Protein AF-A0A364MVE5-F1 (afdb_monomer)

Radius of gyration: 33.02 Å; Cα contacts (8 Å, |Δi|>4): 1910; chains: 1; bounding box: 97×104×80 Å

InterPro domains:
  IPR005103 Auxiliary Activity family 9, catalytic domain [PF03443] (790-973)
  IPR005103 Auxiliary Activity family 9, catalytic domain [cd21175] (771-983)
  IPR010730 Heterokaryon incompatibility [PF06985] (164-312)
  IPR052895 Heterokaryon Regulation/Transcriptional Modulator [PTHR24148] (88-726)

Nearest PDB structures (foldseek):
  4eir-assembly1_A  TM=9.750E-01  e=5.613E-27  Neurospora crassa OR74A
  5foh-assembly1_A  TM=9.647E-01  e=6.856E-26  Neurospora crassa OR74A
  4d7v-assembly1_A  TM=9.235E-01  e=8.952E-19  Neurospora crassa OR74A
  4d7v-assembly2_B  TM=9.166E-01  e=3.869E-18  Neurospora crassa OR74A
  9fdl-assembly3_C  TM=9.055E-01  e=3.239E-17  Thermothelomyces thermophilus ATCC 42464

Foldseek 3Di:
DDDDDDDPPDDDDPVPPPCVPDPDDDDPPVQVVVDPFDDDAFAAPQGDPDPLSDDDPLNLVLLVVVLVVVVVVVVVPDDPWDPQALDTDADQQKWKKWFWFAADLPDATETEIAIWGLPDWDAWDWDWDDDDDPDPPDRPIDTDTDIDRGLFTARSVPSDTHAGEEEQEDQPPVDQPGWYHYPNGIDRGGPQVSLVSSVNHHNPGTGIYDDCRNTFPVVDPVSVLSCLVCLLSCQLNHNFYEYELEACPPADLQLLVVLLSLLCSQCPPHLAADDLVCCVVSVHDHPQDSSLLSVLQSLLRLSLQALLSLSSLQNHPWYKYDYHHDIGTLVSVLSSLVSCVSNVVVVVSQPPPSNCVVVPPDPDDDGGRSCNSVSSPLSVVLNVVVVPDPAAAAQLVSLQSSLSHADQAQLCSRSSCPSRHDDPDRDDPDLPCDSQNSQLVSCVVCCVPCVQLQQQLQADLDQDFLNSGHRSNDRHQAFTCFNDPLNLLQFFLLHADDPPDDDWDWDADPVRRKIKTWWDFDWFFADKAAQDAQDDQDLPQLQVPVVSLLVLLVRLVVLVQCVVCVVVVHWSLNLSLCQLLLQDLLPSNHGDDPLLLALVQQSSCSRNVDVRSGGPRDHDPCVVVVNDHSVCCVDDPNVVSNVSNSNSSRNNRRQWMWTAINNGWIKTAHNNDDGGWIWIDTNRRQFIWTWDDDPDDPDPAETRTNHTMRTRPSRYHNQPPDPDRDIDIHMRHGDDPPPPPPPPDDDDDDDDDDDDDRDDDDGDDPDDLAFKAQQDKPPDQGPAQWQTWPARFFDLDQQDLCLFAHDPVTHRDLPHPHAAEDEAFDKMKTAMASHSPGFLQRGHDPQQFFKKWKKKFDDPFLSPDSRAWKRIATADIFGQPLPGGNVVVCNVVSNIDMTHHHQAADFAKMKMKIKDWGCSQLLDQSRIGIHIHIGIYGYPNRNNNDDDDMDGGSPQDDSPDCQRNDDPPPPDSDHDHTGDDHDHD

Mean predicted aligned error: 16.93 Å

Organism: Stemphylium lycopersici (NCBI:txid183478)

Sequence (985 aa):
MAYPQKSYKHIEHASTCPCATNAQADCNCFFSALSKTSVFEAATSEGPTDANGHLDDLSLDHIREFVVEKRCRRVAQDVTASSSQLYQCLGEGEIRVLELHAGDPGSPLQGSLHTVSIDFSHPAREERYTQPFDDPDNTSRRTLTYTRHTNHAVSIATGKPVWYTALSYVWGAPVFDQIIHLEHGDINILKSLAGALRQLRSTEKSVFVWTDQICINQPDLAEKVQQIPLMGMIYTHATNTLIWLGDDDNEEPIRALDLMETVFARLQGTDAKVTPADFGRLDFPSVLDQAWWAVRQLFRRPWFTRLWTIQEAVLSRNLFIRCGQAEVCWDDFAAWCYCLEESGLLHWIVSNADLDRDHEKSEQMALLPPQGAAIVESIQADRLHGLTLAQKEYLLNILVSTRYARATQPKDKIYGVLGISESTIIPDYSPDRSVRDVYREACLTQLPTYQYELLSCVDHEQPLQPSWVPDWSAARVTEALAYSTKAWALYCAGGRPVTGKEPPKMAFSEDKTTVTLTGKIFDTITSLSSVSQDPVLDILDPKRTNLDLASYVELALKSKHWHKYLISGIPVYEAFFHTLLAGSDGSDISAPSADHSEVFGLILDSTTGQTPSLPGQTMSIRRQKGYFTLDNLKTRKPARTLEELQAALRAALKMRRFAVTKEGYFALVPRGAQVGDEIAVFDRACVPFVLRRKNDVATEHRFELLGEAYVHGVMKGEVMDGEEVELQEITLESKCDIIRLLLSDQENPTSKMKFSTPLVLAAAATSASAHTIFVSVNGGAVGDGVRVPSYDGPVSDVSTNSIVCNGPPNDTPAKTNTVITVQAGSQATLTWRHTLTSGPNDVIDSSHKGPVMAYLKKVSDAKTDSGVGGGWFKISEDAFDGSKWGVDRLIANQGVQTITIPKCIAPGQYLLRGELIALHAASSSMGAQFYMECAQLNIVGGSADKTPATVSFPGAYKQNDAGILYNLYSGSKTYTSPGPSVFKC

Secondary structure (DSSP, 8-state):
-PPP---------TTT-TTSS-S------TTTTS---PPP----TT--SSTTT---HHHHHHHHHHHHHHHHHHHTS-----TT-SSPPP-TTEEEEEEEPP--TTSPEEEEEEEEE---BPPPEEEEE----S-TT---PEEEEE--B-SSEE-TTT--EE--EEEEE---S----EEEEETTEEEEE-HHHHHHHHHH--SSS-EEEE-HHHHS-TT-HHHHHHHGGGHHHHHHHSSEEEEE----TTS-HHHHHHHHHHHHHHHTT------GGGTTTTTPPPTT-HHHHHHHHHTT-GGGGBSHHHHHHHH-SSEEEEETTEEEEHHHHHHHHHHHHHTTHHHHHHH-THHHHTTTTSTT--PPP--HHHHHHHHHHHHHHHHH-SSPEEHHHHHHHTTTSB-SSTTHHHHTTGGGEE--PPP---TTS-HHHHHHHHHHHHTTT-HHHHHTT---SS--SSTTS--SSSPP-S--SSSSTTHHHH--TT----TTSPPPPEEE-TTS--EEEEEEEEEEEEEE----SS----SSSHHHH-HHHHHHHHHHHHT--THHHHHTT--HHHHHHHHHTTT--SSSSSPPPHHHHHHHHHHHHHHHS-SSSSTT----HHHHTT---GGGGGSHHHHHHHHHHHHHHHHHHTTEEEEEETT--EEEEETT--TT-EEEEETT-SS-EEEEE---TT-TTEEEEEEE-EETTTTTSTTT-STT---EEEEE-----STTSS-----------------PPPPP-SSS--S-EEEEETTPPTTSSEE--SS-PPB--TTSTHHHH--TTS---------EEEETTSEEEEEEESSTT--TT-SS-TT--S-EEEEEEE-S-TTT----EEEEEEEEEE---SS--HHHHHHHTTTEEEEE--TTSPPEEEEEEEEEEE-TTTTSTT--EEEEEEEEEEEES---------EEETTS--TT-TTTS--TTS-------SSSPPP--

Structure (mmCIF, N/CA/C/O backbone):
data_AF-A0A364MVE5-F1
#
_entry.id   AF-A0A364MVE5-F1
#
loop_
_atom_site.group_PDB
_atom_site.id
_atom_site.type_symbol
_atom_site.label_atom_id
_atom_site.label_alt_id
_atom_site.label_comp_id
_atom_site.label_asym_id
_atom_site.label_entity_id
_atom_site.label_seq_id
_atom_site.pdbx_PDB_ins_code
_atom_site.Cartn_x
_atom_site.Cartn_y
_atom_site.Cartn_z
_atom_site.occupancy
_atom_site.B_iso_or_equiv
_atom_site.auth_seq_id
_atom_site.auth_comp_id
_atom_site.auth_asym_id
_atom_site.auth_atom_id
_atom_site.pdbx_PDB_model_num
ATOM 1 N N . MET A 1 1 ? 18.958 53.612 12.473 1.00 28.88 1 MET A N 1
ATOM 2 C CA . MET A 1 1 ? 19.568 53.900 11.159 1.00 28.88 1 MET A CA 1
ATOM 3 C C . MET A 1 1 ? 18.877 53.016 10.141 1.00 28.88 1 MET A C 1
ATOM 5 O O . MET A 1 1 ? 18.888 51.806 10.310 1.00 28.88 1 MET A O 1
ATOM 9 N N . ALA A 1 2 ? 18.174 53.629 9.192 1.00 26.50 2 ALA A N 1
ATOM 10 C CA . ALA A 1 2 ? 17.413 52.937 8.161 1.00 26.50 2 ALA A CA 1
ATOM 11 C C . ALA A 1 2 ? 18.372 52.360 7.111 1.00 26.50 2 ALA A C 1
ATOM 13 O O . ALA A 1 2 ? 19.116 53.116 6.490 1.00 26.50 2 ALA A O 1
ATOM 14 N N . TYR A 1 3 ? 18.360 51.040 6.928 1.00 22.67 3 TYR A N 1
ATOM 15 C CA . TYR A 1 3 ? 18.939 50.402 5.747 1.00 22.67 3 TYR A CA 1
ATOM 16 C C . TYR A 1 3 ? 17.872 50.362 4.642 1.00 22.67 3 TYR A C 1
ATOM 18 O O . TYR A 1 3 ? 16.703 50.111 4.944 1.00 22.67 3 TYR A O 1
ATOM 26 N N . PRO A 1 4 ? 18.226 50.656 3.381 1.00 26.39 4 PRO A N 1
ATOM 27 C CA . PRO A 1 4 ? 17.250 50.789 2.311 1.00 26.39 4 PRO A CA 1
ATOM 28 C C . PRO A 1 4 ? 16.685 49.419 1.921 1.00 26.39 4 PRO A C 1
ATOM 30 O O . PRO A 1 4 ? 17.439 48.475 1.686 1.00 26.39 4 PRO A O 1
ATOM 33 N N . GLN A 1 5 ? 15.356 49.336 1.807 1.00 26.92 5 GLN A N 1
ATOM 34 C CA . GLN A 1 5 ? 14.663 48.260 1.099 1.00 26.92 5 GLN A CA 1
ATOM 35 C C . GLN A 1 5 ? 15.201 48.194 -0.337 1.00 26.92 5 GLN A C 1
ATOM 37 O O . GLN A 1 5 ? 14.967 49.104 -1.134 1.00 26.92 5 GLN A O 1
ATOM 42 N N . LYS A 1 6 ? 15.939 47.134 -0.674 1.00 23.89 6 LYS A N 1
ATOM 43 C CA . LYS A 1 6 ? 16.257 46.805 -2.066 1.00 23.89 6 LYS A CA 1
ATOM 44 C C . LYS A 1 6 ? 15.159 45.890 -2.600 1.00 23.89 6 LYS A C 1
ATOM 46 O O . LYS A 1 6 ? 14.845 44.877 -1.991 1.00 23.89 6 LYS A O 1
ATOM 51 N N . SER A 1 7 ? 14.560 46.286 -3.719 1.00 25.30 7 SER A N 1
ATOM 52 C CA . SER A 1 7 ? 13.557 45.506 -4.447 1.00 25.30 7 SER A CA 1
ATOM 53 C C . SER A 1 7 ? 14.245 44.318 -5.132 1.00 25.30 7 SER A C 1
ATOM 55 O O . SER A 1 7 ? 15.071 44.533 -6.021 1.00 25.30 7 SER A O 1
ATOM 57 N N . TYR A 1 8 ? 13.901 43.090 -4.746 1.00 37.53 8 TYR A N 1
ATOM 58 C CA . TYR A 1 8 ? 14.408 41.846 -5.337 1.00 37.53 8 TYR A CA 1
ATOM 59 C C . TYR A 1 8 ? 13.484 41.379 -6.466 1.00 37.53 8 TYR A C 1
ATOM 61 O O . TYR A 1 8 ? 12.685 40.467 -6.298 1.00 37.53 8 TYR A O 1
ATOM 69 N N . LYS A 1 9 ? 13.540 42.063 -7.615 1.00 25.84 9 LYS A N 1
ATOM 70 C CA . LYS A 1 9 ? 12.665 41.778 -8.766 1.00 25.84 9 LYS A CA 1
ATOM 71 C C . LYS A 1 9 ? 13.196 40.738 -9.761 1.00 25.84 9 LYS A C 1
ATOM 73 O O . LYS A 1 9 ? 12.479 40.438 -10.705 1.00 25.84 9 LYS A O 1
ATOM 78 N N . HIS A 1 10 ? 14.386 40.175 -9.562 1.00 29.84 10 HIS A N 1
ATOM 79 C CA . HIS A 1 10 ? 14.931 39.135 -10.439 1.00 29.84 10 HIS A CA 1
ATOM 80 C C . HIS A 1 10 ? 15.751 38.128 -9.628 1.00 29.84 10 HIS A C 1
ATOM 82 O O . HIS A 1 10 ? 16.782 38.488 -9.064 1.00 29.84 10 HIS A O 1
ATOM 88 N N . ILE A 1 11 ? 15.262 36.889 -9.554 1.00 32.06 11 ILE A N 1
ATOM 89 C CA . ILE A 1 11 ? 16.033 35.705 -9.170 1.00 32.06 11 ILE A CA 1
ATOM 90 C C . ILE A 1 11 ? 16.303 34.984 -10.495 1.00 32.06 11 ILE A C 1
ATOM 92 O O . ILE A 1 11 ? 15.363 34.513 -11.128 1.00 32.06 11 ILE A O 1
ATOM 96 N N . GLU A 1 12 ? 17.551 35.002 -10.963 1.00 30.55 12 GLU A N 1
ATOM 97 C CA . GLU A 1 12 ? 18.011 34.155 -12.070 1.00 30.55 12 GLU A CA 1
ATOM 98 C C . GLU A 1 12 ? 18.694 32.919 -11.473 1.00 30.55 12 GLU A C 1
ATOM 100 O O . GLU A 1 12 ? 19.462 33.028 -10.515 1.00 30.55 12 GLU A O 1
ATOM 105 N N . HIS A 1 13 ? 18.384 31.751 -12.036 1.00 36.03 13 HIS A N 1
ATOM 106 C CA . HIS A 1 13 ? 18.897 30.434 -11.655 1.00 36.03 13 HIS A CA 1
ATOM 107 C C . HIS A 1 13 ? 20.437 30.417 -11.673 1.00 36.03 13 HIS A C 1
ATOM 109 O O . HIS A 1 13 ? 21.056 31.056 -12.534 1.00 36.03 13 HIS A O 1
ATOM 115 N N . ALA A 1 14 ? 21.077 29.626 -10.803 1.00 38.00 14 ALA A N 1
ATOM 116 C CA . ALA A 1 14 ? 22.534 29.427 -10.823 1.00 38.00 14 ALA A CA 1
ATOM 117 C C . ALA A 1 14 ? 23.059 28.917 -12.187 1.00 38.00 14 ALA A C 1
ATOM 119 O O . ALA A 1 14 ? 24.166 29.267 -12.591 1.00 38.00 14 ALA A O 1
ATOM 120 N N . SER A 1 15 ? 22.237 28.168 -12.934 1.00 36.25 15 SER A N 1
ATOM 121 C CA . SER A 1 15 ? 22.525 27.667 -14.287 1.00 36.25 15 SER A CA 1
ATOM 122 C C . SER A 1 15 ? 22.395 28.734 -15.383 1.00 36.25 15 SER A C 1
ATOM 124 O O . SER A 1 15 ? 22.925 28.559 -16.477 1.00 36.25 15 SER A O 1
ATOM 126 N N . THR A 1 16 ? 21.722 29.853 -15.094 1.00 35.09 16 THR A N 1
ATOM 127 C CA . THR A 1 16 ? 21.540 30.988 -16.016 1.00 35.09 16 THR A CA 1
ATOM 128 C C . THR A 1 16 ? 22.401 32.200 -15.666 1.00 35.09 16 THR A C 1
ATOM 130 O O . THR A 1 16 ? 22.447 33.149 -16.447 1.00 35.09 16 THR A O 1
ATOM 133 N N . CYS A 1 17 ? 23.125 32.180 -14.536 1.00 36.88 17 CYS A N 1
ATOM 134 C CA . CYS A 1 17 ? 24.040 33.267 -14.204 1.00 36.88 17 CYS A CA 1
ATOM 135 C C . CYS A 1 17 ? 25.202 33.308 -15.211 1.00 36.88 17 CYS A C 1
ATOM 137 O O . CYS A 1 17 ? 25.959 32.337 -15.302 1.00 36.88 17 CYS A O 1
ATOM 139 N N . PRO A 1 18 ? 25.469 34.452 -15.871 1.00 37.19 18 PRO A N 1
ATOM 140 C CA . PRO A 1 18 ? 26.640 34.624 -16.742 1.00 37.19 18 PRO A CA 1
ATOM 141 C C . PRO A 1 18 ? 27.985 34.390 -16.025 1.00 37.19 18 PRO A C 1
ATOM 143 O O . PRO A 1 18 ? 29.030 34.266 -16.662 1.00 37.19 18 PRO A O 1
ATOM 146 N N . CYS A 1 19 ? 27.961 34.356 -14.689 1.00 41.94 19 CYS A N 1
ATOM 147 C CA . CYS A 1 19 ? 29.096 34.103 -13.817 1.00 41.94 19 CYS A CA 1
ATOM 148 C C . CYS A 1 19 ? 29.501 32.620 -13.718 1.00 41.94 19 CYS A C 1
ATOM 150 O O . CYS A 1 19 ? 30.641 32.341 -13.360 1.00 41.94 19 CYS A O 1
ATOM 152 N N . ALA A 1 20 ? 28.623 31.674 -14.076 1.00 37.84 20 ALA A N 1
ATOM 153 C CA . ALA A 1 20 ? 28.932 30.242 -14.032 1.00 37.84 20 ALA A CA 1
ATOM 154 C C . ALA A 1 20 ? 29.940 29.806 -15.118 1.00 37.84 20 ALA A C 1
ATOM 156 O O . ALA A 1 20 ? 30.595 28.778 -14.976 1.00 37.84 20 ALA A O 1
ATOM 157 N N . THR A 1 21 ? 30.109 30.599 -16.186 1.00 38.28 21 THR A N 1
ATOM 158 C CA . THR A 1 21 ? 30.955 30.247 -17.343 1.00 38.28 21 THR A CA 1
ATOM 159 C C . THR A 1 21 ? 32.227 31.085 -17.493 1.00 38.28 21 THR A C 1
ATOM 161 O O . THR A 1 21 ? 33.052 30.770 -18.345 1.00 38.28 21 THR A O 1
ATOM 164 N N . ASN A 1 22 ? 32.416 32.155 -16.712 1.00 34.38 22 ASN A N 1
ATOM 165 C CA . ASN A 1 22 ? 33.558 33.063 -16.865 1.00 34.38 22 ASN A CA 1
ATOM 166 C C . ASN A 1 22 ? 34.263 33.314 -15.529 1.00 34.38 22 ASN A C 1
ATOM 168 O O . ASN A 1 22 ? 33.703 33.919 -14.620 1.00 34.38 22 ASN A O 1
ATOM 172 N N . ALA A 1 23 ? 35.537 32.925 -15.445 1.00 37.19 23 ALA A N 1
ATOM 173 C CA . ALA A 1 23 ? 36.371 33.006 -14.243 1.00 37.19 23 ALA A CA 1
ATOM 174 C C . ALA A 1 23 ? 36.758 34.437 -13.793 1.00 37.19 23 ALA A C 1
ATOM 176 O O . ALA A 1 23 ? 37.663 34.591 -12.978 1.00 37.19 23 ALA A O 1
ATOM 177 N N . GLN A 1 24 ? 36.113 35.491 -14.302 1.00 40.69 24 GLN A N 1
ATOM 178 C CA . GLN A 1 24 ? 36.410 36.886 -13.956 1.00 40.69 24 GLN A CA 1
ATOM 179 C C . GLN A 1 24 ? 35.165 37.781 -14.096 1.00 40.69 24 GLN A C 1
ATOM 181 O O . GLN A 1 24 ? 34.947 38.372 -15.150 1.00 40.69 24 GLN A O 1
ATOM 186 N N . ALA A 1 25 ? 34.369 37.902 -13.028 1.00 32.75 25 ALA A N 1
ATOM 187 C CA . ALA A 1 25 ? 33.595 39.105 -12.680 1.00 32.75 25 ALA A CA 1
ATOM 188 C C . ALA A 1 25 ? 32.916 38.940 -11.306 1.00 32.75 25 ALA A C 1
ATOM 190 O O . ALA A 1 25 ? 32.293 37.915 -11.036 1.00 32.75 25 ALA A O 1
ATOM 191 N N . ASP A 1 26 ? 32.997 39.974 -10.466 1.00 34.56 26 ASP A N 1
ATOM 192 C CA . ASP A 1 26 ? 32.329 40.077 -9.163 1.00 34.56 26 ASP A CA 1
ATOM 193 C C . ASP A 1 26 ? 30.783 40.057 -9.303 1.00 34.56 26 ASP A C 1
ATOM 195 O O . ASP A 1 26 ? 30.149 41.112 -9.387 1.00 34.56 26 ASP A O 1
ATOM 199 N N . CYS A 1 27 ? 30.146 38.873 -9.314 1.00 34.28 27 CYS A N 1
ATOM 200 C CA . CYS A 1 27 ? 28.713 38.742 -8.992 1.00 34.28 27 CYS A CA 1
ATOM 201 C C . CYS A 1 27 ? 28.530 38.522 -7.484 1.00 34.28 27 CYS A C 1
ATOM 203 O O . CYS A 1 27 ? 29.072 37.575 -6.922 1.00 34.28 27 CYS A O 1
ATOM 205 N N . ASN A 1 28 ? 27.667 39.315 -6.840 1.00 33.53 28 ASN A N 1
ATOM 206 C CA . ASN A 1 28 ? 27.165 39.071 -5.476 1.00 33.53 28 ASN A CA 1
ATOM 207 C C . ASN A 1 28 ? 26.094 37.955 -5.434 1.00 33.53 28 ASN A C 1
ATOM 209 O O . ASN A 1 28 ? 25.024 38.106 -4.846 1.00 33.53 28 ASN A O 1
ATOM 213 N N . CYS A 1 29 ? 26.380 36.824 -6.069 1.00 40.47 29 CYS A N 1
ATOM 214 C CA . CYS A 1 29 ? 25.532 35.642 -6.119 1.00 40.47 29 CYS A CA 1
ATOM 215 C C . CYS A 1 29 ? 25.817 34.752 -4.881 1.00 40.47 29 CYS A C 1
ATOM 217 O O . CYS A 1 29 ? 26.347 33.654 -4.997 1.00 40.47 29 CYS A O 1
ATOM 219 N N . PHE A 1 30 ? 25.540 35.250 -3.667 1.00 32.56 30 PHE A N 1
ATOM 220 C CA . PHE A 1 30 ? 25.978 34.631 -2.396 1.00 32.56 30 PHE A CA 1
ATOM 221 C C . PHE A 1 30 ? 25.327 33.263 -2.087 1.00 32.56 30 PHE A C 1
ATOM 223 O O . PHE A 1 30 ? 25.839 32.519 -1.258 1.00 32.56 30 PHE A O 1
ATOM 230 N N . PHE A 1 31 ? 24.217 32.909 -2.747 1.00 36.12 31 PHE A N 1
ATOM 231 C CA . PHE A 1 31 ? 23.430 31.714 -2.410 1.00 36.12 31 PHE A CA 1
ATOM 232 C C . PHE A 1 31 ? 23.793 30.446 -3.201 1.00 36.12 31 PHE A C 1
ATOM 234 O O . PHE A 1 31 ? 23.536 29.355 -2.704 1.00 36.12 31 PHE A O 1
ATOM 241 N N . SER A 1 32 ? 24.486 30.544 -4.345 1.00 37.03 32 SER A N 1
ATOM 242 C CA . SER A 1 32 ? 24.907 29.350 -5.109 1.00 37.03 32 SER A CA 1
ATOM 243 C C . SER A 1 32 ? 26.076 28.590 -4.457 1.00 37.03 32 SER A C 1
ATOM 245 O O . SER A 1 32 ? 26.398 27.484 -4.872 1.00 37.03 32 SER A O 1
ATOM 247 N N . ALA A 1 33 ? 26.730 29.167 -3.442 1.00 32.19 33 ALA A N 1
ATOM 248 C CA . ALA A 1 33 ? 27.872 28.556 -2.760 1.00 32.19 33 ALA A CA 1
ATOM 249 C C . ALA A 1 33 ? 27.477 27.529 -1.677 1.00 32.19 33 ALA A C 1
ATOM 251 O O . ALA A 1 33 ? 28.358 26.876 -1.115 1.00 32.19 33 ALA A O 1
ATOM 252 N N . LEU A 1 34 ? 26.180 27.404 -1.356 1.00 39.22 34 LEU A N 1
ATOM 253 C CA . LEU A 1 34 ? 25.675 26.494 -0.318 1.00 39.22 34 LEU A CA 1
ATOM 254 C C . LEU A 1 34 ? 25.207 25.135 -0.869 1.00 39.22 34 LEU A C 1
ATOM 256 O O . LEU A 1 34 ? 25.254 24.158 -0.126 1.00 39.22 34 LEU A O 1
ATOM 260 N N . SER A 1 35 ? 24.832 25.049 -2.152 1.00 43.16 35 SER A N 1
ATOM 261 C CA . SER A 1 35 ? 24.594 23.781 -2.860 1.00 43.16 35 SER A CA 1
ATOM 262 C C . SER A 1 35 ? 25.903 23.337 -3.511 1.00 43.16 35 SER A C 1
ATOM 264 O O . SER A 1 35 ? 26.445 24.007 -4.389 1.00 43.16 35 SER A O 1
ATOM 266 N N . LYS A 1 36 ? 26.448 22.198 -3.079 1.00 45.81 36 LYS A N 1
ATOM 267 C CA . LYS A 1 36 ? 27.457 21.485 -3.871 1.00 45.81 36 LYS A CA 1
ATOM 268 C C . LYS A 1 36 ? 26.705 20.644 -4.898 1.00 45.81 36 LYS A C 1
ATOM 270 O O . LYS A 1 36 ? 26.646 19.426 -4.754 1.00 45.81 36 LYS A O 1
ATOM 275 N N . THR A 1 37 ? 26.105 21.269 -5.906 1.00 52.66 37 THR A N 1
ATOM 276 C CA . THR A 1 37 ? 25.368 20.518 -6.926 1.00 52.66 37 THR A CA 1
ATOM 277 C C . THR A 1 37 ? 26.371 19.719 -7.753 1.00 52.66 37 THR A C 1
ATOM 279 O O . THR A 1 37 ? 27.100 20.255 -8.588 1.00 52.66 37 THR A O 1
ATOM 282 N N . SER A 1 38 ? 26.455 18.417 -7.484 1.00 63.97 38 SER A N 1
ATOM 283 C CA . SER A 1 38 ? 27.039 17.489 -8.445 1.00 63.97 38 SER A CA 1
ATOM 284 C C . SER A 1 38 ? 26.182 17.544 -9.710 1.00 63.97 38 SER A C 1
ATOM 286 O O . SER A 1 38 ? 24.954 17.520 -9.633 1.00 63.97 38 SER A O 1
ATOM 288 N N . VAL A 1 39 ? 26.821 17.696 -10.868 1.00 78.81 39 VAL A N 1
ATOM 289 C CA . VAL A 1 39 ? 26.122 17.704 -12.158 1.00 78.81 39 VAL A CA 1
ATOM 290 C C . VAL A 1 39 ? 25.905 16.256 -12.572 1.00 78.81 39 VAL A C 1
ATOM 292 O O . VAL A 1 39 ? 26.832 15.446 -12.492 1.00 78.81 39 VAL A O 1
ATOM 295 N N . PHE A 1 40 ? 24.686 15.911 -12.984 1.00 88.06 40 PHE A N 1
ATOM 296 C CA . PHE A 1 40 ? 24.414 14.570 -13.476 1.00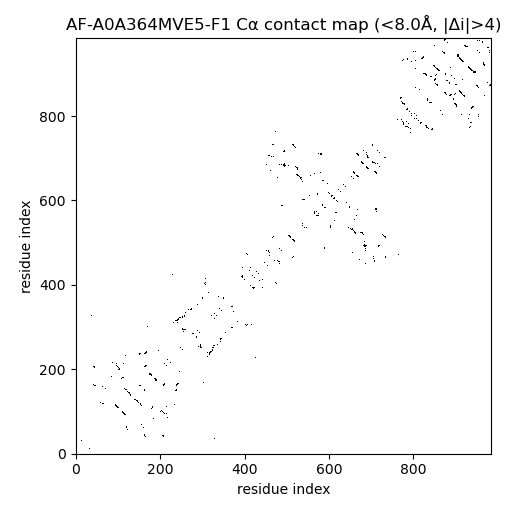 88.06 40 PHE A CA 1
ATOM 297 C C . PHE A 1 40 ? 25.099 14.349 -14.828 1.00 88.06 40 PHE A C 1
ATOM 299 O O . PHE A 1 40 ? 24.897 15.100 -15.782 1.00 88.06 40 PHE A O 1
ATOM 306 N N . GLU A 1 41 ? 25.843 13.251 -14.933 1.00 88.75 41 GLU A N 1
ATOM 307 C CA . GLU A 1 41 ? 26.402 12.764 -16.190 1.00 88.75 41 GLU A CA 1
ATOM 308 C C . GLU A 1 41 ? 25.984 11.306 -16.397 1.00 88.75 41 GLU A C 1
ATOM 310 O O . GLU A 1 41 ? 26.222 10.443 -15.545 1.00 88.75 41 GLU A O 1
ATOM 315 N N . ALA A 1 42 ? 25.356 11.015 -17.537 1.00 92.06 42 ALA A N 1
ATOM 316 C CA . ALA A 1 42 ? 25.045 9.642 -17.914 1.00 92.06 42 ALA A CA 1
ATOM 317 C C . ALA A 1 42 ? 26.343 8.854 -18.158 1.00 92.06 42 ALA A C 1
ATOM 319 O O . ALA A 1 42 ? 27.304 9.375 -18.726 1.00 92.06 42 ALA A O 1
ATOM 320 N N . ALA A 1 43 ? 26.373 7.586 -17.747 1.00 93.50 43 ALA A N 1
ATOM 321 C CA . ALA A 1 43 ? 27.561 6.757 -17.894 1.00 93.50 43 ALA A CA 1
ATOM 322 C C . ALA A 1 43 ? 27.921 6.536 -19.372 1.00 93.50 43 ALA A C 1
ATOM 324 O O . ALA A 1 43 ? 27.060 6.259 -20.208 1.00 93.50 43 ALA A O 1
ATOM 325 N N . THR A 1 44 ? 29.214 6.605 -19.683 1.00 92.75 44 THR A N 1
ATOM 326 C CA . THR A 1 44 ? 29.759 6.359 -21.025 1.00 92.75 44 THR A CA 1
ATOM 327 C C . THR A 1 44 ? 30.814 5.253 -20.981 1.00 92.75 44 THR A C 1
ATOM 329 O O . THR A 1 44 ? 31.233 4.807 -19.910 1.00 92.75 44 THR A O 1
ATOM 332 N N . SER A 1 45 ? 31.299 4.832 -22.150 1.00 85.75 45 SER A N 1
ATOM 333 C CA . SER A 1 45 ? 32.379 3.843 -22.264 1.00 85.75 45 SER A CA 1
ATOM 334 C C . SER A 1 45 ? 33.710 4.287 -21.642 1.00 85.75 45 SER A C 1
ATOM 336 O O . SER A 1 45 ? 34.572 3.446 -21.403 1.00 85.75 45 SER A O 1
ATOM 338 N N . GLU A 1 46 ? 33.908 5.592 -21.431 1.00 82.50 46 GLU A N 1
ATOM 339 C CA . GLU A 1 46 ? 35.148 6.164 -20.882 1.00 82.50 46 GLU A CA 1
ATOM 340 C C . GLU A 1 46 ? 35.178 6.139 -19.342 1.00 82.50 46 GLU A C 1
ATOM 342 O O . GLU A 1 46 ? 36.237 6.347 -18.753 1.00 82.50 46 GLU A O 1
ATOM 347 N N . GLY A 1 47 ? 34.046 5.823 -18.698 1.00 81.50 47 GLY A N 1
ATOM 348 C CA . GLY A 1 47 ? 33.887 5.882 -17.246 1.00 81.50 47 GLY A CA 1
ATOM 349 C C . GLY A 1 47 ? 33.750 7.311 -16.706 1.00 81.50 47 GLY A C 1
ATOM 350 O O . GLY A 1 47 ? 33.756 8.270 -17.481 1.00 81.50 47 GLY A O 1
ATOM 351 N N . PRO A 1 48 ? 33.563 7.479 -15.384 1.00 79.19 48 PRO A N 1
ATOM 352 C CA . PRO A 1 48 ? 33.478 8.799 -14.774 1.00 79.19 48 PRO A CA 1
ATOM 353 C C . PRO A 1 48 ? 34.834 9.518 -14.836 1.00 79.19 48 PRO A C 1
ATOM 355 O O . PRO A 1 48 ? 35.892 8.898 -14.742 1.00 79.19 48 PRO A O 1
ATOM 358 N N . THR A 1 49 ? 34.803 10.839 -15.000 1.00 68.00 49 THR A N 1
ATOM 359 C CA . THR A 1 49 ? 36.001 11.684 -15.176 1.00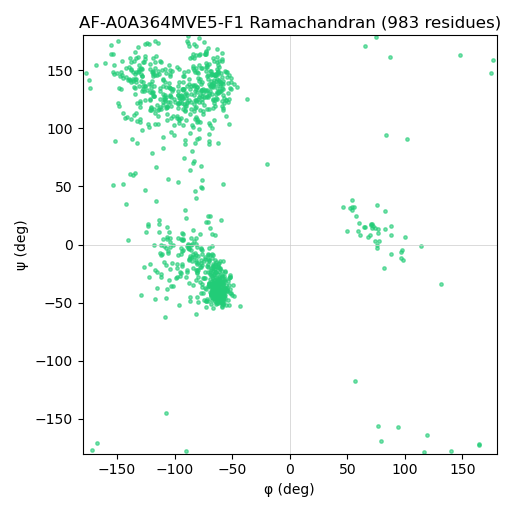 68.00 49 THR A CA 1
ATOM 360 C C . THR A 1 49 ? 36.771 11.945 -13.873 1.00 68.00 49 THR A C 1
ATOM 362 O O . THR A 1 49 ? 37.873 12.497 -13.900 1.00 68.00 49 THR A O 1
ATOM 365 N N . ASP A 1 50 ? 36.208 11.548 -12.731 1.00 66.50 50 ASP A N 1
ATOM 366 C CA . ASP A 1 50 ? 36.765 11.734 -11.396 1.00 66.50 50 ASP A CA 1
ATOM 367 C C . ASP A 1 50 ? 37.671 10.561 -10.954 1.00 66.50 50 ASP A C 1
ATOM 369 O O . ASP A 1 50 ? 37.904 9.584 -11.670 1.00 66.50 50 ASP A O 1
ATOM 373 N N . ALA A 1 51 ? 38.189 10.632 -9.722 1.00 59.38 51 ALA A N 1
ATOM 374 C CA . ALA A 1 51 ? 39.014 9.566 -9.146 1.00 59.38 51 ALA A CA 1
ATOM 375 C C . ALA A 1 51 ? 38.287 8.207 -9.040 1.00 59.38 51 ALA A C 1
ATOM 377 O O . ALA A 1 51 ? 38.944 7.189 -8.827 1.00 59.38 51 ALA A O 1
ATOM 378 N N . ASN A 1 52 ? 36.958 8.165 -9.192 1.00 61.88 52 ASN A N 1
ATOM 379 C CA . ASN A 1 52 ? 36.184 6.928 -9.157 1.00 61.88 52 ASN A CA 1
ATOM 380 C C . ASN A 1 52 ? 36.208 6.175 -10.499 1.00 61.88 52 ASN A C 1
ATOM 382 O O . ASN A 1 52 ? 35.815 5.006 -10.531 1.00 61.88 52 ASN A O 1
ATOM 386 N N . GLY A 1 53 ? 36.653 6.805 -11.592 1.00 61.47 53 GLY A N 1
ATOM 387 C CA . GLY A 1 53 ? 36.824 6.161 -12.902 1.00 61.47 53 GLY A CA 1
ATOM 388 C C . GLY A 1 53 ? 38.234 5.632 -13.158 1.00 61.47 53 GLY A C 1
ATOM 389 O O . GLY A 1 53 ? 38.431 4.786 -14.031 1.00 61.47 53 GLY A O 1
ATOM 390 N N . HIS A 1 54 ? 39.221 6.081 -12.377 1.00 69.62 54 HIS A N 1
ATOM 391 C CA . HIS A 1 54 ? 40.607 5.647 -12.520 1.00 69.62 54 HIS A CA 1
ATOM 392 C C . HIS A 1 54 ? 40.846 4.300 -11.818 1.00 69.62 54 HIS A C 1
ATOM 394 O O . HIS A 1 54 ? 40.851 4.215 -10.589 1.00 69.62 54 HIS A O 1
ATOM 400 N N . LEU A 1 55 ? 41.062 3.241 -12.604 1.00 77.50 55 LEU A N 1
ATOM 401 C CA . LEU A 1 55 ? 41.463 1.924 -12.105 1.00 77.50 55 LEU A CA 1
ATOM 402 C C . LEU A 1 55 ? 42.989 1.802 -12.119 1.00 77.50 55 LEU A C 1
ATOM 404 O O . LEU A 1 55 ? 43.612 2.006 -13.160 1.00 77.50 55 LEU A O 1
ATOM 408 N N . ASP A 1 56 ? 43.577 1.448 -10.975 1.00 79.94 56 ASP A N 1
ATOM 409 C CA . ASP A 1 56 ? 45.004 1.133 -10.882 1.00 79.94 56 ASP A CA 1
ATOM 410 C C . ASP A 1 56 ? 45.328 -0.240 -11.508 1.00 79.94 56 ASP A C 1
ATOM 412 O O . ASP A 1 56 ? 44.442 -1.071 -11.737 1.00 79.94 56 ASP A O 1
ATOM 416 N N . ASP A 1 57 ? 46.613 -0.489 -11.789 1.00 81.50 57 ASP A N 1
ATOM 417 C CA . ASP A 1 57 ? 47.069 -1.739 -12.419 1.00 81.50 57 ASP A CA 1
ATOM 418 C C . ASP A 1 57 ? 46.638 -2.981 -11.621 1.00 81.50 57 ASP A C 1
ATOM 420 O O . ASP A 1 57 ? 46.220 -3.982 -12.200 1.00 81.50 57 ASP A O 1
ATOM 424 N N . LEU A 1 58 ? 46.650 -2.886 -10.288 1.00 82.31 58 LEU A N 1
ATOM 425 C CA . LEU A 1 58 ? 46.213 -3.959 -9.396 1.00 82.31 58 LEU A CA 1
ATOM 426 C C . LEU A 1 58 ? 44.718 -4.274 -9.566 1.00 82.31 58 LEU A C 1
ATOM 428 O O . LEU A 1 58 ? 44.317 -5.437 -9.594 1.00 82.31 58 LEU A O 1
ATOM 432 N N . SER A 1 59 ? 43.875 -3.248 -9.687 1.00 81.56 59 SER A N 1
ATOM 433 C CA . SER A 1 59 ? 42.442 -3.409 -9.941 1.00 81.56 59 SER A CA 1
ATOM 434 C C . SER A 1 59 ? 42.188 -4.065 -11.295 1.00 81.56 59 SER A C 1
ATOM 436 O O . SER A 1 59 ? 41.329 -4.942 -11.391 1.00 81.56 59 SER A O 1
ATOM 438 N N . LEU A 1 60 ? 42.955 -3.685 -12.322 1.00 85.31 60 LEU A N 1
ATOM 439 C CA . LEU A 1 60 ? 42.883 -4.300 -13.649 1.00 85.31 60 LEU A CA 1
ATOM 440 C C . LEU A 1 60 ? 43.333 -5.767 -13.631 1.00 85.31 60 LEU A C 1
ATOM 442 O O . LEU A 1 60 ? 42.718 -6.590 -14.310 1.00 85.31 60 LEU A O 1
ATOM 446 N N . ASP A 1 61 ? 44.352 -6.116 -12.847 1.00 85.69 61 ASP A N 1
ATOM 447 C CA . ASP A 1 61 ? 44.802 -7.502 -12.691 1.00 85.69 61 ASP A CA 1
ATOM 448 C C . ASP A 1 61 ? 43.749 -8.377 -12.001 1.00 85.69 61 ASP A C 1
ATOM 450 O O . ASP A 1 61 ? 43.416 -9.443 -12.521 1.00 85.69 61 ASP A O 1
ATOM 454 N N . HIS A 1 62 ? 43.114 -7.894 -10.927 1.00 88.56 62 HIS A N 1
ATOM 455 C CA . HIS A 1 62 ? 41.993 -8.607 -10.298 1.00 88.56 62 HIS A CA 1
ATOM 456 C C . HIS A 1 62 ? 40.823 -8.843 -11.270 1.00 88.56 62 HIS A C 1
ATOM 458 O O . HIS A 1 62 ? 40.218 -9.916 -11.266 1.00 88.56 62 HIS A O 1
ATOM 464 N N . ILE A 1 63 ? 40.507 -7.864 -12.130 1.00 88.81 63 ILE A N 1
ATOM 465 C CA . ILE A 1 63 ? 39.476 -8.022 -13.171 1.00 88.81 63 ILE A CA 1
ATOM 466 C C . ILE A 1 63 ? 39.884 -9.116 -14.166 1.00 88.81 63 ILE A C 1
ATOM 468 O O . ILE A 1 63 ? 39.059 -9.955 -14.532 1.00 88.81 63 ILE A O 1
ATOM 472 N N . ARG A 1 64 ? 41.151 -9.139 -14.603 1.00 89.19 64 ARG A N 1
ATOM 473 C CA . ARG A 1 64 ? 41.661 -10.167 -15.528 1.00 89.19 64 ARG A CA 1
ATOM 474 C C . ARG A 1 64 ? 41.553 -11.565 -14.922 1.00 89.19 64 ARG A C 1
ATOM 476 O O . ARG A 1 64 ? 41.078 -12.470 -15.605 1.00 89.19 64 ARG A O 1
ATOM 483 N N . GLU A 1 65 ? 41.949 -11.732 -13.662 1.00 89.00 65 GLU A N 1
ATOM 484 C CA . GLU A 1 65 ? 41.845 -13.004 -12.934 1.00 89.00 65 GLU A CA 1
ATOM 485 C C . GLU A 1 65 ? 40.391 -13.482 -12.838 1.00 89.00 65 GLU A C 1
ATOM 487 O O . GLU A 1 65 ? 40.082 -14.614 -13.219 1.00 89.00 65 GLU A O 1
ATOM 492 N N . PHE A 1 66 ? 39.482 -12.590 -12.437 1.00 90.75 66 PHE A N 1
ATOM 493 C CA . PHE A 1 66 ? 38.049 -12.871 -12.373 1.00 90.75 66 PHE A CA 1
ATOM 494 C C . PHE A 1 66 ? 37.474 -13.314 -13.730 1.00 90.75 66 PHE A C 1
ATOM 496 O O . PHE A 1 66 ? 36.748 -14.307 -13.815 1.00 90.75 66 PHE A O 1
ATOM 503 N N . VAL A 1 67 ? 37.824 -12.619 -14.819 1.00 90.56 67 VAL A N 1
ATOM 504 C CA . VAL A 1 67 ? 37.350 -12.951 -16.174 1.00 90.56 67 VAL A CA 1
ATOM 505 C C . VAL A 1 67 ? 37.846 -14.330 -16.615 1.00 90.56 67 VAL A C 1
ATOM 507 O O . VAL A 1 67 ? 37.089 -15.080 -17.239 1.00 90.56 67 VAL A O 1
ATOM 510 N N . VAL A 1 68 ? 39.093 -14.688 -16.291 1.00 88.62 68 VAL A N 1
ATOM 511 C CA . VAL A 1 68 ? 39.645 -16.023 -16.573 1.00 88.62 68 VAL A CA 1
ATOM 512 C C . VAL A 1 68 ? 38.852 -17.097 -15.827 1.00 88.62 68 VAL A C 1
ATOM 514 O O . VAL A 1 68 ? 38.424 -18.073 -16.446 1.00 88.62 68 VAL A O 1
ATOM 517 N N . GLU A 1 69 ? 38.587 -16.900 -14.535 1.00 87.31 69 GLU A N 1
ATOM 518 C CA . GLU A 1 69 ? 37.815 -17.843 -13.722 1.00 87.31 69 GLU A CA 1
ATOM 519 C C . GLU A 1 69 ? 36.384 -18.038 -14.257 1.00 87.31 69 GLU A C 1
ATOM 521 O O . GLU A 1 69 ? 35.939 -19.172 -14.469 1.00 87.31 69 GLU A O 1
ATOM 526 N N . LYS A 1 70 ? 35.681 -16.939 -14.557 1.00 87.75 70 LYS A N 1
ATOM 527 C CA . LYS A 1 70 ? 34.329 -16.953 -15.142 1.00 87.75 70 LYS A CA 1
ATOM 528 C C . LYS A 1 70 ? 34.270 -17.707 -16.466 1.00 87.75 70 LYS A C 1
ATOM 530 O O . LYS A 1 70 ? 33.365 -18.518 -16.670 1.00 87.75 70 LYS A O 1
ATOM 535 N N . ARG A 1 71 ? 35.232 -17.472 -17.368 1.00 85.06 71 ARG A N 1
ATOM 536 C CA . ARG A 1 71 ? 35.303 -18.172 -18.664 1.00 85.06 71 ARG A CA 1
ATOM 537 C C . ARG A 1 71 ? 35.491 -19.675 -18.478 1.00 85.06 71 ARG A C 1
ATOM 539 O O . ARG A 1 71 ? 34.795 -20.443 -19.137 1.00 85.06 71 ARG A O 1
ATOM 546 N N . CYS A 1 72 ? 36.361 -20.097 -17.560 1.00 80.69 72 CYS A N 1
ATOM 547 C CA . CYS A 1 72 ? 36.558 -21.515 -17.247 1.00 80.69 72 CYS A CA 1
ATOM 548 C C . CYS A 1 72 ? 35.265 -22.185 -16.753 1.00 80.69 72 CYS A C 1
ATOM 550 O O . CYS A 1 72 ? 34.934 -23.277 -17.213 1.00 80.69 72 CYS A O 1
ATOM 552 N N . ARG A 1 73 ? 34.497 -21.521 -15.876 1.00 78.12 73 ARG A N 1
ATOM 553 C CA . ARG A 1 73 ? 33.199 -22.036 -15.400 1.00 78.12 73 ARG A CA 1
ATOM 554 C C . ARG A 1 73 ? 32.158 -22.132 -16.524 1.00 78.12 73 ARG A C 1
ATOM 556 O O . ARG A 1 73 ? 31.430 -23.117 -16.585 1.00 78.12 73 ARG A O 1
ATOM 563 N N . ARG A 1 74 ? 32.127 -21.156 -17.442 1.00 71.00 74 ARG A N 1
ATOM 564 C CA . ARG A 1 74 ? 31.188 -21.122 -18.579 1.00 71.00 74 ARG A CA 1
ATOM 565 C C . ARG A 1 74 ? 31.458 -22.228 -19.604 1.00 71.00 74 ARG A C 1
ATOM 567 O O . ARG A 1 74 ? 30.516 -22.797 -20.128 1.00 71.00 74 ARG A O 1
ATOM 574 N N . VAL A 1 75 ? 32.724 -22.572 -19.858 1.00 62.00 75 VAL A N 1
ATOM 575 C CA . VAL A 1 75 ? 33.102 -23.669 -20.778 1.00 62.00 75 VAL A CA 1
ATOM 576 C C . VAL A 1 75 ? 32.712 -25.051 -20.229 1.00 62.00 75 VAL A C 1
ATOM 578 O O . VAL A 1 75 ? 32.470 -25.968 -21.006 1.00 62.00 75 VAL A O 1
ATOM 581 N N . ALA A 1 76 ? 32.603 -25.211 -18.906 1.00 55.22 76 ALA A N 1
ATOM 582 C CA . ALA A 1 76 ? 32.136 -26.454 -18.284 1.00 55.22 76 ALA A CA 1
ATOM 583 C C . ALA A 1 76 ? 30.604 -26.649 -18.360 1.00 55.22 76 ALA A C 1
ATOM 585 O O . ALA A 1 76 ? 30.113 -27.747 -18.099 1.00 55.22 76 ALA A O 1
ATOM 586 N N . GLN A 1 77 ? 29.852 -25.601 -18.712 1.00 52.09 77 GLN A N 1
ATOM 587 C CA . GLN A 1 77 ? 28.402 -25.611 -18.899 1.00 52.09 77 GLN A CA 1
ATOM 588 C C . GLN A 1 77 ? 28.113 -25.456 -20.400 1.00 52.09 77 GLN A C 1
ATOM 590 O O . GLN A 1 77 ? 28.067 -24.345 -20.917 1.00 52.09 77 GLN A O 1
ATOM 595 N N . ASP A 1 78 ? 27.975 -26.572 -21.117 1.00 40.41 78 ASP A N 1
ATOM 596 C CA . ASP A 1 78 ? 27.729 -26.609 -22.567 1.00 40.41 78 ASP A CA 1
ATOM 597 C C . ASP A 1 78 ? 26.509 -25.743 -22.958 1.00 40.41 78 ASP A C 1
ATOM 599 O O . ASP A 1 78 ? 25.357 -26.132 -22.759 1.00 40.41 78 ASP A O 1
ATOM 603 N N . VAL A 1 79 ? 26.750 -24.554 -23.523 1.00 45.34 79 VAL A N 1
ATOM 604 C CA . VAL A 1 79 ? 25.716 -23.702 -24.130 1.00 45.34 79 VAL A CA 1
ATOM 605 C C . VAL A 1 79 ? 26.170 -23.312 -25.531 1.00 45.34 79 VAL A C 1
ATOM 607 O O . VAL A 1 79 ? 26.939 -22.372 -25.735 1.00 45.34 79 VAL A O 1
ATOM 610 N N . THR A 1 80 ? 25.658 -24.025 -26.530 1.00 39.06 80 THR A N 1
ATOM 611 C CA . THR A 1 80 ? 25.682 -23.584 -27.927 1.00 39.06 80 THR A CA 1
ATOM 612 C C . THR A 1 80 ? 24.725 -22.398 -28.088 1.00 39.06 80 THR A C 1
ATOM 614 O O . THR A 1 80 ? 23.523 -22.596 -28.260 1.00 39.06 80 THR A O 1
ATOM 617 N N . ALA A 1 81 ? 25.231 -21.165 -28.013 1.00 43.94 81 ALA A N 1
ATOM 618 C CA . ALA A 1 81 ? 24.449 -19.959 -28.288 1.00 43.94 81 ALA A CA 1
ATOM 619 C C . ALA A 1 81 ? 24.606 -19.531 -29.759 1.00 43.94 81 ALA A C 1
ATOM 621 O O . ALA A 1 81 ? 25.719 -19.336 -30.247 1.00 43.94 81 ALA A O 1
ATOM 622 N N . SER A 1 82 ? 23.484 -19.375 -30.469 1.00 43.22 82 SER A N 1
ATOM 623 C CA . SER A 1 82 ? 23.437 -18.756 -31.800 1.00 43.22 82 SER A CA 1
ATOM 624 C C . SER A 1 82 ? 23.605 -17.241 -31.663 1.00 43.22 82 SER A C 1
ATOM 626 O O . SER A 1 82 ? 22.844 -16.605 -30.940 1.00 43.22 82 SER A O 1
ATOM 628 N N . SER A 1 83 ? 24.553 -16.640 -32.385 1.00 52.31 83 SER A N 1
ATOM 629 C CA . SER A 1 83 ? 24.902 -15.209 -32.317 1.00 52.31 83 SER A CA 1
ATOM 630 C C . SER A 1 83 ? 23.868 -14.253 -32.947 1.00 52.31 83 SER A C 1
ATOM 632 O O . SER A 1 83 ? 24.221 -13.143 -33.324 1.00 52.31 83 SER A O 1
ATOM 634 N N . SER A 1 84 ? 22.621 -14.691 -33.137 1.00 57.22 84 SER A N 1
ATOM 635 C CA . SER A 1 84 ? 21.583 -13.991 -33.915 1.00 57.22 84 SER A CA 1
ATOM 636 C C . SER A 1 84 ? 20.280 -13.735 -33.147 1.00 57.22 84 SER A C 1
ATOM 638 O O . SER A 1 84 ? 19.276 -13.367 -33.752 1.00 57.22 84 SER A O 1
ATOM 640 N N . GLN A 1 85 ? 20.263 -13.957 -31.831 1.00 74.38 85 GLN A N 1
ATOM 641 C CA . GLN A 1 85 ? 19.095 -13.705 -30.984 1.00 74.38 85 GLN A CA 1
ATOM 642 C C . GLN A 1 85 ? 19.188 -12.334 -30.304 1.00 74.38 85 GLN A C 1
ATOM 644 O O . GLN A 1 85 ? 20.248 -11.961 -29.807 1.00 74.38 85 GLN A O 1
ATOM 649 N N . LEU A 1 86 ? 18.053 -11.626 -30.238 1.00 84.88 86 LEU A N 1
ATOM 650 C CA . LEU A 1 86 ? 17.884 -10.349 -29.529 1.00 84.88 86 LEU A CA 1
ATOM 651 C C . LEU A 1 86 ? 18.391 -10.407 -28.077 1.00 84.88 86 LEU A C 1
ATOM 653 O O . LEU A 1 86 ? 19.060 -9.490 -27.610 1.00 84.88 86 LEU A O 1
ATOM 657 N N . TYR A 1 87 ? 18.102 -11.512 -27.385 1.00 89.69 87 TYR A N 1
ATOM 658 C CA . TYR A 1 87 ? 18.512 -11.768 -26.008 1.00 89.69 87 TYR A CA 1
ATOM 659 C C . TYR A 1 87 ? 19.497 -12.939 -25.942 1.00 89.69 87 TYR A C 1
ATOM 661 O O . TYR A 1 87 ? 19.123 -14.091 -26.149 1.00 89.69 87 TYR A O 1
ATOM 669 N N . GLN A 1 88 ? 20.764 -12.651 -25.630 1.00 85.38 88 GLN A N 1
ATOM 670 C CA . GLN A 1 88 ? 21.790 -13.674 -25.380 1.00 85.38 88 GLN A CA 1
ATOM 671 C C . GLN A 1 88 ? 21.611 -14.315 -23.999 1.00 85.38 88 GLN A C 1
ATOM 673 O O . GLN A 1 88 ? 21.352 -13.592 -23.041 1.00 85.38 88 GLN A O 1
ATOM 678 N N . CYS A 1 89 ? 21.800 -15.631 -23.859 1.00 84.19 89 CYS A N 1
ATOM 679 C CA . CYS A 1 89 ? 21.694 -16.314 -22.561 1.00 84.19 89 CYS A CA 1
ATOM 680 C C . CYS A 1 89 ? 22.664 -15.745 -21.509 1.00 84.19 89 CYS A C 1
ATOM 682 O O . CYS A 1 89 ? 23.859 -15.588 -21.777 1.00 84.19 89 CYS A O 1
ATOM 684 N N . LEU A 1 90 ? 22.152 -15.508 -20.298 1.00 89.88 90 LEU A N 1
ATOM 685 C CA . LEU A 1 90 ? 22.904 -14.955 -19.170 1.00 89.88 90 LEU A CA 1
ATOM 686 C C . LEU A 1 90 ? 23.407 -16.060 -18.238 1.00 89.88 90 LEU A C 1
ATOM 688 O O . LEU A 1 90 ? 22.647 -16.939 -17.833 1.00 89.88 90 LEU A O 1
ATOM 692 N N . GLY A 1 91 ? 24.686 -15.997 -17.870 1.00 87.00 91 GLY A N 1
ATOM 693 C CA . GLY A 1 91 ? 25.245 -16.806 -16.790 1.00 87.00 91 GLY A CA 1
ATOM 694 C C . GLY A 1 91 ? 24.837 -16.306 -15.398 1.00 87.00 91 GLY A C 1
ATOM 695 O O . GLY A 1 91 ? 24.220 -15.252 -15.238 1.00 87.00 91 GLY A O 1
ATOM 696 N N . GLU A 1 92 ? 25.217 -17.056 -14.365 1.00 87.56 92 GLU A N 1
ATOM 697 C CA . GLU A 1 92 ? 25.071 -16.632 -12.965 1.00 87.56 92 GLU A CA 1
ATOM 698 C C . GLU A 1 92 ? 25.726 -15.258 -12.754 1.00 87.56 92 GLU A C 1
ATOM 700 O O . GLU A 1 92 ? 26.849 -15.063 -13.203 1.00 87.56 92 GLU A O 1
ATOM 705 N N . GLY A 1 93 ? 25.036 -14.293 -12.137 1.00 89.88 93 GLY A N 1
ATOM 706 C CA . GLY A 1 93 ? 25.570 -12.942 -11.895 1.00 89.88 93 GLY A CA 1
ATOM 707 C C . GLY A 1 93 ? 25.790 -12.067 -13.143 1.00 89.88 93 GLY A C 1
ATOM 708 O O . GLY A 1 93 ? 26.352 -10.977 -13.020 1.00 89.88 93 GLY A O 1
ATOM 709 N N . GLU A 1 94 ? 25.373 -12.516 -14.335 1.00 94.25 94 GLU A N 1
ATOM 710 C CA . GLU A 1 94 ? 25.394 -11.706 -15.559 1.00 94.25 94 GLU A CA 1
ATOM 711 C C . GLU A 1 94 ? 24.068 -10.953 -15.768 1.00 94.25 94 GLU A C 1
ATOM 713 O O . GLU A 1 94 ? 22.986 -11.469 -15.484 1.00 94.25 94 GLU A O 1
ATOM 718 N N . ILE A 1 95 ? 24.165 -9.741 -16.314 1.00 96.31 95 ILE A N 1
ATOM 719 C CA . ILE A 1 95 ? 23.058 -8.865 -16.716 1.00 96.31 95 ILE A CA 1
ATOM 720 C C . ILE A 1 95 ? 23.309 -8.333 -18.133 1.00 96.31 95 ILE A C 1
ATOM 722 O O . ILE A 1 95 ? 24.416 -8.455 -18.668 1.00 96.31 95 ILE A O 1
ATOM 726 N N . ARG A 1 96 ? 22.307 -7.681 -18.733 1.00 95.94 96 ARG A N 1
ATOM 727 C CA . ARG A 1 96 ? 22.495 -6.882 -19.957 1.00 95.94 96 ARG A CA 1
ATOM 728 C C . ARG A 1 96 ? 22.496 -5.395 -19.634 1.00 95.94 96 ARG A C 1
ATOM 730 O O . ARG A 1 96 ? 21.734 -4.958 -18.783 1.00 95.94 96 ARG A O 1
ATOM 737 N N . VAL A 1 97 ? 23.300 -4.619 -20.346 1.00 97.12 97 VAL A N 1
ATOM 738 C CA . VAL A 1 97 ? 23.299 -3.150 -20.313 1.00 97.12 97 VAL A CA 1
ATOM 739 C C . VAL A 1 97 ? 23.007 -2.644 -21.721 1.00 97.12 97 VAL A C 1
ATOM 741 O O . VAL A 1 97 ? 23.559 -3.163 -22.691 1.00 97.12 97 VAL A O 1
ATOM 744 N N . LEU A 1 98 ? 22.121 -1.656 -21.834 1.00 97.81 98 LEU A N 1
ATOM 745 C CA . LEU A 1 98 ? 21.799 -0.985 -23.087 1.00 97.81 98 LEU A CA 1
ATOM 746 C C . LEU A 1 98 ? 22.846 0.092 -23.371 1.00 97.81 98 LEU A C 1
ATOM 748 O O . LEU A 1 98 ? 22.944 1.064 -22.630 1.00 97.81 98 LEU A O 1
ATOM 752 N N . GLU A 1 99 ? 23.582 -0.044 -24.465 1.00 97.31 99 GLU A N 1
ATOM 753 C CA . GLU A 1 99 ? 24.243 1.090 -25.101 1.00 97.31 99 GLU A CA 1
ATOM 754 C C . GLU A 1 99 ? 23.198 1.839 -25.928 1.00 97.31 99 GLU A C 1
ATOM 756 O O . GLU A 1 99 ? 22.752 1.365 -26.969 1.00 97.31 99 GLU A O 1
ATOM 761 N N . LEU A 1 100 ? 22.773 2.999 -25.444 1.00 97.50 100 LEU A N 1
ATOM 762 C CA . LEU A 1 100 ? 21.882 3.901 -26.153 1.00 97.50 100 LEU A CA 1
ATOM 763 C C . LEU A 1 100 ? 22.719 4.798 -27.065 1.00 97.50 100 LEU A C 1
ATOM 765 O O . LEU A 1 100 ? 23.537 5.585 -26.583 1.00 97.50 100 LEU A O 1
ATOM 769 N N . HIS A 1 101 ? 22.511 4.685 -28.374 1.00 97.19 101 HIS A N 1
ATOM 770 C CA . HIS A 1 101 ? 23.287 5.428 -29.362 1.00 97.19 101 HIS A CA 1
ATOM 771 C C . HIS A 1 101 ? 22.991 6.927 -29.310 1.00 97.19 101 HIS A C 1
ATOM 773 O O . HIS A 1 101 ? 21.868 7.357 -29.021 1.00 97.19 101 HIS A O 1
ATOM 779 N N . ALA A 1 102 ? 24.009 7.718 -29.651 1.00 96.12 102 ALA A N 1
ATOM 780 C CA . ALA A 1 102 ? 23.868 9.157 -29.798 1.00 96.12 102 ALA A CA 1
ATOM 781 C C . ALA A 1 102 ? 22.820 9.512 -30.866 1.00 96.12 102 ALA A C 1
ATOM 783 O O . ALA A 1 102 ? 22.707 8.839 -31.893 1.00 96.12 102 ALA A O 1
ATOM 784 N N . GLY A 1 103 ? 22.066 10.588 -30.646 1.00 94.25 103 GLY A N 1
ATOM 785 C CA . GLY A 1 103 ? 21.116 11.077 -31.643 1.00 94.25 103 GLY A CA 1
ATOM 786 C C . GLY A 1 103 ? 20.283 12.268 -31.185 1.00 94.25 103 GLY A C 1
ATOM 787 O O . GLY A 1 103 ? 20.096 12.502 -29.992 1.00 94.25 103 GLY A O 1
ATOM 788 N N . ASP A 1 104 ? 19.740 13.006 -32.155 1.00 91.56 104 ASP A N 1
ATOM 789 C CA . ASP A 1 104 ? 18.920 14.196 -31.904 1.00 91.56 104 ASP A CA 1
ATOM 790 C C . ASP A 1 104 ? 17.616 13.846 -31.170 1.00 91.56 104 ASP A C 1
ATOM 792 O O . ASP A 1 104 ? 17.024 12.816 -31.502 1.00 91.56 104 ASP A O 1
ATOM 796 N N . PRO A 1 105 ? 17.076 14.700 -30.274 1.00 82.44 105 PRO A N 1
ATOM 797 C CA . PRO A 1 105 ? 15.902 14.407 -29.43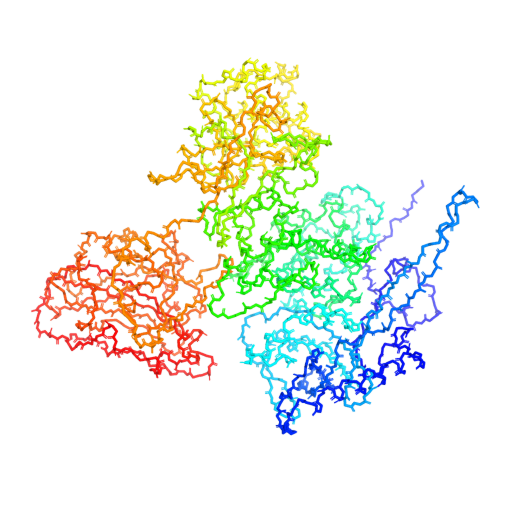7 1.00 82.44 105 PRO A CA 1
ATOM 798 C C . PRO A 1 105 ? 14.672 13.843 -30.171 1.00 82.44 105 PRO A C 1
ATOM 800 O O . PRO A 1 105 ? 13.984 12.977 -29.630 1.00 82.44 105 PRO A O 1
ATOM 803 N N . GLY A 1 106 ? 14.416 14.281 -31.408 1.00 84.69 106 GLY A N 1
ATOM 804 C CA . GLY A 1 106 ? 13.285 13.825 -32.229 1.00 84.69 106 GLY A CA 1
ATOM 805 C C . GLY A 1 106 ? 13.538 12.561 -33.062 1.00 84.69 106 GLY A C 1
ATOM 806 O O . GLY A 1 106 ? 12.598 12.021 -33.641 1.00 84.69 106 GLY A O 1
ATOM 807 N N . SER A 1 107 ? 14.783 12.082 -33.145 1.00 93.38 107 SER A N 1
ATOM 808 C CA . SER A 1 107 ? 15.130 10.880 -33.914 1.00 93.38 107 SER A CA 1
ATOM 809 C C . SER A 1 107 ? 14.712 9.590 -33.182 1.00 93.38 107 SER A C 1
ATOM 811 O O . SER A 1 107 ? 14.671 9.591 -31.941 1.00 93.38 107 SER A O 1
ATOM 813 N N . PRO A 1 108 ? 14.418 8.486 -33.905 1.00 95.44 108 PRO A N 1
ATOM 814 C CA . PRO A 1 108 ? 14.107 7.189 -33.299 1.00 95.44 108 PRO A CA 1
ATOM 815 C C . PRO A 1 108 ? 15.178 6.737 -32.300 1.00 95.44 108 PRO A C 1
ATOM 817 O O . PRO A 1 108 ? 16.363 7.011 -32.488 1.00 95.44 108 PRO A O 1
ATOM 820 N N . LEU A 1 109 ? 14.766 6.049 -31.234 1.00 97.50 109 LEU A N 1
ATOM 821 C CA . LEU A 1 109 ? 15.701 5.478 -30.263 1.00 97.50 109 LEU A CA 1
ATOM 822 C C . LEU A 1 109 ? 16.401 4.266 -30.890 1.00 97.50 109 LEU A C 1
ATOM 824 O O . LEU A 1 109 ? 15.741 3.404 -31.473 1.00 97.50 109 LEU A O 1
ATOM 828 N N . GLN A 1 110 ? 17.725 4.207 -30.762 1.00 97.06 110 GLN A N 1
ATOM 829 C CA . GLN A 1 110 ? 18.563 3.125 -31.279 1.00 97.06 110 GLN A CA 1
ATOM 830 C C . GLN A 1 110 ? 19.568 2.686 -30.217 1.00 97.06 110 GLN A C 1
ATOM 832 O O . GLN A 1 110 ? 20.041 3.524 -29.448 1.00 97.06 110 GLN A O 1
ATOM 837 N N . GLY A 1 111 ? 19.919 1.405 -30.185 1.00 96.56 111 GLY A N 1
ATOM 838 C CA . GLY A 1 111 ? 20.948 0.927 -29.269 1.00 96.56 111 GLY A CA 1
ATOM 839 C C . GLY A 1 111 ? 21.383 -0.516 -29.480 1.00 96.56 111 GLY A C 1
ATOM 840 O O . GLY A 1 111 ? 20.898 -1.209 -30.374 1.00 96.56 111 GLY A O 1
ATOM 841 N N . SER A 1 112 ? 22.269 -0.970 -28.599 1.00 95.56 112 SER A N 1
ATOM 842 C CA . SER A 1 112 ? 22.843 -2.319 -28.604 1.00 95.56 112 SER A CA 1
ATOM 843 C C . SER A 1 112 ? 22.877 -2.892 -27.186 1.00 95.56 112 SER A C 1
ATOM 845 O O . SER A 1 112 ? 22.995 -2.152 -26.210 1.00 95.56 112 SER A O 1
ATOM 847 N N . LEU A 1 113 ? 22.740 -4.214 -27.041 1.00 95.06 113 LEU A N 1
ATOM 848 C CA . LEU A 1 113 ? 22.748 -4.883 -25.733 1.00 95.06 113 LEU A CA 1
ATOM 849 C C . LEU A 1 113 ? 24.085 -5.567 -25.465 1.00 95.06 113 LEU A C 1
ATOM 851 O O . LEU A 1 113 ? 24.525 -6.420 -26.234 1.00 95.06 113 LEU A O 1
ATOM 855 N N . HIS A 1 114 ? 24.677 -5.252 -24.316 1.00 93.31 114 HIS A N 1
ATOM 856 C CA . HIS A 1 114 ? 25.957 -5.798 -23.872 1.00 93.31 114 HIS A CA 1
ATOM 857 C C . HIS A 1 114 ? 25.779 -6.688 -22.648 1.00 93.31 114 HIS A C 1
ATOM 859 O O . HIS A 1 114 ? 25.253 -6.244 -21.629 1.00 93.31 114 HIS A O 1
ATOM 865 N N . THR A 1 115 ? 26.260 -7.928 -22.719 1.00 93.94 115 THR A N 1
ATOM 866 C CA . THR A 1 115 ? 26.281 -8.848 -21.571 1.00 93.94 115 THR A CA 1
ATOM 867 C C . THR A 1 115 ? 27.480 -8.548 -20.669 1.00 93.94 115 THR A C 1
ATOM 869 O O . THR A 1 115 ? 28.632 -8.561 -21.120 1.00 93.94 115 THR A O 1
ATOM 872 N N . VAL A 1 116 ? 27.219 -8.298 -19.387 1.00 94.62 116 VAL A N 1
ATOM 873 C CA . VAL A 1 116 ? 28.222 -7.931 -18.376 1.00 94.62 116 VAL A CA 1
ATOM 874 C C . VAL A 1 116 ? 27.969 -8.660 -17.057 1.00 94.62 116 VAL A C 1
ATOM 876 O O . VAL A 1 116 ? 26.853 -9.080 -16.779 1.00 94.62 116 VAL A O 1
ATOM 879 N N . SER A 1 117 ? 29.003 -8.804 -16.235 1.00 94.12 117 SER A N 1
ATOM 880 C CA . SER A 1 117 ? 28.956 -9.443 -14.916 1.00 94.12 117 SER A CA 1
ATOM 881 C C . SER A 1 117 ? 28.979 -8.390 -13.812 1.00 94.12 117 SER A C 1
ATOM 883 O O . SER A 1 117 ? 29.802 -7.474 -13.862 1.00 94.12 117 SER A O 1
ATOM 885 N N . ILE A 1 118 ? 28.113 -8.529 -12.810 1.00 92.25 118 ILE A N 1
ATOM 886 C CA . ILE A 1 118 ? 28.020 -7.620 -11.646 1.00 92.25 118 ILE A CA 1
ATOM 887 C C . ILE A 1 118 ? 28.457 -8.269 -10.328 1.00 92.25 118 ILE A C 1
ATOM 889 O O . ILE A 1 118 ? 28.469 -7.625 -9.289 1.00 92.25 118 ILE A O 1
ATOM 893 N N . ASP A 1 119 ? 28.842 -9.538 -10.372 1.00 89.25 119 ASP A N 1
ATOM 894 C CA . ASP A 1 119 ? 29.352 -10.343 -9.257 1.00 89.25 119 ASP A CA 1
ATOM 895 C C . ASP A 1 119 ? 30.851 -10.152 -8.981 1.00 89.25 119 ASP A C 1
ATOM 897 O O . ASP A 1 119 ? 31.404 -10.790 -8.085 1.00 89.25 119 ASP A O 1
ATOM 901 N N . PHE A 1 120 ? 31.517 -9.251 -9.706 1.00 87.94 120 PHE A N 1
ATOM 902 C CA . PHE A 1 120 ? 32.892 -8.876 -9.406 1.00 87.94 120 PHE A CA 1
ATOM 903 C C . PHE A 1 120 ? 32.964 -7.934 -8.196 1.00 87.94 120 PHE A C 1
ATOM 905 O O . PHE A 1 120 ? 32.349 -6.866 -8.163 1.00 87.94 120 PHE A O 1
ATOM 912 N N . SER A 1 121 ? 33.802 -8.293 -7.228 1.00 81.25 121 SER A N 1
ATOM 913 C CA . SER A 1 121 ? 34.200 -7.434 -6.114 1.00 81.25 121 SER A CA 1
ATOM 914 C C . SER A 1 121 ? 35.706 -7.515 -5.919 1.00 81.25 121 SER A C 1
ATOM 916 O O . SER A 1 121 ? 36.283 -8.598 -6.034 1.00 81.25 121 SER A O 1
ATOM 918 N N . HIS A 1 122 ? 36.346 -6.399 -5.573 1.00 78.81 122 HIS A N 1
ATOM 919 C CA . HIS A 1 122 ? 37.767 -6.433 -5.241 1.00 78.81 122 HIS A CA 1
ATOM 920 C C . HIS A 1 122 ? 38.015 -7.260 -3.969 1.00 78.81 122 HIS A C 1
ATOM 922 O O . HIS A 1 122 ? 37.188 -7.209 -3.051 1.00 78.81 122 HIS A O 1
ATOM 928 N N . PRO A 1 123 ? 39.158 -7.971 -3.873 1.00 73.56 123 PRO A N 1
ATOM 929 C CA . PRO A 1 123 ? 39.558 -8.653 -2.648 1.00 73.56 123 PRO A CA 1
ATOM 930 C C . PRO A 1 123 ? 39.513 -7.705 -1.449 1.00 73.56 123 PRO A C 1
ATOM 932 O O . PRO A 1 123 ? 39.891 -6.532 -1.558 1.00 73.56 123 PRO A O 1
ATOM 935 N N . ALA A 1 124 ? 39.043 -8.208 -0.308 1.00 65.06 124 ALA A N 1
ATOM 936 C CA . ALA A 1 124 ? 38.908 -7.393 0.887 1.00 65.06 124 ALA A CA 1
ATOM 937 C C . ALA A 1 124 ? 40.273 -6.841 1.328 1.00 65.06 124 ALA A C 1
ATOM 939 O O . ALA A 1 124 ? 41.256 -7.582 1.410 1.00 65.06 124 ALA A O 1
ATOM 940 N N . ARG A 1 125 ? 40.338 -5.536 1.617 1.00 60.88 125 ARG A N 1
ATOM 941 C CA . ARG A 1 125 ? 41.538 -4.917 2.196 1.00 60.88 125 ARG A CA 1
ATOM 942 C C . ARG A 1 125 ? 41.422 -4.954 3.719 1.00 60.88 125 ARG A C 1
ATOM 944 O O . ARG A 1 125 ? 40.404 -4.549 4.278 1.00 60.88 125 ARG A O 1
ATOM 951 N N . GLU A 1 126 ? 42.465 -5.446 4.384 1.00 57.44 126 GLU A N 1
ATOM 952 C CA . GLU A 1 126 ? 42.626 -5.299 5.832 1.00 57.44 126 GLU A CA 1
ATOM 953 C C . GLU A 1 126 ? 43.218 -3.919 6.125 1.00 57.44 126 GLU A C 1
ATOM 955 O O . GLU A 1 126 ? 44.404 -3.680 5.886 1.00 57.44 126 GLU A O 1
ATOM 960 N N . GLU A 1 127 ? 42.414 -3.012 6.672 1.00 52.31 127 GLU A N 1
ATOM 961 C CA . GLU A 1 127 ? 42.926 -1.756 7.211 1.00 52.31 127 GLU A CA 1
ATOM 962 C C . GLU A 1 127 ? 43.137 -1.899 8.721 1.00 52.31 127 GLU A C 1
ATOM 964 O O . GLU A 1 127 ? 42.239 -2.245 9.496 1.00 52.31 127 GLU A O 1
ATOM 969 N N . ARG A 1 128 ? 44.381 -1.669 9.152 1.00 49.38 128 ARG A N 1
ATOM 970 C CA . ARG A 1 128 ? 44.760 -1.659 10.567 1.00 49.38 128 ARG A CA 1
ATOM 971 C C . ARG A 1 128 ? 44.699 -0.224 11.060 1.00 49.38 128 ARG A C 1
ATOM 973 O O . ARG A 1 128 ? 45.567 0.572 10.710 1.00 49.38 128 ARG A O 1
ATOM 980 N N . TYR A 1 129 ? 43.707 0.089 11.886 1.00 47.38 129 TYR A N 1
ATOM 981 C CA . TYR A 1 129 ? 43.592 1.409 12.497 1.00 47.38 129 TYR A CA 1
ATOM 982 C C . TYR A 1 129 ? 43.992 1.360 13.975 1.00 47.38 129 TYR A C 1
ATOM 984 O O . TYR A 1 129 ? 43.639 0.432 14.707 1.00 47.38 129 TYR A O 1
ATOM 992 N N . THR A 1 130 ? 44.721 2.382 14.420 1.00 48.34 130 THR A N 1
ATOM 993 C CA . THR A 1 130 ? 45.000 2.632 15.841 1.00 48.34 130 THR A CA 1
ATOM 994 C C . THR A 1 130 ? 44.152 3.836 16.226 1.00 48.34 130 THR A C 1
ATOM 996 O O . THR A 1 130 ? 44.428 4.938 15.756 1.00 48.34 130 THR A O 1
ATOM 999 N N . GLN A 1 131 ? 43.076 3.645 16.994 1.00 47.12 131 GLN A N 1
ATOM 1000 C CA . GLN A 1 131 ? 42.303 4.791 17.477 1.00 47.12 131 GLN A CA 1
ATOM 1001 C C . GLN A 1 131 ? 43.089 5.506 18.586 1.00 47.12 131 GLN A C 1
ATOM 1003 O O . GLN A 1 131 ? 43.575 4.831 19.493 1.00 47.12 131 GLN A O 1
ATOM 1008 N N . PRO A 1 132 ? 43.212 6.843 18.548 1.00 44.03 132 PRO A N 1
ATOM 1009 C CA . PRO A 1 132 ? 43.722 7.607 19.671 1.00 44.03 132 PRO A CA 1
ATOM 1010 C C . PRO A 1 132 ? 42.571 7.791 20.665 1.00 44.03 132 PRO A C 1
ATOM 1012 O O . PRO A 1 132 ? 41.787 8.725 20.537 1.00 44.03 132 PRO A O 1
ATOM 1015 N N . PHE A 1 133 ? 42.418 6.871 21.613 1.00 46.25 133 PHE A N 1
ATOM 1016 C CA . PHE A 1 133 ? 41.668 7.162 22.837 1.00 46.25 133 PHE A CA 1
ATOM 1017 C C . PHE A 1 133 ? 42.656 7.527 23.947 1.00 46.25 133 PHE A C 1
ATOM 1019 O O . PHE A 1 133 ? 43.807 7.100 23.904 1.00 46.25 133 PHE A O 1
ATOM 1026 N N . ASP A 1 134 ? 42.188 8.326 24.907 1.00 42.81 134 ASP A N 1
ATOM 1027 C CA . ASP A 1 134 ? 42.915 9.029 25.981 1.00 42.81 134 ASP A CA 1
ATOM 1028 C C . ASP A 1 134 ? 43.715 8.155 26.982 1.00 42.81 134 ASP A C 1
ATOM 1030 O O . ASP A 1 134 ? 44.031 8.600 28.085 1.00 42.81 134 ASP A O 1
ATOM 1034 N N . ASP A 1 135 ? 44.071 6.922 26.619 1.00 50.44 135 ASP A N 1
ATOM 1035 C CA . ASP A 1 135 ? 44.864 5.996 27.425 1.00 50.44 135 ASP A CA 1
ATOM 1036 C C . ASP A 1 135 ? 46.125 5.543 26.652 1.00 50.44 135 ASP A C 1
ATOM 1038 O O . ASP A 1 135 ? 46.027 4.707 25.746 1.00 50.44 135 ASP A O 1
ATOM 1042 N N . PRO A 1 136 ? 47.320 6.071 26.988 1.00 53.97 136 PRO A N 1
ATOM 1043 C CA . PRO A 1 136 ? 48.581 5.695 26.348 1.00 53.97 136 PRO A CA 1
ATOM 1044 C C . PRO A 1 136 ? 48.953 4.211 26.508 1.00 53.97 136 PRO A C 1
ATOM 1046 O O . PRO A 1 136 ? 49.813 3.732 25.766 1.00 53.97 136 PRO A O 1
ATOM 1049 N N . ASP A 1 137 ? 48.322 3.483 27.438 1.00 56.97 137 ASP A N 1
ATOM 1050 C CA . ASP A 1 137 ? 48.635 2.081 27.732 1.00 56.97 137 ASP A CA 1
ATOM 1051 C C . ASP A 1 137 ? 47.702 1.083 27.009 1.00 56.97 137 ASP A C 1
ATOM 1053 O O . ASP A 1 137 ? 47.984 -0.121 26.963 1.00 56.97 137 ASP A O 1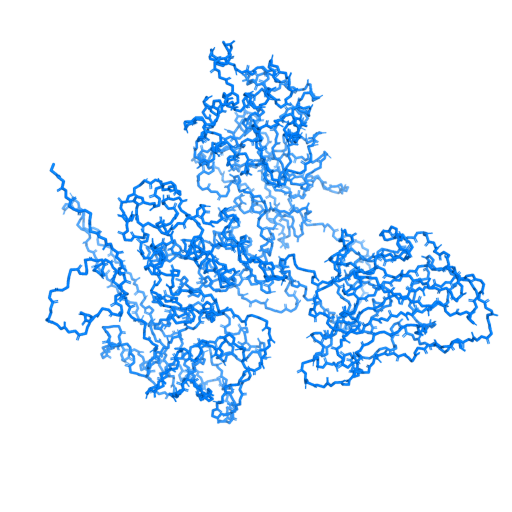
ATOM 1057 N N . ASN A 1 138 ? 46.624 1.546 26.357 1.00 52.69 138 ASN A N 1
ATOM 1058 C CA . ASN A 1 138 ? 45.689 0.677 25.634 1.00 52.69 138 ASN A CA 1
ATOM 1059 C C . ASN A 1 138 ? 46.074 0.502 24.150 1.00 52.69 138 ASN A C 1
ATOM 1061 O O . ASN A 1 138 ? 45.629 1.222 23.260 1.00 52.69 138 ASN A O 1
ATOM 1065 N N . THR A 1 139 ? 46.884 -0.520 23.862 1.00 50.12 139 THR A N 1
ATOM 1066 C CA . THR A 1 139 ? 47.364 -0.864 22.505 1.00 50.12 139 THR A CA 1
ATOM 1067 C C . THR A 1 139 ? 46.469 -1.862 21.751 1.00 50.12 139 THR A C 1
ATOM 1069 O O . THR A 1 139 ? 46.954 -2.631 20.912 1.00 50.12 139 THR A O 1
ATOM 1072 N N . SER A 1 140 ? 45.156 -1.884 22.010 1.00 49.00 140 SER A N 1
ATOM 1073 C CA . SER A 1 140 ? 44.235 -2.791 21.308 1.00 49.00 140 SER A CA 1
ATOM 1074 C C . SER A 1 140 ? 44.037 -2.382 19.837 1.00 49.00 140 SER A C 1
ATOM 1076 O O . SER A 1 140 ? 43.149 -1.622 19.462 1.00 49.00 140 SER A O 1
ATOM 1078 N N . ARG A 1 141 ? 44.906 -2.909 18.965 1.00 49.97 141 ARG A N 1
ATOM 1079 C CA . ARG A 1 141 ? 44.806 -2.776 17.504 1.00 49.97 141 ARG A CA 1
ATOM 1080 C C . ARG A 1 141 ? 43.551 -3.501 17.016 1.00 49.97 141 ARG A C 1
ATOM 1082 O O . ARG A 1 141 ? 43.451 -4.715 17.180 1.00 49.97 141 ARG A O 1
ATOM 1089 N N . ARG A 1 142 ? 42.618 -2.780 16.389 1.00 51.16 142 ARG A N 1
ATOM 1090 C CA . ARG A 1 142 ? 41.494 -3.388 15.662 1.00 51.16 142 ARG A CA 1
ATOM 1091 C C . ARG A 1 142 ? 41.857 -3.505 14.183 1.00 51.16 142 ARG A C 1
ATOM 1093 O O . ARG A 1 142 ? 42.278 -2.534 13.558 1.00 51.16 142 ARG A O 1
ATOM 1100 N N . THR A 1 143 ? 41.705 -4.705 13.636 1.00 47.25 143 THR A N 1
ATOM 1101 C CA . THR A 1 143 ? 41.773 -4.955 12.194 1.00 47.25 143 THR A CA 1
ATOM 1102 C C . THR A 1 143 ? 40.348 -4.970 11.670 1.00 47.25 143 THR A C 1
ATOM 1104 O O . THR A 1 143 ? 39.527 -5.735 12.170 1.00 47.25 143 THR A O 1
ATOM 1107 N N . LEU A 1 144 ? 40.050 -4.096 10.711 1.00 49.94 144 LEU A N 1
ATOM 1108 C CA . LEU A 1 144 ? 38.773 -4.084 10.009 1.00 49.94 144 LEU A CA 1
ATOM 1109 C C . LEU A 1 144 ? 39.019 -4.551 8.574 1.00 49.94 144 LEU A C 1
ATOM 1111 O O . LEU A 1 144 ? 39.925 -4.061 7.897 1.00 49.94 144 LEU A O 1
ATOM 1115 N N . THR A 1 145 ? 38.230 -5.523 8.135 1.00 49.38 145 THR A N 1
ATOM 1116 C CA . THR A 1 145 ? 38.297 -6.094 6.789 1.00 49.38 145 THR A CA 1
ATOM 1117 C C . THR A 1 145 ? 37.084 -5.594 6.014 1.00 49.38 145 THR A C 1
ATOM 1119 O O . THR A 1 145 ? 35.957 -5.878 6.415 1.00 49.38 145 THR A O 1
ATOM 1122 N N . TYR A 1 146 ? 37.297 -4.851 4.925 1.00 53.31 146 TYR A N 1
ATOM 1123 C CA . TYR A 1 146 ? 36.211 -4.314 4.096 1.00 53.31 146 TYR A CA 1
ATOM 1124 C C . TYR A 1 146 ? 36.328 -4.798 2.649 1.00 53.31 146 TYR A C 1
ATOM 1126 O O . TYR A 1 146 ? 37.387 -4.683 2.026 1.00 53.31 146 TYR A O 1
ATOM 1134 N N . THR A 1 147 ? 35.223 -5.301 2.097 1.00 55.72 147 THR A N 1
ATOM 1135 C CA . THR A 1 147 ? 35.084 -5.603 0.666 1.00 55.72 147 THR A CA 1
ATOM 1136 C C . THR A 1 147 ? 34.564 -4.359 -0.049 1.00 55.72 147 THR A C 1
ATOM 1138 O O . THR A 1 147 ? 33.509 -3.833 0.299 1.00 55.72 147 THR A O 1
ATOM 1141 N N . ARG A 1 148 ? 35.292 -3.859 -1.053 1.00 62.84 148 ARG A N 1
ATOM 1142 C CA . ARG A 1 148 ? 34.886 -2.667 -1.813 1.00 62.84 148 ARG A CA 1
ATOM 1143 C C . ARG A 1 148 ? 34.037 -3.093 -3.014 1.00 62.84 148 ARG A C 1
ATOM 1145 O O . ARG A 1 148 ? 34.581 -3.623 -3.982 1.00 62.84 148 ARG A O 1
ATOM 1152 N N . HIS A 1 149 ? 32.724 -2.847 -2.972 1.00 68.19 149 HIS A N 1
ATOM 1153 C CA . HIS A 1 149 ? 31.875 -3.013 -4.163 1.00 68.19 149 HIS A CA 1
ATOM 1154 C C . HIS A 1 149 ? 32.332 -2.048 -5.273 1.00 68.19 149 HIS A C 1
ATOM 1156 O O . HIS A 1 149 ? 32.804 -0.937 -4.985 1.00 68.19 149 HIS A O 1
ATOM 1162 N N . THR A 1 150 ? 32.215 -2.452 -6.535 1.00 83.12 150 THR A N 1
ATOM 1163 C CA . THR A 1 150 ? 32.599 -1.616 -7.684 1.00 83.12 150 THR A CA 1
ATOM 1164 C C . THR A 1 150 ? 31.502 -0.603 -8.032 1.00 83.12 150 THR A C 1
ATOM 1166 O O . THR A 1 150 ? 30.426 -0.615 -7.448 1.00 83.12 150 THR A O 1
ATOM 1169 N N . ASN A 1 151 ? 31.797 0.331 -8.934 1.00 86.94 151 ASN A N 1
ATOM 1170 C CA . ASN A 1 151 ? 30.854 1.286 -9.544 1.00 86.94 151 ASN A CA 1
ATOM 1171 C C . ASN A 1 151 ? 30.673 1.017 -11.055 1.00 86.94 151 ASN A C 1
ATOM 1173 O O . ASN A 1 151 ? 30.351 1.923 -11.827 1.00 86.94 151 ASN A O 1
ATOM 1177 N N . HIS A 1 152 ? 30.996 -0.209 -11.469 1.00 90.56 152 HIS A N 1
ATOM 1178 C CA . HIS A 1 152 ? 30.989 -0.692 -12.842 1.00 90.56 152 HIS A CA 1
ATOM 1179 C C . HIS A 1 152 ? 30.737 -2.203 -12.859 1.00 90.56 152 HIS A C 1
ATOM 1181 O O . HIS A 1 152 ? 31.091 -2.913 -11.915 1.00 90.56 152 HIS A O 1
ATOM 1187 N N . ALA A 1 153 ? 30.185 -2.700 -13.961 1.00 93.38 153 ALA A N 1
ATOM 1188 C CA . ALA A 1 153 ? 30.156 -4.122 -14.287 1.00 93.38 153 ALA A CA 1
ATOM 1189 C C . ALA A 1 153 ? 31.426 -4.531 -15.056 1.00 93.38 153 ALA A C 1
ATOM 1191 O O . ALA A 1 153 ? 32.223 -3.683 -15.454 1.00 93.38 153 ALA A O 1
ATOM 1192 N N . VAL A 1 154 ? 31.620 -5.826 -15.304 1.00 93.06 154 VAL A N 1
ATOM 1193 C CA . VAL A 1 154 ? 32.763 -6.355 -16.068 1.00 93.06 154 VAL A CA 1
ATOM 1194 C C . VAL A 1 154 ? 32.275 -7.128 -17.288 1.00 93.06 154 VAL A C 1
ATOM 1196 O O . VAL A 1 154 ? 31.531 -8.099 -17.170 1.00 93.06 154 VAL A O 1
ATOM 1199 N N . SER A 1 155 ? 32.726 -6.748 -18.482 1.00 92.12 155 SER A N 1
ATOM 1200 C CA . SER A 1 155 ? 32.456 -7.522 -19.694 1.00 92.12 155 SER A CA 1
ATOM 1201 C C . SER A 1 155 ? 33.337 -8.769 -19.732 1.00 92.12 155 SER A C 1
ATOM 1203 O O . SER A 1 155 ? 34.555 -8.680 -19.891 1.00 92.12 155 SER A O 1
ATOM 1205 N N . ILE A 1 156 ? 32.728 -9.954 -19.665 1.00 88.88 156 ILE A N 1
ATOM 1206 C CA . ILE A 1 156 ? 33.460 -11.227 -19.779 1.00 88.88 156 ILE A CA 1
ATOM 1207 C C . ILE A 1 156 ? 34.036 -11.416 -21.191 1.00 88.88 156 ILE A C 1
ATOM 1209 O O . ILE A 1 156 ? 35.069 -12.068 -21.359 1.00 88.88 156 ILE A O 1
ATOM 1213 N N . ALA A 1 157 ? 33.411 -10.824 -22.213 1.00 85.56 157 ALA A N 1
ATOM 1214 C CA . ALA A 1 157 ? 33.866 -10.900 -23.600 1.00 85.56 157 ALA A CA 1
ATOM 1215 C C . ALA A 1 157 ? 35.134 -10.065 -23.842 1.00 85.56 157 ALA A C 1
ATOM 1217 O O . ALA A 1 157 ? 36.096 -10.567 -24.424 1.00 85.56 157 ALA A O 1
ATOM 1218 N N . THR A 1 158 ? 35.172 -8.821 -23.358 1.00 87.94 158 THR A N 1
ATOM 1219 C CA . THR A 1 158 ? 36.299 -7.904 -23.611 1.00 87.94 158 THR A CA 1
ATOM 1220 C C . THR A 1 158 ? 37.317 -7.844 -22.472 1.00 87.94 158 THR A C 1
ATOM 1222 O O . THR A 1 158 ? 38.438 -7.390 -22.688 1.00 87.94 158 THR A O 1
ATOM 1225 N N . GLY A 1 159 ? 36.952 -8.304 -21.273 1.00 86.31 159 GLY A N 1
ATOM 1226 C CA . GLY A 1 159 ? 37.762 -8.182 -20.061 1.00 86.31 159 GLY A CA 1
ATOM 1227 C C . GLY A 1 159 ? 37.863 -6.751 -19.525 1.00 86.31 159 GLY A C 1
ATOM 1228 O O . GLY A 1 159 ? 38.787 -6.453 -18.773 1.00 86.31 159 GLY A O 1
ATOM 1229 N N . LYS A 1 160 ? 36.961 -5.856 -19.949 1.00 89.12 160 LYS A N 1
ATOM 1230 C CA . LYS A 1 160 ? 36.966 -4.434 -19.586 1.00 89.12 160 LYS A CA 1
ATOM 1231 C C . LYS A 1 160 ? 35.826 -4.084 -18.621 1.00 89.12 160 LYS A C 1
ATOM 1233 O O . LYS A 1 160 ? 34.771 -4.726 -18.689 1.00 89.12 160 LYS A O 1
ATOM 1238 N N . PRO A 1 161 ? 36.010 -3.064 -17.763 1.00 91.25 161 PRO A N 1
ATOM 1239 C CA . PRO A 1 161 ? 34.913 -2.474 -17.004 1.00 91.25 161 PRO A CA 1
ATOM 1240 C C . PRO A 1 161 ? 33.869 -1.854 -17.945 1.00 91.25 161 PRO A C 1
ATOM 1242 O O . PRO A 1 161 ? 34.200 -1.366 -19.025 1.00 91.25 161 PRO A O 1
ATOM 1245 N N . VAL A 1 162 ? 32.609 -1.881 -17.520 1.00 93.81 162 VAL A N 1
ATOM 1246 C CA . VAL A 1 162 ? 31.465 -1.253 -18.185 1.00 93.81 162 VAL A CA 1
ATOM 1247 C C . VAL A 1 162 ? 30.710 -0.440 -17.142 1.00 93.81 162 VAL A C 1
ATOM 1249 O O . VAL A 1 162 ? 30.070 -0.993 -16.245 1.00 93.81 162 VAL A O 1
ATOM 1252 N N . TRP A 1 163 ? 30.814 0.879 -17.246 1.00 94.81 163 TRP A N 1
ATOM 1253 C CA . TRP A 1 163 ? 30.048 1.821 -16.434 1.00 94.81 163 TRP A CA 1
ATOM 1254 C C . TRP A 1 163 ? 28.643 1.960 -16.999 1.00 94.81 163 TRP A C 1
ATOM 1256 O O . TRP A 1 163 ? 28.456 1.923 -18.213 1.00 94.81 163 TRP A O 1
ATOM 1266 N N . TYR A 1 164 ? 27.655 2.100 -16.123 1.00 96.62 164 TYR A N 1
ATOM 1267 C CA . TYR A 1 164 ? 26.264 2.245 -16.530 1.00 96.62 164 TYR A CA 1
ATOM 1268 C C . TYR A 1 164 ? 25.480 3.088 -15.527 1.00 96.62 164 TYR A C 1
ATOM 1270 O O . TYR A 1 164 ? 25.741 3.060 -14.320 1.00 96.62 164 TYR A O 1
ATOM 1278 N N . THR A 1 165 ? 24.503 3.820 -16.050 1.00 97.19 165 THR A N 1
ATOM 1279 C CA . THR A 1 165 ? 23.478 4.515 -15.276 1.00 97.19 165 THR A CA 1
ATOM 1280 C C . THR A 1 165 ? 22.301 3.569 -15.076 1.00 97.19 165 THR A C 1
ATOM 1282 O O . THR A 1 165 ? 21.716 3.093 -16.050 1.00 97.19 165 THR A O 1
ATOM 1285 N N . ALA A 1 166 ? 21.929 3.289 -13.831 1.00 97.69 166 ALA A N 1
ATOM 1286 C CA . ALA A 1 166 ? 20.693 2.568 -13.549 1.00 97.69 166 ALA A CA 1
ATOM 1287 C C . ALA A 1 166 ? 19.506 3.538 -13.596 1.00 97.69 166 ALA A C 1
ATOM 1289 O O . ALA A 1 166 ? 19.556 4.633 -13.035 1.00 97.69 166 ALA A O 1
ATOM 1290 N N . LEU A 1 167 ? 18.428 3.155 -14.275 1.00 97.88 167 LEU A N 1
ATOM 1291 C CA . LEU A 1 167 ? 17.214 3.961 -14.336 1.00 97.88 167 LEU A CA 1
ATOM 1292 C C . LEU A 1 167 ? 16.203 3.476 -13.290 1.00 97.88 167 LEU A C 1
ATOM 1294 O O . LEU A 1 167 ? 15.860 2.295 -13.253 1.00 97.88 167 LEU A O 1
ATOM 1298 N N . SER A 1 168 ? 15.689 4.396 -12.475 1.00 97.00 168 SER A N 1
ATOM 1299 C CA . SER A 1 168 ? 14.577 4.163 -11.549 1.00 97.00 168 SER A CA 1
ATOM 1300 C C . SER A 1 168 ? 13.360 4.953 -12.018 1.00 97.00 168 SER A C 1
ATOM 1302 O O . SER A 1 168 ? 13.401 6.177 -12.105 1.00 97.00 168 SER A O 1
ATOM 1304 N N . TYR A 1 169 ? 12.272 4.272 -12.375 1.00 94.75 169 TYR A N 1
ATOM 1305 C CA . TYR A 1 169 ? 11.110 4.917 -12.992 1.00 94.75 169 TYR A CA 1
ATOM 1306 C C . TYR A 1 169 ? 9.819 4.129 -12.757 1.00 94.75 169 TYR A C 1
ATOM 1308 O O . TYR A 1 169 ? 9.813 2.945 -12.404 1.00 94.75 169 TYR A O 1
ATOM 1316 N N . VAL A 1 170 ? 8.679 4.784 -12.975 1.00 90.56 170 VAL A N 1
ATOM 1317 C CA . VAL A 1 170 ? 7.366 4.130 -12.939 1.00 90.56 170 VAL A CA 1
ATOM 1318 C C . VAL A 1 170 ? 6.954 3.733 -14.347 1.00 90.56 170 VAL A C 1
ATOM 1320 O O . VAL A 1 170 ? 6.910 4.570 -15.245 1.00 90.56 170 VAL A O 1
ATOM 1323 N N . TRP A 1 171 ? 6.626 2.453 -14.532 1.00 82.62 171 TRP A N 1
ATOM 1324 C CA . TRP A 1 171 ? 6.170 1.920 -15.819 1.00 82.62 171 TRP A CA 1
ATOM 1325 C C . TRP A 1 171 ? 4.879 2.610 -16.289 1.00 82.62 171 TRP A C 1
ATOM 1327 O O . TRP A 1 171 ? 4.747 2.952 -17.461 1.00 82.62 171 TRP A O 1
ATOM 1337 N N . GLY A 1 172 ? 3.962 2.888 -15.358 1.00 71.88 172 GLY A N 1
ATOM 1338 C CA . GLY A 1 172 ? 2.641 3.434 -15.660 1.00 71.88 172 GLY A CA 1
ATOM 1339 C C . GLY A 1 172 ? 1.704 2.355 -16.205 1.00 71.88 172 GLY A C 1
ATOM 1340 O O . GLY A 1 172 ? 1.893 1.167 -15.937 1.00 71.88 172 GLY A O 1
ATOM 1341 N N . ALA A 1 173 ? 0.683 2.765 -16.958 1.00 71.88 173 ALA A N 1
ATOM 1342 C CA . ALA A 1 173 ? -0.180 1.821 -17.664 1.00 71.88 173 ALA A CA 1
ATOM 1343 C C . ALA A 1 173 ? 0.656 0.998 -18.669 1.00 71.88 173 ALA A C 1
ATOM 1345 O O . ALA A 1 173 ? 1.502 1.584 -19.347 1.00 71.88 173 ALA A O 1
ATOM 1346 N N . PRO A 1 174 ? 0.437 -0.327 -18.800 1.00 77.19 174 PRO A N 1
ATOM 1347 C CA . PRO A 1 174 ? 1.245 -1.214 -19.642 1.00 77.19 174 PRO A CA 1
ATOM 1348 C C . PRO A 1 174 ? 0.926 -1.057 -21.144 1.00 77.19 174 PRO A C 1
ATOM 1350 O O . PRO A 1 174 ? 0.567 -2.012 -21.830 1.00 77.19 174 PRO A O 1
ATOM 1353 N N . VAL A 1 175 ? 1.031 0.168 -21.657 1.00 84.00 175 VAL A N 1
ATOM 1354 C CA . VAL A 1 175 ? 0.805 0.541 -23.056 1.00 84.00 175 VAL A CA 1
ATOM 1355 C C . VAL A 1 175 ? 2.162 0.672 -23.751 1.00 84.00 175 VAL A C 1
ATOM 1357 O O . VAL A 1 175 ? 2.823 1.706 -23.674 1.00 84.00 175 VAL A O 1
ATOM 1360 N N . PHE A 1 176 ? 2.602 -0.414 -24.388 1.00 87.50 176 PHE A N 1
ATOM 1361 C CA . PHE A 1 176 ? 3.890 -0.510 -25.086 1.00 87.50 176 PHE A CA 1
ATOM 1362 C C . PHE A 1 176 ? 3.781 0.050 -26.513 1.00 87.50 176 PHE A C 1
ATOM 1364 O O . PHE A 1 176 ? 3.761 -0.704 -27.485 1.00 87.50 176 PHE A O 1
ATOM 1371 N N . ASP A 1 177 ? 3.629 1.371 -26.626 1.00 89.44 177 ASP A N 1
ATOM 1372 C CA . ASP A 1 177 ? 3.375 2.086 -27.886 1.00 89.44 177 ASP A CA 1
ATOM 1373 C C . ASP A 1 177 ? 4.597 2.828 -28.457 1.00 89.44 177 ASP A C 1
ATOM 1375 O O . ASP A 1 177 ? 4.514 3.425 -29.532 1.00 89.44 177 ASP A O 1
ATOM 1379 N N . GLN A 1 178 ? 5.733 2.788 -27.760 1.00 94.38 178 GLN A N 1
ATOM 1380 C CA . GLN A 1 178 ? 7.004 3.336 -28.225 1.00 94.38 178 GLN A CA 1
ATOM 1381 C C . GLN A 1 178 ? 7.931 2.205 -28.667 1.00 94.38 178 GLN A C 1
ATOM 1383 O O . GLN A 1 178 ? 7.817 1.084 -28.185 1.00 94.38 178 GLN A O 1
ATOM 1388 N N . ILE A 1 179 ? 8.874 2.497 -29.563 1.00 96.56 179 ILE A N 1
ATOM 1389 C CA . ILE A 1 179 ? 9.801 1.500 -30.114 1.00 96.56 179 ILE A CA 1
ATOM 1390 C C . ILE A 1 179 ? 11.239 1.977 -29.917 1.00 96.56 179 ILE A C 1
ATOM 1392 O O . ILE A 1 179 ? 11.549 3.147 -30.163 1.00 96.56 179 ILE A O 1
ATOM 1396 N N . ILE A 1 180 ? 12.108 1.060 -29.495 1.00 97.19 180 ILE A N 1
ATOM 1397 C CA . ILE A 1 180 ? 13.562 1.188 -29.612 1.00 97.19 180 ILE A CA 1
ATOM 1398 C C . ILE A 1 180 ? 14.078 0.141 -30.602 1.00 97.19 180 ILE A C 1
ATOM 1400 O O . ILE A 1 180 ? 13.711 -1.034 -30.523 1.00 97.19 180 ILE A O 1
ATOM 1404 N N . HIS A 1 181 ? 14.921 0.580 -31.532 1.00 97.12 181 HIS A N 1
ATOM 1405 C CA . HIS A 1 181 ? 15.529 -0.280 -32.542 1.00 97.12 181 HIS A CA 1
ATOM 1406 C C . HIS A 1 181 ? 16.869 -0.813 -32.041 1.00 97.12 181 HIS A C 1
ATOM 1408 O O . HIS A 1 181 ? 17.769 -0.021 -31.748 1.00 97.12 181 HIS A O 1
ATOM 1414 N N . LEU A 1 182 ? 17.016 -2.137 -31.952 1.00 94.81 182 LEU A N 1
ATOM 1415 C CA . LEU A 1 182 ? 18.279 -2.778 -31.582 1.00 94.81 182 LEU A CA 1
ATOM 1416 C C . LEU A 1 182 ? 18.870 -3.560 -32.759 1.00 94.81 182 LEU A C 1
ATOM 1418 O O . LEU A 1 182 ? 18.155 -3.973 -33.671 1.00 94.81 182 LEU A O 1
ATOM 1422 N N . GLU A 1 183 ? 20.182 -3.812 -32.724 1.00 86.94 183 GLU A N 1
ATOM 1423 C CA . GLU A 1 183 ? 20.917 -4.516 -33.795 1.00 86.94 183 GLU A CA 1
ATOM 1424 C C . GLU A 1 183 ? 20.305 -5.867 -34.214 1.00 86.94 183 GLU A C 1
ATOM 1426 O O . GLU A 1 183 ? 20.480 -6.312 -35.351 1.00 86.94 183 GLU A O 1
ATOM 1431 N N . HIS A 1 184 ? 19.602 -6.544 -33.302 1.00 86.06 184 HIS A N 1
ATOM 1432 C CA . HIS A 1 184 ? 19.059 -7.892 -33.502 1.00 86.06 184 HIS A CA 1
ATOM 1433 C C . HIS A 1 184 ? 17.537 -7.978 -33.306 1.00 86.06 184 HIS A C 1
ATOM 1435 O O . HIS A 1 184 ? 16.999 -9.074 -33.133 1.00 86.06 184 HIS A O 1
ATOM 1441 N N . GLY A 1 185 ? 16.834 -6.842 -33.338 1.00 89.38 185 GLY A N 1
ATOM 1442 C CA . GLY A 1 185 ? 15.374 -6.781 -33.249 1.00 89.38 185 GLY A CA 1
ATOM 1443 C C . GLY A 1 185 ? 14.859 -5.522 -32.558 1.00 89.38 185 GLY A C 1
ATOM 1444 O O . GLY A 1 185 ? 15.590 -4.840 -31.848 1.00 89.38 185 GLY A O 1
ATOM 1445 N N . ASP A 1 186 ? 13.577 -5.233 -32.746 1.00 93.75 186 ASP A N 1
ATOM 1446 C CA . ASP A 1 186 ? 12.914 -4.092 -32.116 1.00 93.75 186 ASP A CA 1
ATOM 1447 C C . ASP A 1 186 ? 12.254 -4.507 -30.795 1.00 93.75 186 ASP A C 1
ATOM 1449 O O . ASP A 1 186 ? 11.717 -5.613 -30.675 1.00 93.75 186 ASP A O 1
ATOM 1453 N N . ILE A 1 187 ? 12.251 -3.601 -29.813 1.00 94.50 187 ILE A N 1
ATOM 1454 C CA . ILE A 1 187 ? 11.537 -3.780 -28.543 1.00 94.50 187 ILE A CA 1
ATOM 1455 C C . ILE A 1 187 ? 10.492 -2.677 -28.401 1.00 94.50 187 ILE A C 1
ATOM 1457 O O . ILE A 1 187 ? 10.807 -1.487 -28.487 1.00 94.50 187 ILE A O 1
ATOM 1461 N N . ASN A 1 188 ? 9.247 -3.080 -28.137 1.00 94.94 188 ASN A N 1
ATOM 1462 C CA . ASN A 1 188 ? 8.199 -2.147 -27.741 1.00 94.94 188 ASN A CA 1
ATOM 1463 C C . ASN A 1 188 ? 8.384 -1.781 -26.265 1.00 94.94 188 ASN A C 1
ATOM 1465 O O . ASN A 1 188 ? 8.480 -2.664 -25.411 1.00 94.94 188 ASN A O 1
ATOM 1469 N N . ILE A 1 189 ? 8.406 -0.487 -25.970 1.00 94.62 189 ILE A N 1
ATOM 1470 C CA . ILE A 1 189 ? 8.622 0.087 -24.643 1.00 94.62 189 ILE A CA 1
ATOM 1471 C C . ILE A 1 189 ? 7.485 1.044 -24.273 1.00 94.62 189 ILE A C 1
ATOM 1473 O O . ILE A 1 189 ? 6.716 1.499 -25.120 1.00 94.62 189 ILE A O 1
ATOM 1477 N N . LEU A 1 190 ? 7.363 1.341 -22.983 1.00 92.25 190 LEU A N 1
ATOM 1478 C CA . LEU A 1 190 ? 6.356 2.259 -22.453 1.00 92.25 190 LEU A CA 1
ATOM 1479 C C . LEU A 1 190 ? 6.751 3.715 -22.715 1.00 92.25 190 LEU A C 1
ATOM 1481 O O . LEU A 1 190 ? 7.936 4.059 -22.701 1.00 92.25 190 LEU A O 1
ATOM 1485 N N . LYS A 1 191 ? 5.751 4.599 -22.841 1.00 91.69 191 LYS A N 1
ATOM 1486 C CA . LYS A 1 191 ? 5.956 6.054 -22.968 1.00 91.69 191 LYS A CA 1
ATOM 1487 C C . LYS A 1 191 ? 6.894 6.613 -21.891 1.00 91.69 191 LYS A C 1
ATOM 1489 O O . LYS A 1 191 ? 7.794 7.378 -22.220 1.00 91.69 191 LYS A O 1
ATOM 1494 N N . SER A 1 192 ? 6.718 6.187 -20.637 1.00 91.81 192 SER A N 1
ATOM 1495 C CA . SER A 1 192 ? 7.551 6.617 -19.503 1.00 91.81 192 SER A CA 1
ATOM 1496 C C . SER A 1 192 ? 9.037 6.306 -19.723 1.00 91.81 192 SER A C 1
ATOM 1498 O O . SER A 1 192 ? 9.882 7.189 -19.573 1.00 91.81 192 SER A O 1
ATOM 1500 N N . LEU A 1 193 ? 9.357 5.082 -20.171 1.00 95.50 193 LEU A N 1
ATOM 1501 C CA . LEU A 1 193 ? 10.735 4.691 -20.465 1.00 95.50 193 LEU A CA 1
ATOM 1502 C C . LEU A 1 193 ? 11.288 5.449 -21.672 1.00 95.50 193 LEU A C 1
ATOM 1504 O O . LEU A 1 193 ? 12.418 5.923 -21.635 1.00 95.50 193 LEU A O 1
ATOM 1508 N N . ALA A 1 194 ? 10.502 5.596 -22.737 1.00 94.75 194 ALA A N 1
ATOM 1509 C CA . ALA A 1 194 ? 10.946 6.339 -23.911 1.00 94.75 194 ALA A CA 1
ATOM 1510 C C . ALA A 1 194 ? 11.231 7.816 -23.588 1.00 94.75 194 ALA A C 1
ATOM 1512 O O . ALA A 1 194 ? 12.183 8.376 -24.128 1.00 94.75 194 ALA A O 1
ATOM 1513 N N . GLY A 1 195 ? 10.435 8.440 -22.711 1.00 92.81 195 GLY A N 1
ATOM 1514 C CA . GLY A 1 195 ? 10.698 9.780 -22.178 1.00 92.81 195 GLY A CA 1
ATOM 1515 C C . GLY A 1 195 ? 12.044 9.838 -21.456 1.00 92.81 195 GLY A C 1
ATOM 1516 O O . GLY A 1 195 ? 12.914 10.617 -21.843 1.00 92.81 195 GLY A O 1
ATOM 1517 N N . ALA A 1 196 ? 12.270 8.927 -20.506 1.00 94.88 196 ALA A N 1
ATOM 1518 C CA . ALA A 1 196 ? 13.530 8.835 -19.769 1.00 94.88 196 ALA A CA 1
ATOM 1519 C C . ALA A 1 196 ? 14.750 8.605 -20.680 1.00 94.88 196 ALA A C 1
ATOM 1521 O O . ALA A 1 196 ? 15.753 9.307 -20.562 1.00 94.88 196 ALA A O 1
ATOM 1522 N N . LEU A 1 197 ? 14.669 7.661 -21.627 1.00 96.44 197 LEU A N 1
ATOM 1523 C CA . LEU A 1 197 ? 15.760 7.369 -22.563 1.00 96.44 197 LEU A CA 1
ATOM 1524 C C . LEU A 1 197 ? 16.073 8.568 -23.461 1.00 96.44 197 LEU A C 1
ATOM 1526 O O . LEU A 1 197 ? 17.242 8.849 -23.702 1.00 96.44 197 LEU A O 1
ATOM 1530 N N . ARG A 1 198 ? 15.064 9.317 -23.925 1.00 94.12 198 ARG A N 1
ATOM 1531 C CA . ARG A 1 198 ? 15.299 10.542 -24.708 1.00 94.12 198 ARG A CA 1
ATOM 1532 C C . ARG A 1 198 ? 16.011 11.624 -23.898 1.00 94.12 198 ARG A C 1
ATOM 1534 O O . ARG A 1 198 ? 16.826 12.330 -24.475 1.00 94.12 198 ARG A O 1
ATOM 1541 N N . GLN A 1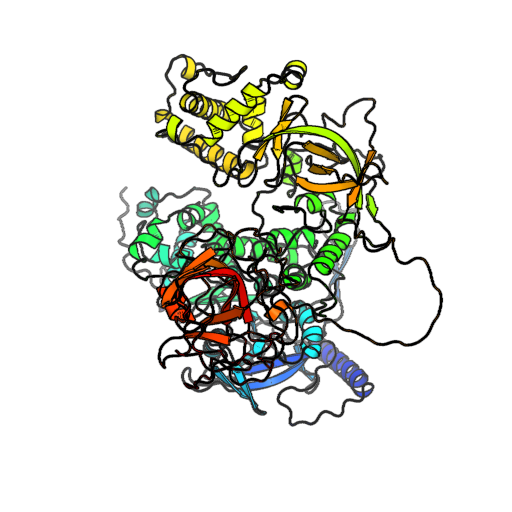 199 ? 15.735 11.730 -22.597 1.00 91.06 199 GLN A N 1
ATOM 1542 C CA . GLN A 1 199 ? 16.423 12.669 -21.701 1.00 91.06 199 GLN A CA 1
ATOM 1543 C C . GLN A 1 199 ? 17.844 12.222 -21.333 1.00 91.06 199 GLN A C 1
ATOM 1545 O O . GLN A 1 199 ? 18.700 13.055 -21.045 1.00 91.06 199 GLN A O 1
ATOM 1550 N N . LEU A 1 200 ? 18.099 10.912 -21.312 1.00 93.00 200 LEU A N 1
ATOM 1551 C CA . LEU A 1 200 ? 19.432 10.345 -21.093 1.00 93.00 200 LEU A CA 1
ATOM 1552 C C . LEU A 1 200 ? 20.305 10.378 -22.353 1.00 93.00 200 LEU A C 1
ATOM 1554 O O . LEU A 1 200 ? 21.529 10.415 -22.245 1.00 93.00 200 LEU A O 1
ATOM 1558 N N . ARG A 1 201 ? 19.694 10.336 -23.542 1.00 94.50 201 ARG A N 1
ATOM 1559 C CA . ARG A 1 201 ? 20.407 10.290 -24.821 1.00 94.50 201 ARG A CA 1
ATOM 1560 C C . ARG A 1 201 ? 21.242 11.553 -25.029 1.00 94.50 201 ARG A C 1
ATOM 1562 O O . ARG A 1 201 ? 20.716 12.660 -25.046 1.00 94.50 201 ARG A O 1
ATOM 1569 N N . SER A 1 202 ? 22.534 11.363 -25.277 1.00 92.75 202 SER A N 1
ATOM 1570 C CA . SER A 1 202 ? 23.432 12.427 -25.727 1.00 92.75 202 SER A CA 1
ATOM 1571 C C . SER A 1 202 ? 23.355 12.607 -27.247 1.00 92.75 202 SER A C 1
ATOM 1573 O O . SER A 1 202 ? 23.065 11.671 -27.993 1.00 92.75 202 SER A O 1
ATOM 1575 N N . THR A 1 203 ? 23.628 13.819 -27.725 1.00 93.56 203 THR A N 1
ATOM 1576 C CA . THR A 1 203 ? 23.758 14.118 -29.159 1.00 93.56 203 THR A CA 1
ATOM 1577 C C . THR A 1 203 ? 25.120 13.714 -29.726 1.00 93.56 203 THR A C 1
ATOM 1579 O O . THR A 1 203 ? 25.264 13.625 -30.940 1.00 93.56 203 THR A O 1
ATOM 1582 N N . GLU A 1 204 ? 26.121 13.468 -28.873 1.00 92.88 204 GLU A N 1
ATOM 1583 C CA . GLU A 1 204 ? 27.519 13.292 -29.295 1.00 92.88 204 GLU A CA 1
ATOM 1584 C C . GLU A 1 204 ? 28.080 11.892 -29.035 1.00 92.88 204 GLU A C 1
ATOM 1586 O O . GLU A 1 204 ? 28.859 11.383 -29.840 1.00 92.88 204 GLU A O 1
ATOM 1591 N N . LYS A 1 205 ? 27.715 11.267 -27.909 1.00 94.19 205 LYS A N 1
ATOM 1592 C CA . LYS A 1 205 ? 28.288 9.989 -27.458 1.00 94.19 205 LYS A CA 1
ATOM 1593 C C . LYS A 1 205 ? 27.192 8.995 -27.076 1.00 94.19 205 LYS A C 1
ATOM 1595 O O . LYS A 1 205 ? 26.136 9.397 -26.596 1.00 94.19 205 LYS A O 1
ATOM 1600 N N . SER A 1 206 ? 27.451 7.700 -27.257 1.00 96.19 206 SER A N 1
ATOM 1601 C CA . SER A 1 206 ? 26.587 6.658 -26.691 1.00 96.19 206 SER A CA 1
ATOM 1602 C C . SER A 1 206 ? 26.639 6.691 -25.162 1.00 96.19 206 SER A C 1
ATOM 1604 O O . SER A 1 206 ? 27.695 6.944 -24.573 1.00 96.19 206 SER A O 1
ATOM 1606 N N . VAL A 1 207 ? 25.513 6.383 -24.523 1.00 96.81 207 VAL A N 1
ATOM 1607 C CA . VAL A 1 207 ? 25.405 6.257 -23.062 1.00 96.81 207 VAL A CA 1
ATOM 1608 C C . VAL A 1 207 ? 24.982 4.845 -22.683 1.00 96.81 207 VAL A C 1
ATOM 1610 O O . VAL A 1 207 ? 24.272 4.180 -23.430 1.00 96.81 207 VAL A O 1
ATOM 1613 N N . PHE A 1 208 ? 25.418 4.374 -21.522 1.00 97.75 208 PHE A N 1
ATOM 1614 C CA . PHE A 1 208 ? 25.178 3.014 -21.051 1.00 97.75 208 PHE A CA 1
ATOM 1615 C C . PHE A 1 208 ? 24.144 3.037 -19.933 1.00 97.75 208 PHE A C 1
ATOM 1617 O O . PHE A 1 208 ? 24.356 3.646 -18.885 1.00 97.75 208 PHE A O 1
ATOM 1624 N N . VAL A 1 209 ? 23.012 2.378 -20.160 1.00 98.06 209 VAL A N 1
ATOM 1625 C CA . VAL A 1 209 ? 21.840 2.429 -19.288 1.00 98.06 209 VAL A CA 1
ATOM 1626 C C . VAL A 1 209 ? 21.406 1.019 -18.920 1.00 98.06 209 VAL A C 1
ATOM 1628 O O . VAL A 1 209 ? 21.322 0.134 -19.772 1.00 98.06 209 VAL A O 1
ATOM 1631 N N . TRP A 1 210 ? 21.086 0.806 -17.649 1.00 98.12 210 TRP A N 1
ATOM 1632 C CA . TRP A 1 210 ? 20.358 -0.376 -17.215 1.00 98.12 210 TRP A CA 1
ATOM 1633 C C . TRP A 1 210 ? 18.901 -0.016 -16.922 1.00 98.12 210 TRP A C 1
ATOM 1635 O O . TRP A 1 210 ? 18.618 0.922 -16.176 1.00 98.12 210 TRP A O 1
ATOM 1645 N N . THR A 1 211 ? 17.973 -0.763 -17.514 1.00 97.12 211 THR A N 1
ATOM 1646 C CA . THR A 1 211 ? 16.535 -0.648 -17.255 1.00 97.12 211 THR A CA 1
ATOM 1647 C C . THR A 1 211 ? 15.880 -2.018 -17.364 1.00 97.12 211 THR A C 1
ATOM 1649 O O . THR A 1 211 ? 16.114 -2.764 -18.317 1.00 97.12 211 THR A O 1
ATOM 1652 N N . ASP A 1 212 ? 15.036 -2.348 -16.394 1.00 93.88 212 ASP A N 1
ATOM 1653 C CA . ASP A 1 212 ? 14.359 -3.636 -16.282 1.00 93.88 212 ASP A CA 1
ATOM 1654 C C . ASP A 1 212 ? 13.575 -4.033 -17.546 1.00 93.88 212 ASP A C 1
ATOM 1656 O O . ASP A 1 212 ? 13.606 -5.189 -17.957 1.00 93.88 212 ASP A O 1
ATOM 1660 N N . GLN A 1 213 ? 12.899 -3.095 -18.206 1.00 93.88 213 GLN A N 1
ATOM 1661 C CA . GLN A 1 213 ? 12.031 -3.370 -19.356 1.00 93.88 213 GLN A CA 1
ATOM 1662 C C . GLN A 1 213 ? 12.781 -3.797 -20.626 1.00 93.88 213 GLN A C 1
ATOM 1664 O O . GLN A 1 213 ? 12.196 -4.484 -21.460 1.00 93.88 213 GLN A O 1
ATOM 1669 N N . ILE A 1 214 ? 14.050 -3.403 -20.772 1.00 96.06 214 ILE A N 1
ATOM 1670 C CA . ILE A 1 214 ? 14.878 -3.751 -21.936 1.00 96.06 214 ILE A CA 1
ATOM 1671 C C . ILE A 1 214 ? 15.930 -4.793 -21.557 1.00 96.06 214 ILE A C 1
ATOM 1673 O O . ILE A 1 214 ? 16.109 -5.764 -22.285 1.00 96.06 214 ILE A O 1
ATOM 1677 N N . CYS A 1 215 ? 16.632 -4.605 -20.437 1.00 96.88 215 CYS A N 1
ATOM 1678 C CA . CYS A 1 215 ? 17.784 -5.422 -20.052 1.00 96.88 215 CYS A CA 1
ATOM 1679 C C . CYS A 1 215 ? 17.397 -6.831 -19.574 1.00 96.88 215 CYS A C 1
ATOM 1681 O O . CYS A 1 215 ? 18.211 -7.753 -19.684 1.00 96.88 215 CYS A O 1
ATOM 1683 N N . ILE A 1 216 ? 16.160 -7.003 -19.097 1.00 93.62 216 ILE A N 1
ATOM 1684 C CA . ILE A 1 216 ? 15.576 -8.298 -18.734 1.00 93.62 216 ILE A CA 1
ATOM 1685 C C . ILE A 1 216 ? 14.624 -8.735 -19.848 1.00 93.62 216 ILE A C 1
ATOM 1687 O O . ILE A 1 216 ? 13.773 -7.965 -20.293 1.00 93.62 216 ILE A O 1
ATOM 1691 N N . ASN A 1 217 ? 14.720 -9.995 -20.259 1.00 92.38 217 ASN A N 1
ATOM 1692 C CA . ASN A 1 217 ? 13.782 -10.622 -21.179 1.00 92.38 217 ASN A CA 1
ATOM 1693 C C . ASN A 1 217 ? 12.420 -10.826 -20.487 1.00 92.38 217 ASN A C 1
ATOM 1695 O O . ASN A 1 217 ? 12.149 -11.864 -19.887 1.00 92.38 217 ASN A O 1
ATOM 1699 N N . GLN A 1 218 ? 11.560 -9.806 -20.534 1.00 85.62 218 GLN A N 1
ATOM 1700 C CA . GLN A 1 218 ? 10.302 -9.758 -19.774 1.00 85.62 218 GLN A CA 1
ATOM 1701 C C . GLN A 1 218 ? 9.337 -10.945 -20.002 1.00 85.62 218 GLN A C 1
ATOM 1703 O O . GLN A 1 218 ? 8.660 -11.335 -19.044 1.00 85.62 218 GLN A O 1
ATOM 1708 N N . PRO A 1 219 ? 9.241 -11.535 -21.210 1.00 85.56 219 PRO A N 1
ATOM 1709 C CA . PRO A 1 219 ? 8.451 -12.747 -21.443 1.00 85.56 219 PRO A CA 1
ATOM 1710 C C . PRO A 1 219 ? 9.034 -14.043 -20.852 1.00 85.56 219 PRO A C 1
ATOM 1712 O O . PRO A 1 219 ? 8.292 -15.016 -20.716 1.00 85.56 219 PRO A O 1
ATOM 1715 N N . ASP A 1 220 ? 10.328 -14.092 -20.518 1.00 84.75 220 ASP A N 1
ATOM 1716 C CA . ASP A 1 220 ? 10.995 -15.293 -20.004 1.00 84.75 220 ASP A CA 1
ATOM 1717 C C . ASP A 1 220 ? 10.975 -15.327 -18.469 1.00 84.75 220 ASP A C 1
ATOM 1719 O O . ASP A 1 220 ? 11.740 -14.645 -17.784 1.00 84.75 220 ASP A O 1
ATOM 1723 N N . LEU A 1 221 ? 10.085 -16.151 -17.909 1.00 80.75 221 LEU A N 1
ATOM 1724 C CA . LEU A 1 221 ? 9.949 -16.292 -16.460 1.00 80.75 221 LEU A CA 1
ATOM 1725 C C . LEU A 1 221 ? 11.206 -16.888 -15.805 1.00 80.75 221 LEU A C 1
ATOM 1727 O O . LEU A 1 221 ? 11.516 -16.516 -14.675 1.00 80.75 221 LEU A O 1
ATOM 1731 N N . ALA A 1 222 ? 11.927 -17.781 -16.491 1.00 83.94 222 ALA A N 1
ATOM 1732 C CA . ALA A 1 222 ? 13.141 -18.382 -15.946 1.00 83.94 222 ALA A CA 1
ATOM 1733 C C . ALA A 1 222 ? 14.246 -17.327 -15.820 1.00 83.94 222 ALA A C 1
ATOM 1735 O O . ALA A 1 222 ? 14.871 -17.218 -14.763 1.00 83.94 222 ALA A O 1
ATOM 1736 N N . GLU A 1 223 ? 14.412 -16.485 -16.845 1.00 87.25 223 GLU A N 1
ATOM 1737 C CA . GLU A 1 223 ? 15.340 -15.354 -16.777 1.00 87.25 223 GLU A CA 1
ATOM 1738 C C . GLU A 1 223 ? 14.920 -14.357 -15.686 1.00 87.25 223 GLU A C 1
ATOM 1740 O O . GLU A 1 223 ? 15.752 -13.930 -14.889 1.00 87.25 223 GLU A O 1
ATOM 1745 N N . LYS A 1 224 ? 13.628 -14.021 -15.572 1.00 83.81 224 LYS A N 1
ATOM 1746 C CA . LYS A 1 224 ? 13.146 -13.104 -14.523 1.00 83.81 224 LYS A CA 1
ATOM 1747 C C . LYS A 1 224 ? 13.457 -13.602 -13.115 1.00 83.81 224 LYS A C 1
ATOM 1749 O O . LYS A 1 224 ? 13.917 -12.816 -12.289 1.00 83.81 224 LYS A O 1
ATOM 1754 N N . VAL A 1 225 ? 13.240 -14.889 -12.843 1.00 82.69 225 VAL A N 1
ATOM 1755 C CA . VAL A 1 225 ? 13.563 -15.500 -11.542 1.00 82.69 225 VAL A CA 1
ATOM 1756 C C . VAL A 1 225 ? 15.069 -15.439 -11.257 1.00 82.69 225 VAL A C 1
ATOM 1758 O O . VAL A 1 225 ? 15.453 -15.236 -10.109 1.00 82.69 225 VAL A O 1
ATOM 1761 N N . GLN A 1 226 ? 15.920 -15.531 -12.283 1.00 87.00 226 GLN A N 1
ATOM 1762 C CA . GLN A 1 226 ? 17.372 -15.361 -12.151 1.00 87.00 226 GLN A CA 1
ATOM 1763 C C . GLN A 1 226 ? 17.790 -13.893 -11.942 1.00 87.00 226 GLN A C 1
ATOM 1765 O O . GLN A 1 226 ? 18.726 -13.632 -11.189 1.00 87.00 226 GLN A O 1
ATOM 1770 N N . GLN A 1 227 ? 17.129 -12.933 -12.597 1.00 89.69 227 GLN A N 1
ATOM 1771 C CA . GLN A 1 227 ? 17.525 -11.517 -12.586 1.00 89.69 227 GLN A CA 1
ATOM 1772 C C . GLN A 1 227 ? 17.001 -10.740 -11.368 1.00 89.69 227 GLN A C 1
ATOM 1774 O O . GLN A 1 227 ? 17.701 -9.872 -10.855 1.00 89.69 227 GLN A O 1
ATOM 1779 N N . ILE A 1 228 ? 15.798 -11.041 -10.865 1.00 86.75 228 ILE A N 1
ATOM 1780 C CA . ILE A 1 228 ? 15.193 -10.308 -9.734 1.00 86.75 228 ILE A CA 1
ATOM 1781 C C . ILE A 1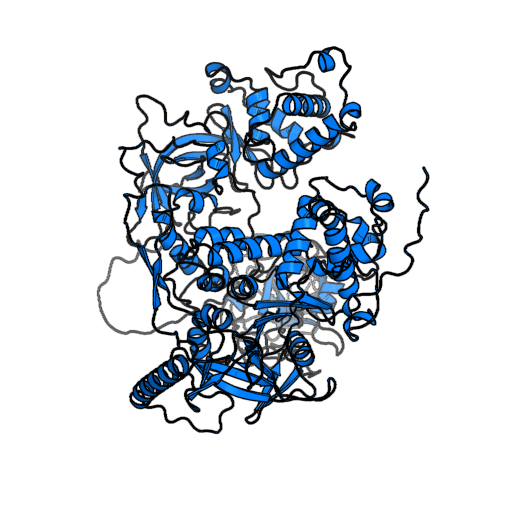 228 ? 16.073 -10.322 -8.465 1.00 86.75 228 ILE A C 1
ATOM 1783 O O . ILE A 1 228 ? 16.244 -9.259 -7.864 1.00 86.75 228 ILE A O 1
ATOM 1787 N N . PRO A 1 229 ? 16.688 -11.450 -8.053 1.00 87.81 229 PRO A N 1
ATOM 1788 C CA . PRO A 1 229 ? 17.607 -11.465 -6.913 1.00 87.81 229 PRO A CA 1
ATOM 1789 C C . PRO A 1 229 ? 18.841 -10.567 -7.093 1.00 87.81 229 PRO A C 1
ATOM 1791 O O . PRO A 1 229 ? 19.455 -10.166 -6.108 1.00 87.81 229 PRO A O 1
ATOM 1794 N N . LEU A 1 230 ? 19.198 -10.225 -8.337 1.00 90.94 230 LEU A N 1
ATOM 1795 C CA . LEU A 1 230 ? 20.344 -9.375 -8.649 1.00 90.94 230 LEU A CA 1
ATOM 1796 C C . LEU A 1 230 ? 20.039 -7.876 -8.537 1.00 90.94 230 LEU A C 1
ATOM 1798 O O . LEU A 1 230 ? 20.980 -7.086 -8.541 1.00 90.94 230 LEU A O 1
ATOM 1802 N N . MET A 1 231 ? 18.770 -7.468 -8.390 1.00 89.75 231 MET A N 1
ATOM 1803 C CA . MET A 1 231 ? 18.364 -6.054 -8.323 1.00 89.75 231 MET A CA 1
ATOM 1804 C C . MET A 1 231 ? 19.211 -5.249 -7.333 1.00 89.75 231 MET A C 1
ATOM 1806 O O . MET A 1 231 ? 19.699 -4.176 -7.672 1.00 89.75 231 MET A O 1
ATOM 1810 N N . GLY A 1 232 ? 19.475 -5.790 -6.140 1.00 88.00 232 GLY A N 1
ATOM 1811 C CA . GLY A 1 232 ? 20.286 -5.078 -5.154 1.00 88.00 232 GLY A CA 1
ATOM 1812 C C . GLY A 1 232 ? 21.715 -4.792 -5.633 1.00 88.00 232 GLY A C 1
ATOM 1813 O O . GLY A 1 232 ? 22.235 -3.688 -5.461 1.00 88.00 232 GLY A O 1
ATOM 1814 N N . MET A 1 233 ? 22.335 -5.765 -6.303 1.00 89.38 233 MET A N 1
ATOM 1815 C CA . MET A 1 233 ? 23.678 -5.626 -6.868 1.00 89.38 233 MET A CA 1
ATOM 1816 C C . MET A 1 233 ? 23.698 -4.690 -8.078 1.00 89.38 233 MET A C 1
ATOM 1818 O O . MET A 1 233 ? 24.645 -3.925 -8.227 1.00 89.38 233 MET A O 1
ATOM 1822 N N . ILE A 1 234 ? 22.648 -4.686 -8.900 1.00 94.25 234 ILE A N 1
ATOM 1823 C CA . ILE A 1 234 ? 22.529 -3.787 -10.055 1.00 94.25 234 ILE A CA 1
ATOM 1824 C C . ILE A 1 234 ? 22.607 -2.321 -9.604 1.00 94.25 234 ILE A C 1
ATOM 1826 O O . ILE A 1 234 ? 23.449 -1.570 -10.083 1.00 94.25 234 ILE A O 1
ATOM 1830 N N . TYR A 1 235 ? 21.808 -1.908 -8.619 1.00 92.75 235 TYR A N 1
ATOM 1831 C CA . TYR A 1 235 ? 21.835 -0.511 -8.160 1.00 92.75 235 TYR A CA 1
ATOM 1832 C C . TYR A 1 235 ? 23.075 -0.181 -7.312 1.00 92.75 235 TYR A C 1
ATOM 1834 O O . TYR A 1 235 ? 23.574 0.940 -7.371 1.00 92.75 235 TYR A O 1
ATOM 1842 N N . THR A 1 236 ? 23.634 -1.163 -6.593 1.00 88.31 236 THR A N 1
ATOM 1843 C CA . THR A 1 236 ? 24.880 -0.990 -5.818 1.00 88.31 236 THR A CA 1
ATOM 1844 C C . THR A 1 236 ? 26.102 -0.773 -6.718 1.00 88.31 236 THR A C 1
ATOM 1846 O O . THR A 1 236 ? 26.986 0.017 -6.381 1.00 88.31 236 THR A O 1
ATOM 1849 N N . HIS A 1 237 ? 26.169 -1.490 -7.845 1.00 90.06 237 HIS A N 1
ATOM 1850 C CA . HIS A 1 237 ? 27.297 -1.456 -8.780 1.00 90.06 237 HIS A CA 1
ATOM 1851 C C . HIS A 1 237 ? 27.107 -0.459 -9.934 1.00 90.06 237 HIS A C 1
ATOM 1853 O O . HIS A 1 237 ? 28.024 -0.288 -10.739 1.00 90.06 237 HIS A O 1
ATOM 1859 N N . ALA A 1 238 ? 25.956 0.212 -10.021 1.00 92.31 238 ALA A N 1
ATOM 1860 C CA . ALA A 1 238 ? 25.739 1.296 -10.968 1.00 92.31 238 ALA A CA 1
ATOM 1861 C C . ALA A 1 238 ? 26.683 2.476 -10.685 1.00 92.31 238 ALA A C 1
ATOM 1863 O O . ALA A 1 238 ? 27.036 2.773 -9.540 1.00 92.31 238 ALA A O 1
ATOM 1864 N N . THR A 1 239 ? 27.090 3.181 -11.739 1.00 92.00 239 THR A N 1
ATOM 1865 C CA . THR A 1 239 ? 27.930 4.383 -11.615 1.00 92.00 239 THR A CA 1
ATOM 1866 C C . THR A 1 239 ? 27.149 5.528 -10.973 1.00 92.00 239 THR A C 1
ATOM 1868 O O . THR A 1 239 ? 27.655 6.243 -10.103 1.00 92.00 239 THR A O 1
ATOM 1871 N N . ASN A 1 240 ? 25.893 5.667 -11.385 1.00 92.38 240 ASN A N 1
ATOM 1872 C CA . ASN A 1 240 ? 24.880 6.517 -10.784 1.00 92.38 240 ASN A CA 1
ATOM 1873 C C . ASN A 1 240 ? 23.489 5.945 -11.091 1.00 92.38 240 ASN A C 1
ATOM 1875 O O . ASN A 1 240 ? 23.332 5.095 -11.972 1.00 92.38 240 ASN A O 1
ATOM 1879 N N . THR A 1 241 ? 22.490 6.412 -10.351 1.00 95.75 241 THR A N 1
ATOM 1880 C CA . THR A 1 241 ? 21.082 6.096 -10.585 1.00 95.75 241 THR A CA 1
ATOM 1881 C C . THR A 1 241 ? 20.318 7.380 -10.864 1.00 95.75 241 THR A C 1
ATOM 1883 O O . THR A 1 241 ? 20.430 8.344 -10.103 1.00 95.75 241 THR A O 1
ATOM 1886 N N . LEU A 1 242 ? 19.528 7.381 -11.937 1.00 97.25 242 LEU A N 1
ATOM 1887 C CA . LEU A 1 242 ? 18.612 8.469 -12.264 1.00 97.25 242 LEU A CA 1
ATOM 1888 C C . LEU A 1 242 ? 17.182 8.063 -11.898 1.00 97.25 242 LEU A C 1
ATOM 1890 O O . LEU A 1 242 ? 16.640 7.109 -12.459 1.00 97.25 242 LEU A O 1
ATOM 1894 N N . ILE A 1 243 ? 16.563 8.807 -10.987 1.00 97.75 243 ILE A N 1
ATOM 1895 C CA . ILE A 1 243 ? 15.133 8.740 -10.695 1.00 97.75 243 ILE A CA 1
ATOM 1896 C C . ILE A 1 243 ? 14.395 9.600 -11.714 1.00 97.75 243 ILE A C 1
ATOM 1898 O O . ILE A 1 243 ? 14.535 10.822 -11.730 1.00 97.75 243 ILE A O 1
ATOM 1902 N N . TRP A 1 244 ? 13.580 8.964 -12.546 1.00 96.94 244 TRP A N 1
ATOM 1903 C CA . TRP A 1 244 ? 12.709 9.633 -13.501 1.00 96.94 244 TRP A CA 1
ATOM 1904 C C . TRP A 1 244 ? 11.287 9.744 -12.943 1.00 96.94 244 TRP A C 1
ATOM 1906 O O . TRP A 1 244 ? 10.570 8.745 -12.820 1.00 96.94 244 TRP A O 1
ATOM 1916 N N . LEU A 1 245 ? 10.872 10.972 -12.617 1.00 95.00 245 LEU A N 1
ATOM 1917 C CA . LEU A 1 245 ? 9.541 11.276 -12.075 1.00 95.00 245 LEU A CA 1
ATOM 1918 C C . LEU A 1 245 ? 8.459 11.448 -13.156 1.00 95.00 245 LEU A C 1
ATOM 1920 O O . LEU A 1 245 ? 7.272 11.516 -12.822 1.00 95.00 245 LEU A O 1
ATOM 1924 N N . GLY A 1 246 ? 8.850 11.477 -14.431 1.00 92.06 246 GLY A N 1
ATOM 1925 C CA . GLY A 1 246 ? 7.962 11.687 -15.575 1.00 92.06 246 GLY A CA 1
ATOM 1926 C C . GLY A 1 246 ? 8.279 12.966 -16.346 1.00 92.06 246 GLY A C 1
ATOM 1927 O O . GLY A 1 246 ? 9.217 13.691 -16.014 1.00 92.06 246 GLY A O 1
ATOM 1928 N N . ASP A 1 247 ? 7.485 13.219 -17.386 1.00 89.31 247 ASP A N 1
ATOM 1929 C CA . ASP A 1 247 ? 7.524 14.466 -18.151 1.00 89.31 247 ASP A CA 1
ATOM 1930 C C . ASP A 1 247 ? 6.958 15.636 -17.312 1.00 89.31 247 ASP A C 1
ATOM 1932 O O . ASP A 1 247 ? 6.365 15.439 -16.242 1.00 89.31 247 ASP A O 1
ATOM 1936 N N . ASP A 1 248 ? 7.140 16.870 -17.789 1.00 81.75 248 ASP A N 1
ATOM 1937 C CA . ASP A 1 248 ? 6.593 18.059 -17.125 1.00 81.75 248 ASP A CA 1
ATOM 1938 C C . ASP A 1 248 ? 5.053 18.088 -17.143 1.00 81.75 248 ASP A C 1
ATOM 1940 O O . ASP A 1 248 ? 4.469 18.608 -16.204 1.00 81.75 248 ASP A O 1
ATOM 1944 N N . ASP A 1 249 ? 4.387 17.454 -18.118 1.00 78.31 249 ASP A N 1
ATOM 1945 C CA . ASP A 1 249 ? 2.926 17.246 -18.200 1.00 78.31 249 ASP A CA 1
ATOM 1946 C C . ASP A 1 249 ? 2.085 18.540 -18.036 1.00 78.31 249 ASP A C 1
ATOM 1948 O O . ASP A 1 249 ? 0.940 18.511 -17.585 1.00 78.31 249 ASP A O 1
ATOM 1952 N N . ASN A 1 250 ? 2.623 19.689 -18.470 1.00 74.50 250 ASN A N 1
ATOM 1953 C CA . ASN A 1 250 ? 2.088 21.047 -18.229 1.00 74.50 250 ASN A CA 1
ATOM 1954 C C . ASN A 1 250 ? 2.085 21.492 -16.753 1.00 74.50 250 ASN A C 1
ATOM 1956 O O . ASN A 1 250 ? 1.431 22.474 -16.394 1.00 74.50 250 ASN A O 1
ATOM 1960 N N . GLU A 1 251 ? 2.815 20.789 -15.898 1.00 82.56 251 GLU A N 1
ATOM 1961 C CA . GLU A 1 251 ? 3.214 21.245 -14.573 1.00 82.56 251 GLU A CA 1
ATOM 1962 C C . GLU A 1 251 ? 4.533 22.040 -14.662 1.00 82.56 251 GLU A C 1
ATOM 1964 O O . GLU A 1 251 ? 5.189 22.091 -15.702 1.00 82.56 251 GLU A O 1
ATOM 1969 N N . GLU A 1 252 ? 4.939 22.685 -13.563 1.00 89.25 252 GLU A N 1
ATOM 1970 C CA . GLU A 1 252 ? 6.147 23.526 -13.511 1.00 89.25 252 GLU A CA 1
ATOM 1971 C C . GLU A 1 252 ? 7.198 22.943 -12.537 1.00 89.25 252 GLU A C 1
ATOM 1973 O O . GLU A 1 252 ? 7.474 23.548 -11.497 1.00 89.25 252 GLU A O 1
ATOM 1978 N N . PRO A 1 253 ? 7.806 21.769 -12.820 1.00 92.56 253 PRO A N 1
ATOM 1979 C CA . PRO A 1 253 ? 8.731 21.117 -11.888 1.00 92.56 253 PRO A CA 1
ATOM 1980 C C . PRO A 1 253 ? 9.999 21.940 -11.613 1.00 92.56 253 PRO A C 1
ATOM 1982 O O . PRO A 1 253 ? 10.511 21.894 -10.500 1.00 92.56 253 PRO A O 1
ATOM 1985 N N . ILE A 1 254 ? 10.470 22.746 -12.574 1.00 92.38 254 ILE A N 1
ATOM 1986 C CA . ILE A 1 254 ? 11.592 23.682 -12.357 1.00 92.38 254 ILE A CA 1
ATOM 1987 C C . ILE A 1 254 ? 11.221 24.696 -11.269 1.00 92.38 254 ILE A C 1
ATOM 1989 O O . ILE A 1 254 ? 11.943 24.848 -10.292 1.00 92.38 254 ILE A O 1
ATOM 1993 N N . ARG A 1 255 ? 10.034 25.306 -11.375 1.00 93.12 255 ARG A N 1
ATOM 1994 C CA . ARG A 1 255 ? 9.532 26.275 -10.391 1.00 93.12 255 ARG A CA 1
ATOM 1995 C C . ARG A 1 255 ? 9.350 25.651 -9.006 1.00 93.12 255 ARG A C 1
ATOM 1997 O O . ARG A 1 255 ? 9.530 26.338 -8.002 1.00 93.12 255 ARG A O 1
ATOM 2004 N N . ALA A 1 256 ? 8.986 24.369 -8.946 1.00 94.81 256 ALA A N 1
ATOM 2005 C CA . ALA A 1 256 ? 8.917 23.628 -7.692 1.00 94.81 256 ALA A CA 1
ATOM 2006 C C . ALA A 1 256 ? 10.299 23.515 -7.030 1.00 94.81 256 ALA A C 1
ATOM 2008 O O . ALA A 1 256 ? 10.434 23.862 -5.857 1.00 94.81 256 ALA A O 1
ATOM 2009 N N . LEU A 1 257 ? 11.319 23.080 -7.779 1.00 94.19 257 LEU A N 1
ATOM 2010 C CA . LEU A 1 257 ? 12.687 22.966 -7.266 1.00 94.19 257 LEU A CA 1
ATOM 2011 C C . LEU A 1 257 ? 13.270 24.336 -6.880 1.00 94.19 257 LEU A C 1
ATOM 2013 O O . LEU A 1 257 ? 13.800 24.460 -5.780 1.00 94.19 257 LEU A O 1
ATOM 2017 N N . ASP A 1 258 ? 13.068 25.373 -7.701 1.00 91.56 258 ASP A N 1
ATOM 2018 C CA . ASP A 1 258 ? 13.505 26.749 -7.410 1.00 91.56 258 ASP A CA 1
ATOM 2019 C C . ASP A 1 258 ? 12.917 27.273 -6.090 1.00 91.56 258 ASP A C 1
ATOM 2021 O O . ASP A 1 258 ? 13.594 27.929 -5.288 1.00 91.56 258 ASP A O 1
ATOM 2025 N N . LEU A 1 259 ? 11.631 26.992 -5.841 1.00 94.81 259 LEU A N 1
ATOM 2026 C CA . LEU A 1 259 ? 10.985 27.380 -4.593 1.00 94.81 259 LEU A CA 1
ATOM 2027 C C . LEU A 1 259 ? 11.544 26.587 -3.407 1.00 94.81 259 LEU A C 1
ATOM 2029 O O . LEU A 1 259 ? 11.802 27.180 -2.361 1.00 94.81 259 LEU A O 1
ATOM 2033 N N . MET A 1 260 ? 11.743 25.277 -3.551 1.00 94.94 260 MET A N 1
ATOM 2034 C CA . MET A 1 260 ? 12.321 24.442 -2.493 1.00 94.94 260 MET A CA 1
ATOM 2035 C C . MET A 1 260 ? 13.737 24.900 -2.120 1.00 94.94 260 MET A C 1
ATOM 2037 O O . MET A 1 260 ? 14.025 25.065 -0.933 1.00 94.94 260 MET A O 1
ATOM 2041 N N . GLU A 1 261 ? 14.579 25.203 -3.111 1.00 92.31 261 GLU A N 1
ATOM 2042 C CA . GLU A 1 261 ? 15.907 25.785 -2.901 1.00 92.31 261 GLU A CA 1
ATOM 2043 C C . GLU A 1 261 ? 15.809 27.145 -2.197 1.00 92.31 261 GLU A C 1
ATOM 2045 O O . GLU A 1 261 ? 16.514 27.395 -1.218 1.00 92.31 261 GLU A O 1
ATOM 2050 N N . THR A 1 262 ? 14.893 28.015 -2.637 1.00 90.56 262 THR A N 1
ATOM 2051 C CA . THR A 1 262 ? 14.675 29.330 -2.016 1.00 90.56 262 THR A CA 1
ATOM 2052 C C . THR A 1 262 ? 14.270 29.195 -0.548 1.00 90.56 262 THR A C 1
ATOM 2054 O O . THR A 1 262 ? 14.790 29.918 0.303 1.00 90.56 262 THR A O 1
ATOM 2057 N N . VAL A 1 263 ? 13.358 28.274 -0.225 1.00 91.88 263 VAL A N 1
ATOM 2058 C CA . VAL A 1 263 ? 12.938 28.008 1.157 1.00 91.88 263 VAL A CA 1
ATOM 2059 C C . VAL A 1 263 ? 14.123 27.521 1.985 1.00 91.88 263 VAL A C 1
ATOM 2061 O O . VAL A 1 263 ? 14.387 28.084 3.049 1.00 91.88 263 VAL A O 1
ATOM 2064 N N . PHE A 1 264 ? 14.880 26.547 1.474 1.00 91.06 264 PHE A N 1
ATOM 2065 C CA . PHE A 1 264 ? 16.074 26.036 2.138 1.00 91.06 264 PHE A CA 1
ATOM 2066 C C . PHE A 1 264 ? 17.096 27.147 2.398 1.00 91.06 264 PHE A C 1
ATOM 2068 O O . PHE A 1 264 ? 17.488 27.369 3.539 1.00 91.06 264 PHE A O 1
ATOM 2075 N N . ALA A 1 265 ? 17.452 27.935 1.384 1.00 87.19 265 ALA A N 1
ATOM 2076 C CA . ALA A 1 265 ? 18.414 29.030 1.496 1.00 87.19 265 ALA A CA 1
ATOM 2077 C C . ALA A 1 265 ? 18.012 30.105 2.527 1.00 87.19 265 ALA A C 1
ATOM 2079 O O . ALA A 1 265 ? 18.872 30.789 3.086 1.00 87.19 265 ALA A O 1
ATOM 2080 N N . ARG A 1 266 ? 16.708 30.282 2.779 1.00 87.25 266 ARG A N 1
ATOM 2081 C CA . ARG A 1 266 ? 16.180 31.268 3.737 1.00 87.25 266 ARG A CA 1
ATOM 2082 C C . ARG A 1 266 ? 16.022 30.725 5.153 1.00 87.25 266 ARG A C 1
ATOM 2084 O O . ARG A 1 266 ? 16.071 31.520 6.091 1.00 87.25 266 ARG A O 1
ATOM 2091 N N . LEU A 1 267 ? 15.799 29.420 5.305 1.00 88.31 267 LEU A N 1
ATOM 2092 C CA . LEU A 1 267 ? 15.485 28.788 6.589 1.00 88.31 267 LEU A CA 1
ATOM 2093 C C . LEU A 1 267 ? 16.587 27.862 7.109 1.00 88.31 267 LEU A C 1
ATOM 2095 O O . LEU A 1 267 ? 16.513 27.435 8.257 1.00 88.31 267 LEU A O 1
ATOM 2099 N N . GLN A 1 268 ? 17.618 27.550 6.325 1.00 78.19 268 GLN A N 1
ATOM 2100 C CA . GLN A 1 268 ? 18.698 26.676 6.774 1.00 78.19 268 GLN A CA 1
ATOM 2101 C C . GLN A 1 268 ? 19.299 27.187 8.097 1.00 78.19 268 GLN A C 1
ATOM 2103 O O . GLN A 1 268 ? 19.768 28.322 8.194 1.00 78.19 268 GLN A O 1
ATOM 2108 N N . GLY A 1 269 ? 19.276 26.334 9.127 1.00 67.88 269 GLY A N 1
ATOM 2109 C CA . GLY A 1 269 ? 19.783 26.656 10.465 1.00 67.88 269 GLY A CA 1
ATOM 2110 C C . GLY A 1 269 ? 18.817 27.435 11.367 1.00 67.88 269 GLY A C 1
ATOM 2111 O O . GLY A 1 269 ? 19.254 27.960 12.391 1.00 67.88 269 GLY A O 1
ATOM 2112 N N . THR A 1 270 ? 17.529 27.538 11.013 1.00 74.12 270 THR A N 1
ATOM 2113 C CA . THR A 1 270 ? 16.483 28.055 11.907 1.00 74.12 270 THR A CA 1
ATOM 2114 C C . THR A 1 270 ? 15.611 26.937 12.474 1.00 74.12 270 THR A C 1
ATOM 2116 O O . THR A 1 270 ? 15.111 26.104 11.729 1.00 74.12 270 THR A O 1
ATOM 2119 N N . ASP A 1 271 ? 15.348 26.985 13.782 1.00 68.12 271 ASP A N 1
ATOM 2120 C CA . ASP A 1 271 ? 14.381 26.095 14.450 1.00 68.12 271 ASP A CA 1
ATOM 2121 C C . ASP A 1 271 ? 12.975 26.732 14.529 1.00 68.12 271 ASP A C 1
ATOM 2123 O O . ASP A 1 271 ? 12.084 26.276 15.253 1.00 68.12 271 ASP A O 1
ATOM 2127 N N . ALA A 1 272 ? 12.771 27.869 13.855 1.00 74.06 272 ALA A N 1
ATOM 2128 C CA . ALA A 1 272 ? 11.520 28.608 13.918 1.00 74.06 272 ALA A CA 1
ATOM 2129 C C . ALA A 1 272 ? 10.455 27.968 13.017 1.00 74.06 272 ALA A C 1
ATOM 2131 O O . ALA A 1 272 ? 10.621 27.894 11.801 1.00 74.06 272 ALA A O 1
ATOM 2132 N N . LYS A 1 273 ? 9.309 27.600 13.604 1.00 82.19 273 LYS A N 1
ATOM 2133 C CA . LYS A 1 273 ? 8.113 27.240 12.830 1.00 82.19 273 LYS A CA 1
ATOM 2134 C C . LYS A 1 273 ? 7.621 28.448 12.027 1.00 82.19 273 LYS A C 1
ATOM 2136 O O . LYS A 1 273 ? 7.464 29.540 12.581 1.00 82.19 273 LYS A O 1
ATOM 2141 N N . VAL A 1 274 ? 7.370 28.235 10.739 1.00 87.00 274 VAL A N 1
ATOM 2142 C CA . VAL A 1 274 ? 6.938 29.253 9.776 1.00 87.00 274 VAL A CA 1
ATOM 2143 C C . VAL A 1 274 ? 5.454 29.083 9.487 1.00 87.00 274 VAL A C 1
ATOM 2145 O O . VAL A 1 274 ? 4.974 27.976 9.259 1.00 87.00 274 VAL A O 1
ATOM 2148 N N . THR A 1 275 ? 4.716 30.192 9.470 1.00 86.00 275 THR A N 1
ATOM 2149 C CA . THR A 1 275 ? 3.294 30.195 9.103 1.00 86.00 275 THR A CA 1
ATOM 2150 C C . THR A 1 275 ? 3.054 31.016 7.836 1.00 86.00 275 THR A C 1
ATOM 2152 O O . THR A 1 275 ? 3.872 31.875 7.502 1.00 86.00 275 THR A O 1
ATOM 2155 N N . PRO A 1 276 ? 1.905 30.853 7.153 1.00 86.44 276 PRO A N 1
ATOM 2156 C CA . PRO A 1 276 ? 1.527 31.707 6.024 1.00 86.44 276 PRO A CA 1
ATOM 2157 C C . PRO A 1 276 ? 1.576 33.219 6.311 1.00 86.44 276 PRO A C 1
ATOM 2159 O O . PRO A 1 276 ? 1.804 34.018 5.405 1.00 86.44 276 PRO A O 1
ATOM 2162 N N . ALA A 1 277 ? 1.411 33.632 7.574 1.00 85.50 277 ALA A N 1
ATOM 2163 C CA . ALA A 1 277 ? 1.526 35.033 7.983 1.00 85.50 277 ALA A CA 1
ATOM 2164 C C . ALA A 1 277 ? 2.962 35.583 7.877 1.00 85.50 277 ALA A C 1
ATOM 2166 O O . ALA A 1 277 ? 3.153 36.794 7.765 1.00 85.50 277 ALA A O 1
ATOM 2167 N N . ASP A 1 278 ? 3.971 34.710 7.889 1.00 87.06 278 ASP A N 1
ATOM 2168 C CA . ASP A 1 278 ? 5.380 35.076 7.767 1.00 87.06 278 ASP A CA 1
ATOM 2169 C C . ASP A 1 278 ? 5.839 35.234 6.312 1.00 87.06 278 ASP A C 1
ATOM 2171 O O . ASP A 1 278 ? 6.899 35.817 6.085 1.00 87.06 278 ASP A O 1
ATOM 2175 N N . PHE A 1 279 ? 5.065 34.764 5.323 1.00 91.50 279 PHE A N 1
ATOM 2176 C CA . PHE A 1 279 ? 5.519 34.659 3.927 1.00 91.50 279 PHE A CA 1
ATOM 2177 C C . PHE A 1 279 ? 5.996 36.000 3.368 1.00 91.50 279 PHE A C 1
ATOM 2179 O O . PHE A 1 279 ? 7.098 36.088 2.837 1.00 91.50 279 PHE A O 1
ATOM 2186 N N . GLY A 1 280 ? 5.231 37.075 3.586 1.00 86.94 280 GLY A N 1
ATOM 2187 C CA . GLY A 1 280 ? 5.616 38.413 3.131 1.00 86.94 280 GLY A CA 1
ATOM 2188 C C . GLY A 1 280 ? 6.862 38.982 3.824 1.00 86.94 280 GLY A C 1
ATOM 2189 O O . GLY A 1 280 ? 7.542 39.820 3.247 1.00 86.94 280 GLY A O 1
ATOM 2190 N N . ARG A 1 281 ? 7.181 38.541 5.050 1.00 87.50 281 ARG A N 1
ATOM 2191 C CA . ARG A 1 281 ? 8.405 38.942 5.772 1.00 87.50 281 ARG A CA 1
ATOM 2192 C C . ARG A 1 281 ? 9.622 38.132 5.322 1.00 87.50 281 ARG A C 1
ATOM 2194 O O . ARG A 1 281 ? 10.741 38.628 5.416 1.00 87.50 281 ARG A O 1
ATOM 2201 N N . LEU A 1 282 ? 9.402 36.887 4.908 1.00 87.06 282 LEU A N 1
ATOM 2202 C CA . LEU A 1 282 ? 10.434 35.947 4.466 1.00 87.06 282 LEU A CA 1
ATOM 2203 C C . LEU A 1 282 ? 10.664 35.983 2.946 1.00 87.06 282 LEU A C 1
ATOM 2205 O O . LEU A 1 282 ? 11.463 35.200 2.442 1.00 87.06 282 LEU A O 1
ATOM 2209 N N . ASP A 1 283 ? 9.993 36.897 2.236 1.00 86.81 283 ASP A N 1
ATOM 2210 C CA . ASP A 1 283 ? 9.995 37.011 0.773 1.00 86.81 283 ASP A CA 1
ATOM 2211 C C . ASP A 1 283 ? 9.565 35.710 0.062 1.00 86.81 283 ASP A C 1
ATOM 2213 O O . ASP A 1 283 ? 10.030 35.400 -1.034 1.00 86.81 283 ASP A O 1
ATOM 2217 N N . PHE A 1 284 ? 8.667 34.937 0.678 1.00 91.94 284 PHE A N 1
ATOM 2218 C CA . PHE A 1 284 ? 8.073 33.751 0.062 1.00 91.94 284 PHE A CA 1
ATOM 2219 C C . PHE A 1 284 ? 6.872 34.107 -0.823 1.00 91.94 284 PHE A C 1
ATOM 2221 O O . PHE A 1 284 ? 6.194 35.112 -0.567 1.00 91.94 284 PHE A O 1
ATOM 2228 N N . PRO A 1 285 ? 6.560 33.279 -1.843 1.00 92.94 285 PRO A N 1
ATOM 2229 C CA . PRO A 1 285 ? 5.357 33.454 -2.645 1.00 92.94 285 PRO A CA 1
ATOM 2230 C C . PRO A 1 285 ? 4.100 33.449 -1.776 1.00 92.94 285 PRO A C 1
ATOM 2232 O O . PRO A 1 285 ? 4.042 32.786 -0.738 1.00 92.94 285 PRO A O 1
ATOM 2235 N N . SER A 1 286 ? 3.072 34.179 -2.213 1.00 90.94 286 SER A N 1
ATOM 2236 C CA . SER A 1 286 ? 1.795 34.233 -1.497 1.00 90.94 286 SER A CA 1
ATOM 2237 C C . SER A 1 286 ? 1.155 32.843 -1.355 1.00 90.94 286 SER A C 1
ATOM 2239 O O . SER A 1 286 ? 1.459 31.928 -2.110 1.00 90.94 286 SER A O 1
ATOM 2241 N N . VAL A 1 287 ? 0.236 32.690 -0.400 1.00 88.62 287 VAL A N 1
ATOM 2242 C CA . VAL A 1 287 ? -0.380 31.401 -0.011 1.00 88.62 287 VAL A CA 1
ATOM 2243 C C . VAL A 1 287 ? -1.003 30.627 -1.183 1.00 88.62 287 VAL A C 1
ATOM 2245 O O . VAL A 1 287 ? -1.013 29.404 -1.150 1.00 88.62 287 VAL A O 1
ATOM 2248 N N . LEU A 1 288 ? -1.510 31.326 -2.204 1.00 84.19 288 LEU A N 1
ATOM 2249 C CA . LEU A 1 288 ? -2.156 30.739 -3.389 1.00 84.19 288 LEU A CA 1
ATOM 2250 C C . LEU A 1 288 ? -1.277 30.824 -4.649 1.00 84.19 288 LEU A C 1
ATOM 2252 O O . LEU A 1 288 ? -1.773 30.707 -5.764 1.00 84.19 288 LEU A O 1
ATOM 2256 N N . ASP A 1 289 ? 0.019 31.097 -4.496 1.00 90.12 289 ASP A N 1
ATOM 2257 C CA . ASP A 1 289 ? 0.933 31.136 -5.632 1.00 90.12 289 ASP A CA 1
ATOM 2258 C C . ASP A 1 289 ? 1.125 29.736 -6.233 1.00 90.12 289 ASP A C 1
ATOM 2260 O O . ASP A 1 289 ? 1.322 28.752 -5.514 1.00 90.12 289 ASP A O 1
ATOM 2264 N N . GLN A 1 290 ? 1.129 29.664 -7.565 1.00 88.69 290 GLN A N 1
ATOM 2265 C CA . GLN A 1 290 ? 1.307 28.433 -8.337 1.00 88.69 290 GLN A CA 1
ATOM 2266 C C . GLN A 1 290 ? 2.605 27.681 -7.992 1.00 88.69 290 GLN A C 1
ATOM 2268 O O . GLN A 1 290 ? 2.665 26.466 -8.160 1.00 88.69 290 GLN A O 1
ATOM 2273 N N . ALA A 1 291 ? 3.628 28.358 -7.461 1.00 91.69 291 ALA A N 1
ATOM 2274 C CA . ALA A 1 291 ? 4.857 27.704 -7.021 1.00 91.69 291 ALA A CA 1
ATOM 2275 C C . ALA A 1 291 ? 4.613 26.676 -5.893 1.00 91.69 291 ALA A C 1
ATOM 2277 O O . ALA A 1 291 ? 5.173 25.581 -5.926 1.00 91.69 291 ALA A O 1
ATOM 2278 N N . TRP A 1 292 ? 3.723 26.974 -4.935 1.00 93.00 292 TRP A N 1
ATOM 2279 C CA . TRP A 1 292 ? 3.357 26.030 -3.868 1.00 93.00 292 TRP A CA 1
ATOM 2280 C C . TRP A 1 292 ? 2.552 24.845 -4.400 1.00 93.00 292 TRP A C 1
ATOM 2282 O O . TRP A 1 292 ? 2.742 23.712 -3.955 1.00 93.00 292 TRP A O 1
ATOM 2292 N N . TRP A 1 293 ? 1.688 25.096 -5.387 1.00 91.06 293 TRP A N 1
ATOM 2293 C CA . TRP A 1 293 ? 0.982 24.035 -6.098 1.00 91.06 293 TRP A CA 1
ATOM 2294 C C . TRP A 1 293 ? 1.964 23.124 -6.846 1.00 91.06 293 TRP A C 1
ATOM 2296 O O . TRP A 1 293 ? 1.874 21.909 -6.717 1.00 91.06 293 TRP A O 1
ATOM 2306 N N . ALA A 1 294 ? 2.969 23.679 -7.531 1.00 92.31 294 ALA A N 1
ATOM 2307 C CA . ALA A 1 294 ? 3.985 22.895 -8.234 1.00 92.31 294 ALA A CA 1
ATOM 2308 C C . ALA A 1 294 ? 4.794 21.980 -7.289 1.00 92.31 294 ALA A C 1
ATOM 2310 O O . ALA A 1 294 ? 5.006 20.811 -7.609 1.00 92.31 294 ALA A O 1
ATOM 2311 N N . VAL A 1 295 ? 5.177 22.460 -6.095 1.00 94.94 295 VAL A N 1
ATOM 2312 C CA . VAL A 1 295 ? 5.813 21.620 -5.055 1.00 94.94 295 VAL A CA 1
ATOM 2313 C C . VAL A 1 295 ? 4.881 20.485 -4.622 1.00 94.94 295 VAL A C 1
ATOM 2315 O O . VAL A 1 295 ? 5.289 19.325 -4.548 1.00 94.94 295 VAL A O 1
ATOM 2318 N N . ARG A 1 296 ? 3.599 20.795 -4.396 1.00 92.19 296 ARG A N 1
ATOM 2319 C CA . ARG A 1 296 ? 2.578 19.803 -4.036 1.00 92.19 296 ARG A CA 1
ATOM 2320 C C . ARG A 1 296 ? 2.409 18.746 -5.134 1.00 92.19 296 ARG A C 1
ATOM 2322 O O . ARG A 1 296 ? 2.339 17.566 -4.807 1.00 92.19 296 ARG A O 1
ATOM 2329 N N . GLN A 1 297 ? 2.408 19.129 -6.412 1.00 91.56 297 GLN A N 1
ATOM 2330 C CA . GLN A 1 297 ? 2.345 18.200 -7.549 1.00 91.56 297 GLN A CA 1
ATOM 2331 C C . GLN A 1 297 ? 3.592 17.320 -7.667 1.00 91.56 297 GLN A C 1
ATOM 2333 O O . GLN A 1 297 ? 3.474 16.112 -7.879 1.00 91.56 297 GLN A O 1
ATOM 2338 N N . LEU A 1 298 ? 4.782 17.887 -7.446 1.00 94.25 298 LEU A N 1
ATOM 2339 C CA . LEU A 1 298 ? 6.026 17.123 -7.425 1.00 94.25 298 LEU A CA 1
ATOM 2340 C C . LEU A 1 298 ? 5.959 16.001 -6.375 1.00 94.25 298 LEU A C 1
ATOM 2342 O O . LEU A 1 298 ? 6.250 14.850 -6.688 1.00 94.25 298 LEU A O 1
ATOM 2346 N N . PHE A 1 299 ? 5.457 16.286 -5.169 1.00 94.88 299 PHE A N 1
ATOM 2347 C CA . PHE A 1 299 ? 5.278 15.279 -4.112 1.00 94.88 299 PHE A CA 1
ATOM 2348 C C . PHE A 1 299 ? 4.155 14.264 -4.362 1.00 94.88 299 PHE A C 1
ATOM 2350 O O . PHE A 1 299 ? 4.042 13.291 -3.614 1.00 94.88 299 PHE A O 1
ATOM 2357 N N . ARG A 1 300 ? 3.335 14.451 -5.402 1.00 92.00 300 ARG A N 1
ATOM 2358 C CA . ARG A 1 300 ? 2.299 13.497 -5.833 1.00 92.00 300 ARG A CA 1
ATOM 2359 C C . ARG A 1 300 ? 2.788 12.524 -6.895 1.00 92.00 300 ARG A C 1
ATOM 2361 O O . ARG A 1 300 ? 2.027 11.641 -7.295 1.00 92.00 300 ARG A O 1
ATOM 2368 N N . ARG A 1 301 ? 4.023 12.674 -7.386 1.00 92.00 301 ARG A N 1
ATOM 2369 C CA . ARG A 1 301 ? 4.519 11.853 -8.491 1.00 92.00 301 ARG A CA 1
ATOM 2370 C C . ARG A 1 301 ? 4.483 10.360 -8.112 1.00 92.00 301 ARG A C 1
ATOM 2372 O O . ARG A 1 301 ? 4.955 9.996 -7.033 1.00 92.00 301 ARG A O 1
ATOM 2379 N N . PRO A 1 302 ? 3.953 9.471 -8.983 1.00 91.81 302 PRO A N 1
ATOM 2380 C CA . PRO A 1 302 ? 3.712 8.063 -8.645 1.00 91.81 302 PRO A CA 1
ATOM 2381 C C . PRO A 1 302 ? 4.942 7.292 -8.155 1.00 91.81 302 PRO A C 1
ATOM 2383 O O . PRO A 1 302 ? 4.790 6.289 -7.456 1.00 91.81 302 PRO A O 1
ATOM 2386 N N . TRP A 1 303 ? 6.147 7.752 -8.508 1.00 94.69 303 TRP A N 1
ATOM 2387 C CA . TRP A 1 303 ? 7.417 7.155 -8.092 1.00 94.69 303 TRP A CA 1
ATOM 2388 C C . TRP A 1 303 ? 7.529 7.018 -6.570 1.00 94.69 303 TRP A C 1
ATOM 2390 O O . TRP A 1 303 ? 7.912 5.952 -6.095 1.00 94.69 303 TRP A O 1
ATOM 2400 N N . PHE A 1 304 ? 7.070 8.022 -5.812 1.00 94.12 304 PHE A N 1
ATOM 2401 C CA . PHE A 1 304 ? 7.084 8.007 -4.342 1.00 94.12 304 PHE A CA 1
ATOM 2402 C C . PHE A 1 304 ? 6.151 6.959 -3.727 1.00 94.12 304 PHE A C 1
ATOM 2404 O O . PHE A 1 304 ? 6.181 6.733 -2.526 1.00 94.12 304 PHE A O 1
ATOM 2411 N N . THR A 1 305 ? 5.302 6.315 -4.529 1.00 90.25 305 THR A N 1
ATOM 2412 C CA . THR A 1 305 ? 4.364 5.298 -4.045 1.00 90.25 305 THR A CA 1
ATOM 2413 C C . THR A 1 305 ? 4.746 3.885 -4.457 1.00 90.25 305 THR A C 1
ATOM 2415 O O . THR A 1 305 ? 4.033 2.966 -4.081 1.00 90.25 305 THR A O 1
ATOM 2418 N N . ARG A 1 306 ? 5.810 3.667 -5.239 1.00 90.56 306 ARG A N 1
ATOM 2419 C CA . ARG A 1 306 ? 6.168 2.337 -5.759 1.00 90.56 306 ARG A CA 1
ATOM 2420 C C . ARG A 1 306 ? 7.161 1.654 -4.816 1.00 90.56 306 ARG A C 1
ATOM 2422 O O . ARG A 1 306 ? 8.139 2.251 -4.415 1.00 90.56 306 ARG A O 1
ATOM 2429 N N . LEU A 1 307 ? 6.939 0.386 -4.480 1.00 92.38 307 LEU A N 1
ATOM 2430 C CA . LEU A 1 307 ? 7.813 -0.331 -3.542 1.00 92.38 307 LEU A CA 1
ATOM 2431 C C . LEU A 1 307 ? 9.223 -0.564 -4.100 1.00 92.38 307 LEU A C 1
ATOM 2433 O O . LEU A 1 307 ? 10.209 -0.326 -3.413 1.00 92.38 307 LEU A O 1
ATOM 2437 N N . TRP A 1 308 ? 9.316 -1.021 -5.352 1.00 91.44 308 TRP A N 1
ATOM 2438 C CA . TRP A 1 308 ? 10.598 -1.364 -5.973 1.00 91.44 308 TRP A CA 1
ATOM 2439 C C . TRP A 1 308 ? 11.569 -0.180 -6.016 1.00 91.44 308 TRP A C 1
ATOM 2441 O O . TRP A 1 308 ? 12.761 -0.385 -5.825 1.00 91.44 308 TRP A O 1
ATOM 2451 N N . THR A 1 309 ? 11.070 1.054 -6.141 1.00 92.56 309 THR A N 1
ATOM 2452 C CA . THR A 1 309 ? 11.914 2.255 -6.228 1.00 92.56 309 THR A CA 1
ATOM 2453 C C . THR A 1 309 ? 12.678 2.553 -4.938 1.00 92.56 309 THR A C 1
ATOM 2455 O O . THR A 1 309 ? 13.693 3.244 -4.977 1.00 92.56 309 THR A O 1
ATOM 2458 N N . ILE A 1 310 ? 12.248 1.993 -3.802 1.00 91.81 310 ILE A N 1
ATOM 2459 C CA . ILE A 1 310 ? 12.893 2.196 -2.502 1.00 91.81 310 ILE A CA 1
ATOM 2460 C C . ILE A 1 310 ? 14.287 1.574 -2.501 1.00 91.81 310 ILE A C 1
ATOM 2462 O O . ILE A 1 310 ? 15.259 2.280 -2.259 1.00 91.81 310 ILE A O 1
ATOM 2466 N N . GLN A 1 311 ? 14.424 0.284 -2.830 1.00 89.31 311 GLN A N 1
ATOM 2467 C CA . GLN A 1 311 ? 15.751 -0.345 -2.865 1.00 89.31 311 GLN A CA 1
ATOM 2468 C C . GLN A 1 311 ? 16.646 0.241 -3.969 1.00 89.31 311 GLN A C 1
ATOM 2470 O O . GLN A 1 311 ? 17.859 0.318 -3.794 1.00 89.31 311 GLN A O 1
ATOM 2475 N N . GLU A 1 312 ? 16.050 0.689 -5.079 1.00 93.00 312 GLU A N 1
ATOM 2476 C CA . GLU A 1 312 ? 16.753 1.340 -6.191 1.00 93.00 312 GLU A CA 1
ATOM 2477 C C . GLU A 1 312 ? 17.401 2.651 -5.730 1.00 93.00 312 GLU A C 1
ATOM 2479 O O . GLU A 1 312 ? 18.563 2.927 -6.032 1.00 93.00 312 GLU A O 1
ATOM 2484 N N . ALA A 1 313 ? 16.658 3.436 -4.945 1.00 93.19 313 ALA A N 1
ATOM 2485 C CA . ALA A 1 313 ? 17.149 4.661 -4.344 1.00 93.19 313 ALA A CA 1
ATOM 2486 C C . ALA A 1 313 ? 18.121 4.377 -3.195 1.00 93.19 313 ALA A C 1
ATOM 2488 O O . ALA A 1 313 ? 19.203 4.943 -3.187 1.00 93.19 313 ALA A O 1
ATOM 2489 N N . VAL A 1 314 ? 17.799 3.494 -2.247 1.00 90.00 314 VAL A N 1
ATOM 2490 C CA . VAL A 1 314 ? 18.626 3.248 -1.050 1.00 90.00 314 VAL A CA 1
ATOM 2491 C C . VAL A 1 314 ? 20.012 2.697 -1.400 1.00 90.00 314 VAL A C 1
ATOM 2493 O O . VAL A 1 314 ? 21.006 3.155 -0.843 1.00 90.00 314 VAL A O 1
ATOM 2496 N N . LEU A 1 315 ? 20.107 1.762 -2.350 1.00 87.56 315 LEU A N 1
ATOM 2497 C CA . LEU A 1 315 ? 21.371 1.087 -2.685 1.00 87.56 315 LEU A CA 1
ATOM 2498 C C . LEU A 1 315 ? 22.278 1.891 -3.622 1.00 87.56 315 LEU A C 1
ATOM 2500 O O . LEU A 1 315 ? 23.461 1.573 -3.757 1.00 87.56 315 LEU A O 1
ATOM 2504 N N . SER A 1 316 ? 21.750 2.927 -4.276 1.00 88.94 316 SER A N 1
ATOM 2505 C CA . SER A 1 316 ? 22.533 3.729 -5.215 1.00 88.94 316 SER A CA 1
ATOM 2506 C C . SER A 1 316 ? 23.615 4.541 -4.504 1.00 88.94 316 SER A C 1
ATOM 2508 O O . SER A 1 316 ? 23.356 5.236 -3.524 1.00 88.94 316 SER A O 1
ATOM 2510 N N . ARG A 1 317 ? 24.833 4.558 -5.041 1.00 79.69 317 ARG A N 1
ATOM 2511 C CA . ARG A 1 317 ? 25.915 5.403 -4.505 1.00 79.69 317 ARG A CA 1
ATOM 2512 C C . ARG A 1 317 ? 25.706 6.879 -4.820 1.00 79.69 317 ARG A C 1
ATOM 2514 O O . ARG A 1 317 ? 25.773 7.710 -3.925 1.00 79.69 317 ARG A O 1
ATOM 2521 N N . ASN A 1 318 ? 25.404 7.168 -6.083 1.00 86.75 318 ASN A N 1
ATOM 2522 C CA . ASN A 1 318 ? 25.188 8.512 -6.607 1.00 86.75 318 ASN A CA 1
ATOM 2523 C C . ASN A 1 318 ? 23.768 8.577 -7.170 1.00 86.75 318 ASN A C 1
ATOM 2525 O O . ASN A 1 318 ? 23.447 7.840 -8.103 1.00 86.75 318 ASN A O 1
ATOM 2529 N N . LEU A 1 319 ? 22.906 9.406 -6.587 1.00 92.50 319 LEU A N 1
ATOM 2530 C CA . LEU A 1 319 ? 21.474 9.413 -6.880 1.00 92.50 319 LEU A CA 1
ATOM 2531 C C . LEU A 1 319 ? 21.022 10.807 -7.316 1.00 92.50 319 LEU A C 1
ATOM 2533 O O . LEU A 1 319 ? 21.350 11.804 -6.675 1.00 92.50 319 LEU A O 1
ATOM 2537 N N . PHE A 1 320 ? 20.258 10.855 -8.402 1.00 95.06 320 PHE A N 1
ATOM 2538 C CA . PHE A 1 320 ? 19.755 12.088 -9.001 1.00 95.06 320 PHE A CA 1
ATOM 2539 C C . PHE A 1 320 ? 18.267 11.962 -9.279 1.00 95.06 320 PHE A C 1
ATOM 2541 O O . PHE A 1 320 ? 17.784 10.873 -9.585 1.00 95.06 320 PHE A O 1
ATOM 2548 N N . ILE A 1 321 ? 17.550 13.075 -9.195 1.00 95.62 321 ILE A N 1
ATOM 2549 C CA . ILE A 1 321 ? 16.129 13.160 -9.519 1.00 95.62 321 ILE A CA 1
ATOM 2550 C C . ILE A 1 321 ? 15.973 14.029 -10.754 1.00 95.62 321 ILE A C 1
ATOM 2552 O O . ILE A 1 321 ? 16.552 15.112 -10.830 1.00 95.62 321 ILE A O 1
ATOM 2556 N N . ARG A 1 322 ? 15.146 13.574 -11.696 1.00 95.31 322 ARG A N 1
ATOM 2557 C CA . ARG A 1 322 ? 14.766 14.345 -12.874 1.00 95.31 322 ARG A CA 1
ATOM 2558 C C . ARG A 1 322 ? 13.265 14.255 -13.146 1.00 95.31 322 ARG A C 1
ATOM 2560 O O . ARG A 1 322 ? 12.669 13.178 -13.081 1.00 95.31 322 ARG A O 1
ATOM 2567 N N . CYS A 1 323 ? 12.660 15.399 -13.453 1.00 94.38 323 CYS A N 1
ATOM 2568 C CA . CYS A 1 323 ? 11.248 15.552 -13.806 1.00 94.38 323 CYS A CA 1
ATOM 2569 C C . CYS A 1 323 ? 11.138 16.528 -14.982 1.00 94.38 323 CYS A C 1
ATOM 2571 O O . CYS A 1 323 ? 11.399 17.723 -14.829 1.00 94.38 323 CYS A O 1
ATOM 2573 N N . GLY A 1 324 ? 10.817 16.029 -16.176 1.00 89.94 324 GLY A N 1
ATOM 2574 C CA . GLY A 1 324 ? 10.954 16.806 -17.406 1.00 89.94 324 GLY A CA 1
ATOM 2575 C C . GLY A 1 324 ? 12.394 17.306 -17.578 1.00 89.94 324 GLY A C 1
ATOM 2576 O O . GLY A 1 324 ? 13.320 16.507 -17.704 1.00 89.94 324 GLY A O 1
ATOM 2577 N N . GLN A 1 325 ? 12.574 18.630 -17.582 1.00 86.94 325 GLN A N 1
ATOM 2578 C CA . GLN A 1 325 ? 13.886 19.296 -17.637 1.00 86.94 325 GLN A CA 1
ATOM 2579 C C . GLN A 1 325 ? 14.453 19.670 -16.257 1.00 86.94 325 GLN A C 1
ATOM 2581 O O . GLN A 1 325 ? 15.593 20.113 -16.167 1.00 86.94 325 GLN A O 1
ATOM 2586 N N . ALA A 1 326 ? 13.664 19.529 -15.190 1.00 91.38 326 ALA A N 1
ATOM 2587 C CA . ALA A 1 326 ? 14.101 19.841 -13.836 1.00 91.38 326 ALA A CA 1
ATOM 2588 C C . ALA A 1 326 ? 14.998 18.717 -13.309 1.00 91.38 326 ALA A C 1
ATOM 2590 O O . ALA A 1 326 ? 14.628 17.545 -13.412 1.00 91.38 326 ALA A O 1
ATOM 2591 N N . GLU A 1 327 ? 16.142 19.067 -12.728 1.00 92.25 327 GLU A N 1
ATOM 2592 C CA . GLU A 1 327 ? 17.124 18.119 -12.204 1.00 92.25 327 GLU A CA 1
ATOM 2593 C C . GLU A 1 327 ? 17.715 18.605 -10.882 1.00 92.25 327 GLU A C 1
ATOM 2595 O O . GLU A 1 327 ? 17.972 19.794 -10.708 1.00 92.25 327 GLU A O 1
ATOM 2600 N N . VAL A 1 328 ? 17.961 17.667 -9.966 1.00 93.19 328 VAL A N 1
ATOM 2601 C CA . VAL A 1 328 ? 18.632 17.929 -8.691 1.00 93.19 328 VAL A CA 1
ATOM 2602 C C . VAL A 1 328 ? 19.332 16.666 -8.179 1.00 93.19 328 VAL A C 1
ATOM 2604 O O . VAL A 1 328 ? 18.875 15.541 -8.418 1.00 93.19 328 VAL A O 1
ATOM 2607 N N . CYS A 1 329 ? 20.450 16.830 -7.468 1.00 94.00 329 CYS A N 1
ATOM 2608 C CA . CYS A 1 329 ? 21.081 15.718 -6.760 1.00 94.00 329 CYS A CA 1
ATOM 2609 C C . CYS A 1 329 ? 20.257 15.326 -5.520 1.00 94.00 329 CYS A C 1
ATOM 2611 O O . CYS A 1 329 ? 19.587 16.158 -4.908 1.00 94.00 329 CYS A O 1
ATOM 2613 N N . TRP A 1 330 ? 20.283 14.047 -5.147 1.00 93.75 330 TRP A N 1
ATOM 2614 C CA . TRP A 1 330 ? 19.439 13.543 -4.062 1.00 93.75 330 TRP A CA 1
ATOM 2615 C C . TRP A 1 330 ? 19.700 14.233 -2.718 1.00 93.75 330 TRP A C 1
ATOM 2617 O O . TRP A 1 330 ? 18.745 14.556 -2.018 1.00 93.75 330 TRP A O 1
ATOM 2627 N N . ASP A 1 331 ? 20.965 14.485 -2.368 1.00 89.06 331 ASP A N 1
ATOM 2628 C CA . ASP A 1 331 ? 21.326 15.066 -1.068 1.00 89.06 331 ASP A CA 1
ATOM 2629 C C . ASP A 1 331 ? 20.758 16.482 -0.890 1.00 89.06 331 ASP A C 1
ATOM 2631 O O . ASP A 1 331 ? 20.221 16.797 0.174 1.00 89.06 331 ASP A O 1
ATOM 2635 N N . ASP A 1 332 ? 20.801 17.307 -1.942 1.00 90.75 332 ASP A N 1
ATOM 2636 C CA . ASP A 1 332 ? 20.183 18.636 -1.929 1.00 90.75 332 ASP A CA 1
ATOM 2637 C C . ASP A 1 332 ? 18.656 18.515 -1.809 1.00 90.75 332 ASP A C 1
ATOM 2639 O O . ASP A 1 332 ? 18.052 19.124 -0.926 1.00 90.75 332 ASP A O 1
ATOM 2643 N N . PHE A 1 333 ? 18.020 17.663 -2.623 1.00 94.94 333 PHE A N 1
ATOM 2644 C CA . PHE A 1 333 ? 16.567 17.472 -2.573 1.00 94.94 333 PHE A CA 1
ATOM 2645 C C . PHE A 1 333 ? 16.078 16.962 -1.208 1.00 94.94 333 PHE A C 1
ATOM 2647 O O . PHE A 1 333 ? 15.057 17.429 -0.696 1.00 94.94 333 PHE A O 1
ATOM 2654 N N . ALA A 1 334 ? 16.818 16.036 -0.594 1.00 93.44 334 ALA A N 1
ATOM 2655 C CA . ALA A 1 334 ? 16.523 15.506 0.730 1.00 93.44 334 ALA A CA 1
ATOM 2656 C C . ALA A 1 334 ? 16.688 16.571 1.821 1.00 93.44 334 ALA A C 1
ATOM 2658 O O . ALA A 1 334 ? 15.824 16.692 2.690 1.00 93.44 334 ALA A O 1
ATOM 2659 N N . ALA A 1 335 ? 17.738 17.395 1.747 1.00 91.00 335 ALA A N 1
ATOM 2660 C CA . ALA A 1 335 ? 17.930 18.519 2.660 1.00 91.00 335 ALA A CA 1
ATOM 2661 C C . ALA A 1 335 ? 16.800 19.558 2.546 1.00 91.00 335 ALA A C 1
ATOM 2663 O O . ALA A 1 335 ? 16.358 20.112 3.557 1.00 91.00 335 ALA A O 1
ATOM 2664 N N . TRP A 1 336 ? 16.296 19.803 1.333 1.00 94.19 336 TRP A N 1
ATOM 2665 C CA . TRP A 1 336 ? 15.162 20.700 1.112 1.00 94.19 336 TRP A CA 1
ATOM 2666 C C . TRP A 1 336 ? 13.860 20.128 1.684 1.00 94.19 336 TRP A C 1
ATOM 2668 O O . TRP A 1 336 ? 13.124 20.862 2.342 1.00 94.19 336 TRP A O 1
ATOM 2678 N N . CYS A 1 337 ? 13.594 18.830 1.491 1.00 95.06 337 CYS A N 1
ATOM 2679 C CA . CYS A 1 337 ? 12.439 18.149 2.091 1.00 95.06 337 CYS A CA 1
ATOM 2680 C C . CYS A 1 337 ? 12.473 18.238 3.623 1.00 95.06 337 CYS A C 1
ATOM 2682 O O . CYS A 1 337 ? 11.517 18.731 4.219 1.00 95.06 337 CYS A O 1
ATOM 2684 N N . TYR A 1 338 ? 13.616 17.905 4.231 1.00 91.12 338 TYR A N 1
ATOM 2685 C CA . TYR A 1 338 ? 13.821 18.005 5.677 1.00 91.12 338 TYR A CA 1
ATOM 2686 C C . TYR A 1 338 ? 13.591 19.431 6.204 1.00 91.12 338 TYR A C 1
ATOM 2688 O O . TYR A 1 338 ? 12.962 19.641 7.238 1.00 91.12 338 TYR A O 1
ATOM 2696 N N . CYS A 1 339 ? 14.049 20.452 5.472 1.00 91.56 339 CYS A N 1
ATOM 2697 C CA . CYS A 1 339 ? 13.815 21.847 5.843 1.00 91.56 339 CYS A CA 1
ATOM 2698 C C . CYS A 1 339 ? 12.325 22.235 5.803 1.00 91.56 339 CYS A C 1
ATOM 2700 O O . CYS A 1 339 ? 11.859 22.997 6.660 1.00 91.56 339 CYS A O 1
ATOM 2702 N N . LEU A 1 340 ? 11.554 21.711 4.844 1.00 92.31 340 LEU A N 1
ATOM 2703 C CA . LEU A 1 340 ? 10.104 21.921 4.798 1.00 92.31 340 LEU A CA 1
ATOM 2704 C C . LEU A 1 340 ? 9.404 21.299 6.014 1.00 92.31 340 LEU A C 1
ATOM 2706 O O . LEU A 1 340 ? 8.503 21.931 6.570 1.00 92.31 340 LEU A O 1
ATOM 2710 N N . GLU A 1 341 ? 9.819 20.109 6.446 1.00 89.44 341 GLU A N 1
ATOM 2711 C CA . GLU A 1 341 ? 9.259 19.440 7.626 1.00 89.44 341 GLU A CA 1
ATOM 2712 C C . GLU A 1 341 ? 9.621 20.178 8.926 1.00 89.44 341 GLU A C 1
ATOM 2714 O O . GLU A 1 341 ? 8.738 20.601 9.687 1.00 89.44 341 GLU A O 1
ATOM 2719 N N . GLU A 1 342 ? 10.907 20.470 9.139 1.00 86.25 342 GLU A N 1
ATOM 2720 C CA . GLU A 1 342 ? 11.384 21.154 10.346 1.00 86.25 342 GLU A CA 1
ATOM 2721 C C . GLU A 1 342 ? 10.766 22.549 10.509 1.00 86.25 342 GLU A C 1
ATOM 2723 O O . GLU A 1 342 ? 10.349 22.932 11.608 1.00 86.25 342 GLU A O 1
ATOM 2728 N N . SER A 1 343 ? 10.585 23.287 9.410 1.00 88.25 343 SER A N 1
ATOM 2729 C CA . SER A 1 343 ? 9.915 24.594 9.427 1.00 88.25 343 SER A CA 1
ATOM 2730 C C . SER A 1 343 ? 8.394 24.513 9.623 1.00 88.25 343 SER A C 1
ATOM 2732 O O . SER A 1 343 ? 7.763 25.527 9.926 1.00 88.25 343 SER A O 1
ATOM 2734 N N . GLY A 1 344 ? 7.784 23.328 9.498 1.00 86.56 344 GLY A N 1
ATOM 2735 C CA . GLY A 1 344 ? 6.330 23.124 9.534 1.00 86.56 344 GLY A CA 1
ATOM 2736 C C . GLY A 1 344 ? 5.606 23.500 8.235 1.00 86.56 344 GLY A C 1
ATOM 2737 O O . GLY A 1 344 ? 4.377 23.403 8.168 1.00 86.56 344 GLY A O 1
ATOM 2738 N N . LEU A 1 345 ? 6.344 23.908 7.197 1.00 90.75 345 LEU A N 1
ATOM 2739 C CA . LEU A 1 345 ? 5.783 24.220 5.885 1.00 90.75 345 LEU A CA 1
ATOM 2740 C C . LEU A 1 345 ? 5.252 22.973 5.184 1.00 90.75 345 LEU A C 1
ATOM 2742 O O . LEU A 1 345 ? 4.224 23.075 4.522 1.00 90.75 345 LEU A O 1
ATOM 2746 N N . LEU A 1 346 ? 5.886 21.806 5.352 1.00 91.06 346 LEU A N 1
ATOM 2747 C CA . LEU A 1 346 ? 5.426 20.566 4.726 1.00 91.06 346 LEU A CA 1
ATOM 2748 C C . LEU A 1 346 ? 4.003 20.215 5.174 1.00 91.06 346 LEU A C 1
ATOM 2750 O O . LEU A 1 346 ? 3.127 20.014 4.333 1.00 91.06 346 LEU A O 1
ATOM 2754 N N . HIS A 1 347 ? 3.734 20.244 6.483 1.00 86.75 347 HIS A N 1
ATOM 2755 C CA . HIS A 1 347 ? 2.390 20.023 7.016 1.00 86.75 347 HIS A CA 1
ATOM 2756 C C . HIS A 1 347 ? 1.367 20.999 6.415 1.00 86.75 347 HIS A C 1
ATOM 2758 O O . HIS A 1 347 ? 0.275 20.584 6.021 1.00 86.75 347 HIS A O 1
ATOM 2764 N N . TRP A 1 348 ? 1.708 22.288 6.296 1.00 88.69 348 TRP A N 1
ATOM 2765 C CA . TRP A 1 348 ? 0.840 23.269 5.636 1.00 88.69 348 TRP A CA 1
ATOM 2766 C C . TRP A 1 348 ? 0.632 22.942 4.146 1.00 88.69 348 TRP A C 1
ATOM 2768 O O . TRP A 1 348 ? -0.514 22.887 3.705 1.00 88.69 348 TRP A O 1
ATOM 2778 N N . ILE A 1 349 ? 1.692 22.644 3.385 1.00 90.75 349 ILE A N 1
ATOM 2779 C CA . ILE A 1 349 ? 1.617 22.284 1.957 1.00 90.75 349 ILE A CA 1
ATOM 2780 C C . ILE A 1 349 ? 0.740 21.053 1.749 1.00 90.75 349 ILE A C 1
ATOM 2782 O O . ILE A 1 349 ? -0.022 21.029 0.790 1.00 90.75 349 ILE A O 1
ATOM 2786 N N . VAL A 1 350 ? 0.825 20.043 2.619 1.00 86.81 350 VAL A N 1
ATOM 2787 C CA . VAL A 1 350 ? 0.086 18.774 2.507 1.00 86.81 350 VAL A CA 1
ATOM 2788 C C . VAL A 1 350 ? -1.377 18.927 2.931 1.00 86.81 350 VAL A C 1
ATOM 2790 O O . VAL A 1 350 ? -2.271 18.423 2.247 1.00 86.81 350 VAL A O 1
ATOM 2793 N N . SER A 1 351 ? -1.652 19.655 4.014 1.00 82.06 351 SER A N 1
ATOM 2794 C CA . SER A 1 351 ? -3.009 19.804 4.566 1.00 82.06 351 SER A CA 1
ATOM 2795 C C . SER A 1 351 ? -3.848 20.899 3.896 1.00 82.06 351 SER A C 1
ATOM 2797 O O . SER A 1 351 ? -5.076 20.859 3.978 1.00 82.06 351 SER A O 1
ATOM 2799 N N . ASN A 1 352 ? -3.225 21.858 3.205 1.00 83.38 352 ASN A N 1
ATOM 2800 C CA . ASN A 1 352 ? -3.930 22.986 2.604 1.00 83.38 352 ASN A CA 1
ATOM 2801 C C . ASN A 1 352 ? -4.620 22.617 1.277 1.00 83.38 352 ASN A C 1
ATOM 2803 O O . ASN A 1 352 ? -4.039 22.737 0.198 1.00 83.38 352 ASN A O 1
ATOM 2807 N N . ALA A 1 353 ? -5.886 22.203 1.363 1.00 79.44 353 ALA A N 1
ATOM 2808 C CA . ALA A 1 353 ? -6.714 21.872 0.202 1.00 79.44 353 ALA A CA 1
ATOM 2809 C C . ALA A 1 353 ? -6.947 23.060 -0.754 1.00 79.44 353 ALA A C 1
ATOM 2811 O O . ALA A 1 353 ? -7.175 22.843 -1.941 1.00 79.44 353 ALA A O 1
ATOM 2812 N N . ASP A 1 354 ? -6.832 24.310 -0.284 1.00 81.75 354 ASP A N 1
ATOM 2813 C CA . ASP A 1 354 ? -7.044 25.490 -1.133 1.00 81.75 354 ASP A CA 1
ATOM 2814 C C . ASP A 1 354 ? -6.004 25.620 -2.253 1.00 81.75 354 ASP A C 1
ATOM 2816 O O . ASP A 1 354 ? -6.286 26.271 -3.257 1.00 81.75 354 ASP A O 1
ATOM 2820 N N . LEU A 1 355 ? -4.835 24.978 -2.118 1.00 82.94 355 LEU A N 1
ATOM 2821 C CA . LEU A 1 355 ? -3.832 24.922 -3.185 1.00 82.94 355 LEU A CA 1
ATOM 2822 C C . LEU A 1 355 ? -4.367 24.225 -4.446 1.00 82.94 355 LEU A C 1
ATOM 2824 O O . LEU A 1 355 ? -3.927 24.550 -5.543 1.00 82.94 355 LEU A O 1
ATOM 2828 N N . ASP A 1 356 ? -5.326 23.305 -4.309 1.00 82.25 356 ASP A N 1
ATOM 2829 C CA . ASP A 1 356 ? -5.914 22.576 -5.440 1.00 82.25 356 ASP A CA 1
ATOM 2830 C C . ASP A 1 356 ? -7.138 23.307 -6.039 1.00 82.25 356 ASP A C 1
ATOM 2832 O O . ASP A 1 356 ? -7.461 23.134 -7.216 1.00 82.25 356 ASP A O 1
ATOM 2836 N N . ARG A 1 357 ? -7.786 24.187 -5.262 1.00 71.81 357 ARG A N 1
ATOM 2837 C CA . ARG A 1 357 ? -9.108 24.778 -5.549 1.00 71.81 357 ARG A CA 1
ATOM 2838 C C . ARG A 1 357 ? -9.186 25.568 -6.861 1.00 71.81 357 ARG A C 1
ATOM 2840 O O . ARG A 1 357 ? -10.207 25.523 -7.544 1.00 71.81 357 ARG A O 1
ATOM 2847 N N . ASP A 1 358 ? -8.126 26.284 -7.230 1.00 62.75 358 ASP A N 1
ATOM 2848 C CA . ASP A 1 358 ? -8.103 27.099 -8.457 1.00 62.75 358 ASP A CA 1
ATOM 2849 C C . ASP A 1 358 ? -7.675 26.293 -9.706 1.00 62.75 358 ASP A C 1
ATOM 2851 O O . ASP A 1 358 ? -7.871 26.746 -10.839 1.00 62.75 358 ASP A O 1
ATOM 2855 N N . HIS A 1 359 ? -7.162 25.072 -9.507 1.00 64.50 359 HIS A N 1
ATOM 2856 C CA . HIS A 1 359 ? -6.669 24.163 -10.549 1.00 64.50 359 HIS A CA 1
ATOM 2857 C C . HIS A 1 359 ? -7.618 22.974 -10.826 1.00 64.50 359 HIS A C 1
ATOM 2859 O O . HIS A 1 359 ? -7.459 22.281 -11.829 1.00 64.50 359 HIS A O 1
ATOM 2865 N N . GLU A 1 360 ? -8.675 22.798 -10.023 1.00 52.97 360 GLU A N 1
ATOM 2866 C CA . GLU A 1 360 ? -9.728 21.768 -10.149 1.00 52.97 360 GLU A CA 1
ATOM 2867 C C . GLU A 1 360 ? -10.655 21.905 -11.381 1.00 52.97 360 GLU A C 1
ATOM 2869 O O . GLU A 1 360 ? -11.633 21.172 -11.519 1.00 52.97 360 GLU A O 1
ATOM 2874 N N . LYS A 1 361 ? -10.364 22.799 -12.338 1.00 45.56 361 LYS A N 1
ATOM 2875 C CA . LYS A 1 361 ? -11.171 22.947 -13.570 1.00 45.56 361 LYS A CA 1
ATOM 2876 C C . LYS A 1 361 ? -11.052 21.775 -14.557 1.00 45.56 361 LYS A C 1
ATOM 2878 O O . LYS A 1 361 ? -11.736 21.796 -15.579 1.00 45.56 361 LYS A O 1
ATOM 2883 N N . SER A 1 362 ? -10.221 20.769 -14.278 1.00 42.59 362 SER A N 1
ATOM 2884 C CA . SER A 1 362 ? -10.161 19.534 -15.066 1.00 42.59 362 SER A CA 1
ATOM 2885 C C . SER A 1 362 ? -10.977 18.438 -14.384 1.00 42.59 362 SER A C 1
ATOM 2887 O O . SER A 1 362 ? -10.589 17.909 -13.346 1.00 42.59 362 SER A O 1
ATOM 2889 N N . GLU A 1 363 ? -12.114 18.091 -14.980 1.00 39.25 363 GLU A N 1
ATOM 2890 C CA . GLU A 1 363 ? -12.952 16.962 -14.580 1.00 39.25 363 GLU A CA 1
ATOM 2891 C C . GLU A 1 363 ? -12.116 15.656 -14.448 1.00 39.25 363 GLU A C 1
ATOM 2893 O O . GLU A 1 363 ? -11.349 15.311 -15.343 1.00 39.25 363 GLU A O 1
ATOM 2898 N N . GLN A 1 364 ? -12.321 14.902 -13.354 1.00 39.88 364 GLN A N 1
ATOM 2899 C CA . GLN A 1 364 ? -12.152 13.431 -13.256 1.00 39.88 364 GLN A CA 1
ATOM 2900 C C . GLN A 1 364 ? -10.766 12.770 -13.023 1.00 39.88 364 GLN A C 1
ATOM 2902 O O . GLN A 1 364 ? -10.622 11.590 -13.342 1.00 39.88 364 GLN A O 1
ATOM 2907 N N . MET A 1 365 ? -9.783 13.390 -12.355 1.00 43.59 365 MET A N 1
ATOM 2908 C CA . MET A 1 365 ? -8.641 12.623 -11.798 1.00 43.59 365 MET A CA 1
ATOM 2909 C C . MET A 1 365 ? -8.510 12.780 -10.281 1.00 43.59 365 MET A C 1
ATOM 2911 O O . MET A 1 365 ? -8.249 13.866 -9.776 1.00 43.59 365 MET A O 1
ATOM 2915 N N . ALA A 1 366 ? -8.657 11.671 -9.548 1.00 56.12 366 ALA A N 1
ATOM 2916 C CA . ALA A 1 366 ? -8.297 11.606 -8.136 1.00 56.12 366 ALA A CA 1
ATOM 2917 C C . ALA A 1 366 ? -6.775 11.773 -8.005 1.00 56.12 366 ALA A C 1
ATOM 2919 O O . ALA A 1 366 ? -6.009 10.878 -8.371 1.00 56.12 366 ALA A O 1
ATOM 2920 N N . LEU A 1 367 ? -6.334 12.938 -7.528 1.00 69.94 367 LEU A N 1
ATOM 2921 C CA . LEU A 1 367 ? -4.919 13.218 -7.299 1.00 69.94 367 LEU A CA 1
ATOM 2922 C C . LEU A 1 367 ? -4.368 12.286 -6.214 1.00 69.94 367 LEU A C 1
ATOM 2924 O O . LEU A 1 367 ? -5.025 12.025 -5.203 1.00 69.94 367 LEU A O 1
ATOM 2928 N N . LEU A 1 368 ? -3.137 11.806 -6.404 1.00 79.88 368 LEU A N 1
ATOM 2929 C CA . LEU A 1 368 ? -2.420 11.100 -5.346 1.00 79.88 368 LEU A CA 1
ATOM 2930 C C . LEU A 1 368 ? -2.197 12.040 -4.143 1.00 79.88 368 LEU A C 1
ATOM 2932 O O . LEU A 1 368 ? -2.171 13.266 -4.300 1.00 79.88 368 LEU A O 1
ATOM 2936 N N . PRO A 1 369 ? -2.048 11.505 -2.923 1.00 82.38 369 PRO A N 1
ATOM 2937 C CA . PRO A 1 369 ? -1.667 12.319 -1.777 1.00 82.38 369 PRO A CA 1
ATOM 2938 C C . PRO A 1 369 ? -0.209 12.812 -1.932 1.00 82.38 369 PRO A C 1
ATOM 2940 O O . PRO A 1 369 ? 0.637 12.043 -2.394 1.00 82.38 369 PRO A O 1
ATOM 2943 N N . PRO A 1 370 ? 0.110 14.068 -1.557 1.00 87.25 370 PRO A N 1
ATOM 2944 C CA . PRO A 1 370 ? 1.444 14.661 -1.720 1.00 87.25 370 PRO A CA 1
ATOM 2945 C C . PRO A 1 370 ? 2.432 14.161 -0.647 1.00 87.25 370 PRO A C 1
ATOM 2947 O O . PRO A 1 370 ? 2.838 14.910 0.234 1.00 87.25 370 PRO A O 1
ATOM 2950 N N . GLN A 1 371 ? 2.787 12.875 -0.683 1.00 86.88 371 GLN A N 1
ATOM 2951 C CA . GLN A 1 371 ? 3.601 12.212 0.352 1.00 86.88 371 GLN A CA 1
ATOM 2952 C C . GLN A 1 371 ? 5.108 12.203 0.053 1.00 86.88 371 GLN A C 1
ATOM 2954 O O . GLN A 1 371 ? 5.887 11.765 0.895 1.00 86.88 371 GLN A O 1
ATOM 2959 N N . GLY A 1 372 ? 5.530 12.677 -1.124 1.00 91.38 372 GLY A N 1
ATOM 2960 C CA . GLY A 1 372 ? 6.905 12.537 -1.610 1.00 91.38 372 GLY A CA 1
ATOM 2961 C C . GLY A 1 372 ? 7.994 13.004 -0.642 1.00 91.38 372 GLY A C 1
ATOM 2962 O O . GLY A 1 372 ? 8.972 12.287 -0.476 1.00 91.38 372 GLY A O 1
ATOM 2963 N N . ALA A 1 373 ? 7.813 14.132 0.053 1.00 92.56 373 ALA A N 1
ATOM 2964 C CA . ALA A 1 373 ? 8.805 14.628 1.013 1.00 92.56 373 ALA A CA 1
ATOM 2965 C C . ALA A 1 373 ? 9.050 13.662 2.187 1.00 92.56 373 ALA A C 1
ATOM 2967 O O . ALA A 1 373 ? 10.196 13.328 2.471 1.00 92.56 373 ALA A O 1
ATOM 2968 N N . ALA A 1 374 ? 7.986 13.136 2.805 1.00 88.31 374 ALA A N 1
ATOM 2969 C CA . ALA A 1 374 ? 8.107 12.156 3.888 1.00 88.31 374 ALA A CA 1
ATOM 2970 C C . ALA A 1 374 ? 8.783 10.856 3.408 1.00 88.31 374 ALA A C 1
ATOM 2972 O O . ALA A 1 374 ? 9.544 10.223 4.138 1.00 88.31 374 ALA A O 1
ATOM 2973 N N . ILE A 1 375 ? 8.542 10.470 2.150 1.00 91.06 375 ILE A N 1
ATOM 2974 C CA . ILE A 1 375 ? 9.186 9.301 1.540 1.00 91.06 375 ILE A CA 1
ATOM 2975 C C . ILE A 1 375 ? 10.680 9.545 1.312 1.00 91.06 375 ILE A C 1
ATOM 2977 O O . ILE A 1 375 ? 11.490 8.656 1.568 1.00 91.06 375 ILE A O 1
ATOM 2981 N N . VAL A 1 376 ? 11.057 10.745 0.868 1.00 94.38 376 VAL A N 1
ATOM 2982 C CA . VAL A 1 376 ? 12.462 11.145 0.700 1.00 94.38 376 VAL A CA 1
ATOM 2983 C C . VAL A 1 376 ? 13.201 11.097 2.032 1.00 94.38 376 VAL A C 1
ATOM 2985 O O . VAL A 1 376 ? 14.303 10.560 2.081 1.00 94.38 376 VAL A O 1
ATOM 2988 N N . GLU A 1 377 ? 12.593 11.589 3.112 1.00 89.19 377 GLU A N 1
ATOM 2989 C CA . GLU A 1 377 ? 13.176 11.519 4.456 1.00 89.19 377 GLU A CA 1
ATOM 2990 C C . GLU A 1 377 ? 13.386 10.074 4.921 1.00 89.19 377 GLU A C 1
ATOM 2992 O O . GLU A 1 377 ? 14.469 9.744 5.404 1.00 89.19 377 GLU A O 1
ATOM 2997 N N . SER A 1 378 ? 12.400 9.193 4.708 1.00 86.62 378 SER A N 1
ATOM 2998 C CA . SER A 1 378 ? 12.533 7.762 5.017 1.00 86.62 378 SER A CA 1
ATOM 2999 C C . SER A 1 378 ? 13.675 7.116 4.229 1.00 86.62 378 SER A C 1
ATOM 3001 O O . SER A 1 378 ? 14.530 6.461 4.815 1.00 86.62 378 SER A O 1
ATOM 3003 N N . ILE A 1 379 ? 13.733 7.333 2.911 1.00 90.12 379 ILE A N 1
ATOM 3004 C CA . ILE A 1 379 ? 14.800 6.783 2.061 1.00 90.12 379 ILE A CA 1
ATOM 3005 C C . ILE A 1 379 ? 16.163 7.350 2.477 1.00 90.12 379 ILE A C 1
ATOM 3007 O O . ILE A 1 379 ? 17.154 6.623 2.485 1.00 90.12 379 ILE A O 1
ATOM 3011 N N . GLN A 1 380 ? 16.242 8.635 2.835 1.00 89.69 380 GLN A N 1
ATOM 3012 C CA . GLN A 1 380 ? 17.490 9.249 3.282 1.00 89.69 380 GLN A CA 1
ATOM 3013 C C . GLN A 1 380 ? 17.968 8.669 4.618 1.00 89.69 380 GLN A C 1
ATOM 3015 O O . GLN A 1 380 ? 19.169 8.449 4.780 1.00 89.69 380 GLN A O 1
ATOM 3020 N N . ALA A 1 381 ? 17.058 8.385 5.552 1.00 83.25 381 ALA A N 1
ATOM 3021 C CA . ALA A 1 381 ? 17.395 7.708 6.801 1.00 83.25 381 ALA A CA 1
ATOM 3022 C C . ALA A 1 381 ? 17.990 6.313 6.535 1.00 83.25 381 ALA A C 1
ATOM 3024 O O . ALA A 1 381 ? 19.075 6.013 7.041 1.00 83.25 381 ALA A O 1
ATOM 3025 N N . ASP A 1 382 ? 17.357 5.519 5.666 1.00 81.88 382 ASP A N 1
ATOM 3026 C CA . ASP A 1 382 ? 17.827 4.179 5.286 1.00 81.88 382 ASP A CA 1
ATOM 3027 C C . ASP A 1 382 ? 19.200 4.239 4.583 1.00 81.88 382 ASP A C 1
ATOM 3029 O O . ASP A 1 382 ? 20.106 3.451 4.875 1.00 81.88 382 ASP A O 1
ATOM 3033 N N . ARG A 1 383 ? 19.407 5.231 3.701 1.00 82.75 383 ARG A N 1
ATOM 3034 C CA . ARG A 1 383 ? 20.701 5.491 3.036 1.00 82.75 383 ARG A CA 1
ATOM 3035 C C . ARG A 1 383 ? 21.808 5.802 4.042 1.00 82.75 383 ARG A C 1
ATOM 3037 O O . ARG A 1 383 ? 22.899 5.241 3.952 1.00 82.75 383 ARG A O 1
ATOM 3044 N N . LEU A 1 384 ? 21.546 6.685 5.008 1.00 76.81 384 LEU A N 1
ATOM 3045 C CA . LEU A 1 384 ? 22.517 7.048 6.046 1.00 76.81 384 LEU A CA 1
ATOM 3046 C C . LEU A 1 384 ? 22.805 5.879 6.998 1.00 76.81 384 LEU A C 1
ATOM 3048 O O . LEU A 1 384 ? 23.946 5.720 7.442 1.00 76.81 384 LEU A O 1
ATOM 3052 N N . HIS A 1 385 ? 21.812 5.032 7.281 1.00 68.81 385 HIS A N 1
ATOM 3053 C CA . HIS A 1 385 ? 22.000 3.826 8.085 1.00 68.81 385 HIS A CA 1
ATOM 3054 C C . HIS A 1 385 ? 22.939 2.826 7.390 1.00 68.81 385 HIS A C 1
ATOM 3056 O O . HIS A 1 385 ? 23.924 2.386 7.986 1.00 68.81 385 HIS A O 1
ATOM 3062 N N . GLY A 1 386 ? 22.726 2.569 6.094 1.00 60.47 386 GLY A N 1
ATOM 3063 C CA . GLY A 1 386 ? 23.599 1.704 5.289 1.00 60.47 386 GLY A CA 1
ATOM 3064 C C . GLY A 1 386 ? 25.043 2.211 5.147 1.00 60.47 386 GLY A C 1
ATOM 3065 O O . GLY A 1 386 ? 25.961 1.415 4.957 1.00 60.47 386 GLY A O 1
ATOM 3066 N N . LEU A 1 387 ? 25.272 3.524 5.274 1.00 53.69 387 LEU A N 1
ATOM 3067 C CA . LEU A 1 387 ? 26.611 4.130 5.258 1.00 53.69 387 LEU A CA 1
ATOM 3068 C C . LEU A 1 387 ? 27.341 4.045 6.608 1.00 53.69 387 LEU A C 1
ATOM 3070 O O . LEU A 1 387 ? 28.568 4.162 6.641 1.00 53.69 387 LEU A O 1
ATOM 3074 N N . THR A 1 388 ? 26.617 3.883 7.721 1.00 46.19 388 THR A N 1
ATOM 3075 C CA . THR A 1 388 ? 27.176 4.040 9.075 1.00 46.19 388 THR A CA 1
ATOM 3076 C C . THR A 1 388 ? 27.580 2.731 9.753 1.00 46.19 388 THR A C 1
ATOM 3078 O O . THR A 1 388 ? 28.433 2.775 10.642 1.00 46.19 388 THR A O 1
ATOM 3081 N N . LEU A 1 389 ? 27.072 1.563 9.335 1.00 38.81 389 LEU A N 1
ATOM 3082 C CA . LEU A 1 389 ? 27.423 0.262 9.924 1.00 38.81 389 LEU A CA 1
ATOM 3083 C C . LEU A 1 389 ? 27.394 -0.879 8.891 1.00 38.81 389 LEU A C 1
ATOM 3085 O O . LEU A 1 389 ? 26.552 -0.928 8.006 1.00 38.81 389 LEU A O 1
ATOM 3089 N N . ALA A 1 390 ? 28.307 -1.843 9.042 1.00 44.97 390 ALA A N 1
ATOM 3090 C CA . ALA A 1 390 ? 28.474 -3.024 8.186 1.00 44.97 390 ALA A CA 1
ATOM 3091 C C . ALA A 1 390 ? 27.359 -4.095 8.320 1.00 44.97 390 ALA A C 1
ATOM 3093 O O . ALA A 1 390 ? 27.620 -5.273 8.079 1.00 44.97 390 ALA A O 1
ATOM 3094 N N . GLN A 1 391 ? 26.152 -3.723 8.751 1.00 50.97 391 GLN A N 1
ATOM 3095 C CA . GLN A 1 391 ? 25.032 -4.641 8.993 1.00 50.97 391 GLN A CA 1
ATOM 3096 C C . GLN A 1 391 ? 23.801 -4.131 8.253 1.00 50.97 391 GLN A C 1
ATOM 3098 O O . GLN A 1 391 ? 23.497 -2.940 8.311 1.00 50.97 391 GLN A O 1
ATOM 3103 N N . LYS A 1 392 ? 23.123 -5.016 7.518 1.00 56.53 392 LYS A N 1
ATOM 3104 C CA . LYS A 1 392 ? 21.869 -4.651 6.857 1.00 56.53 392 LYS A CA 1
ATOM 3105 C C . LYS A 1 392 ? 20.782 -4.507 7.917 1.00 56.53 392 LYS A C 1
ATOM 3107 O O . LYS A 1 392 ? 20.832 -5.136 8.972 1.00 56.53 392 LYS A O 1
ATOM 3112 N N . GLU A 1 393 ? 19.772 -3.705 7.614 1.00 69.25 393 GLU A N 1
ATOM 3113 C CA . GLU A 1 393 ? 18.649 -3.521 8.519 1.00 69.25 393 GLU A CA 1
ATOM 3114 C C . GLU A 1 393 ? 17.791 -4.796 8.624 1.00 69.25 393 GLU A C 1
ATOM 3116 O O . GLU A 1 393 ? 17.689 -5.598 7.683 1.00 69.25 393 GLU A O 1
ATOM 3121 N N . TYR A 1 394 ? 17.171 -4.998 9.789 1.00 79.56 394 TYR A N 1
ATOM 3122 C CA . TYR A 1 394 ? 16.253 -6.110 10.006 1.00 79.56 394 TYR A CA 1
ATOM 3123 C C . TYR A 1 394 ? 15.044 -5.992 9.079 1.00 79.56 394 TYR A C 1
ATOM 3125 O O . TYR A 1 394 ? 14.429 -4.931 8.964 1.00 79.56 394 TYR A O 1
ATOM 3133 N N . LEU A 1 395 ? 14.661 -7.107 8.453 1.00 87.88 395 LEU A N 1
ATOM 3134 C CA . LEU A 1 395 ? 13.566 -7.140 7.484 1.00 87.88 395 LEU A CA 1
ATOM 3135 C C . LEU A 1 395 ? 12.261 -6.569 8.061 1.00 87.88 395 LEU A C 1
ATOM 3137 O O . LEU A 1 395 ? 11.554 -5.872 7.342 1.00 87.88 395 LEU A O 1
ATOM 3141 N N . LEU A 1 396 ? 11.940 -6.808 9.340 1.00 87.81 396 LEU A N 1
ATOM 3142 C CA . LEU A 1 396 ? 10.715 -6.265 9.941 1.00 87.81 396 LEU A CA 1
ATOM 3143 C C . LEU A 1 396 ? 10.656 -4.727 9.886 1.00 87.81 396 LEU A C 1
ATOM 3145 O O . LEU A 1 396 ? 9.618 -4.190 9.499 1.00 87.81 396 LEU A O 1
ATOM 3149 N N . ASN A 1 397 ? 11.760 -4.044 10.210 1.00 84.81 397 ASN A N 1
ATOM 3150 C CA . ASN A 1 397 ? 11.851 -2.580 10.176 1.00 84.81 397 ASN A CA 1
ATOM 3151 C C . ASN A 1 397 ? 11.483 -2.035 8.803 1.00 84.81 397 ASN A C 1
ATOM 3153 O O . ASN A 1 397 ? 10.565 -1.220 8.687 1.00 84.81 397 ASN A O 1
ATOM 3157 N N . ILE A 1 398 ? 12.131 -2.587 7.777 1.00 87.50 398 ILE A N 1
ATOM 3158 C CA . ILE A 1 398 ? 11.898 -2.231 6.383 1.00 87.50 398 ILE A CA 1
ATOM 3159 C C . ILE A 1 398 ? 10.461 -2.557 5.962 1.00 87.50 398 ILE A C 1
ATOM 3161 O O . ILE A 1 398 ? 9.810 -1.753 5.301 1.00 87.50 398 ILE A O 1
ATOM 3165 N N . LEU A 1 399 ? 9.905 -3.707 6.360 1.00 90.75 399 LEU A N 1
ATOM 3166 C CA . LEU A 1 399 ? 8.526 -4.070 6.012 1.00 90.75 399 LEU A CA 1
ATOM 3167 C C . LEU A 1 399 ? 7.494 -3.091 6.574 1.00 90.75 399 LEU A C 1
ATOM 3169 O O . LEU A 1 399 ? 6.479 -2.837 5.922 1.00 90.75 399 LEU A O 1
ATOM 3173 N N . VAL A 1 400 ? 7.726 -2.534 7.764 1.00 87.62 400 VAL A N 1
ATOM 3174 C CA . VAL A 1 400 ? 6.810 -1.537 8.323 1.00 87.62 400 VAL A CA 1
ATOM 3175 C C . VAL A 1 400 ? 7.047 -0.152 7.741 1.00 87.62 400 VAL A C 1
ATOM 3177 O O . VAL A 1 400 ? 6.062 0.478 7.350 1.00 87.62 400 VAL A O 1
ATOM 3180 N N . SER A 1 401 ? 8.299 0.306 7.622 1.00 84.06 401 SER A N 1
ATOM 3181 C CA . SER A 1 401 ? 8.597 1.624 7.042 1.00 84.06 401 SER A CA 1
ATOM 3182 C C . SER A 1 401 ? 8.114 1.717 5.595 1.00 84.06 401 SER A C 1
ATOM 3184 O O . SER A 1 401 ? 7.581 2.743 5.193 1.00 84.06 401 SER A O 1
ATOM 3186 N N . THR A 1 402 ? 8.171 0.618 4.837 1.00 88.56 402 THR A N 1
ATOM 3187 C CA . THR A 1 402 ? 7.740 0.555 3.430 1.00 88.56 402 THR A CA 1
ATOM 3188 C C . THR A 1 402 ? 6.299 0.076 3.231 1.00 88.56 402 THR A C 1
ATOM 3190 O O . THR A 1 402 ? 5.832 -0.056 2.094 1.00 88.56 402 THR A O 1
ATOM 3193 N N . ARG A 1 403 ? 5.527 -0.152 4.305 1.00 88.50 403 ARG A N 1
ATOM 3194 C CA . ARG A 1 403 ? 4.164 -0.709 4.202 1.00 88.50 403 ARG A CA 1
ATOM 3195 C C . ARG A 1 403 ? 3.212 0.163 3.378 1.00 88.50 403 ARG A C 1
ATOM 3197 O O . ARG A 1 403 ? 2.301 -0.373 2.743 1.00 88.50 403 ARG A O 1
ATOM 3204 N N . TYR A 1 404 ? 3.431 1.479 3.351 1.00 85.44 404 TYR A N 1
ATOM 3205 C CA . TYR A 1 404 ? 2.664 2.426 2.533 1.00 85.44 404 TYR A CA 1
ATOM 3206 C C . TYR A 1 404 ? 2.858 2.203 1.021 1.00 85.44 404 TYR A C 1
ATOM 3208 O O . TYR A 1 404 ? 1.962 2.509 0.231 1.00 85.44 404 TYR A O 1
ATOM 3216 N N . ALA A 1 405 ? 4.013 1.670 0.608 1.00 88.81 405 ALA A N 1
ATOM 3217 C CA . ALA A 1 405 ? 4.415 1.622 -0.789 1.00 88.81 405 ALA A CA 1
ATOM 3218 C C . ALA A 1 405 ? 3.672 0.517 -1.546 1.00 88.81 405 ALA A C 1
ATOM 3220 O O . ALA A 1 405 ? 3.569 -0.626 -1.107 1.00 88.81 405 ALA A O 1
ATOM 3221 N N . ARG A 1 406 ? 3.133 0.855 -2.709 1.00 88.81 406 ARG A N 1
ATOM 3222 C CA . ARG A 1 406 ? 2.331 -0.007 -3.573 1.00 88.81 406 ARG A CA 1
ATOM 3223 C C . ARG A 1 406 ? 3.215 -0.972 -4.351 1.00 88.81 406 ARG A C 1
ATOM 3225 O O . ARG A 1 406 ? 4.280 -0.615 -4.856 1.00 88.81 406 ARG A O 1
ATOM 3232 N N . ALA A 1 407 ? 2.714 -2.187 -4.512 1.00 86.12 407 ALA A N 1
ATOM 3233 C CA . ALA A 1 407 ? 3.311 -3.213 -5.345 1.00 86.12 407 ALA A CA 1
ATOM 3234 C C . ALA A 1 407 ? 2.241 -3.812 -6.257 1.00 86.12 407 ALA A C 1
ATOM 3236 O O . ALA A 1 407 ? 1.134 -4.086 -5.802 1.00 86.12 407 ALA A O 1
ATOM 3237 N N . THR A 1 408 ? 2.571 -4.020 -7.533 1.00 82.94 408 THR A N 1
ATOM 3238 C CA . THR A 1 408 ? 1.650 -4.650 -8.490 1.00 82.94 408 THR A CA 1
ATOM 3239 C C . THR A 1 408 ? 1.393 -6.108 -8.121 1.00 82.94 408 THR A C 1
ATOM 3241 O O . THR A 1 408 ? 0.256 -6.564 -8.174 1.00 82.94 408 THR A O 1
ATOM 3244 N N . GLN A 1 409 ? 2.440 -6.839 -7.726 1.00 85.94 409 GLN A N 1
ATOM 3245 C CA . GLN A 1 409 ? 2.324 -8.199 -7.212 1.00 85.94 409 GLN A CA 1
ATOM 3246 C C . GLN A 1 409 ? 2.405 -8.173 -5.682 1.00 85.94 409 GLN A C 1
ATOM 3248 O O . GLN A 1 409 ? 3.400 -7.689 -5.144 1.00 85.94 409 GLN A O 1
ATOM 3253 N N . PRO A 1 410 ? 1.425 -8.729 -4.945 1.00 90.69 410 PRO A N 1
ATOM 3254 C CA . PRO A 1 410 ? 1.464 -8.720 -3.482 1.00 90.69 410 PRO A CA 1
ATOM 3255 C C . PRO A 1 410 ? 2.717 -9.382 -2.883 1.00 90.69 410 PRO A C 1
ATOM 3257 O O . PRO A 1 410 ? 3.202 -8.932 -1.847 1.00 90.69 410 PRO A O 1
ATOM 3260 N N . LYS A 1 411 ? 3.289 -10.409 -3.536 1.00 92.25 411 LYS A N 1
ATOM 3261 C CA . LYS A 1 411 ? 4.550 -11.052 -3.103 1.00 92.25 411 LYS A CA 1
ATOM 3262 C C . LYS A 1 411 ? 5.723 -10.066 -3.034 1.00 92.25 411 LYS A C 1
ATOM 3264 O O . LYS A 1 411 ? 6.578 -10.195 -2.158 1.00 92.25 411 LYS A O 1
ATOM 3269 N N . ASP A 1 412 ? 5.725 -9.048 -3.895 1.00 92.19 412 ASP A N 1
ATOM 3270 C CA . ASP A 1 412 ? 6.799 -8.056 -3.959 1.00 92.19 412 ASP A CA 1
ATOM 3271 C C . ASP A 1 412 ? 6.886 -7.230 -2.683 1.00 92.19 412 ASP A C 1
ATOM 3273 O O . ASP A 1 412 ? 7.959 -6.734 -2.385 1.00 92.19 412 ASP A O 1
ATOM 3277 N N . LYS A 1 413 ? 5.823 -7.154 -1.870 1.00 93.44 413 LYS A N 1
ATOM 3278 C CA . LYS A 1 413 ? 5.896 -6.552 -0.529 1.00 93.44 413 LYS A CA 1
ATOM 3279 C C . LYS A 1 413 ? 7.018 -7.125 0.332 1.00 93.44 413 LYS A C 1
ATOM 3281 O O . LYS A 1 413 ? 7.530 -6.414 1.183 1.00 93.44 413 LYS A O 1
ATOM 3286 N N . ILE A 1 414 ? 7.398 -8.381 0.096 1.00 93.88 414 ILE A N 1
ATOM 3287 C CA . ILE A 1 414 ? 8.592 -8.985 0.687 1.00 93.88 414 ILE A CA 1
ATOM 3288 C C . ILE A 1 414 ? 9.765 -8.898 -0.291 1.00 93.88 414 ILE A C 1
ATOM 3290 O O . ILE A 1 414 ? 10.829 -8.411 0.073 1.00 93.88 414 ILE A O 1
ATOM 3294 N N . TYR A 1 415 ? 9.590 -9.353 -1.536 1.00 91.88 415 TYR A N 1
ATOM 3295 C CA . TYR A 1 415 ? 10.713 -9.509 -2.471 1.00 91.88 415 TYR A CA 1
ATOM 3296 C C . TYR A 1 415 ? 11.372 -8.191 -2.895 1.00 91.88 415 TYR A C 1
ATOM 3298 O O . TYR A 1 415 ? 12.585 -8.154 -3.082 1.00 91.88 415 TYR A O 1
ATOM 3306 N N . GLY A 1 416 ? 10.598 -7.113 -2.988 1.00 90.31 416 GLY A N 1
ATOM 3307 C CA . GLY A 1 416 ? 11.040 -5.786 -3.413 1.00 90.31 416 GLY A CA 1
ATOM 3308 C C . GLY A 1 416 ? 11.924 -5.047 -2.416 1.00 90.31 416 GLY A C 1
ATOM 3309 O O . GLY A 1 416 ? 12.484 -4.014 -2.769 1.00 90.31 416 GLY A O 1
ATOM 3310 N N . VAL A 1 417 ? 12.068 -5.570 -1.195 1.00 90.62 417 VAL A N 1
ATOM 3311 C CA . VAL A 1 417 ? 12.906 -4.979 -0.142 1.00 90.62 417 VAL A CA 1
ATOM 3312 C C . VAL A 1 417 ? 14.060 -5.888 0.295 1.00 90.62 417 VAL A C 1
ATOM 3314 O O . VAL A 1 417 ? 14.870 -5.515 1.142 1.00 90.62 417 VAL A O 1
ATOM 3317 N N . LEU A 1 418 ? 14.192 -7.083 -0.294 1.00 88.38 418 LEU A N 1
ATOM 3318 C CA . LEU A 1 418 ? 15.251 -8.027 0.081 1.00 88.38 418 LEU A CA 1
ATOM 3319 C C . LEU A 1 418 ? 16.659 -7.483 -0.196 1.00 88.38 418 LEU A C 1
ATOM 3321 O O . LEU A 1 418 ? 17.590 -7.821 0.532 1.00 88.38 418 LEU A O 1
ATOM 3325 N N . GLY A 1 419 ? 16.822 -6.605 -1.194 1.00 84.88 419 GLY A N 1
ATOM 3326 C CA . GLY A 1 419 ? 18.112 -5.987 -1.510 1.00 84.88 419 GLY A CA 1
ATOM 3327 C C . GLY A 1 419 ? 18.685 -5.133 -0.372 1.00 84.88 419 GLY A C 1
ATOM 3328 O O . GLY A 1 419 ? 19.903 -5.079 -0.215 1.00 84.88 419 GLY A O 1
ATOM 3329 N N . ILE A 1 420 ? 17.816 -4.531 0.447 1.00 85.31 420 ILE A N 1
ATOM 3330 C CA . ILE A 1 420 ? 18.167 -3.613 1.546 1.00 85.31 420 ILE A CA 1
ATOM 3331 C C . ILE A 1 420 ? 18.004 -4.233 2.940 1.00 85.31 420 ILE A C 1
ATOM 3333 O O . ILE A 1 420 ? 18.214 -3.555 3.939 1.00 85.31 420 ILE A O 1
ATOM 3337 N N . SER A 1 421 ? 17.665 -5.523 3.023 1.00 84.62 421 SER A N 1
ATOM 3338 C CA . SER A 1 421 ? 17.464 -6.226 4.296 1.00 84.62 421 SER A CA 1
ATOM 3339 C C . SER A 1 421 ? 18.394 -7.426 4.460 1.00 84.62 421 SER A C 1
ATOM 3341 O O . SER A 1 421 ? 18.876 -8.027 3.492 1.00 84.62 421 SER A O 1
ATOM 3343 N N . GLU A 1 422 ? 18.650 -7.796 5.710 1.00 74.25 422 GLU A N 1
ATOM 3344 C CA . GLU A 1 422 ? 19.295 -9.059 6.064 1.00 74.25 422 GLU A CA 1
ATOM 3345 C C . GLU A 1 422 ? 18.266 -10.199 5.982 1.00 74.25 422 GLU A C 1
ATOM 3347 O O . GLU A 1 422 ? 17.439 -10.393 6.873 1.00 74.25 422 GLU A O 1
ATOM 3352 N N . SER A 1 423 ? 18.276 -10.941 4.870 1.00 81.62 423 SER A N 1
ATOM 3353 C CA . SER A 1 423 ? 17.315 -12.019 4.623 1.00 81.62 423 SER A CA 1
ATOM 3354 C C . SER A 1 423 ? 17.922 -13.169 3.821 1.00 81.62 423 SER A C 1
ATOM 3356 O O . SER A 1 423 ? 18.798 -12.977 2.980 1.00 81.62 423 SER A O 1
ATOM 3358 N N . THR A 1 424 ? 17.427 -14.378 4.090 1.00 85.25 424 THR A N 1
ATOM 3359 C CA . THR A 1 424 ? 17.748 -15.618 3.359 1.00 85.25 424 THR A CA 1
ATOM 3360 C C . THR A 1 424 ? 16.623 -16.048 2.415 1.00 85.25 424 THR A C 1
ATOM 3362 O O . THR A 1 424 ? 16.719 -17.092 1.772 1.00 85.25 424 THR A O 1
ATOM 3365 N N . ILE A 1 425 ? 15.551 -15.255 2.331 1.00 89.50 425 ILE A N 1
ATOM 3366 C CA . ILE A 1 425 ? 14.384 -15.538 1.497 1.00 89.50 425 ILE A CA 1
ATOM 3367 C C . ILE A 1 425 ? 14.775 -15.403 0.028 1.00 89.50 425 ILE A C 1
ATOM 3369 O O . ILE A 1 425 ? 15.361 -14.401 -0.379 1.00 89.50 425 ILE A O 1
ATOM 3373 N N . ILE A 1 426 ? 14.402 -16.396 -0.776 1.00 87.25 426 ILE A N 1
ATOM 3374 C CA . ILE A 1 426 ? 14.624 -16.392 -2.221 1.00 87.25 426 ILE A CA 1
ATOM 3375 C C . ILE A 1 426 ? 13.289 -16.078 -2.913 1.00 87.25 426 ILE A C 1
ATOM 3377 O O . ILE A 1 426 ? 12.286 -16.729 -2.606 1.00 87.25 426 ILE A O 1
ATOM 3381 N N . PRO A 1 427 ? 13.239 -15.092 -3.830 1.00 89.56 427 PRO A N 1
ATOM 3382 C CA . PRO A 1 427 ? 12.038 -14.801 -4.602 1.00 89.56 427 PRO A CA 1
ATOM 3383 C C . PRO A 1 427 ? 11.505 -16.020 -5.366 1.00 89.56 427 PRO A C 1
ATOM 3385 O O . PRO A 1 427 ? 12.217 -16.606 -6.179 1.00 89.56 427 PRO A O 1
ATOM 3388 N N . ASP A 1 428 ? 10.235 -16.362 -5.142 1.00 85.69 428 ASP A N 1
ATOM 3389 C CA . ASP A 1 428 ? 9.536 -17.455 -5.815 1.00 85.69 428 ASP A CA 1
ATOM 3390 C C . ASP A 1 428 ? 8.153 -17.012 -6.330 1.00 85.69 428 ASP A C 1
ATOM 3392 O O . ASP A 1 428 ? 7.167 -16.831 -5.598 1.00 85.69 428 ASP A O 1
ATOM 3396 N N . TYR A 1 429 ? 8.082 -16.843 -7.649 1.00 82.56 429 TYR A N 1
ATOM 3397 C CA . TYR A 1 429 ? 6.869 -16.461 -8.370 1.00 82.56 429 TYR A CA 1
ATOM 3398 C C . TYR A 1 429 ? 6.080 -17.661 -8.893 1.00 82.56 429 TYR A C 1
ATOM 3400 O O . TYR A 1 429 ? 5.118 -17.471 -9.636 1.00 82.56 429 TYR A O 1
ATOM 3408 N N . SER A 1 430 ? 6.446 -18.877 -8.489 1.00 80.31 430 SER A N 1
ATOM 3409 C CA . SER A 1 430 ? 5.700 -20.082 -8.817 1.00 80.31 430 SER A CA 1
ATOM 3410 C C . SER A 1 430 ? 4.220 -19.955 -8.405 1.00 80.31 430 SER A C 1
ATOM 3412 O O . SER A 1 430 ? 3.893 -19.300 -7.401 1.00 80.31 430 SER A O 1
ATOM 3414 N N . PRO A 1 431 ? 3.292 -20.521 -9.200 1.00 74.19 431 PRO A N 1
ATOM 3415 C CA . PRO A 1 431 ? 1.862 -20.447 -8.909 1.00 74.19 431 PRO A CA 1
ATOM 3416 C C . PRO A 1 431 ? 1.465 -21.255 -7.663 1.00 74.19 431 PRO A C 1
ATOM 3418 O O . PRO A 1 431 ? 0.417 -20.987 -7.083 1.00 74.19 431 PRO A O 1
ATOM 3421 N N . ASP A 1 432 ? 2.279 -22.224 -7.237 1.00 83.19 432 ASP A N 1
ATOM 3422 C CA . ASP A 1 432 ? 2.077 -23.026 -6.026 1.00 83.19 432 ASP A CA 1
ATOM 3423 C C . ASP A 1 432 ? 2.514 -22.311 -4.740 1.00 83.19 432 ASP A C 1
ATOM 3425 O O . ASP A 1 432 ? 1.994 -22.618 -3.666 1.00 83.19 432 ASP A O 1
ATOM 3429 N N . ARG A 1 433 ? 3.400 -21.312 -4.826 1.00 85.00 433 ARG A N 1
ATOM 3430 C CA . ARG A 1 433 ? 3.743 -20.459 -3.684 1.00 85.00 433 ARG A CA 1
ATOM 3431 C C . ARG A 1 433 ? 2.680 -19.378 -3.493 1.00 85.00 433 ARG A C 1
ATOM 3433 O O . ARG A 1 433 ? 2.625 -18.421 -4.268 1.00 85.00 433 ARG A O 1
ATOM 3440 N N . SER A 1 434 ? 1.855 -19.466 -2.449 1.00 90.69 434 SER A N 1
ATOM 3441 C CA . SER A 1 434 ? 0.856 -18.423 -2.171 1.00 90.69 434 SER A CA 1
ATOM 3442 C C . SER A 1 434 ? 1.499 -17.141 -1.620 1.00 90.69 434 SER A C 1
ATOM 3444 O O . SER A 1 434 ? 2.566 -17.175 -1.009 1.00 90.69 434 SER A O 1
ATOM 3446 N N . VAL A 1 435 ? 0.835 -15.987 -1.778 1.00 90.69 435 VAL A N 1
ATOM 3447 C CA . VAL A 1 435 ? 1.265 -14.713 -1.151 1.00 90.69 435 VAL A CA 1
ATOM 3448 C C . VAL A 1 435 ? 1.417 -14.882 0.360 1.00 90.69 435 VAL A C 1
ATOM 3450 O O . VAL A 1 435 ? 2.362 -14.388 0.975 1.00 90.69 435 VAL A O 1
ATOM 3453 N N . ARG A 1 436 ? 0.488 -15.626 0.958 1.00 89.38 436 ARG A N 1
ATOM 3454 C CA . ARG A 1 436 ? 0.440 -15.832 2.396 1.00 89.38 436 ARG A CA 1
ATOM 3455 C C . ARG A 1 436 ? 1.591 -16.692 2.901 1.00 89.38 436 ARG A C 1
ATOM 3457 O O . ARG A 1 436 ? 2.099 -16.417 3.984 1.00 89.38 436 ARG A O 1
ATOM 3464 N N . ASP A 1 437 ? 2.047 -17.661 2.110 1.00 91.25 437 ASP A N 1
ATOM 3465 C CA . ASP A 1 437 ? 3.247 -18.440 2.423 1.00 91.25 437 ASP A CA 1
ATOM 3466 C C . ASP A 1 437 ? 4.497 -17.570 2.456 1.00 91.25 437 ASP A C 1
ATOM 3468 O O . ASP A 1 437 ? 5.309 -17.716 3.366 1.00 91.25 437 ASP A O 1
ATOM 3472 N N . VAL A 1 438 ? 4.621 -16.635 1.510 1.00 93.62 438 VAL A N 1
ATOM 3473 C CA . VAL A 1 438 ? 5.738 -15.681 1.469 1.00 93.62 438 VAL A CA 1
ATOM 3474 C C . VAL A 1 438 ? 5.721 -14.777 2.702 1.00 93.62 438 VAL A C 1
ATOM 3476 O O . VAL A 1 438 ? 6.747 -14.590 3.351 1.00 93.62 438 VAL A O 1
ATOM 3479 N N . TYR A 1 439 ? 4.552 -14.254 3.082 1.00 94.56 439 TYR A N 1
ATOM 3480 C CA . TYR A 1 439 ? 4.434 -13.402 4.271 1.00 94.56 439 TYR A CA 1
ATOM 3481 C C . TYR A 1 439 ? 4.709 -14.184 5.556 1.00 94.56 439 TYR A C 1
ATOM 3483 O O . TYR A 1 439 ? 5.395 -13.687 6.444 1.00 94.56 439 TYR A O 1
ATOM 3491 N N . ARG A 1 440 ? 4.226 -15.428 5.640 1.00 92.88 440 ARG A N 1
ATOM 3492 C CA . ARG A 1 440 ? 4.497 -16.328 6.763 1.00 92.88 440 ARG A CA 1
ATOM 3493 C C . ARG A 1 440 ? 5.987 -16.629 6.888 1.00 92.88 440 ARG A C 1
ATOM 3495 O O . ARG A 1 440 ? 6.522 -16.544 7.986 1.00 92.88 440 ARG A O 1
ATOM 3502 N N . GLU A 1 441 ? 6.655 -16.962 5.787 1.00 92.88 441 GLU A N 1
ATOM 3503 C CA . GLU A 1 441 ? 8.103 -17.177 5.761 1.00 92.88 441 GLU A CA 1
ATOM 3504 C C . GLU A 1 441 ? 8.855 -15.938 6.252 1.00 92.88 441 GLU A C 1
ATOM 3506 O O . GLU A 1 441 ? 9.674 -16.061 7.161 1.00 92.88 441 GLU A O 1
ATOM 3511 N N . ALA A 1 442 ? 8.512 -14.750 5.740 1.00 93.12 442 ALA A N 1
ATOM 3512 C CA . ALA A 1 442 ? 9.084 -13.494 6.213 1.00 93.12 442 ALA A CA 1
ATOM 3513 C C . ALA A 1 442 ? 8.926 -13.340 7.728 1.00 93.12 442 ALA A C 1
ATOM 3515 O O . ALA A 1 442 ? 9.912 -13.102 8.423 1.00 93.12 442 ALA A O 1
ATOM 3516 N N . CYS A 1 443 ? 7.731 -13.582 8.269 1.00 92.12 443 CYS A N 1
ATOM 3517 C CA . CYS A 1 443 ? 7.509 -13.501 9.708 1.00 92.12 443 CYS A CA 1
ATOM 3518 C C . CYS A 1 443 ? 8.326 -14.523 10.507 1.00 92.12 443 CYS A C 1
ATOM 3520 O O . CYS A 1 443 ? 8.890 -14.176 11.542 1.00 92.12 443 CYS A O 1
ATOM 3522 N N . LEU A 1 444 ? 8.444 -15.761 10.023 1.00 90.88 444 LEU A N 1
ATOM 3523 C CA . LEU A 1 444 ? 9.218 -16.812 10.690 1.00 90.88 444 LEU A CA 1
ATOM 3524 C C . LEU A 1 444 ? 10.708 -16.468 10.805 1.00 90.88 444 LEU A C 1
ATOM 3526 O O . LEU A 1 444 ? 11.340 -16.876 11.777 1.00 90.88 444 LEU A O 1
ATOM 3530 N N . THR A 1 445 ? 11.264 -15.701 9.860 1.00 88.88 445 THR A N 1
ATOM 3531 C CA . THR A 1 445 ? 12.658 -15.228 9.961 1.00 88.88 445 THR A CA 1
ATOM 3532 C C . THR A 1 445 ? 12.859 -14.157 11.037 1.00 88.88 445 THR A C 1
ATOM 3534 O O . THR A 1 445 ? 13.972 -14.008 11.528 1.00 88.88 445 THR A O 1
ATOM 3537 N N . GLN A 1 446 ? 11.804 -13.422 11.412 1.00 87.38 446 GLN A N 1
ATOM 3538 C CA . GLN A 1 446 ? 11.889 -12.254 12.303 1.00 87.38 446 GLN A CA 1
ATOM 3539 C C . GLN A 1 446 ? 11.394 -12.533 13.730 1.00 87.38 446 GLN A C 1
ATOM 3541 O O . GLN A 1 446 ? 11.895 -11.937 14.682 1.00 87.38 446 GLN A O 1
ATOM 3546 N N . LEU A 1 447 ? 10.432 -13.449 13.895 1.00 85.25 447 LEU A N 1
ATOM 3547 C CA . LEU A 1 447 ? 9.806 -13.780 15.182 1.00 85.25 447 LEU A CA 1
ATOM 3548 C C . LEU A 1 447 ? 10.786 -14.109 16.325 1.00 85.25 447 LEU A C 1
ATOM 3550 O O . LEU A 1 447 ? 10.502 -13.684 17.442 1.00 85.25 447 LEU A O 1
ATOM 3554 N N . PRO A 1 448 ? 11.924 -14.808 16.111 1.00 81.50 448 PRO A N 1
ATOM 3555 C CA . PRO A 1 448 ? 12.878 -15.075 17.192 1.00 81.50 448 PRO A CA 1
ATOM 3556 C C . PRO A 1 448 ? 13.435 -13.815 17.870 1.00 81.50 448 PRO A C 1
ATOM 3558 O O . PRO A 1 448 ? 13.820 -13.877 19.035 1.00 81.50 448 PRO A O 1
ATOM 3561 N N . THR A 1 449 ? 13.467 -12.688 17.153 1.00 80.12 449 THR A N 1
ATOM 3562 C CA . THR A 1 449 ? 14.016 -11.414 17.639 1.00 80.12 449 THR A CA 1
ATOM 3563 C C . THR A 1 449 ? 12.914 -10.403 17.965 1.00 80.12 449 THR A C 1
ATOM 3565 O O . THR A 1 449 ? 13.018 -9.696 18.963 1.00 80.12 449 THR A O 1
ATOM 3568 N N . TYR A 1 450 ? 11.847 -10.357 17.159 1.00 83.62 450 TYR A N 1
ATOM 3569 C CA . TYR A 1 450 ? 10.827 -9.298 17.175 1.00 83.62 450 TYR A CA 1
ATOM 3570 C C . TYR A 1 450 ? 9.407 -9.842 17.330 1.00 83.62 450 TYR A C 1
ATOM 3572 O O . TYR A 1 450 ? 8.500 -9.502 16.566 1.00 83.62 450 TYR A O 1
ATOM 3580 N N . GLN A 1 451 ? 9.214 -10.753 18.282 1.00 85.81 451 GLN A N 1
ATOM 3581 C CA . GLN A 1 451 ? 7.946 -11.461 18.452 1.00 85.81 451 GLN A CA 1
ATOM 3582 C C . GLN A 1 451 ? 6.742 -10.512 18.567 1.00 85.81 451 GLN A C 1
ATOM 3584 O O . GLN A 1 451 ? 5.788 -10.645 17.807 1.00 85.81 451 GLN A O 1
ATOM 3589 N N . TYR A 1 452 ? 6.778 -9.524 19.464 1.00 87.38 452 TYR A N 1
ATOM 3590 C CA . TYR A 1 452 ? 5.600 -8.712 19.784 1.00 87.38 452 TYR A CA 1
ATOM 3591 C C . TYR A 1 452 ? 5.449 -7.511 18.861 1.00 87.38 452 TYR A C 1
ATOM 3593 O O . TYR A 1 452 ? 4.326 -7.142 18.519 1.00 87.38 452 TYR A O 1
ATOM 3601 N N . GLU A 1 453 ? 6.558 -6.939 18.405 1.00 87.69 453 GLU A N 1
ATOM 3602 C CA . GLU A 1 453 ? 6.590 -5.908 17.372 1.00 87.69 453 GLU A CA 1
ATOM 3603 C C . GLU A 1 453 ? 5.935 -6.435 16.089 1.00 87.69 453 GLU A C 1
ATOM 3605 O O . GLU A 1 453 ? 5.099 -5.756 15.490 1.00 87.69 453 GLU A O 1
ATOM 3610 N N . LEU A 1 454 ? 6.224 -7.688 15.719 1.00 90.00 454 LEU A N 1
ATOM 3611 C CA . LEU A 1 454 ? 5.607 -8.337 14.569 1.00 90.00 454 LEU A CA 1
ATOM 3612 C C . LEU A 1 454 ? 4.110 -8.584 14.770 1.00 90.00 454 LEU A C 1
ATOM 3614 O O . LEU A 1 454 ? 3.321 -8.265 13.880 1.00 90.00 454 LEU A O 1
ATOM 3618 N N . LEU A 1 455 ? 3.688 -9.111 15.925 1.00 91.25 455 LEU A N 1
ATOM 3619 C CA . LEU A 1 455 ? 2.256 -9.312 16.203 1.00 91.25 455 LEU A CA 1
ATOM 3620 C C . LEU A 1 455 ? 1.477 -7.989 16.208 1.00 91.25 455 LEU A C 1
ATOM 3622 O O . LEU A 1 455 ? 0.319 -7.951 15.796 1.00 91.25 455 LEU A O 1
ATOM 3626 N N . SER A 1 456 ? 2.120 -6.891 16.605 1.00 91.50 456 SER A N 1
ATOM 3627 C CA . SER A 1 456 ? 1.535 -5.541 16.603 1.00 91.50 456 SER A CA 1
ATOM 3628 C C . SER A 1 456 ? 1.319 -4.980 15.191 1.00 91.50 456 SER A C 1
ATOM 3630 O O . SER A 1 456 ? 0.566 -4.021 14.996 1.00 91.50 456 SER A O 1
ATOM 3632 N N . CYS A 1 457 ? 1.924 -5.605 14.176 1.00 91.88 457 CYS A N 1
ATOM 3633 C CA . CYS A 1 457 ? 1.695 -5.276 12.773 1.00 91.88 457 CYS A CA 1
ATOM 3634 C C . CYS A 1 457 ? 0.394 -5.884 12.213 1.00 91.88 457 CYS A C 1
ATOM 3636 O O . CYS A 1 457 ? -0.000 -5.532 11.093 1.00 91.88 457 CYS A O 1
ATOM 3638 N N . VAL A 1 458 ? -0.283 -6.779 12.945 1.00 91.94 458 VAL A N 1
ATOM 3639 C CA . VAL A 1 458 ? -1.597 -7.313 12.552 1.00 91.94 458 VAL A CA 1
ATOM 3640 C C . VAL A 1 458 ? -2.651 -6.212 12.676 1.00 91.94 458 VAL A C 1
ATOM 3642 O O . VAL A 1 458 ? -2.901 -5.688 13.757 1.00 91.94 458 VAL A O 1
ATOM 3645 N N . ASP A 1 459 ? -3.247 -5.854 11.537 1.00 88.31 459 ASP A N 1
ATOM 3646 C CA . ASP A 1 459 ? -4.189 -4.736 11.403 1.00 88.31 459 ASP A CA 1
ATOM 3647 C C . ASP A 1 459 ? -5.285 -5.072 10.374 1.00 88.31 459 ASP A C 1
ATOM 3649 O O . ASP A 1 459 ? -5.504 -4.369 9.383 1.00 88.31 459 ASP A O 1
ATOM 3653 N N . HIS A 1 460 ? -5.938 -6.223 10.552 1.00 82.19 460 HIS A N 1
ATOM 3654 C CA . HIS A 1 460 ? -6.969 -6.714 9.634 1.00 82.19 460 HIS A CA 1
ATOM 3655 C C . HIS A 1 460 ? -8.372 -6.356 10.121 1.00 82.19 460 HIS A C 1
ATOM 3657 O O . HIS A 1 460 ? -8.632 -6.266 11.318 1.00 82.19 460 HIS A O 1
ATOM 3663 N N . GLU A 1 461 ? -9.309 -6.186 9.189 1.00 72.50 461 GLU A N 1
ATOM 3664 C CA . GLU A 1 461 ? -10.725 -6.053 9.551 1.00 72.50 461 GLU A CA 1
ATOM 3665 C C . GLU A 1 461 ? -11.306 -7.397 10.011 1.00 72.50 461 GLU A C 1
ATOM 3667 O O . GLU A 1 461 ? -12.073 -7.457 10.972 1.00 72.50 461 GLU A O 1
ATOM 3672 N N . GLN A 1 462 ? -10.888 -8.481 9.355 1.00 76.94 462 GLN A N 1
ATOM 3673 C CA . GLN A 1 462 ? -11.187 -9.856 9.736 1.00 76.94 462 GLN A CA 1
ATOM 3674 C C . GLN A 1 462 ? -9.891 -10.671 9.801 1.00 76.94 462 GLN A C 1
ATOM 3676 O O . GLN A 1 462 ? -9.007 -10.439 8.974 1.00 76.94 462 GLN A O 1
ATOM 3681 N N . PRO A 1 463 ? -9.766 -11.636 10.730 1.00 75.44 463 PRO A N 1
ATOM 3682 C CA . PRO A 1 463 ? -8.569 -12.463 10.836 1.00 75.44 463 PRO A CA 1
ATOM 3683 C C . PRO A 1 463 ? -8.265 -13.214 9.541 1.00 75.44 463 PRO A C 1
ATOM 3685 O O . PRO A 1 463 ? -9.036 -14.069 9.096 1.00 75.44 463 PRO A O 1
ATOM 3688 N N . LEU A 1 464 ? -7.109 -12.914 8.954 1.00 82.12 464 LEU A N 1
ATOM 3689 C CA . LEU A 1 464 ? -6.552 -13.681 7.845 1.00 82.12 464 LEU A CA 1
ATOM 3690 C C . LEU A 1 464 ? -5.837 -14.922 8.375 1.00 82.12 464 LEU A C 1
ATOM 3692 O O . LEU A 1 464 ? -5.523 -15.005 9.550 1.00 82.12 464 LEU A O 1
ATOM 3696 N N . GLN A 1 465 ? -5.565 -15.911 7.532 1.00 81.94 465 GLN A N 1
ATOM 3697 C CA . GLN A 1 465 ? -5.033 -17.197 7.991 1.00 81.94 465 GLN A CA 1
ATOM 3698 C C . GLN A 1 465 ? -3.568 -17.355 7.574 1.00 81.94 465 GLN A C 1
ATOM 3700 O O . GLN A 1 465 ? -3.282 -17.163 6.397 1.00 81.94 465 GLN A O 1
ATOM 3705 N N . PRO A 1 466 ? -2.618 -17.657 8.480 1.00 88.69 466 PRO A N 1
ATOM 3706 C CA . PRO A 1 466 ? -2.744 -17.652 9.945 1.00 88.69 466 PRO A CA 1
ATOM 3707 C C . PRO A 1 466 ? -2.946 -16.244 10.521 1.00 88.69 466 PRO A C 1
ATOM 3709 O O . PRO A 1 466 ? -2.358 -15.299 9.997 1.00 88.69 466 PRO A O 1
ATOM 3712 N N . SER A 1 467 ? -3.704 -16.084 11.612 1.00 90.38 467 SER A N 1
ATOM 3713 C CA . SER A 1 467 ? -4.083 -14.752 12.140 1.00 90.38 467 SER A CA 1
ATOM 3714 C C . SER A 1 467 ? -2.923 -13.908 12.650 1.00 90.38 467 SER A C 1
ATOM 3716 O O . SER A 1 467 ? -3.016 -12.689 12.702 1.00 90.38 467 SER A O 1
ATOM 3718 N N . TRP A 1 468 ? -1.819 -14.549 13.027 1.00 91.50 468 TRP A N 1
ATOM 3719 C CA . TRP A 1 468 ? -0.630 -13.877 13.547 1.00 91.50 468 TRP A CA 1
ATOM 3720 C C . TRP A 1 468 ? 0.277 -13.293 12.451 1.00 91.50 468 TRP A C 1
ATOM 3722 O O . TRP A 1 468 ? 1.207 -12.557 12.764 1.00 91.50 468 TRP A O 1
ATOM 3732 N N . VAL A 1 469 ? 0.018 -13.594 11.172 1.00 92.81 469 VAL A N 1
ATOM 3733 C CA . VAL A 1 469 ? 0.801 -13.076 10.039 1.00 92.81 469 VAL A CA 1
ATOM 3734 C C . VAL A 1 469 ? 0.180 -11.756 9.553 1.00 92.81 469 VAL A C 1
ATOM 3736 O O . VAL A 1 469 ? -0.967 -11.760 9.099 1.00 92.81 469 VAL A O 1
ATOM 3739 N N . PRO A 1 470 ? 0.883 -10.612 9.577 1.00 92.69 470 PRO A N 1
ATOM 3740 C CA . PRO A 1 470 ? 0.378 -9.368 8.998 1.00 92.69 470 PRO A CA 1
ATOM 3741 C C . PRO A 1 470 ? 0.072 -9.494 7.501 1.00 92.69 470 PRO A C 1
ATOM 3743 O O . PRO A 1 470 ? 0.578 -10.373 6.805 1.00 92.69 470 PRO A O 1
ATOM 3746 N N . ASP A 1 471 ? -0.791 -8.619 6.993 1.00 90.56 471 ASP A N 1
ATOM 3747 C CA . ASP A 1 471 ? -1.001 -8.481 5.552 1.00 90.56 471 ASP A CA 1
ATOM 3748 C C . ASP A 1 471 ? -0.224 -7.260 5.090 1.00 90.56 471 ASP A C 1
ATOM 3750 O O . ASP A 1 471 ? -0.615 -6.121 5.360 1.00 90.56 471 ASP A O 1
ATOM 3754 N N . TRP A 1 472 ? 0.915 -7.525 4.459 1.00 91.25 472 TRP A N 1
ATOM 3755 C CA . TRP A 1 472 ? 1.821 -6.497 3.967 1.00 91.25 472 TRP A CA 1
ATOM 3756 C C . TRP A 1 472 ? 1.316 -5.846 2.678 1.00 91.25 472 TRP A C 1
ATOM 3758 O O . TRP A 1 472 ? 1.794 -4.767 2.329 1.00 91.25 472 TRP A O 1
ATOM 3768 N N . SER A 1 473 ? 0.340 -6.457 1.989 1.00 85.94 473 SER A N 1
ATOM 3769 C CA . SER A 1 473 ? -0.284 -5.882 0.791 1.00 85.94 473 SER A CA 1
ATOM 3770 C C . SER A 1 473 ? -1.149 -4.667 1.126 1.00 85.94 473 SER A C 1
ATOM 3772 O O . SER A 1 473 ? -1.173 -3.701 0.363 1.00 85.94 473 SER A O 1
ATOM 3774 N N . ALA A 1 474 ? -1.772 -4.675 2.305 1.00 85.50 474 ALA A N 1
ATOM 3775 C CA . ALA A 1 474 ? -2.574 -3.578 2.813 1.00 85.50 474 ALA A CA 1
ATOM 3776 C C . ALA A 1 474 ? -1.718 -2.545 3.563 1.00 85.50 474 ALA A C 1
ATOM 3778 O O . ALA A 1 474 ? -0.908 -2.879 4.440 1.00 85.50 474 ALA A O 1
ATOM 3779 N N . ALA A 1 475 ? -1.953 -1.268 3.248 1.00 83.44 475 ALA A N 1
ATOM 3780 C CA . ALA A 1 475 ? -1.480 -0.171 4.078 1.00 83.44 475 ALA A CA 1
ATOM 3781 C C . ALA A 1 475 ? -2.076 -0.300 5.482 1.00 83.44 475 ALA A C 1
ATOM 3783 O O . ALA A 1 475 ? -3.200 -0.780 5.661 1.00 83.44 475 ALA A O 1
ATOM 3784 N N . ARG A 1 476 ? -1.316 0.137 6.482 1.00 85.25 476 ARG A N 1
ATOM 3785 C CA . ARG A 1 476 ? -1.821 0.173 7.846 1.00 85.25 476 ARG A CA 1
ATOM 3786 C C . ARG A 1 476 ? -2.880 1.262 7.975 1.00 85.25 476 ARG A C 1
ATOM 3788 O O . ARG A 1 476 ? -2.718 2.342 7.413 1.00 85.25 476 ARG A O 1
ATOM 3795 N N . VAL A 1 477 ? -3.960 0.972 8.690 1.00 87.00 477 VAL A N 1
ATOM 3796 C CA . VAL A 1 477 ? -5.070 1.914 8.890 1.00 87.00 477 VAL A CA 1
ATOM 3797 C C . VAL A 1 477 ? -5.102 2.482 10.309 1.00 87.00 477 VAL A C 1
ATOM 3799 O O . VAL A 1 477 ? -5.724 3.522 10.520 1.00 87.00 477 VAL A O 1
ATOM 3802 N N . THR A 1 478 ? -4.414 1.836 11.256 1.00 88.81 478 THR A N 1
ATOM 3803 C CA . THR A 1 478 ? -4.165 2.342 12.616 1.00 88.81 478 THR A CA 1
ATOM 3804 C C . THR A 1 478 ? -2.707 2.764 12.812 1.00 88.81 478 THR A C 1
ATOM 3806 O O . THR A 1 478 ? -1.799 2.093 12.314 1.00 88.81 478 THR A O 1
ATOM 3809 N N . GLU A 1 479 ? -2.462 3.775 13.644 1.00 85.69 479 GLU A N 1
ATOM 3810 C CA . GLU A 1 479 ? -1.116 4.050 14.169 1.00 85.69 479 GLU A CA 1
ATOM 3811 C C . GLU A 1 479 ? -0.671 2.978 15.175 1.00 85.69 479 GLU A C 1
ATOM 3813 O O . GLU A 1 479 ? -1.502 2.289 15.781 1.00 85.69 479 GLU A O 1
ATOM 3818 N N . ALA A 1 480 ? 0.647 2.801 15.330 1.00 85.50 480 ALA A N 1
ATOM 3819 C CA . ALA A 1 480 ? 1.204 1.760 16.197 1.00 85.50 480 ALA A CA 1
ATOM 3820 C C . ALA A 1 480 ? 1.202 2.166 17.647 1.00 85.50 480 ALA A C 1
ATOM 3822 O O . ALA A 1 480 ? 1.684 3.242 17.969 1.00 85.50 480 ALA A O 1
ATOM 3823 N N . LEU A 1 481 ? 0.784 1.251 18.515 1.00 86.81 481 LEU A N 1
ATOM 3824 C CA . LEU A 1 481 ? 1.010 1.405 19.943 1.00 86.81 481 LEU A CA 1
ATOM 3825 C C . LEU A 1 481 ? 2.379 0.844 20.334 1.00 86.81 481 LEU A C 1
ATOM 3827 O O . LEU A 1 481 ? 3.097 1.500 21.074 1.00 86.81 481 LEU A O 1
ATOM 3831 N N . ALA A 1 482 ? 2.761 -0.341 19.841 1.00 78.56 482 ALA A N 1
ATOM 3832 C CA . ALA A 1 482 ? 3.981 -1.028 20.294 1.00 78.56 482 ALA A CA 1
ATOM 3833 C C . ALA A 1 482 ? 5.196 -0.939 19.355 1.00 78.56 482 ALA A C 1
ATOM 3835 O O . ALA A 1 482 ? 6.309 -1.253 19.769 1.00 78.56 482 ALA A O 1
ATOM 3836 N N . TYR A 1 483 ? 5.011 -0.553 18.091 1.00 68.19 483 TYR A N 1
ATOM 3837 C CA . TYR A 1 483 ? 6.032 -0.685 17.038 1.00 68.19 483 TYR A CA 1
ATOM 3838 C C . TYR A 1 483 ? 7.099 0.441 17.042 1.00 68.19 483 TYR A C 1
ATOM 3840 O O . TYR A 1 483 ? 7.496 0.963 16.009 1.00 68.19 483 TYR A O 1
ATOM 3848 N N . SER A 1 484 ? 7.571 0.884 18.206 1.00 65.38 484 SER A N 1
ATOM 3849 C CA . SER A 1 484 ? 8.626 1.905 18.289 1.00 65.38 484 SER A CA 1
ATOM 3850 C C . SER A 1 484 ? 9.424 1.762 19.575 1.00 65.38 484 SER A C 1
ATOM 3852 O O . SER A 1 484 ? 8.871 1.455 20.629 1.00 65.38 484 SER A O 1
ATOM 3854 N N . THR A 1 485 ? 10.721 2.066 19.539 1.00 55.22 485 THR A N 1
ATOM 3855 C CA . THR A 1 485 ? 11.529 2.202 20.764 1.00 55.22 485 THR A CA 1
ATOM 3856 C C . THR A 1 485 ? 10.948 3.253 21.715 1.00 55.22 485 THR A C 1
ATOM 3858 O O . THR A 1 485 ? 11.090 3.119 22.929 1.00 55.22 485 THR A O 1
ATOM 3861 N N . LYS A 1 486 ? 10.226 4.253 21.186 1.00 64.62 486 LYS A N 1
ATOM 3862 C CA . LYS A 1 486 ? 9.494 5.254 21.977 1.00 64.62 486 LYS A CA 1
ATOM 3863 C C . LYS A 1 486 ? 8.309 4.649 22.737 1.00 64.62 486 LYS A C 1
ATOM 3865 O O . LYS A 1 486 ? 8.054 5.060 23.863 1.00 64.62 486 LYS A O 1
ATOM 3870 N N . ALA A 1 487 ? 7.659 3.610 22.203 1.00 63.41 487 ALA A N 1
ATOM 3871 C CA . ALA A 1 487 ? 6.550 2.930 22.880 1.00 63.41 487 ALA A CA 1
ATOM 3872 C C . ALA A 1 487 ? 6.965 2.376 24.251 1.00 63.41 487 ALA A C 1
ATOM 3874 O O . ALA A 1 487 ? 6.222 2.498 25.221 1.00 63.41 487 ALA A O 1
ATOM 3875 N N . TRP A 1 488 ? 8.194 1.864 24.373 1.00 66.38 488 TRP A N 1
ATOM 3876 C CA . TRP A 1 488 ? 8.761 1.373 25.636 1.00 66.38 488 TRP A CA 1
ATOM 3877 C C . TRP A 1 488 ? 8.966 2.463 26.701 1.00 66.38 488 TRP A C 1
ATOM 3879 O O . TRP A 1 488 ? 9.135 2.148 27.886 1.00 66.38 488 TRP A O 1
ATOM 3889 N N . ALA A 1 489 ? 8.961 3.743 26.309 1.00 71.44 489 ALA A N 1
ATOM 3890 C CA . ALA A 1 489 ? 8.947 4.853 27.256 1.00 71.44 489 ALA A CA 1
ATOM 3891 C C . ALA A 1 489 ? 7.591 4.954 27.974 1.00 71.44 489 ALA A C 1
ATOM 3893 O O . ALA A 1 489 ? 7.555 5.285 29.160 1.00 71.44 489 ALA A O 1
ATOM 3894 N N . LEU A 1 490 ? 6.495 4.618 27.284 1.00 79.56 490 LEU A N 1
ATOM 3895 C CA . LEU A 1 490 ? 5.127 4.757 27.788 1.00 79.56 490 LEU A CA 1
ATOM 3896 C C . LEU A 1 490 ? 4.518 3.441 28.289 1.00 79.56 490 LEU A C 1
ATOM 3898 O O . LEU A 1 490 ? 3.761 3.466 29.265 1.00 79.56 490 LEU A O 1
ATOM 3902 N N . TYR A 1 491 ? 4.831 2.308 27.653 1.00 89.44 491 TYR A N 1
ATOM 3903 C CA . TYR A 1 491 ? 4.139 1.037 27.869 1.00 89.44 491 TYR A CA 1
ATOM 3904 C C . TYR A 1 491 ? 5.089 -0.127 28.199 1.00 89.44 491 TYR A C 1
ATOM 3906 O O . TYR A 1 491 ? 6.164 -0.289 27.620 1.00 89.44 491 TYR A O 1
ATOM 3914 N N . CYS A 1 492 ? 4.664 -0.971 29.135 1.00 89.69 492 CYS A N 1
ATOM 3915 C CA . CYS A 1 492 ? 5.307 -2.223 29.527 1.00 89.69 492 CYS A CA 1
ATOM 3916 C C . CYS A 1 492 ? 4.277 -3.206 30.113 1.00 89.69 492 CYS A C 1
ATOM 3918 O O . CYS A 1 492 ? 4.459 -3.718 31.217 1.00 89.69 492 CYS A O 1
ATOM 3920 N N . ALA A 1 493 ? 3.177 -3.448 29.392 1.00 90.81 493 ALA A N 1
ATOM 3921 C CA . ALA A 1 493 ? 2.034 -4.223 29.890 1.00 90.81 493 ALA A CA 1
ATOM 3922 C C . ALA A 1 493 ? 2.399 -5.644 30.358 1.00 90.81 493 ALA A C 1
ATOM 3924 O O . ALA A 1 493 ? 1.915 -6.109 31.386 1.00 90.81 493 ALA A O 1
ATOM 3925 N N . GLY A 1 494 ? 3.290 -6.316 29.627 1.00 88.38 494 GLY A N 1
ATOM 3926 C CA . GLY A 1 494 ? 3.828 -7.638 29.944 1.00 88.38 494 GLY A CA 1
ATOM 3927 C C . GLY A 1 494 ? 4.970 -7.639 30.964 1.00 88.38 494 GLY A C 1
ATOM 3928 O O . GLY A 1 494 ? 5.568 -8.687 31.191 1.00 88.38 494 GLY A O 1
ATOM 3929 N N . GLY A 1 495 ? 5.299 -6.491 31.560 1.00 85.12 495 GLY A N 1
ATOM 3930 C CA . GLY A 1 495 ? 6.443 -6.320 32.454 1.00 85.12 495 GLY A CA 1
ATOM 3931 C C . GLY A 1 495 ? 7.745 -5.981 31.719 1.00 85.12 495 GLY A C 1
ATOM 3932 O O . GLY A 1 495 ? 7.889 -6.176 30.510 1.00 85.12 495 GLY A O 1
ATOM 3933 N N . ARG A 1 496 ? 8.719 -5.433 32.456 1.00 76.12 496 ARG A N 1
ATOM 3934 C CA . ARG A 1 496 ? 10.045 -5.101 31.907 1.00 76.12 496 ARG A CA 1
ATOM 3935 C C . ARG A 1 496 ? 10.949 -6.340 31.873 1.00 76.12 496 ARG A C 1
ATOM 3937 O O . ARG A 1 496 ? 10.862 -7.176 32.773 1.00 76.12 496 ARG A O 1
ATOM 3944 N N . PRO A 1 497 ? 11.869 -6.451 30.898 1.00 65.44 497 PRO A N 1
ATOM 3945 C CA . PRO A 1 497 ? 12.892 -7.489 30.920 1.00 65.44 497 PRO A CA 1
ATOM 3946 C C . PRO A 1 497 ? 13.711 -7.404 32.217 1.00 65.44 497 PRO A C 1
ATOM 3948 O O . PRO A 1 497 ? 14.323 -6.376 32.499 1.00 65.44 497 PRO A O 1
ATOM 3951 N N . VAL A 1 498 ? 13.731 -8.481 33.006 1.00 65.25 498 VAL A N 1
ATOM 3952 C CA . VAL A 1 498 ? 14.571 -8.583 34.209 1.00 65.25 498 VAL A CA 1
ATOM 3953 C C . VAL A 1 498 ? 15.760 -9.486 33.899 1.00 65.25 498 VAL A C 1
ATOM 3955 O O . VAL A 1 498 ? 15.588 -10.645 33.516 1.00 65.25 498 VAL A O 1
ATOM 3958 N N . THR A 1 499 ? 16.975 -8.965 34.075 1.00 56.66 499 THR A N 1
ATOM 3959 C CA . THR A 1 499 ? 18.226 -9.728 33.955 1.00 56.66 499 THR A CA 1
ATOM 3960 C C . THR A 1 499 ? 18.193 -10.976 34.839 1.00 56.66 499 THR A C 1
ATOM 3962 O O . THR A 1 499 ? 17.968 -10.873 36.042 1.00 56.66 499 THR A O 1
ATOM 3965 N N . GLY A 1 500 ? 18.432 -12.150 34.245 1.00 56.62 500 GLY A N 1
ATOM 3966 C CA . GLY A 1 500 ? 18.488 -13.438 34.951 1.00 56.62 500 GLY A CA 1
ATOM 3967 C C . GLY A 1 500 ? 17.207 -14.284 34.916 1.00 56.62 500 GLY A C 1
ATOM 3968 O O . GLY A 1 500 ? 17.246 -15.414 35.391 1.00 56.62 500 GLY A O 1
ATOM 3969 N N . LYS A 1 501 ? 16.096 -13.794 34.342 1.00 66.50 501 LYS A N 1
ATOM 3970 C CA . LYS A 1 501 ? 14.893 -14.611 34.077 1.00 66.50 501 LYS A CA 1
ATOM 3971 C C . LYS A 1 501 ? 14.920 -15.217 32.668 1.00 66.50 501 LYS A C 1
ATOM 3973 O O . LYS A 1 501 ? 15.265 -14.516 31.713 1.00 66.50 501 LYS A O 1
ATOM 3978 N N . GLU A 1 502 ? 14.485 -16.475 32.540 1.00 69.62 502 GLU A N 1
ATOM 3979 C CA . GLU A 1 502 ? 14.330 -17.175 31.251 1.00 69.62 502 GLU A CA 1
ATOM 3980 C C . GLU A 1 502 ? 13.509 -16.349 30.245 1.00 69.62 502 GLU A C 1
ATOM 3982 O O . GLU A 1 502 ? 12.593 -15.635 30.662 1.00 69.62 502 GLU A O 1
ATOM 3987 N N . PRO A 1 503 ? 13.844 -16.379 28.941 1.00 70.50 503 PRO A N 1
ATOM 3988 C CA . PRO A 1 503 ? 13.091 -15.653 27.921 1.00 70.50 503 PRO A CA 1
ATOM 3989 C C . PRO A 1 503 ? 11.641 -16.165 27.816 1.00 70.50 503 PRO A C 1
ATOM 3991 O O . PRO A 1 503 ? 11.381 -17.316 28.176 1.00 70.50 503 PRO A O 1
ATOM 3994 N N . PRO A 1 504 ? 10.706 -15.341 27.299 1.00 77.31 504 PRO A N 1
ATOM 3995 C CA . PRO A 1 504 ? 9.330 -15.769 27.059 1.00 77.31 504 PRO A CA 1
ATOM 3996 C C . PRO A 1 504 ? 9.301 -17.034 26.200 1.00 77.31 504 PRO A C 1
ATOM 3998 O O . PRO A 1 504 ? 10.067 -17.153 25.239 1.00 77.31 504 PRO A O 1
ATOM 4001 N N . LYS A 1 505 ? 8.424 -17.987 26.532 1.00 82.94 505 LYS A N 1
ATOM 4002 C CA . LYS A 1 505 ? 8.302 -19.208 25.733 1.00 82.94 505 LYS A CA 1
ATOM 4003 C C . LYS A 1 505 ? 7.548 -18.904 24.444 1.00 82.94 505 LYS A C 1
ATOM 4005 O O . LYS A 1 505 ? 6.445 -18.358 24.476 1.00 82.94 505 LYS A O 1
ATOM 4010 N N . MET A 1 506 ? 8.130 -19.337 23.331 1.00 88.12 506 MET A N 1
ATOM 4011 C CA . MET A 1 506 ? 7.511 -19.333 22.013 1.00 88.12 506 MET A CA 1
ATOM 4012 C C . MET A 1 506 ? 7.765 -20.680 21.334 1.00 88.12 506 MET A C 1
ATOM 4014 O O . MET A 1 506 ? 8.908 -21.134 21.266 1.00 88.12 506 MET A O 1
ATOM 4018 N N . ALA A 1 507 ? 6.712 -21.314 20.823 1.00 89.56 507 ALA A N 1
ATOM 4019 C CA . ALA A 1 507 ? 6.805 -22.581 20.102 1.00 89.56 507 ALA A CA 1
ATOM 4020 C C . ALA A 1 507 ? 5.930 -22.570 18.846 1.00 89.56 507 ALA A C 1
ATOM 4022 O O . ALA A 1 507 ? 4.824 -22.036 18.858 1.00 89.56 507 ALA A O 1
ATOM 4023 N N . PHE A 1 508 ? 6.412 -23.188 17.770 1.00 88.38 508 PHE A N 1
ATOM 4024 C CA . PHE A 1 508 ? 5.651 -23.373 16.534 1.00 88.38 508 PHE A CA 1
ATOM 4025 C C . PHE A 1 508 ? 5.161 -24.815 16.418 1.00 88.38 508 PHE A C 1
ATOM 4027 O O . PHE A 1 508 ? 5.837 -25.740 16.870 1.00 88.38 508 PHE A O 1
ATOM 4034 N N . SER A 1 509 ? 4.020 -25.010 15.760 1.00 88.12 509 SER A N 1
ATOM 4035 C CA . SER A 1 509 ? 3.627 -26.326 15.240 1.00 88.12 509 SER A CA 1
ATOM 4036 C C . SER A 1 509 ? 4.607 -26.826 14.173 1.00 88.12 509 SER A C 1
ATOM 4038 O O . SER A 1 509 ? 5.344 -26.044 13.569 1.00 88.12 509 SER A O 1
ATOM 4040 N N . GLU A 1 510 ? 4.595 -28.135 13.904 1.00 84.25 510 GLU A N 1
ATOM 4041 C CA . GLU A 1 510 ? 5.461 -28.756 12.888 1.00 84.25 510 GLU A CA 1
ATOM 4042 C C . GLU A 1 510 ? 5.293 -28.129 11.493 1.00 84.25 510 GLU A C 1
ATOM 4044 O O . GLU A 1 510 ? 6.275 -27.925 10.779 1.00 84.25 510 GLU A O 1
ATOM 4049 N N . ASP A 1 511 ? 4.064 -27.763 11.119 1.00 82.81 511 ASP A N 1
ATOM 4050 C CA . ASP A 1 511 ? 3.745 -27.109 9.843 1.00 82.81 511 ASP A CA 1
ATOM 4051 C C . ASP A 1 511 ? 3.924 -25.577 9.867 1.00 82.81 511 ASP A C 1
ATOM 4053 O O . ASP A 1 511 ? 3.705 -24.900 8.853 1.00 82.81 511 ASP A O 1
ATOM 4057 N N . LYS A 1 512 ? 4.341 -25.029 11.019 1.00 86.44 512 LYS A N 1
ATOM 4058 C CA . LYS A 1 512 ? 4.553 -23.601 11.283 1.00 86.44 512 LYS A CA 1
ATOM 4059 C C . LYS A 1 512 ? 3.328 -22.740 10.963 1.00 86.44 512 LYS A C 1
ATOM 4061 O O . LYS A 1 512 ? 3.467 -21.590 10.547 1.00 86.44 512 LYS A O 1
ATOM 4066 N N . THR A 1 513 ? 2.123 -23.289 11.088 1.00 84.25 513 THR A N 1
ATOM 4067 C CA . THR A 1 513 ? 0.867 -22.543 10.892 1.00 84.25 513 THR A CA 1
ATOM 4068 C C . THR A 1 513 ? 0.374 -21.904 12.184 1.00 84.25 513 THR A C 1
ATOM 4070 O O . THR A 1 513 ? -0.318 -20.886 12.148 1.00 84.25 513 THR A O 1
ATOM 4073 N N . THR A 1 514 ? 0.777 -22.449 13.329 1.00 88.44 514 THR A N 1
ATOM 4074 C CA . THR A 1 514 ? 0.393 -21.967 14.657 1.00 88.44 514 THR A CA 1
ATOM 4075 C C . THR A 1 514 ? 1.613 -21.550 15.466 1.00 88.44 514 THR A C 1
ATOM 4077 O O . THR A 1 514 ? 2.701 -22.114 15.313 1.00 88.44 514 THR A O 1
ATOM 4080 N N . VAL A 1 515 ? 1.423 -20.557 16.334 1.00 91.00 515 VAL A N 1
ATOM 4081 C CA . VAL A 1 515 ? 2.431 -20.101 17.296 1.00 91.00 515 VAL A CA 1
ATOM 4082 C C . VAL A 1 515 ? 1.827 -20.103 18.695 1.00 91.00 515 VAL A C 1
ATOM 4084 O O . VAL A 1 515 ? 0.717 -19.619 18.902 1.00 91.00 515 VAL A O 1
ATOM 4087 N N . THR A 1 516 ? 2.547 -20.678 19.649 1.00 92.00 516 THR A N 1
ATOM 4088 C CA . THR A 1 516 ? 2.164 -20.755 21.060 1.00 92.00 516 THR A CA 1
ATOM 4089 C C . THR A 1 516 ? 3.050 -19.822 21.861 1.00 92.00 516 THR A C 1
ATOM 4091 O O . THR A 1 516 ? 4.272 -19.884 21.729 1.00 92.00 516 THR A O 1
ATOM 4094 N N . LEU A 1 517 ? 2.434 -18.966 22.672 1.00 91.94 517 LEU A N 1
ATOM 4095 C CA . LEU A 1 517 ? 3.096 -17.954 23.495 1.00 91.94 517 LEU A CA 1
ATOM 4096 C C . LEU A 1 517 ? 2.625 -18.066 24.943 1.00 91.94 517 LEU A C 1
ATOM 4098 O O . LEU A 1 517 ? 1.480 -18.439 25.200 1.00 91.94 517 LEU A O 1
ATOM 4102 N N . THR A 1 518 ? 3.476 -17.690 25.893 1.00 91.31 518 THR A N 1
ATOM 4103 C CA . THR A 1 518 ? 3.081 -17.566 27.303 1.00 91.31 518 THR A CA 1
ATOM 4104 C C . THR A 1 518 ? 2.485 -16.198 27.602 1.00 91.31 518 THR A C 1
ATOM 4106 O O . THR A 1 518 ? 3.087 -15.162 27.313 1.00 91.31 518 THR A O 1
ATOM 4109 N N . GLY A 1 519 ? 1.313 -16.183 28.229 1.00 91.94 519 GLY A N 1
ATOM 4110 C CA . GLY A 1 519 ? 0.644 -14.950 28.628 1.00 91.94 519 GLY A CA 1
ATOM 4111 C C . GLY A 1 519 ? -0.518 -15.193 29.576 1.00 91.94 519 GLY A C 1
ATOM 4112 O O . GLY A 1 519 ? -0.733 -16.303 30.056 1.00 91.94 519 GLY A O 1
ATOM 4113 N N . LYS A 1 520 ? -1.290 -14.141 29.832 1.00 92.00 520 LYS A N 1
ATOM 4114 C CA . LYS A 1 520 ? -2.475 -14.172 30.688 1.00 92.00 520 LYS A CA 1
ATOM 4115 C C . LYS A 1 520 ? -3.654 -13.538 29.968 1.00 92.00 520 LYS A C 1
ATOM 4117 O O . LYS A 1 520 ? -3.591 -12.372 29.585 1.00 92.00 520 LYS A O 1
ATOM 4122 N N . ILE A 1 521 ? -4.735 -14.298 29.808 1.00 92.81 521 ILE A N 1
ATOM 4123 C CA . ILE A 1 521 ? -6.041 -13.736 29.446 1.00 92.81 521 ILE A CA 1
ATOM 4124 C C . ILE A 1 521 ? -6.615 -13.128 30.719 1.00 92.81 521 ILE A C 1
ATOM 4126 O O . ILE A 1 521 ? -6.826 -13.855 31.689 1.00 92.81 521 ILE A O 1
ATOM 4130 N N . PHE A 1 522 ? -6.808 -11.811 30.748 1.00 89.50 522 PHE A N 1
ATOM 4131 C CA . PHE A 1 522 ? -7.178 -11.126 31.991 1.00 89.50 522 PHE A CA 1
ATOM 4132 C C . PHE A 1 522 ? -8.600 -10.562 31.985 1.00 89.50 522 PHE A C 1
ATOM 4134 O O . PHE A 1 522 ? -9.181 -10.422 33.056 1.00 89.50 522 PHE A O 1
ATOM 4141 N N . ASP A 1 523 ? -9.178 -10.249 30.822 1.00 93.44 523 ASP A N 1
ATOM 4142 C CA . ASP A 1 523 ? -10.532 -9.691 30.749 1.00 93.44 523 ASP A CA 1
ATOM 4143 C C . ASP A 1 523 ? -11.202 -9.966 29.390 1.00 93.44 523 ASP A C 1
ATOM 4145 O O . ASP A 1 523 ? -10.580 -10.448 28.442 1.00 93.44 523 ASP A O 1
ATOM 4149 N N . THR A 1 524 ? -12.492 -9.655 29.291 1.00 95.75 524 THR A N 1
ATOM 4150 C CA . THR A 1 524 ? -13.342 -9.857 28.115 1.00 95.75 524 THR A CA 1
ATOM 4151 C C . THR A 1 524 ? -14.085 -8.570 27.776 1.00 95.75 524 THR A C 1
ATOM 4153 O O . THR A 1 524 ? -14.578 -7.863 28.657 1.00 95.75 524 THR A O 1
ATOM 4156 N N . ILE A 1 525 ? -14.217 -8.267 26.487 1.00 96.25 525 ILE A N 1
ATOM 4157 C CA . ILE A 1 525 ? -14.943 -7.093 25.998 1.00 96.25 525 ILE A CA 1
ATOM 4158 C C . ILE A 1 525 ? -16.451 -7.286 26.201 1.00 96.25 525 ILE A C 1
ATOM 4160 O O . ILE A 1 525 ? -17.025 -8.268 25.728 1.00 96.25 525 ILE A O 1
ATOM 4164 N N . THR A 1 526 ? -17.117 -6.326 26.853 1.00 94.75 526 THR A N 1
ATOM 4165 C CA . THR A 1 526 ? -18.575 -6.375 27.096 1.00 94.75 526 THR A CA 1
ATOM 4166 C C . THR A 1 526 ? -19.358 -5.317 26.332 1.00 94.75 526 THR A C 1
ATOM 4168 O O . THR A 1 526 ? -20.526 -5.532 26.017 1.00 94.75 526 THR A O 1
ATOM 4171 N N . SER A 1 527 ? -18.739 -4.176 26.026 1.00 94.88 527 SER A N 1
ATOM 4172 C CA . SER A 1 527 ? -19.366 -3.062 25.307 1.00 94.88 527 SER A CA 1
ATOM 4173 C C . SER A 1 527 ? -18.373 -2.414 24.347 1.00 94.88 527 SER A C 1
ATOM 4175 O O . SER A 1 527 ? -17.190 -2.314 24.667 1.00 94.88 527 SER A O 1
ATOM 4177 N N . LEU A 1 528 ? -18.857 -1.960 23.186 1.00 95.69 528 LEU A N 1
ATOM 4178 C CA . LEU A 1 528 ? -18.051 -1.376 22.108 1.00 95.69 528 LEU A CA 1
ATOM 4179 C C . LEU A 1 528 ? -18.760 -0.177 21.469 1.00 95.69 528 LEU A C 1
ATOM 4181 O O . LEU A 1 528 ? -19.970 -0.224 21.246 1.00 95.69 528 LEU A O 1
ATOM 4185 N N . SER A 1 529 ? -17.999 0.856 21.114 1.00 96.00 529 SER A N 1
ATOM 4186 C CA . SER A 1 529 ? -18.460 1.986 20.297 1.00 96.00 529 SER A CA 1
ATOM 4187 C C . SER A 1 529 ? -18.506 1.655 18.801 1.00 96.00 529 SER A C 1
ATOM 4189 O O . SER A 1 529 ? -18.086 0.578 18.392 1.00 96.00 529 SER A O 1
ATOM 4191 N N . SER A 1 530 ? -18.953 2.570 17.938 1.00 94.56 530 SER A N 1
ATOM 4192 C CA . SER A 1 530 ? -18.648 2.534 16.493 1.00 94.56 530 SER A CA 1
ATOM 4193 C C . SER A 1 530 ? -17.132 2.587 16.231 1.00 94.56 530 SER A C 1
ATOM 4195 O O . SER A 1 530 ? -16.344 2.901 17.126 1.00 94.56 530 SER A O 1
ATOM 4197 N N . VAL A 1 531 ? -16.716 2.241 15.007 1.00 94.75 531 VAL A N 1
ATOM 4198 C CA . VAL A 1 531 ? -15.334 2.460 14.548 1.00 94.75 531 VAL A CA 1
ATOM 4199 C C . VAL A 1 531 ? -15.122 3.956 14.333 1.00 94.75 531 VAL A C 1
ATOM 4201 O O . VAL A 1 531 ? -15.897 4.583 13.614 1.00 94.75 531 VAL A O 1
ATOM 4204 N N . SER A 1 532 ? -14.067 4.510 14.926 1.00 93.25 532 SER A N 1
ATOM 4205 C CA . SER A 1 532 ? -13.741 5.933 14.821 1.00 93.25 532 SER A CA 1
ATOM 4206 C C . SER A 1 532 ? -12.931 6.206 13.551 1.00 93.25 532 SER A C 1
ATOM 4208 O O . SER A 1 532 ? -11.742 5.906 13.509 1.00 93.25 532 SER A O 1
ATOM 4210 N N . GLN A 1 533 ? -13.543 6.757 12.501 1.00 87.50 533 GLN A N 1
ATOM 4211 C CA . GLN A 1 533 ? -12.868 6.945 11.204 1.00 87.50 533 GLN A CA 1
ATOM 4212 C C . GLN A 1 533 ? -11.942 8.172 11.159 1.00 87.50 533 GLN A C 1
ATOM 4214 O O . GLN A 1 533 ? -10.788 8.044 10.758 1.00 87.50 533 GLN A O 1
ATOM 4219 N N . ASP A 1 534 ? -12.424 9.339 11.592 1.00 84.19 534 ASP A N 1
ATOM 4220 C CA . ASP A 1 534 ? -11.642 10.582 11.671 1.00 84.19 534 ASP A CA 1
ATOM 4221 C C . ASP A 1 534 ? -11.953 11.304 12.993 1.00 84.19 534 ASP A C 1
ATOM 4223 O O . ASP A 1 534 ? -12.925 12.057 13.078 1.00 84.19 534 ASP A O 1
ATOM 4227 N N . PRO A 1 535 ? -11.191 11.024 14.067 1.00 88.12 535 PRO A N 1
ATOM 4228 C CA . PRO A 1 535 ? -11.421 11.639 15.369 1.00 88.12 535 PRO A CA 1
ATOM 4229 C C . PRO A 1 535 ? -11.156 13.149 15.308 1.00 88.12 535 PRO A C 1
ATOM 4231 O O . PRO A 1 535 ? -10.041 13.575 15.010 1.00 88.12 535 PRO A O 1
ATOM 4234 N N . VAL A 1 536 ? -12.153 13.973 15.638 1.00 87.31 536 VAL A N 1
ATOM 4235 C CA . VAL A 1 536 ? -12.014 15.438 15.700 1.00 87.31 536 VAL A CA 1
ATOM 4236 C C . VAL A 1 536 ? -12.636 15.975 16.988 1.00 87.31 536 VAL A C 1
ATOM 4238 O O . VAL A 1 536 ? -13.674 15.496 17.436 1.00 87.31 536 VAL A O 1
ATOM 4241 N N . LEU A 1 537 ? -11.989 16.986 17.577 1.00 91.31 537 LEU A N 1
ATOM 4242 C CA . LEU A 1 537 ? -12.543 17.788 18.670 1.00 91.31 537 LEU A CA 1
ATOM 4243 C C . LEU A 1 537 ? -12.995 19.134 18.120 1.00 91.31 537 LEU A C 1
ATOM 4245 O O . LEU A 1 537 ? -12.180 20.049 17.980 1.00 91.31 537 LEU A O 1
ATOM 4249 N N . ASP A 1 538 ? -14.279 19.257 17.810 1.00 91.81 538 ASP A N 1
ATOM 4250 C CA . ASP A 1 538 ? -14.861 20.538 17.440 1.00 91.81 538 ASP A CA 1
ATOM 4251 C C . ASP A 1 538 ? -15.091 21.401 18.688 1.00 91.81 538 ASP A C 1
ATOM 4253 O O . ASP A 1 538 ? -15.553 20.931 19.734 1.00 91.81 538 ASP A O 1
ATOM 4257 N N . ILE A 1 539 ? -14.762 22.684 18.549 1.00 94.81 539 ILE A N 1
ATOM 4258 C CA . ILE A 1 539 ? -14.926 23.726 19.565 1.00 94.81 539 ILE A CA 1
ATOM 4259 C C . ILE A 1 539 ? -15.974 24.776 19.163 1.00 94.81 539 ILE A C 1
ATOM 4261 O O . ILE A 1 539 ? -16.288 25.647 19.972 1.00 94.81 539 ILE A O 1
ATOM 4265 N N . LEU A 1 540 ? -16.492 24.727 17.929 1.00 92.75 540 LEU A N 1
ATOM 4266 C CA . LEU A 1 540 ? -17.481 25.668 17.403 1.00 92.75 540 LEU A CA 1
ATOM 4267 C C . LEU A 1 540 ? -18.910 25.236 17.743 1.00 92.75 540 LEU A C 1
ATOM 4269 O O . LEU A 1 540 ? -19.662 26.051 18.277 1.00 92.75 540 LEU A O 1
ATOM 4273 N N . ASP A 1 541 ? -19.271 23.972 17.497 1.00 92.19 541 ASP A N 1
ATOM 4274 C CA . ASP A 1 541 ? -20.557 23.399 17.925 1.00 92.19 541 ASP A CA 1
ATOM 4275 C C . ASP A 1 541 ? -20.398 22.004 18.571 1.00 92.19 541 ASP A C 1
ATOM 4277 O O . ASP A 1 541 ? -20.984 21.024 18.096 1.00 92.19 541 ASP A O 1
ATOM 4281 N N . PRO A 1 542 ? -19.651 21.892 19.696 1.00 94.06 542 PRO A N 1
ATOM 4282 C CA . PRO A 1 542 ? -19.246 20.605 20.276 1.00 94.06 542 PRO A CA 1
ATOM 4283 C C . PRO A 1 542 ? -20.406 19.634 20.509 1.00 94.06 542 PRO A C 1
ATOM 4285 O O . PRO A 1 542 ? -20.263 18.425 20.364 1.00 94.06 542 PRO A O 1
ATOM 4288 N N . LYS A 1 543 ? -21.579 20.158 20.878 1.00 93.19 543 LYS A N 1
ATOM 4289 C CA . LYS A 1 543 ? -22.754 19.354 21.217 1.00 93.19 543 LYS A CA 1
ATOM 4290 C C . LYS A 1 543 ? -23.363 18.647 20.004 1.00 93.19 543 LYS A C 1
ATOM 4292 O O . LYS A 1 543 ? -23.984 17.599 20.168 1.00 93.19 543 LYS A O 1
ATOM 4297 N N . ARG A 1 544 ? -23.246 19.228 18.805 1.00 91.44 544 ARG A N 1
ATOM 4298 C CA . ARG A 1 544 ? -23.798 18.641 17.574 1.00 91.44 544 ARG A CA 1
ATOM 4299 C C . ARG A 1 544 ? -22.783 17.826 16.790 1.00 91.44 544 ARG A C 1
ATOM 4301 O O . ARG A 1 544 ? -23.196 16.929 16.064 1.00 91.44 544 ARG A O 1
ATOM 4308 N N . THR A 1 545 ? -21.499 18.141 16.913 1.00 92.56 545 THR A N 1
ATOM 4309 C CA . THR A 1 545 ? -20.439 17.576 16.069 1.00 92.56 545 THR A CA 1
ATOM 4310 C C . THR A 1 545 ? -19.628 16.493 16.776 1.00 92.56 545 THR A C 1
ATOM 4312 O O . THR A 1 545 ? -19.316 15.483 16.149 1.00 92.56 545 THR A O 1
ATOM 4315 N N . ASN A 1 546 ? -19.374 16.604 18.086 1.00 95.12 546 ASN A N 1
ATOM 4316 C CA . ASN A 1 546 ? -18.598 15.611 18.845 1.00 95.12 546 ASN A CA 1
ATOM 4317 C C . ASN A 1 546 ? -19.459 14.401 19.281 1.00 95.12 546 ASN A C 1
ATOM 4319 O O . ASN A 1 546 ? -19.429 13.976 20.440 1.00 95.12 546 ASN A O 1
ATOM 4323 N N . LEU A 1 547 ? -20.259 13.845 18.364 1.00 92.94 547 LEU A N 1
ATOM 4324 C CA . LEU A 1 547 ? -21.220 12.768 18.650 1.00 92.94 547 LEU A CA 1
ATOM 4325 C C . LEU A 1 547 ? -20.539 11.476 19.114 1.00 92.94 547 LEU A C 1
ATOM 4327 O O . LEU A 1 547 ? -21.018 10.835 20.051 1.00 92.94 547 LEU A O 1
ATOM 4331 N N . ASP A 1 548 ? -19.402 11.126 18.512 1.00 93.25 548 ASP A N 1
ATOM 4332 C CA . ASP A 1 548 ? -18.620 9.956 18.917 1.00 93.25 548 ASP A CA 1
ATOM 4333 C C . ASP A 1 548 ? -18.142 10.098 20.366 1.00 93.25 548 ASP A C 1
ATOM 4335 O O . ASP A 1 548 ? -18.376 9.206 21.182 1.00 93.25 548 ASP A O 1
ATOM 4339 N N . LEU A 1 549 ? -17.585 11.262 20.728 1.00 95.88 549 LEU A N 1
ATOM 4340 C CA . LEU A 1 549 ? -17.148 11.553 22.095 1.00 95.88 549 LEU A CA 1
ATOM 4341 C C . LEU A 1 549 ? -18.306 11.448 23.099 1.00 95.88 549 LEU A C 1
ATOM 4343 O O . LEU A 1 549 ? -18.148 10.836 24.157 1.00 95.88 549 LEU A O 1
ATOM 4347 N N . ALA A 1 550 ? -19.481 11.994 22.764 1.00 95.31 550 ALA A N 1
ATOM 4348 C CA . ALA A 1 550 ? -20.679 11.857 23.592 1.00 95.31 550 ALA A CA 1
ATOM 4349 C C . ALA A 1 550 ? -21.088 10.381 23.765 1.00 95.31 550 ALA A C 1
ATOM 4351 O O . ALA A 1 550 ? -21.396 9.947 24.878 1.00 95.31 550 ALA A O 1
ATOM 4352 N N . SER A 1 551 ? -21.022 9.585 22.691 1.00 94.94 551 SER A N 1
ATOM 4353 C CA . SER A 1 551 ? -21.330 8.151 22.731 1.00 94.94 551 SER A CA 1
ATOM 4354 C C . SER A 1 551 ? -20.363 7.365 23.626 1.00 94.94 551 SER A C 1
ATOM 4356 O O . SER A 1 551 ? -20.783 6.457 24.347 1.00 94.94 551 SER A O 1
ATOM 4358 N N . TYR A 1 552 ? -19.080 7.745 23.648 1.00 95.75 552 TYR A N 1
ATOM 4359 C CA . TYR A 1 552 ? -18.070 7.121 24.503 1.00 95.75 552 TYR A CA 1
ATOM 4360 C C . TYR A 1 552 ? -18.349 7.407 25.981 1.00 95.75 552 TYR A C 1
ATOM 4362 O O . TYR A 1 552 ? -18.256 6.496 26.804 1.00 95.75 552 TYR A O 1
ATOM 4370 N N . VAL A 1 553 ? -18.763 8.636 26.318 1.00 95.38 553 VAL A N 1
ATOM 4371 C CA . VAL A 1 553 ? -19.193 8.998 27.681 1.00 95.38 553 VAL A CA 1
ATOM 4372 C C . VAL A 1 553 ? -20.406 8.176 28.102 1.00 95.38 553 VAL A C 1
ATOM 4374 O O . VAL A 1 553 ? -20.420 7.621 29.200 1.00 95.38 553 VAL A O 1
ATOM 4377 N N . GLU A 1 554 ? -21.415 8.041 27.237 1.00 93.50 554 GLU A N 1
ATOM 4378 C CA . GLU A 1 554 ? -22.576 7.203 27.545 1.00 93.50 554 GLU A CA 1
ATOM 4379 C C . GLU A 1 554 ? -22.185 5.748 27.810 1.00 93.50 554 GLU A C 1
ATOM 4381 O O . GLU A 1 554 ? -22.705 5.128 28.739 1.00 93.50 554 GLU A O 1
ATOM 4386 N N . LEU A 1 555 ? -21.283 5.196 26.998 1.00 92.81 555 LEU A N 1
ATOM 4387 C CA . LEU A 1 555 ? -20.808 3.824 27.133 1.00 92.81 555 LEU A CA 1
ATOM 4388 C C . LEU A 1 555 ? -20.011 3.639 28.436 1.00 92.81 555 LEU A C 1
ATOM 4390 O O . LEU A 1 555 ? -20.256 2.683 29.176 1.00 92.81 555 LEU A O 1
ATOM 4394 N N . ALA A 1 556 ? -19.144 4.600 28.771 1.00 91.38 556 ALA A N 1
ATOM 4395 C CA . ALA A 1 556 ? -18.417 4.649 30.037 1.00 91.38 556 ALA A CA 1
ATOM 4396 C C . ALA A 1 556 ? -19.364 4.736 31.248 1.00 91.38 556 ALA A C 1
ATOM 4398 O O . ALA A 1 556 ? -19.120 4.085 32.265 1.00 91.38 556 ALA A O 1
ATOM 4399 N N . LEU A 1 557 ? -20.466 5.490 31.142 1.00 90.19 557 LEU A N 1
ATOM 4400 C CA . LEU A 1 557 ? -21.453 5.645 32.213 1.00 90.19 557 LEU A CA 1
ATOM 4401 C C . LEU A 1 557 ? -22.375 4.427 32.384 1.00 90.19 557 LEU A C 1
ATOM 4403 O O . LEU A 1 557 ? -22.743 4.076 33.508 1.00 90.19 557 LEU A O 1
ATOM 4407 N N . LYS A 1 558 ? -22.748 3.770 31.278 1.00 85.31 558 LYS A N 1
ATOM 4408 C CA . LYS A 1 558 ? -23.639 2.597 31.270 1.00 85.31 558 LYS A CA 1
ATOM 4409 C C . LYS A 1 558 ? -23.024 1.379 31.951 1.00 85.31 558 LYS A C 1
ATOM 4411 O O . LYS A 1 558 ? -23.773 0.598 32.534 1.00 85.31 558 LYS A O 1
ATOM 4416 N N . SER A 1 559 ? -21.700 1.226 31.910 1.00 73.00 559 SER A N 1
ATOM 4417 C CA . SER A 1 559 ? -21.034 0.037 32.450 1.00 73.00 559 SER A CA 1
ATOM 4418 C C . SER A 1 559 ? -21.227 -0.133 33.956 1.00 73.00 559 SER A C 1
ATOM 4420 O O . SER A 1 559 ? -21.280 -1.265 34.418 1.00 73.00 559 SER A O 1
ATOM 4422 N N . LYS A 1 560 ? -21.342 0.963 34.729 1.00 66.62 560 LYS A N 1
ATOM 4423 C CA . LYS A 1 560 ? -21.525 0.991 36.201 1.00 66.62 560 LYS A CA 1
ATOM 4424 C C . LYS A 1 560 ? -20.544 0.120 37.012 1.00 66.62 560 LYS A C 1
ATOM 4426 O O . LYS A 1 560 ? -20.725 -0.053 38.217 1.00 66.62 560 LYS A O 1
ATOM 4431 N N . HIS A 1 561 ? -19.490 -0.395 36.382 1.00 65.88 561 HIS A N 1
ATOM 4432 C CA . HIS A 1 561 ? -18.547 -1.353 36.950 1.00 65.88 561 HIS A CA 1
ATOM 4433 C C . HIS A 1 561 ? -17.129 -0.772 37.064 1.00 65.88 561 HIS A C 1
ATOM 4435 O O . HIS A 1 561 ? -16.164 -1.504 36.932 1.00 65.88 561 HIS A O 1
ATOM 4441 N N . TRP A 1 562 ? -16.964 0.511 37.408 1.00 70.12 562 TRP A N 1
ATOM 4442 C CA . TRP A 1 562 ? -15.637 1.142 37.594 1.00 70.12 562 TRP A CA 1
ATOM 4443 C C . TRP A 1 562 ? -14.882 0.685 38.858 1.00 70.12 562 TRP A C 1
ATOM 4445 O O . TRP A 1 562 ? -13.993 1.383 39.343 1.00 70.12 562 TRP A O 1
ATOM 4455 N N . HIS A 1 563 ? -15.254 -0.458 39.439 1.00 63.38 563 HIS A N 1
ATOM 4456 C CA . HIS A 1 563 ? -14.768 -0.917 40.740 1.00 63.38 563 HIS A CA 1
ATOM 4457 C C . HIS A 1 563 ? -13.243 -1.040 40.765 1.00 63.38 563 HIS A C 1
ATOM 4459 O O . HIS A 1 563 ? -12.639 -0.717 41.781 1.00 63.38 563 HIS A O 1
ATOM 4465 N N . LYS A 1 564 ? -12.607 -1.422 39.650 1.00 70.56 564 LYS A N 1
ATOM 4466 C CA . LYS A 1 564 ? -11.143 -1.500 39.563 1.00 70.56 564 LYS A CA 1
ATOM 4467 C C . LYS A 1 564 ? -10.467 -0.137 39.648 1.00 70.56 564 LYS A C 1
ATOM 4469 O O . LYS A 1 564 ? -9.581 0.016 40.480 1.00 70.56 564 LYS A O 1
ATOM 4474 N N . TYR A 1 565 ? -10.933 0.857 38.889 1.00 75.44 565 TYR A N 1
ATOM 4475 C CA . TYR A 1 565 ? -10.410 2.225 38.985 1.00 75.44 565 TYR A CA 1
ATOM 4476 C C . TYR A 1 565 ? -10.631 2.828 40.377 1.00 75.44 565 TYR A C 1
ATOM 4478 O O . TYR A 1 565 ? -9.751 3.491 40.917 1.00 75.44 565 TYR A O 1
ATOM 4486 N N . LEU A 1 566 ? -11.769 2.520 41.007 1.00 61.34 566 LEU A N 1
ATOM 4487 C CA . LEU A 1 566 ? -12.052 2.936 42.381 1.00 61.34 566 LEU A CA 1
ATOM 4488 C C . LEU A 1 566 ? -11.102 2.283 43.401 1.00 61.34 566 LEU A C 1
ATOM 4490 O O . LEU A 1 566 ? -10.634 2.968 44.305 1.00 61.34 566 LEU A O 1
ATOM 4494 N N . ILE A 1 567 ? -10.790 0.990 43.253 1.00 63.44 567 ILE A N 1
ATOM 4495 C CA . ILE A 1 567 ? -9.843 0.271 44.124 1.00 63.44 567 ILE A CA 1
ATOM 4496 C C . ILE A 1 567 ? -8.412 0.784 43.924 1.00 63.44 567 ILE A C 1
ATOM 4498 O O . ILE A 1 567 ? -7.679 0.939 44.898 1.00 63.44 567 ILE A O 1
ATOM 4502 N N . SER A 1 568 ? -8.016 1.084 42.685 1.00 69.31 568 SER A N 1
ATOM 4503 C CA . SER A 1 568 ? -6.685 1.610 42.366 1.00 69.31 568 SER A CA 1
ATOM 4504 C C . SER A 1 568 ? -6.541 3.118 42.616 1.00 69.31 568 SER A C 1
ATOM 4506 O O . SER A 1 568 ? -5.464 3.666 42.401 1.00 69.31 568 SER A O 1
ATOM 4508 N N . GLY A 1 569 ? -7.610 3.802 43.044 1.00 77.62 569 GLY A N 1
ATOM 4509 C CA . GLY A 1 569 ? -7.616 5.244 43.307 1.00 77.62 569 GLY A CA 1
ATOM 4510 C C . GLY A 1 569 ? -7.551 6.129 42.057 1.00 77.62 569 GLY A C 1
ATOM 4511 O O . GLY A 1 569 ? -7.295 7.324 42.185 1.00 77.62 569 GLY A O 1
ATOM 4512 N N . ILE A 1 570 ? -7.786 5.572 40.865 1.00 84.56 570 ILE A N 1
ATOM 4513 C CA . ILE A 1 570 ? -7.757 6.306 39.594 1.00 84.56 570 ILE A CA 1
ATOM 4514 C C . ILE A 1 570 ? -9.150 6.908 39.331 1.00 84.56 570 ILE A C 1
ATOM 4516 O O . ILE A 1 570 ? -10.143 6.174 39.297 1.00 84.56 570 ILE A O 1
ATOM 4520 N N . PRO A 1 571 ? -9.275 8.230 39.123 1.00 88.62 571 PRO A N 1
ATOM 4521 C CA . PRO A 1 571 ? -10.530 8.851 38.713 1.00 88.62 571 PRO A CA 1
ATOM 4522 C C . PRO A 1 571 ? -11.047 8.290 37.381 1.00 88.62 571 PRO A C 1
ATOM 4524 O O . PRO A 1 571 ? -10.294 8.150 36.420 1.00 88.62 571 PRO A O 1
ATOM 4527 N N . VAL A 1 572 ? -12.360 8.053 37.275 1.00 90.50 572 VAL A N 1
ATOM 4528 C CA . VAL A 1 572 ? -12.993 7.550 36.036 1.00 90.50 572 VAL A CA 1
ATOM 4529 C C . VAL A 1 572 ? -12.725 8.485 34.855 1.00 90.50 572 VAL A C 1
ATOM 4531 O O . VAL A 1 572 ? -12.427 8.025 33.756 1.00 90.50 572 VAL A O 1
ATOM 4534 N N . TYR A 1 573 ? -12.788 9.799 35.087 1.00 92.62 573 TYR A N 1
ATOM 4535 C CA . TYR A 1 573 ? -12.415 10.801 34.091 1.00 92.62 573 TYR A CA 1
ATOM 4536 C C . TYR A 1 573 ? -10.966 10.657 33.603 1.00 92.62 573 TYR A C 1
ATOM 4538 O O . TYR A 1 573 ? -10.725 10.742 32.403 1.00 92.62 573 TYR A O 1
ATOM 4546 N N . GLU A 1 574 ? -10.012 10.424 34.507 1.00 91.69 574 GLU A N 1
ATOM 4547 C CA . GLU A 1 574 ? -8.596 10.278 34.152 1.00 91.69 574 GLU A CA 1
ATOM 4548 C C . GLU A 1 574 ? -8.388 9.023 33.302 1.00 91.69 574 GLU A C 1
ATOM 4550 O O . GLU A 1 574 ? -7.800 9.101 32.224 1.00 91.69 574 GLU A O 1
ATOM 4555 N N . ALA A 1 575 ? -8.982 7.898 33.709 1.00 92.69 575 ALA A N 1
ATOM 4556 C CA . ALA A 1 575 ? -8.950 6.676 32.918 1.00 92.69 575 ALA A CA 1
ATOM 4557 C C . ALA A 1 575 ? -9.561 6.869 31.522 1.00 92.69 575 ALA A C 1
ATOM 4559 O O . ALA A 1 575 ? -9.004 6.400 30.529 1.00 92.69 575 ALA A O 1
ATOM 4560 N N . PHE A 1 576 ? -10.685 7.583 31.426 1.00 94.75 576 PHE A N 1
ATOM 4561 C CA . PHE A 1 576 ? -11.350 7.877 30.157 1.00 94.75 576 PHE A CA 1
ATOM 4562 C C . PHE A 1 576 ? -10.480 8.755 29.250 1.00 94.75 576 PHE A C 1
ATOM 4564 O O . PHE A 1 576 ? -10.222 8.396 28.104 1.00 94.75 576 PHE A O 1
ATOM 4571 N N . PHE A 1 577 ? -9.975 9.868 29.786 1.00 95.19 577 PHE A N 1
ATOM 4572 C CA . PHE A 1 577 ? -9.111 10.810 29.081 1.00 95.19 577 PHE A CA 1
ATOM 4573 C C . PHE A 1 577 ? -7.835 10.140 28.560 1.00 95.19 577 PHE A C 1
ATOM 4575 O O . PHE A 1 577 ? -7.536 10.228 27.371 1.00 95.19 577 PHE A O 1
ATOM 4582 N N . HIS A 1 578 ? -7.122 9.401 29.414 1.00 94.06 578 HIS A N 1
ATOM 4583 C CA . HIS A 1 578 ? -5.917 8.692 28.993 1.00 94.06 578 HIS A CA 1
ATOM 4584 C C . HIS A 1 578 ? -6.219 7.572 27.998 1.00 94.06 578 HIS A C 1
ATOM 4586 O O . HIS A 1 578 ? -5.411 7.350 27.104 1.00 94.06 578 HIS A O 1
ATOM 4592 N N . THR A 1 579 ? -7.369 6.897 28.096 1.00 95.75 579 THR A N 1
ATOM 4593 C CA . THR A 1 579 ? -7.749 5.880 27.103 1.00 95.75 579 THR A CA 1
ATOM 4594 C C . THR A 1 579 ? -7.922 6.484 25.721 1.00 95.75 579 THR A C 1
ATOM 4596 O O . THR A 1 579 ? -7.356 5.956 24.773 1.00 95.75 579 THR A O 1
ATOM 4599 N N . LEU A 1 580 ? -8.641 7.602 25.594 1.00 96.06 580 LEU A N 1
ATOM 4600 C CA . LEU A 1 580 ? -8.879 8.227 24.288 1.00 96.06 580 LEU A CA 1
ATOM 4601 C C . LEU A 1 580 ? -7.612 8.800 23.641 1.00 96.06 580 LEU A C 1
ATOM 4603 O O . LEU A 1 580 ? -7.599 8.995 22.433 1.00 96.06 580 LEU A O 1
ATOM 4607 N N . LEU A 1 581 ? -6.556 9.033 24.422 1.00 94.50 581 LEU A N 1
ATOM 4608 C CA . LEU A 1 581 ? -5.249 9.475 23.930 1.00 94.50 581 LEU A CA 1
ATOM 4609 C C . LEU A 1 581 ? -4.198 8.355 23.906 1.00 94.50 581 LEU A C 1
ATOM 4611 O O . LEU A 1 581 ? -3.019 8.626 23.696 1.00 94.50 581 LEU A O 1
ATOM 4615 N N . ALA A 1 582 ? -4.587 7.112 24.212 1.00 93.31 582 ALA A N 1
ATOM 4616 C CA . ALA A 1 582 ? -3.663 6.003 24.454 1.00 93.31 582 ALA A CA 1
ATOM 4617 C C . ALA A 1 582 ? -2.495 6.377 25.402 1.00 93.31 582 ALA A C 1
ATOM 4619 O O . ALA A 1 582 ? -1.381 5.876 25.290 1.00 93.31 582 ALA A O 1
ATOM 4620 N N . GLY A 1 583 ? -2.725 7.276 26.360 1.00 90.31 583 GLY A N 1
ATOM 4621 C CA . GLY A 1 583 ? -1.719 7.747 27.310 1.00 90.31 583 GLY A CA 1
ATOM 4622 C C . GLY A 1 583 ? -0.605 8.635 26.738 1.00 90.31 583 GLY A C 1
ATOM 4623 O O . GLY A 1 583 ? 0.311 8.929 27.500 1.00 90.31 583 GLY A O 1
ATOM 4624 N N . SER A 1 584 ? -0.686 9.069 25.474 1.00 88.62 584 SER A N 1
ATOM 4625 C CA . SER A 1 584 ? 0.291 9.936 24.788 1.00 88.62 584 SER A CA 1
ATOM 4626 C C . SER A 1 584 ? -0.236 11.372 24.667 1.00 88.62 584 SER A C 1
ATOM 4628 O O . SER A 1 584 ? -1.439 11.589 24.533 1.00 88.62 584 SER A O 1
ATOM 4630 N N . ASP A 1 585 ? 0.648 12.367 24.718 1.00 82.94 585 ASP A N 1
ATOM 4631 C CA . ASP A 1 585 ? 0.343 13.764 24.361 1.00 82.94 585 ASP A CA 1
ATOM 4632 C C . ASP A 1 585 ? 0.486 14.054 22.852 1.00 82.94 585 ASP A C 1
ATOM 4634 O O . ASP A 1 585 ? 0.351 15.198 22.426 1.00 82.94 585 ASP A O 1
ATOM 4638 N N . GLY A 1 586 ? 0.750 13.020 22.045 1.00 73.19 586 GLY A N 1
ATOM 4639 C CA . GLY A 1 586 ? 1.008 13.122 20.607 1.00 73.19 586 GLY A CA 1
ATOM 4640 C C . GLY A 1 586 ? 2.497 13.155 20.246 1.00 73.19 586 GLY A C 1
ATOM 4641 O O . GLY A 1 586 ? 2.827 13.099 19.067 1.00 73.19 586 GLY A O 1
ATOM 4642 N N . SER A 1 587 ? 3.402 13.215 21.234 1.00 69.81 587 SER A N 1
ATOM 4643 C CA . SER A 1 587 ? 4.855 13.074 21.023 1.00 69.81 587 SER A CA 1
ATOM 4644 C C . SER A 1 587 ? 5.355 11.625 21.065 1.00 69.81 587 SER A C 1
ATOM 4646 O O . SER A 1 587 ? 6.519 11.370 20.748 1.00 69.81 587 SER A O 1
ATOM 4648 N N . ASP A 1 588 ? 4.507 10.697 21.524 1.00 67.00 588 ASP A N 1
ATOM 4649 C CA . ASP A 1 588 ? 4.793 9.275 21.786 1.00 67.00 588 ASP A CA 1
ATOM 4650 C C . ASP A 1 588 ? 5.896 9.005 22.817 1.00 67.00 588 ASP A C 1
ATOM 4652 O O . ASP A 1 588 ? 6.356 7.876 22.975 1.00 67.00 588 ASP A O 1
ATOM 4656 N N . ILE A 1 589 ? 6.319 10.040 23.546 1.00 71.62 589 ILE A N 1
ATOM 4657 C CA . ILE A 1 589 ? 7.368 9.956 24.572 1.00 71.62 589 ILE A CA 1
ATOM 4658 C C . ILE A 1 589 ? 6.831 10.417 25.932 1.00 71.62 589 ILE A C 1
ATOM 4660 O O . ILE A 1 589 ? 7.310 9.963 26.972 1.00 71.62 589 ILE A O 1
ATOM 4664 N N . SER A 1 590 ? 5.834 11.307 25.937 1.00 83.50 590 SER A N 1
ATOM 4665 C CA . SER A 1 590 ? 5.311 11.944 27.146 1.00 83.50 590 SER A CA 1
ATOM 4666 C C . SER A 1 590 ? 3.824 11.676 27.355 1.00 83.50 590 SER A C 1
ATOM 4668 O O . SER A 1 590 ? 3.053 11.490 26.416 1.00 83.50 590 SER A O 1
ATOM 4670 N N . ALA A 1 591 ? 3.422 11.669 28.626 1.00 86.81 591 ALA A N 1
ATOM 4671 C CA . ALA A 1 591 ? 2.022 11.582 29.010 1.00 86.81 591 ALA A CA 1
ATOM 4672 C C . ALA A 1 591 ? 1.335 12.962 28.925 1.00 86.81 591 ALA A C 1
ATOM 4674 O O . ALA A 1 591 ? 1.987 13.982 29.174 1.00 86.81 591 ALA A O 1
ATOM 4675 N N . PRO A 1 592 ? 0.012 13.010 28.673 1.00 90.56 592 PRO A N 1
ATOM 4676 C CA . PRO A 1 592 ? -0.760 14.247 28.674 1.00 90.56 592 PRO A CA 1
ATOM 4677 C C . PRO A 1 592 ? -0.573 15.081 29.948 1.00 90.56 592 PRO A C 1
ATOM 4679 O O . PRO A 1 592 ? -0.646 14.572 31.067 1.00 90.56 592 PRO A O 1
ATOM 4682 N N . SER A 1 593 ? -0.376 16.389 29.778 1.00 91.81 593 SER A N 1
ATOM 4683 C CA . SER A 1 593 ? -0.201 17.327 30.896 1.00 91.81 593 SER A CA 1
ATOM 4684 C C . SER A 1 593 ? -1.533 17.795 31.510 1.00 91.81 593 SER A C 1
ATOM 4686 O O . SER A 1 593 ? -2.618 17.575 30.969 1.00 91.81 593 SER A O 1
ATOM 4688 N N . ALA A 1 594 ? -1.465 18.524 32.629 1.00 90.38 594 ALA A N 1
ATOM 4689 C CA . ALA A 1 594 ? -2.645 19.139 33.243 1.00 90.38 594 ALA A CA 1
ATOM 4690 C C . ALA A 1 594 ? -3.348 20.159 32.321 1.00 90.38 594 ALA A C 1
ATOM 4692 O O . ALA A 1 594 ? -4.572 20.271 32.369 1.00 90.38 594 ALA A O 1
ATOM 4693 N N . ASP A 1 595 ? -2.596 20.859 31.459 1.00 90.94 595 ASP A N 1
ATOM 4694 C CA . ASP A 1 595 ? -3.159 21.788 30.467 1.00 90.94 595 ASP A CA 1
ATOM 4695 C C . ASP A 1 595 ? -4.012 21.016 29.435 1.00 90.94 595 ASP A C 1
ATOM 4697 O O . ASP A 1 595 ? -5.121 21.445 29.111 1.00 90.94 595 ASP A O 1
ATOM 4701 N N . HIS A 1 596 ? -3.550 19.837 28.989 1.00 93.38 596 HIS A N 1
ATOM 4702 C CA . HIS A 1 596 ? -4.307 18.951 28.093 1.00 93.38 596 HIS A CA 1
ATOM 4703 C C . HIS A 1 596 ? -5.614 18.493 28.745 1.00 93.38 596 HIS A C 1
ATOM 4705 O O . HIS A 1 596 ? -6.688 18.610 28.155 1.00 93.38 596 HIS A O 1
ATOM 4711 N N . SER A 1 597 ? -5.534 18.026 29.993 1.00 93.50 597 SER A N 1
ATOM 4712 C CA . SER A 1 597 ? -6.705 17.586 30.754 1.00 93.50 597 SER A CA 1
ATOM 4713 C C . SER A 1 597 ? -7.714 18.721 30.969 1.00 93.50 597 SER A C 1
ATOM 4715 O O . SER A 1 597 ? -8.921 18.521 30.841 1.00 93.50 597 SER A O 1
ATOM 4717 N N . GLU A 1 598 ? -7.256 19.948 31.231 1.00 93.06 598 GLU A N 1
ATOM 4718 C CA . GLU A 1 598 ? -8.148 21.095 31.397 1.00 93.06 598 GLU A CA 1
ATOM 4719 C C . GLU A 1 598 ? -8.901 21.449 30.106 1.00 93.06 598 GLU A C 1
ATOM 4721 O O . GLU A 1 598 ? -10.116 21.685 30.159 1.00 93.06 598 GLU A O 1
ATOM 4726 N N . VAL A 1 599 ? -8.187 21.496 28.973 1.00 94.38 599 VAL A N 1
ATOM 4727 C CA . VAL A 1 599 ? -8.754 21.784 27.646 1.00 94.38 599 VAL A CA 1
ATOM 4728 C C . VAL A 1 599 ? -9.737 20.690 27.242 1.00 94.38 599 VAL A C 1
ATOM 4730 O O . VAL A 1 599 ? -10.880 20.997 26.900 1.00 94.38 599 VAL A O 1
ATOM 4733 N N . PHE A 1 600 ? -9.340 19.421 27.355 1.00 95.44 600 PHE A N 1
ATOM 4734 C CA . PHE A 1 600 ? -10.202 18.289 27.029 1.00 95.44 600 PHE A CA 1
ATOM 4735 C C . PHE A 1 600 ? -11.472 18.283 27.882 1.00 95.44 600 PHE A C 1
ATOM 4737 O O . PHE A 1 600 ? -12.573 18.193 27.346 1.00 95.44 600 PHE A O 1
ATOM 4744 N N . GLY A 1 601 ? -11.348 18.474 29.199 1.00 94.88 601 GLY A N 1
ATOM 4745 C CA . GLY A 1 601 ? -12.500 18.524 30.095 1.00 94.88 601 GLY A CA 1
ATOM 4746 C C . GLY A 1 601 ? -13.470 19.667 29.773 1.00 94.88 601 GLY A C 1
ATOM 4747 O O . GLY A 1 601 ? -14.671 19.524 29.980 1.00 94.88 601 GLY A O 1
ATOM 4748 N N . LEU A 1 602 ? -12.985 20.806 29.261 1.00 95.44 602 LEU A N 1
ATOM 4749 C CA . LEU A 1 602 ? -13.846 21.910 28.820 1.00 95.44 602 LEU A CA 1
ATOM 4750 C C . LEU A 1 602 ? -14.657 21.540 27.573 1.00 95.44 602 LEU A C 1
ATOM 4752 O O . LEU A 1 602 ? -15.852 21.841 27.500 1.00 95.44 602 LEU A O 1
ATOM 4756 N N . ILE A 1 603 ? -14.014 20.881 26.611 1.00 96.00 603 ILE A N 1
ATOM 4757 C CA . ILE A 1 603 ? -14.659 20.402 25.383 1.00 96.00 603 ILE A CA 1
ATOM 4758 C C . ILE A 1 603 ? -15.659 19.293 25.715 1.00 96.00 603 ILE A C 1
ATOM 4760 O O . ILE A 1 603 ? -16.777 19.308 25.201 1.00 96.00 603 ILE A O 1
ATOM 4764 N N . LEU A 1 604 ? -15.301 18.383 26.624 1.00 96.62 604 LEU A N 1
ATOM 4765 C CA . LEU A 1 604 ? -16.156 17.295 27.092 1.00 96.62 604 LEU A CA 1
ATOM 4766 C C . LEU A 1 604 ? -17.448 17.827 27.725 1.00 96.62 604 LEU A C 1
ATOM 4768 O O . LEU A 1 604 ? -18.536 17.436 27.313 1.00 96.62 604 LEU A O 1
ATOM 4772 N N . ASP A 1 605 ? -17.337 18.783 28.650 1.00 95.69 605 ASP A N 1
ATOM 4773 C CA . ASP A 1 605 ? -18.497 19.396 29.311 1.00 95.69 605 ASP A CA 1
ATOM 4774 C C . ASP A 1 605 ? -19.391 20.163 28.335 1.00 95.69 605 ASP A C 1
ATOM 4776 O O . ASP A 1 605 ? -20.619 20.137 28.437 1.00 95.69 605 ASP A O 1
ATOM 4780 N N . SER A 1 606 ? -18.783 20.803 27.337 1.00 96.00 606 SER A N 1
ATOM 4781 C CA . SER A 1 606 ? -19.519 21.485 26.269 1.00 96.00 606 SER A CA 1
ATOM 4782 C C . SER A 1 606 ? -20.220 20.499 25.328 1.00 96.00 606 SER A C 1
ATOM 4784 O O . SER A 1 606 ? -21.307 20.788 24.830 1.00 96.00 606 SER A O 1
ATOM 4786 N N . THR A 1 607 ? -19.620 19.327 25.111 1.00 96.81 607 THR A N 1
ATOM 4787 C CA . THR A 1 607 ? -20.154 18.243 24.275 1.00 96.81 607 THR A CA 1
ATOM 4788 C C . THR A 1 607 ? -21.357 17.576 24.943 1.00 96.81 607 THR A C 1
ATOM 4790 O O . THR A 1 607 ? -22.411 17.428 24.328 1.00 96.81 607 THR A O 1
ATOM 4793 N N . THR A 1 608 ? -21.239 17.209 26.221 1.00 96.25 608 THR A N 1
ATOM 4794 C CA . THR A 1 608 ? -22.307 16.519 26.968 1.00 96.25 608 THR A CA 1
ATOM 4795 C C . THR A 1 608 ? -23.384 17.478 27.485 1.00 96.25 608 THR A C 1
ATOM 4797 O O . THR A 1 608 ? -24.522 17.073 27.734 1.00 96.25 608 THR A O 1
ATOM 4800 N N . GLY A 1 609 ? -23.042 18.758 27.662 1.00 93.88 609 GLY A N 1
ATOM 4801 C CA . GLY A 1 609 ? -23.875 19.736 28.356 1.00 93.88 609 GLY A CA 1
ATOM 4802 C C . GLY A 1 609 ? -23.958 19.508 29.870 1.00 93.88 609 GLY A C 1
ATOM 4803 O O . GLY A 1 609 ? -24.877 20.028 30.502 1.00 93.88 609 GLY A O 1
ATOM 4804 N N . GLN A 1 610 ? -23.046 18.719 30.446 1.00 91.44 610 GLN A N 1
ATOM 4805 C CA . GLN A 1 610 ? -22.965 18.429 31.878 1.00 91.44 610 GLN A CA 1
ATOM 4806 C C . GLN A 1 610 ? -21.628 18.911 32.441 1.00 91.44 610 GLN A C 1
ATOM 4808 O O . GLN A 1 610 ? -20.615 18.938 31.752 1.00 91.44 610 GLN A O 1
ATOM 4813 N N . THR A 1 611 ? -21.609 19.332 33.703 1.00 90.69 611 THR A N 1
ATOM 4814 C CA . THR A 1 611 ? -20.376 19.742 34.385 1.00 90.69 611 THR A CA 1
ATOM 4815 C C . THR A 1 611 ? -20.441 19.296 35.848 1.00 90.69 611 THR A C 1
ATOM 4817 O O . THR A 1 611 ? -21.219 19.876 36.610 1.00 90.69 611 THR A O 1
ATOM 4820 N N . PRO A 1 612 ? -19.655 18.286 36.266 1.00 91.81 612 PRO A N 1
ATOM 4821 C CA . PRO A 1 612 ? -18.740 17.478 35.447 1.00 91.81 612 PRO A CA 1
ATOM 4822 C C . PRO A 1 612 ? -19.477 16.483 34.530 1.00 91.81 612 PRO A C 1
ATOM 4824 O O . PRO A 1 612 ? -20.569 16.027 34.865 1.00 91.81 612 PRO A O 1
ATOM 4827 N N . SER A 1 613 ? -18.859 16.117 33.404 1.00 94.12 613 SER A N 1
ATOM 4828 C CA . SER A 1 613 ? -19.365 15.076 32.491 1.00 94.12 613 SER A CA 1
ATOM 4829 C C . SER A 1 613 ? -19.146 13.653 33.007 1.00 94.12 613 SER A C 1
ATOM 4831 O O . SER A 1 613 ? -19.954 12.762 32.750 1.00 94.12 613 SER A O 1
ATOM 4833 N N . LEU A 1 614 ? -18.037 13.424 33.717 1.00 91.69 614 LEU A N 1
ATOM 4834 C CA . LEU A 1 614 ? -17.664 12.123 34.274 1.00 91.69 614 LEU A CA 1
ATOM 4835 C C . LEU A 1 614 ? -17.275 12.237 35.759 1.00 91.69 614 LEU A C 1
ATOM 4837 O O . LEU A 1 614 ? -16.757 13.272 36.192 1.00 91.69 614 LEU A O 1
ATOM 4841 N N . PRO A 1 615 ? -17.470 11.173 36.562 1.00 89.44 615 PRO A N 1
ATOM 4842 C CA . PRO A 1 615 ? -17.010 11.144 37.947 1.00 89.44 615 PRO A CA 1
ATOM 4843 C C . PRO A 1 615 ? -15.495 11.361 38.071 1.00 89.44 615 PRO A C 1
ATOM 4845 O O . PRO A 1 615 ? -14.701 10.788 37.324 1.00 89.44 615 PRO A O 1
ATOM 4848 N N . GLY A 1 616 ? -15.089 12.167 39.055 1.00 86.81 616 GLY A N 1
ATOM 4849 C CA . GLY A 1 616 ? -13.675 12.441 39.332 1.00 86.81 616 GLY A CA 1
ATOM 4850 C C . GLY A 1 616 ? -13.007 13.430 38.369 1.00 86.81 616 GLY A C 1
ATOM 4851 O O . GLY A 1 616 ? -11.793 13.596 38.421 1.00 86.81 616 GLY A O 1
ATOM 4852 N N . GLN A 1 617 ? -13.777 14.104 37.509 1.00 90.56 617 GLN A N 1
ATOM 4853 C CA . GLN A 1 617 ? -13.256 15.136 36.617 1.00 90.56 617 GLN A CA 1
ATOM 4854 C C . GLN A 1 617 ? -12.755 16.358 37.394 1.00 90.56 617 GLN A C 1
ATOM 4856 O O . GLN A 1 617 ? -13.490 16.978 38.167 1.00 90.56 617 GLN A O 1
ATOM 4861 N N . THR A 1 618 ? -11.493 16.722 37.171 1.00 80.06 618 THR A N 1
ATOM 4862 C CA . THR A 1 618 ? -10.854 17.869 37.816 1.00 80.06 618 THR A CA 1
ATOM 4863 C C . THR A 1 618 ? -11.189 19.165 37.074 1.00 80.06 618 THR A C 1
ATOM 4865 O O . THR A 1 618 ? -11.179 19.237 35.845 1.00 80.06 618 THR A O 1
ATOM 4868 N N . MET A 1 619 ? -11.505 20.223 37.827 1.00 86.19 619 MET A N 1
ATOM 4869 C CA . MET A 1 619 ? -11.745 21.560 37.277 1.00 86.19 619 MET A CA 1
ATOM 4870 C C . MET A 1 619 ? -10.724 22.543 37.834 1.00 86.19 619 MET A C 1
ATOM 4872 O O . MET A 1 619 ? -10.575 22.673 39.049 1.00 86.19 619 MET A O 1
ATOM 4876 N N . SER A 1 620 ? -10.059 23.279 36.947 1.00 88.19 620 SER A N 1
ATOM 4877 C CA . SER A 1 620 ? -9.165 24.361 37.352 1.00 88.19 620 SER A CA 1
ATOM 4878 C C . SER A 1 620 ? -9.937 25.509 38.013 1.00 88.19 620 SER A C 1
ATOM 4880 O O . SER A 1 620 ? -11.121 25.738 37.744 1.00 88.19 620 SER A O 1
ATOM 4882 N N . ILE A 1 621 ? -9.236 26.315 38.814 1.00 87.88 621 ILE A N 1
ATOM 4883 C CA . ILE A 1 621 ? -9.811 27.511 39.450 1.00 87.88 621 ILE A CA 1
ATOM 4884 C C . ILE A 1 621 ? -10.369 28.483 38.397 1.00 87.88 621 ILE A C 1
ATOM 4886 O O . ILE A 1 621 ? -11.412 29.100 38.610 1.00 87.88 621 ILE A O 1
ATOM 4890 N N . ARG A 1 622 ? -9.695 28.630 37.246 1.00 89.88 622 ARG A N 1
ATOM 4891 C CA . ARG A 1 622 ? -10.149 29.529 36.174 1.00 89.88 622 ARG A CA 1
ATOM 4892 C C . ARG A 1 622 ? -11.411 29.017 35.478 1.00 89.88 622 ARG A C 1
ATOM 4894 O O . ARG A 1 622 ? -12.275 29.832 35.173 1.00 89.88 622 ARG A O 1
ATOM 4901 N N . ARG A 1 623 ? -11.572 27.699 35.308 1.00 90.19 623 ARG A N 1
ATOM 4902 C CA . ARG A 1 623 ? -12.820 27.100 34.807 1.00 90.19 623 ARG A CA 1
ATOM 4903 C C . ARG A 1 623 ? -13.959 27.241 35.811 1.00 90.19 623 ARG A C 1
ATOM 4905 O O . ARG A 1 623 ? -15.038 27.675 35.430 1.00 90.19 623 ARG A O 1
ATOM 4912 N N . GLN A 1 624 ? -13.706 26.972 37.094 1.00 88.38 624 GLN A N 1
ATOM 4913 C CA . GLN A 1 624 ? -14.701 27.143 38.165 1.00 88.38 624 GLN A CA 1
ATOM 4914 C C . GLN A 1 624 ? -15.223 28.585 38.262 1.00 88.38 624 GLN A C 1
ATOM 4916 O O . GLN A 1 624 ? -16.393 28.804 38.556 1.00 88.38 624 GLN A O 1
ATOM 4921 N N . LYS A 1 625 ? -14.360 29.574 37.997 1.00 89.62 625 LYS A N 1
ATOM 4922 C CA . LYS A 1 625 ? -14.717 31.001 37.990 1.00 89.62 625 LYS A CA 1
ATOM 4923 C C . LYS A 1 625 ? -15.283 31.504 36.653 1.00 89.62 625 LYS A C 1
ATOM 4925 O O . LYS A 1 625 ? -15.587 32.687 36.553 1.00 89.62 625 LYS A O 1
ATOM 4930 N N . GLY A 1 626 ? -15.400 30.650 35.631 1.00 86.81 626 GLY A N 1
ATOM 4931 C CA . GLY A 1 626 ? -15.898 31.030 34.303 1.00 86.81 626 GLY A CA 1
ATOM 4932 C C . GLY A 1 626 ? -14.923 31.856 33.451 1.00 86.81 626 GLY A C 1
ATOM 4933 O O . GLY A 1 626 ? -15.328 32.434 32.450 1.00 86.81 626 GLY A O 1
ATOM 4934 N N . TYR A 1 627 ? -13.641 31.919 33.821 1.00 89.75 627 TYR A N 1
ATOM 4935 C CA . TYR A 1 627 ? -12.603 32.671 33.099 1.00 89.75 627 TYR A CA 1
ATOM 4936 C C . TYR A 1 627 ? -11.928 31.881 31.969 1.00 89.75 627 TYR A C 1
ATOM 4938 O O . TYR A 1 627 ? -11.044 32.415 31.301 1.00 89.75 627 TYR A O 1
ATOM 4946 N N . PHE A 1 628 ? -12.290 30.611 31.784 1.00 92.06 628 PHE A N 1
ATOM 4947 C CA . PHE A 1 628 ? -11.764 29.760 30.721 1.00 92.06 628 PHE A CA 1
ATOM 4948 C C . PHE A 1 628 ? -12.922 29.090 29.974 1.00 92.06 628 PHE A C 1
ATOM 4950 O O . PHE A 1 628 ? -13.573 28.192 30.511 1.00 92.06 628 PHE A O 1
ATOM 4957 N N . THR A 1 629 ? -13.193 29.575 28.764 1.00 92.69 629 THR A N 1
ATOM 4958 C CA . THR A 1 629 ? -14.288 29.176 27.868 1.00 92.69 629 THR A CA 1
ATOM 4959 C C . THR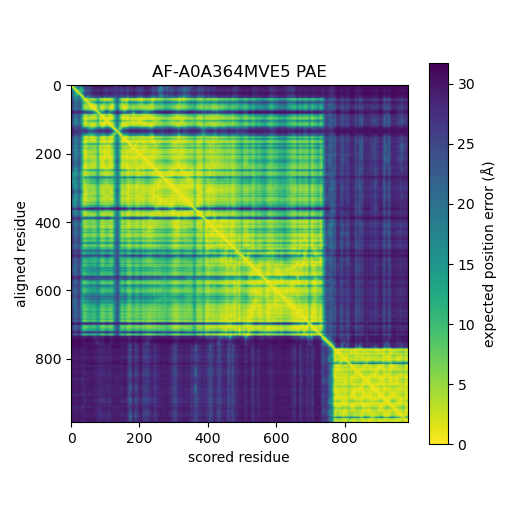 A 1 629 ? -13.738 28.685 26.525 1.00 92.69 629 THR A C 1
ATOM 4961 O O . THR A 1 629 ? -12.540 28.794 26.259 1.00 92.69 629 THR A O 1
ATOM 4964 N N . LEU A 1 630 ? -14.601 28.139 25.658 1.00 92.56 630 LEU A N 1
ATOM 4965 C CA . LEU A 1 630 ? -14.188 27.637 24.338 1.00 92.56 630 LEU A CA 1
ATOM 4966 C C . LEU A 1 630 ? -13.508 28.716 23.479 1.00 92.56 630 LEU A C 1
ATOM 4968 O O . LEU A 1 630 ? -12.588 28.410 22.729 1.00 92.56 630 LEU A O 1
ATOM 4972 N N . ASP A 1 631 ? -13.876 29.991 23.634 1.00 90.62 631 ASP A N 1
ATOM 4973 C CA . ASP A 1 631 ? -13.222 31.087 22.910 1.00 90.62 631 ASP A CA 1
ATOM 4974 C C . ASP A 1 631 ? -11.762 31.289 23.328 1.00 90.62 631 ASP A C 1
ATOM 4976 O O . ASP A 1 631 ? -10.934 31.688 22.506 1.00 90.62 631 ASP A O 1
ATOM 4980 N N . ASN A 1 632 ? -11.399 30.958 24.572 1.00 92.88 632 ASN A N 1
ATOM 4981 C CA . ASN A 1 632 ? -10.001 31.005 24.995 1.00 92.88 632 ASN A CA 1
ATOM 4982 C C . ASN A 1 632 ? -9.135 29.984 24.245 1.00 92.88 632 ASN A C 1
ATOM 4984 O O . ASN A 1 632 ? -7.933 30.219 24.110 1.00 92.88 632 ASN A O 1
ATOM 4988 N N . LEU A 1 633 ? -9.722 28.904 23.712 1.00 89.81 633 LEU A N 1
ATOM 4989 C CA . LEU A 1 633 ? -9.012 27.896 22.916 1.00 89.81 633 LEU A CA 1
ATOM 4990 C C . LEU A 1 633 ? -8.520 28.434 21.565 1.00 89.81 633 LEU A C 1
ATOM 4992 O O . LEU A 1 633 ? -7.674 27.812 20.942 1.00 89.81 633 LEU A O 1
ATOM 4996 N N . LYS A 1 634 ? -8.969 29.623 21.144 1.00 86.38 634 LYS A N 1
ATOM 4997 C CA . LYS A 1 634 ? -8.482 30.316 19.937 1.00 86.38 634 LYS A CA 1
ATOM 4998 C C . LYS A 1 634 ? -7.225 31.159 20.192 1.00 86.38 634 LYS A C 1
ATOM 5000 O O . LYS A 1 634 ? -6.679 31.761 19.273 1.00 86.38 634 LYS A O 1
ATOM 5005 N N . THR A 1 635 ? -6.774 31.264 21.444 1.00 84.81 635 THR A N 1
ATOM 5006 C CA . THR A 1 635 ? -5.586 32.051 21.808 1.00 84.81 635 THR A CA 1
ATOM 5007 C C . THR A 1 635 ? -4.313 31.210 21.716 1.00 84.81 635 THR A C 1
ATOM 5009 O O . THR A 1 635 ? -4.349 30.011 21.958 1.00 84.81 635 THR A O 1
ATOM 5012 N N . ARG A 1 636 ? -3.167 31.836 21.402 1.00 76.38 636 ARG A N 1
ATOM 5013 C CA . ARG A 1 636 ? -1.919 31.156 20.990 1.00 76.38 636 ARG A CA 1
ATOM 5014 C C . ARG A 1 636 ? -1.544 29.901 21.797 1.00 76.38 636 ARG A C 1
ATOM 5016 O O . ARG A 1 636 ? -1.275 28.870 21.197 1.00 76.38 636 ARG A O 1
ATOM 5023 N N . LYS A 1 637 ? -1.484 29.977 23.136 1.00 80.94 637 LYS A N 1
ATOM 5024 C CA . LYS A 1 637 ? -1.064 28.828 23.967 1.00 80.94 637 LYS A CA 1
ATOM 5025 C C . LYS A 1 637 ? -2.152 27.730 24.029 1.00 80.94 637 LYS A C 1
ATOM 5027 O O . LYS A 1 637 ? -1.828 26.601 23.689 1.00 80.94 637 LYS A O 1
ATOM 5032 N N . PRO A 1 638 ? -3.414 28.016 24.409 1.00 86.25 638 PRO A N 1
ATOM 5033 C CA . PRO A 1 638 ? -4.499 27.030 24.352 1.00 86.25 638 PRO A CA 1
ATOM 5034 C C . PRO A 1 638 ? -4.772 26.424 22.968 1.00 86.25 638 PRO A C 1
ATOM 5036 O O . PRO A 1 638 ? -5.113 25.249 22.900 1.00 86.25 638 PRO A O 1
ATOM 5039 N N . ALA A 1 639 ? -4.605 27.194 21.888 1.00 81.81 639 ALA A N 1
ATOM 5040 C CA . ALA A 1 639 ? -4.753 26.707 20.516 1.00 81.81 639 ALA A CA 1
ATOM 5041 C C . ALA A 1 639 ? -3.722 25.619 20.203 1.00 81.81 639 ALA A C 1
ATOM 5043 O O . ALA A 1 639 ? -4.085 24.550 19.732 1.00 81.81 639 ALA A O 1
ATOM 5044 N N . ARG A 1 640 ? -2.460 25.839 20.589 1.00 83.62 640 ARG A N 1
ATOM 5045 C CA . ARG A 1 640 ? -1.409 24.824 20.468 1.00 83.62 640 ARG A CA 1
ATOM 5046 C C . ARG A 1 640 ? -1.739 23.551 21.258 1.00 83.62 640 ARG A C 1
ATOM 5048 O O . ARG A 1 640 ? -1.607 22.460 20.728 1.00 83.62 640 ARG A O 1
ATOM 5055 N N . THR A 1 641 ? -2.213 23.677 22.499 1.00 88.81 641 THR A N 1
ATOM 5056 C CA . THR A 1 641 ? -2.620 22.503 23.297 1.00 88.81 641 THR A CA 1
ATOM 5057 C C . THR A 1 641 ? -3.814 21.768 22.677 1.00 88.81 641 THR A C 1
ATOM 5059 O O . THR A 1 641 ? -3.910 20.550 22.785 1.00 88.81 641 THR A O 1
ATOM 5062 N N . LEU A 1 642 ? -4.733 22.482 22.020 1.00 90.38 642 LEU A N 1
ATOM 5063 C CA . LEU A 1 642 ? -5.831 21.868 21.272 1.00 90.38 642 LEU A CA 1
ATOM 5064 C C . LEU A 1 642 ? -5.328 21.109 20.035 1.00 90.38 642 LEU A C 1
ATOM 5066 O O . LEU A 1 642 ? -5.816 20.014 19.772 1.00 90.38 642 LEU A O 1
ATOM 5070 N N . GLU A 1 643 ? -4.361 21.664 19.303 1.00 85.25 643 GLU A N 1
ATOM 5071 C CA . GLU A 1 643 ? -3.715 20.998 18.164 1.00 85.25 643 GLU A CA 1
ATOM 5072 C C . GLU A 1 643 ? -2.990 19.717 18.609 1.00 85.25 643 GLU A C 1
ATOM 5074 O O . GLU A 1 643 ? -3.200 18.660 18.015 1.00 85.25 643 GLU A O 1
ATOM 5079 N N . GLU A 1 644 ? -2.219 19.786 19.702 1.00 87.19 644 GLU A N 1
ATOM 5080 C CA . GLU A 1 644 ? -1.547 18.636 20.333 1.00 87.19 644 GLU A CA 1
ATOM 5081 C C . GLU A 1 644 ? -2.573 17.554 20.736 1.00 87.19 644 GLU A C 1
ATOM 5083 O O . GLU A 1 644 ? -2.441 16.389 20.361 1.00 87.19 644 GLU A O 1
ATOM 5088 N N . LEU A 1 645 ? -3.674 17.946 21.395 1.00 91.25 645 LEU A N 1
ATOM 5089 C CA . LEU A 1 645 ? -4.780 17.041 21.734 1.00 91.25 645 LEU A CA 1
ATOM 5090 C C . LEU A 1 645 ? -5.429 16.398 20.507 1.00 91.25 645 LEU A C 1
ATOM 5092 O O . LEU A 1 645 ? -5.733 15.209 20.536 1.00 91.25 645 LEU A O 1
ATOM 5096 N N . GLN A 1 646 ? -5.692 17.168 19.450 1.00 90.50 646 GLN A N 1
ATOM 5097 C CA . GLN A 1 646 ? -6.299 16.644 18.225 1.00 90.50 646 GLN A CA 1
ATOM 5098 C C . GLN A 1 646 ? -5.368 15.653 17.524 1.00 90.50 646 GLN A C 1
ATOM 5100 O O . GLN A 1 646 ? -5.843 14.619 17.054 1.00 90.50 646 GLN A O 1
ATOM 5105 N N . ALA A 1 647 ? -4.063 15.928 17.484 1.00 85.31 647 ALA A N 1
ATOM 5106 C CA . ALA A 1 647 ? -3.069 15.006 16.944 1.00 85.31 647 ALA A CA 1
ATOM 5107 C C . ALA A 1 647 ? -3.022 13.697 17.750 1.00 85.31 647 ALA A C 1
ATOM 5109 O O . ALA A 1 647 ? -3.173 12.620 17.172 1.00 85.31 647 ALA A O 1
ATOM 5110 N N . ALA A 1 648 ? -2.922 13.788 19.080 1.00 90.25 648 ALA A N 1
ATOM 5111 C CA . ALA A 1 648 ? -2.909 12.631 19.977 1.00 90.25 648 ALA A CA 1
ATOM 5112 C C . ALA A 1 648 ? -4.197 11.795 19.878 1.00 90.25 648 ALA A C 1
ATOM 5114 O O . ALA A 1 648 ? -4.152 10.569 19.781 1.00 90.25 648 ALA A O 1
ATOM 5115 N N . LEU A 1 649 ? -5.359 12.457 19.841 1.00 93.06 649 LEU A N 1
ATOM 5116 C CA . LEU A 1 649 ? -6.659 11.805 19.690 1.00 93.06 649 LEU A CA 1
ATOM 5117 C C . LEU A 1 649 ? -6.759 11.066 18.350 1.00 93.06 649 LEU A C 1
ATOM 5119 O O . LEU A 1 649 ? -7.233 9.930 18.308 1.00 93.06 649 LEU A O 1
ATOM 5123 N N . ARG A 1 650 ? -6.311 11.695 17.255 1.00 89.88 650 ARG A N 1
ATOM 5124 C CA . ARG A 1 650 ? -6.284 11.066 15.929 1.00 89.88 650 ARG A CA 1
ATOM 5125 C C . ARG A 1 650 ? -5.382 9.842 15.908 1.00 89.88 650 ARG A C 1
ATOM 5127 O O . ARG A 1 650 ? -5.834 8.797 15.449 1.00 89.88 650 ARG A O 1
ATOM 5134 N N . ALA A 1 651 ? -4.164 9.952 16.434 1.00 87.69 651 ALA A N 1
ATOM 5135 C CA . ALA A 1 651 ? -3.223 8.837 16.501 1.00 87.69 651 ALA A CA 1
ATOM 5136 C C . ALA A 1 651 ? -3.794 7.657 17.307 1.00 87.69 651 ALA A C 1
ATOM 5138 O O . ALA A 1 651 ? -3.724 6.508 16.875 1.00 87.69 651 ALA A O 1
ATOM 5139 N N . ALA A 1 652 ? -4.439 7.938 18.441 1.00 92.06 652 ALA A N 1
ATOM 5140 C CA . ALA A 1 652 ? -4.981 6.908 19.315 1.00 92.06 652 ALA A CA 1
ATOM 5141 C C . ALA A 1 652 ? -6.259 6.245 18.769 1.00 92.06 652 ALA A C 1
ATOM 5143 O O . ALA A 1 652 ? -6.371 5.021 18.795 1.00 92.06 652 ALA A O 1
ATOM 5144 N N . LEU A 1 653 ? -7.243 7.020 18.296 1.00 93.81 653 LEU A N 1
ATOM 5145 C CA . LEU A 1 653 ? -8.587 6.505 17.997 1.00 93.81 653 LEU A CA 1
ATOM 5146 C C . LEU A 1 653 ? -8.813 6.097 16.545 1.00 93.81 653 LEU A C 1
ATOM 5148 O O . LEU A 1 653 ? -9.715 5.294 16.293 1.00 93.81 653 LEU A O 1
ATOM 5152 N N . LYS A 1 654 ? -8.060 6.647 15.587 1.00 92.81 654 LYS A N 1
ATOM 5153 C CA . LYS A 1 654 ? -8.318 6.414 14.162 1.00 92.81 654 LYS A CA 1
ATOM 5154 C C . LYS A 1 654 ? -8.322 4.916 13.847 1.00 92.81 654 LYS A C 1
ATOM 5156 O O . LYS A 1 654 ? -7.378 4.189 14.142 1.00 92.81 654 LYS A O 1
ATOM 5161 N N . MET A 1 655 ? -9.424 4.465 13.252 1.00 93.62 655 MET A N 1
ATOM 5162 C CA . MET A 1 655 ? -9.711 3.077 12.885 1.00 93.62 655 MET A CA 1
ATOM 5163 C C . MET A 1 655 ? -9.672 2.076 14.056 1.00 93.62 655 MET A C 1
ATOM 5165 O O . MET A 1 655 ? -9.509 0.873 13.841 1.00 93.62 655 MET A O 1
ATOM 5169 N N . ARG A 1 656 ? -9.892 2.548 15.291 1.00 95.12 656 ARG A N 1
ATOM 5170 C CA . ARG A 1 656 ? -10.093 1.730 16.500 1.00 95.12 656 ARG A CA 1
ATOM 5171 C C . ARG A 1 656 ? -11.513 1.892 17.053 1.00 95.12 656 ARG A C 1
ATOM 5173 O O . ARG A 1 656 ? -12.308 2.700 16.564 1.00 95.12 656 ARG A O 1
ATOM 5180 N N . ARG A 1 657 ? -11.850 1.091 18.067 1.00 96.44 657 ARG A N 1
ATOM 5181 C CA . ARG A 1 657 ? -13.105 1.195 18.835 1.00 96.44 657 ARG A CA 1
ATOM 5182 C C . ARG A 1 657 ? -12.791 1.455 20.301 1.00 96.44 657 ARG A C 1
ATOM 5184 O O . ARG A 1 657 ? -11.877 0.840 20.848 1.00 96.44 657 ARG A O 1
ATOM 5191 N N . PHE A 1 658 ? -13.583 2.311 20.938 1.00 97.69 658 PHE A N 1
ATOM 5192 C CA . PHE A 1 658 ? -13.609 2.420 22.390 1.00 97.69 658 PHE A CA 1
ATOM 5193 C C . PHE A 1 658 ? -14.385 1.230 22.969 1.00 97.69 658 PHE A C 1
ATOM 5195 O O . PHE A 1 658 ? -15.467 0.882 22.487 1.00 97.69 658 PHE A O 1
ATOM 5202 N N . ALA A 1 659 ? -13.826 0.595 23.993 1.00 96.38 659 ALA A N 1
ATOM 5203 C CA . ALA A 1 659 ? -14.360 -0.599 24.632 1.00 96.38 659 ALA A CA 1
ATOM 5204 C C . ALA A 1 659 ? -14.446 -0.436 26.149 1.00 96.38 659 ALA A C 1
ATOM 5206 O O . ALA A 1 659 ? -13.617 0.230 26.771 1.00 96.38 659 ALA A O 1
ATOM 5207 N N . VAL A 1 660 ? -15.419 -1.133 26.737 1.00 94.75 660 VAL A N 1
ATOM 5208 C CA . VAL A 1 660 ? -15.463 -1.397 28.178 1.00 94.75 660 VAL A CA 1
ATOM 5209 C C . VAL A 1 660 ? -15.430 -2.903 28.402 1.00 94.75 660 VAL A C 1
ATOM 5211 O O . VAL A 1 660 ? -16.182 -3.662 27.778 1.00 94.75 660 VAL A O 1
ATOM 5214 N N . THR A 1 661 ? -14.539 -3.338 29.283 1.00 94.12 661 THR A N 1
ATOM 5215 C CA . THR A 1 661 ? -14.339 -4.750 29.615 1.00 94.12 661 THR A CA 1
ATOM 5216 C C . THR A 1 661 ? -15.249 -5.205 30.760 1.00 94.12 661 THR A C 1
ATOM 5218 O O . THR A 1 661 ? -15.989 -4.404 31.338 1.00 94.12 661 THR A O 1
ATOM 5221 N N . LYS A 1 662 ? -15.239 -6.499 31.094 1.00 91.69 662 LYS A N 1
ATOM 5222 C CA . LYS A 1 662 ? -16.086 -7.077 32.145 1.00 91.69 662 LYS A CA 1
ATOM 5223 C C . LYS A 1 662 ? -15.690 -6.584 33.535 1.00 91.69 662 LYS A C 1
ATOM 5225 O O . LYS A 1 662 ? -16.578 -6.354 34.354 1.00 91.69 662 LYS A O 1
ATOM 5230 N N . GLU A 1 663 ? -14.400 -6.375 33.798 1.00 87.69 663 GLU A N 1
ATOM 5231 C CA . GLU A 1 663 ? -13.940 -5.767 35.056 1.00 87.69 663 GLU A CA 1
ATOM 5232 C C . GLU A 1 663 ? -14.040 -4.228 35.070 1.00 87.69 663 GLU A C 1
ATOM 5234 O O . GLU A 1 663 ? -13.724 -3.594 36.079 1.00 87.69 663 GLU A O 1
ATOM 5239 N N . GLY A 1 664 ? -14.530 -3.627 33.978 1.00 89.12 664 GLY A N 1
ATOM 5240 C CA . GLY A 1 664 ? -14.802 -2.195 33.870 1.00 89.12 664 GLY A CA 1
ATOM 5241 C C . GLY A 1 664 ? -13.624 -1.340 33.411 1.00 89.12 664 GLY A C 1
ATOM 5242 O O . GLY A 1 664 ? -13.686 -0.119 33.565 1.00 89.12 664 GLY A O 1
ATOM 5243 N N . TYR A 1 665 ? -12.581 -1.948 32.840 1.00 92.62 665 TYR A N 1
ATOM 5244 C CA . TYR A 1 665 ? -11.485 -1.216 32.215 1.00 92.62 665 TYR A CA 1
ATOM 5245 C C . TYR A 1 665 ? -11.938 -0.552 30.914 1.00 92.62 665 TYR A C 1
ATOM 5247 O O . TYR A 1 665 ? -12.768 -1.084 30.171 1.00 92.62 665 TYR A O 1
ATOM 5255 N N . PHE A 1 666 ? -11.364 0.613 30.633 1.00 95.50 666 PHE A N 1
ATOM 5256 C CA . PHE A 1 666 ? -11.495 1.312 29.364 1.00 95.50 666 PHE A CA 1
ATOM 5257 C C . PHE A 1 666 ? -10.356 0.913 28.433 1.00 95.50 666 PHE A C 1
ATOM 5259 O O . PHE A 1 666 ? -9.188 0.871 28.835 1.00 95.50 666 PHE A O 1
ATOM 5266 N N . ALA A 1 667 ? -10.715 0.608 27.188 1.00 96.69 667 ALA A N 1
ATOM 5267 C CA . ALA A 1 667 ? -9.782 0.098 26.201 1.00 96.69 667 ALA A CA 1
ATOM 5268 C C . ALA A 1 667 ? -9.976 0.731 24.821 1.00 96.69 667 ALA A C 1
ATOM 5270 O O . ALA A 1 667 ? -11.094 1.077 24.438 1.00 96.69 667 ALA A O 1
ATOM 5271 N N . LEU A 1 668 ? -8.887 0.812 24.055 1.00 97.56 668 LEU A N 1
ATOM 5272 C CA . LEU A 1 668 ? -8.921 0.980 22.605 1.00 97.56 668 LEU A CA 1
ATOM 5273 C C . LEU A 1 668 ? -8.557 -0.346 21.954 1.00 97.56 668 LEU A C 1
ATOM 5275 O O . LEU A 1 668 ? -7.484 -0.890 22.212 1.00 97.56 668 LEU A O 1
ATOM 5279 N N . VAL A 1 669 ? -9.444 -0.858 21.108 1.00 96.94 669 VAL A N 1
ATOM 5280 C CA . VAL A 1 669 ? -9.324 -2.195 20.513 1.00 96.94 669 VAL A CA 1
ATOM 5281 C C . VAL A 1 669 ? -9.397 -2.143 18.982 1.00 96.94 669 VAL A C 1
ATOM 5283 O O . VAL A 1 669 ? -9.916 -1.161 18.433 1.00 96.94 669 VAL A O 1
ATOM 5286 N N . PRO A 1 670 ? -8.899 -3.177 18.272 1.00 95.19 670 PRO A N 1
ATOM 5287 C CA . PRO A 1 670 ? -8.969 -3.248 16.813 1.00 95.19 670 PRO A CA 1
ATOM 5288 C C . PRO A 1 670 ? -10.402 -3.105 16.283 1.00 95.19 670 PRO A C 1
ATOM 5290 O O . PRO A 1 670 ? -11.358 -3.565 16.911 1.00 95.19 670 PRO A O 1
ATOM 5293 N N . ARG A 1 671 ? -10.572 -2.524 15.087 1.00 94.38 671 ARG A N 1
ATOM 5294 C CA . ARG A 1 671 ? -11.900 -2.341 14.458 1.00 94.38 671 ARG A CA 1
ATOM 5295 C C . ARG A 1 671 ? -12.706 -3.631 14.291 1.00 94.38 671 ARG A C 1
ATOM 5297 O O . ARG A 1 671 ? -13.929 -3.586 14.376 1.00 94.38 671 ARG A O 1
ATOM 5304 N N . GLY A 1 672 ? -12.028 -4.764 14.094 1.00 91.56 672 GLY A N 1
ATOM 5305 C CA . GLY A 1 672 ? -12.645 -6.086 13.956 1.00 91.56 672 GLY A CA 1
ATOM 5306 C C . GLY A 1 672 ? -13.120 -6.716 15.274 1.00 91.56 672 GLY A C 1
ATOM 5307 O O . GLY A 1 672 ? -13.716 -7.798 15.246 1.00 91.56 672 GLY A O 1
ATOM 5308 N N . ALA A 1 673 ? -12.861 -6.074 16.421 1.00 95.12 673 ALA A N 1
ATOM 5309 C CA . ALA A 1 673 ? -13.246 -6.573 17.737 1.00 95.12 673 ALA A CA 1
ATOM 5310 C C . ALA A 1 673 ? -14.770 -6.579 17.940 1.00 95.12 673 ALA A C 1
ATOM 5312 O O . ALA A 1 673 ? -15.504 -5.707 17.456 1.00 95.12 673 ALA A O 1
ATOM 5313 N N . GLN A 1 674 ? -15.236 -7.566 18.697 1.00 95.19 674 GLN A N 1
ATOM 5314 C CA . GLN A 1 674 ? -16.629 -7.871 18.996 1.00 95.19 674 GLN A CA 1
ATOM 5315 C C . GLN A 1 674 ? -16.812 -8.123 20.498 1.00 95.19 674 GLN A C 1
ATOM 5317 O O . GLN A 1 674 ? -15.866 -8.400 21.236 1.00 95.19 674 GLN A O 1
ATOM 5322 N N . VAL A 1 675 ? -18.056 -8.006 20.966 1.00 96.06 675 VAL A N 1
ATOM 5323 C CA . VAL A 1 675 ? -18.405 -8.368 22.345 1.00 96.06 675 VAL A CA 1
ATOM 5324 C C . VAL A 1 675 ? -18.144 -9.861 22.538 1.00 96.06 675 VAL A C 1
ATOM 5326 O O . VAL A 1 675 ? -18.580 -10.670 21.722 1.00 96.06 675 VAL A O 1
ATOM 5329 N N . GLY A 1 676 ? -17.453 -10.214 23.620 1.00 95.06 676 GLY A N 1
ATOM 5330 C CA . GLY A 1 676 ? -17.016 -11.581 23.905 1.00 95.06 676 GLY A CA 1
ATOM 5331 C C . GLY A 1 676 ? -15.579 -11.895 23.482 1.00 95.06 676 GLY A C 1
ATOM 5332 O O . GLY A 1 676 ? -15.058 -12.915 23.924 1.00 95.06 676 GLY A O 1
ATOM 5333 N N . ASP A 1 677 ? -14.922 -11.034 22.696 1.00 96.06 677 ASP A N 1
ATOM 5334 C CA . ASP A 1 677 ? -13.482 -11.166 22.451 1.00 96.06 677 ASP A CA 1
ATOM 5335 C C . ASP A 1 677 ? -12.696 -10.920 23.754 1.00 96.06 677 ASP A C 1
ATOM 5337 O O . ASP A 1 677 ? -13.090 -10.123 24.614 1.00 96.06 677 ASP A O 1
ATOM 5341 N N . GLU A 1 678 ? -11.583 -11.629 23.911 1.00 96.19 678 GLU A N 1
ATOM 5342 C CA . GLU A 1 678 ? -10.765 -11.655 25.122 1.00 96.19 678 GLU A CA 1
ATOM 5343 C C . GLU A 1 678 ? -9.519 -10.779 24.959 1.00 96.19 678 GLU A C 1
ATOM 5345 O O . GLU A 1 678 ? -8.986 -10.631 23.861 1.00 96.19 678 GLU A O 1
ATOM 5350 N N . ILE A 1 679 ? -9.039 -10.190 26.054 1.00 96.75 679 ILE A N 1
ATOM 5351 C CA . ILE A 1 679 ? -7.806 -9.400 26.068 1.00 96.75 679 ILE A CA 1
ATOM 5352 C C . ILE A 1 679 ? -6.730 -10.184 26.814 1.00 96.75 679 ILE A C 1
ATOM 5354 O O . ILE A 1 679 ? -6.914 -10.596 27.965 1.00 96.75 679 ILE A O 1
ATOM 5358 N N . ALA A 1 680 ? -5.595 -10.375 26.148 1.00 95.44 680 ALA A N 1
ATOM 5359 C CA . ALA A 1 680 ? -4.436 -11.065 26.682 1.00 95.44 680 ALA A CA 1
ATOM 5360 C C . ALA A 1 680 ? -3.233 -10.131 26.817 1.00 95.44 680 ALA A C 1
ATOM 5362 O O . ALA A 1 680 ? -3.012 -9.241 25.996 1.00 95.44 680 ALA A O 1
ATOM 5363 N N . VAL A 1 681 ? -2.429 -10.375 27.844 1.00 94.00 681 VAL A N 1
ATOM 5364 C CA . VAL A 1 681 ? -1.114 -9.762 28.034 1.00 94.00 681 VAL A CA 1
ATOM 5365 C C . VAL A 1 681 ? -0.076 -10.874 27.920 1.00 94.00 681 VAL A C 1
ATOM 5367 O O . VAL A 1 681 ? -0.085 -11.809 28.721 1.00 94.00 681 VAL A O 1
ATOM 5370 N N . PHE A 1 682 ? 0.784 -10.808 26.903 1.00 92.62 682 PHE A N 1
ATOM 5371 C CA . PHE A 1 682 ? 1.888 -11.759 26.747 1.00 92.62 682 PHE A CA 1
ATOM 5372 C C . PHE A 1 682 ? 3.092 -11.347 27.597 1.00 92.62 682 PHE A C 1
ATOM 5374 O O . PHE A 1 682 ? 3.312 -10.160 27.847 1.00 92.62 682 PHE A O 1
ATOM 5381 N N . ASP A 1 683 ? 3.876 -12.331 28.037 1.00 88.69 683 ASP A N 1
ATOM 5382 C CA . ASP A 1 683 ? 5.053 -12.103 28.880 1.00 88.69 683 ASP A CA 1
ATOM 5383 C C . ASP A 1 683 ? 6.068 -11.177 28.191 1.00 88.69 683 ASP A C 1
ATOM 5385 O O . ASP A 1 683 ? 6.594 -11.501 27.128 1.00 88.69 683 ASP A O 1
ATOM 5389 N N . ARG A 1 684 ? 6.365 -10.023 28.800 1.00 86.75 684 ARG A N 1
ATOM 5390 C CA . ARG A 1 684 ? 7.235 -8.948 28.276 1.00 86.75 684 ARG A CA 1
ATOM 5391 C C . ARG A 1 684 ? 6.734 -8.226 27.023 1.00 86.75 684 ARG A C 1
ATOM 5393 O O . ARG A 1 684 ? 7.515 -7.527 26.379 1.00 86.75 684 ARG A O 1
ATOM 5400 N N . ALA A 1 685 ? 5.463 -8.366 26.658 1.00 88.81 685 ALA A N 1
ATOM 5401 C CA . ALA A 1 685 ? 4.900 -7.570 25.574 1.00 88.81 685 ALA A CA 1
ATOM 5402 C C . ALA A 1 685 ? 4.743 -6.100 25.989 1.00 88.81 685 ALA A C 1
ATOM 5404 O O . ALA A 1 685 ? 4.364 -5.796 27.120 1.00 88.81 685 ALA A O 1
ATOM 5405 N N . CYS A 1 686 ? 5.000 -5.172 25.069 1.00 89.62 686 CYS A N 1
ATOM 5406 C CA . CYS A 1 686 ? 4.845 -3.742 25.339 1.00 89.62 686 CYS A CA 1
ATOM 5407 C C . CYS A 1 686 ? 3.364 -3.367 25.573 1.00 89.62 686 CYS A C 1
ATOM 5409 O O . CYS A 1 686 ? 3.060 -2.541 26.435 1.00 89.62 686 CYS A O 1
ATOM 5411 N N . VAL A 1 687 ? 2.438 -4.047 24.881 1.00 93.19 687 VAL A N 1
ATOM 5412 C CA . VAL A 1 687 ? 0.991 -3.767 24.882 1.00 93.19 687 VAL A CA 1
ATOM 5413 C C . VAL A 1 687 ? 0.144 -5.047 25.019 1.00 93.19 687 VAL A C 1
ATOM 5415 O O . VAL A 1 687 ? 0.625 -6.136 24.693 1.00 93.19 687 VAL A O 1
ATOM 5418 N N . PRO A 1 688 ? -1.117 -4.947 25.483 1.00 95.94 688 PRO A N 1
ATOM 5419 C CA . PRO A 1 688 ? -2.105 -6.025 25.389 1.00 95.94 688 PRO A CA 1
ATOM 5420 C C . PRO A 1 688 ? -2.528 -6.347 23.945 1.00 95.94 688 PRO A C 1
ATOM 5422 O O . PRO A 1 688 ? -2.425 -5.509 23.050 1.00 95.94 688 PRO A O 1
ATOM 5425 N N . PHE A 1 689 ? -3.095 -7.536 23.732 1.00 96.12 689 PHE A N 1
ATOM 5426 C CA . PHE A 1 689 ? -3.624 -7.998 22.443 1.00 96.12 689 PHE A CA 1
ATOM 5427 C C . PHE A 1 689 ? -5.058 -8.507 22.575 1.00 96.12 689 PHE A C 1
ATOM 5429 O O . PHE A 1 689 ? -5.416 -9.127 23.577 1.00 96.12 689 PHE A O 1
ATOM 5436 N N . VAL A 1 690 ? -5.874 -8.278 21.545 1.00 96.69 690 VAL A N 1
ATOM 5437 C CA . VAL A 1 690 ? -7.244 -8.805 21.477 1.00 96.69 690 VAL A CA 1
ATOM 5438 C C . VAL A 1 690 ? -7.252 -10.133 20.734 1.00 96.69 690 VAL A C 1
ATOM 5440 O O . VAL A 1 690 ? -6.751 -10.238 19.611 1.00 96.69 690 VAL A O 1
ATOM 5443 N N . LEU A 1 691 ? -7.847 -11.135 21.370 1.00 95.38 691 LEU A N 1
ATOM 5444 C CA . LEU A 1 691 ? -7.930 -12.511 20.916 1.00 95.38 691 LEU A CA 1
ATOM 5445 C C . LEU A 1 691 ? -9.390 -12.935 20.767 1.00 95.38 691 LEU A C 1
ATOM 5447 O O . LEU A 1 691 ? -10.225 -12.673 21.633 1.00 95.38 691 LEU A O 1
ATOM 5451 N N . ARG A 1 692 ? -9.693 -13.663 19.695 1.00 92.75 692 ARG A N 1
ATOM 5452 C CA . ARG A 1 692 ? -10.996 -14.297 19.495 1.00 92.75 692 ARG A CA 1
ATOM 5453 C C . ARG A 1 692 ? -10.888 -15.797 19.704 1.00 92.75 692 ARG A C 1
ATOM 5455 O O . ARG A 1 692 ? -10.163 -16.478 18.980 1.00 92.75 692 ARG A O 1
ATOM 5462 N N . ARG A 1 693 ? -11.629 -16.318 20.680 1.00 89.50 693 ARG A N 1
ATOM 5463 C CA . ARG A 1 693 ? -11.667 -17.752 20.988 1.00 89.50 693 ARG A CA 1
ATOM 5464 C C . ARG A 1 693 ? -12.317 -18.544 19.853 1.00 89.50 693 ARG A C 1
ATOM 5466 O O . ARG A 1 693 ? -13.362 -18.151 19.332 1.00 89.50 693 ARG A O 1
ATOM 5473 N N . LYS A 1 694 ? -11.733 -19.691 19.499 1.00 82.38 694 LYS A N 1
ATOM 5474 C CA . LYS A 1 694 ? -12.363 -20.670 18.601 1.00 82.38 694 LYS A CA 1
ATOM 5475 C C . LYS A 1 694 ? -13.118 -21.721 19.406 1.00 82.38 694 LYS A C 1
ATOM 5477 O O . LYS A 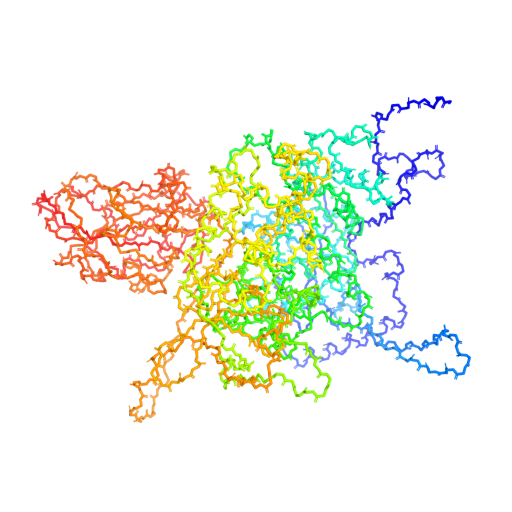1 694 ? -12.557 -22.358 20.290 1.00 82.38 694 LYS A O 1
ATOM 5482 N N . ASN A 1 695 ? -14.394 -21.909 19.077 1.00 61.62 695 ASN A N 1
ATOM 5483 C CA . ASN A 1 695 ? -15.231 -22.955 19.658 1.00 61.62 695 ASN A CA 1
ATOM 5484 C C . ASN A 1 695 ? -15.009 -24.259 18.882 1.00 61.62 695 ASN A C 1
ATOM 5486 O O . ASN A 1 695 ? -15.805 -24.580 18.002 1.00 61.62 695 ASN A O 1
ATOM 5490 N N . ASP A 1 696 ? -13.929 -24.979 19.176 1.00 55.38 696 ASP A N 1
ATOM 5491 C CA . ASP A 1 696 ? -13.771 -26.363 18.723 1.00 55.38 696 ASP A CA 1
ATOM 5492 C C . ASP A 1 696 ? -13.563 -27.290 19.926 1.00 55.38 696 ASP A C 1
ATOM 5494 O O . ASP A 1 696 ? -12.892 -26.943 20.896 1.00 55.38 696 ASP A O 1
ATOM 5498 N N . VAL A 1 697 ? -14.208 -28.454 19.892 1.00 47.81 697 VAL A N 1
ATOM 5499 C CA . VAL A 1 697 ? -14.526 -29.286 21.072 1.00 47.81 697 VAL A CA 1
ATOM 5500 C C . VAL A 1 697 ? -13.305 -30.072 21.590 1.00 47.81 697 VAL A C 1
ATOM 5502 O O . VAL A 1 697 ? -13.393 -30.751 22.609 1.00 47.81 697 VAL A O 1
ATOM 5505 N N . ALA A 1 698 ? -12.153 -29.982 20.916 1.00 47.31 698 ALA A N 1
ATOM 5506 C CA . ALA A 1 698 ? -11.019 -30.881 21.138 1.00 47.31 698 ALA A CA 1
ATOM 5507 C C . ALA A 1 698 ? -9.780 -30.264 21.822 1.00 47.31 698 ALA A C 1
ATOM 5509 O O . ALA A 1 698 ? -8.940 -31.027 22.294 1.00 47.31 698 ALA A O 1
ATOM 5510 N N . THR A 1 699 ? -9.631 -28.935 21.911 1.00 51.66 699 THR A N 1
ATOM 5511 C CA . THR A 1 699 ? -8.427 -28.313 22.512 1.00 51.66 699 THR A CA 1
ATOM 5512 C C . THR A 1 699 ? -8.733 -26.983 23.203 1.00 51.66 699 THR A C 1
ATOM 5514 O O . THR A 1 699 ? -9.152 -26.027 22.549 1.00 51.66 699 THR A O 1
ATOM 5517 N N . GLU A 1 700 ? -8.481 -26.901 24.512 1.00 60.41 700 GLU A N 1
ATOM 5518 C CA . GLU A 1 700 ? -8.519 -25.645 25.271 1.00 60.41 700 GLU A CA 1
ATOM 5519 C C . GLU A 1 700 ? -7.418 -24.675 24.760 1.00 60.41 700 GLU A C 1
ATOM 5521 O O . GLU A 1 700 ? -6.342 -25.107 24.359 1.00 60.41 700 GLU A O 1
ATOM 5526 N N . HIS A 1 701 ? -7.684 -23.359 24.762 1.00 72.19 701 HIS A N 1
ATOM 5527 C CA . HIS A 1 701 ? -6.720 -22.262 24.494 1.00 72.19 701 HIS A CA 1
ATOM 5528 C C . HIS A 1 701 ? -6.263 -21.972 23.042 1.00 72.19 701 HIS A C 1
ATOM 5530 O O . HIS A 1 701 ? -5.141 -21.500 22.830 1.00 72.19 701 HIS A O 1
ATOM 5536 N N . ARG A 1 702 ? -7.136 -22.149 22.037 1.00 86.56 702 ARG A N 1
ATOM 5537 C CA . ARG A 1 702 ? -6.878 -21.693 20.652 1.00 86.56 702 ARG A CA 1
ATOM 5538 C C . ARG A 1 702 ? -7.591 -20.389 20.282 1.00 86.56 702 ARG A C 1
ATOM 5540 O O . ARG A 1 702 ? -8.795 -20.237 20.519 1.00 86.56 702 ARG A O 1
ATOM 5547 N N . PHE A 1 703 ? -6.850 -19.478 19.649 1.00 91.62 703 PHE A N 1
ATOM 5548 C CA . PHE A 1 703 ? -7.283 -18.107 19.381 1.00 91.62 703 PHE A CA 1
ATOM 5549 C C . PHE A 1 703 ? -6.921 -17.610 17.980 1.00 91.62 703 PHE A C 1
ATOM 5551 O O . PHE A 1 703 ? -5.887 -17.969 17.420 1.00 91.62 703 PHE A O 1
ATOM 5558 N N . GLU A 1 704 ? -7.751 -16.711 17.453 1.00 92.50 704 GLU A N 1
ATOM 5559 C CA . GLU A 1 704 ? -7.374 -15.786 16.384 1.00 92.50 704 GLU A CA 1
ATOM 5560 C C . GLU A 1 704 ? -6.876 -14.473 16.992 1.00 92.50 704 GLU A C 1
ATOM 5562 O O . GLU A 1 704 ? -7.529 -13.897 17.863 1.00 92.50 704 GLU A O 1
ATOM 5567 N N . LEU A 1 705 ? -5.739 -13.977 16.508 1.00 94.25 705 LEU A N 1
ATOM 5568 C CA . LEU A 1 705 ? -5.231 -12.650 16.846 1.00 94.25 705 LEU A CA 1
ATOM 5569 C C . LEU A 1 705 ? -5.970 -11.581 16.032 1.00 94.25 705 LEU A C 1
ATOM 5571 O O . LEU A 1 705 ? -6.009 -11.665 14.806 1.00 94.25 705 LEU A O 1
ATOM 5575 N N . LEU A 1 706 ? -6.523 -10.569 16.708 1.00 93.81 706 LEU A N 1
ATOM 5576 C CA . LEU A 1 706 ? -7.169 -9.423 16.052 1.00 93.81 706 LEU A CA 1
ATOM 5577 C C . LEU A 1 706 ? -6.248 -8.199 15.943 1.00 93.81 706 LEU A C 1
ATOM 5579 O O . LEU A 1 706 ? -6.428 -7.388 15.039 1.00 93.81 706 LEU A O 1
ATOM 5583 N N . GLY A 1 707 ? -5.294 -8.051 16.866 1.00 93.25 707 GLY A N 1
ATOM 5584 C CA . GLY A 1 707 ? -4.338 -6.940 16.900 1.00 93.25 707 GLY A CA 1
ATOM 5585 C C . GLY A 1 707 ? -4.061 -6.422 18.314 1.00 93.25 707 GLY A C 1
ATOM 5586 O O . GLY A 1 707 ? -4.571 -6.956 19.303 1.00 93.25 707 GLY A O 1
ATOM 5587 N N . GLU A 1 708 ? -3.240 -5.378 18.402 1.00 94.31 708 GLU A N 1
ATOM 5588 C CA . GLU A 1 708 ? -2.872 -4.706 19.656 1.00 94.31 708 GLU A CA 1
ATOM 5589 C C . GLU A 1 708 ? -4.028 -3.880 20.253 1.00 94.31 708 GLU A C 1
ATOM 5591 O O . GLU A 1 708 ? -4.887 -3.354 19.537 1.00 94.31 708 GLU A O 1
ATOM 5596 N N . ALA A 1 709 ? -4.014 -3.710 21.573 1.00 95.69 709 ALA A N 1
ATOM 5597 C CA . ALA A 1 709 ? -4.951 -2.878 22.316 1.00 95.69 709 ALA A CA 1
ATOM 5598 C C . ALA A 1 709 ? -4.233 -1.935 23.283 1.00 95.69 709 ALA A C 1
ATOM 5600 O O . ALA A 1 709 ? -3.149 -2.227 23.775 1.00 95.69 709 ALA A O 1
ATOM 5601 N N . TYR A 1 710 ? -4.888 -0.825 23.605 1.00 96.12 710 TYR A N 1
ATOM 5602 C CA . TYR A 1 710 ? -4.558 -0.012 24.771 1.00 96.12 710 TYR A CA 1
ATOM 5603 C C . TYR A 1 710 ? -5.578 -0.315 25.866 1.00 96.12 710 TYR A C 1
ATOM 5605 O O . TYR A 1 710 ? -6.774 -0.278 25.585 1.00 96.12 710 TYR A O 1
ATOM 5613 N N . VAL A 1 711 ? -5.147 -0.573 27.103 1.00 95.44 711 VAL A N 1
ATOM 5614 C CA . VAL A 1 711 ? -6.055 -0.742 28.251 1.00 95.44 711 VAL A CA 1
ATOM 5615 C C . VAL A 1 711 ? -5.546 0.068 29.436 1.00 95.44 711 VAL A C 1
ATOM 5617 O O . VAL A 1 711 ? -4.496 -0.234 30.009 1.00 95.44 711 VAL A O 1
ATOM 5620 N N . HIS A 1 712 ? -6.283 1.108 29.827 1.00 93.38 712 HIS A N 1
ATOM 5621 C CA . HIS A 1 712 ? -5.830 1.976 30.911 1.00 93.38 712 HIS A CA 1
ATOM 5622 C C . HIS A 1 712 ? -5.828 1.234 32.250 1.00 93.38 712 HIS A C 1
ATOM 5624 O O . HIS A 1 712 ? -6.847 0.659 32.627 1.00 93.38 712 HIS A O 1
ATOM 5630 N N . GLY A 1 713 ? -4.716 1.292 32.987 1.00 89.44 713 GLY A N 1
ATOM 5631 C CA . GLY A 1 713 ? -4.498 0.522 34.220 1.00 89.44 713 GLY A CA 1
ATOM 5632 C C . GLY A 1 713 ? -3.895 -0.871 34.004 1.00 89.44 713 GLY A C 1
ATOM 5633 O O . GLY A 1 713 ? -3.860 -1.656 34.946 1.00 89.44 713 GLY A O 1
ATOM 5634 N N . VAL A 1 714 ? -3.466 -1.183 32.774 1.00 91.19 714 VAL A N 1
ATOM 5635 C CA . VAL A 1 714 ? -2.739 -2.419 32.414 1.00 91.19 714 VAL A CA 1
ATOM 5636 C C . VAL A 1 714 ? -1.422 -2.123 31.681 1.00 91.19 714 VAL A C 1
ATOM 5638 O O . VAL A 1 714 ? -0.533 -2.970 31.613 1.00 91.19 714 VAL A O 1
ATOM 5641 N N . MET A 1 715 ? -1.268 -0.920 31.118 1.00 91.25 715 MET A N 1
ATOM 5642 C CA . MET A 1 715 ? -0.124 -0.569 30.269 1.00 91.25 715 MET A CA 1
ATOM 5643 C C . MET A 1 715 ? 1.222 -0.498 31.005 1.00 91.25 715 MET A C 1
ATOM 5645 O O . MET A 1 715 ? 2.237 -0.340 30.334 1.00 91.25 715 MET A O 1
ATOM 5649 N N . LYS A 1 716 ? 1.276 -0.577 32.340 1.00 89.50 716 LYS A N 1
ATOM 5650 C CA . LYS A 1 716 ? 2.507 -0.427 33.138 1.00 89.50 716 LYS A CA 1
ATOM 5651 C C . LYS A 1 716 ? 2.940 -1.708 33.860 1.00 89.50 716 LYS A C 1
ATOM 5653 O O . LYS A 1 716 ? 3.865 -1.639 34.663 1.00 89.50 716 LYS A O 1
ATOM 5658 N N . GLY A 1 717 ? 2.339 -2.857 33.548 1.00 87.88 717 GLY A N 1
ATOM 5659 C CA . GLY A 1 717 ? 2.705 -4.154 34.136 1.00 87.88 717 GLY A CA 1
ATOM 5660 C C . GLY A 1 717 ? 1.783 -4.618 35.265 1.00 87.88 717 GLY A C 1
ATOM 5661 O O . GLY A 1 717 ? 2.022 -5.662 35.865 1.00 87.88 717 GLY A O 1
ATOM 5662 N N . GLU A 1 718 ? 0.684 -3.905 35.524 1.00 88.62 718 GLU A N 1
ATOM 5663 C CA . GLU A 1 718 ? -0.207 -4.131 36.669 1.00 88.62 718 GLU A CA 1
ATOM 5664 C C . GLU A 1 718 ? -0.806 -5.550 36.713 1.00 88.62 718 GLU A C 1
ATOM 5666 O O . GLU A 1 718 ? -1.119 -6.069 37.783 1.00 88.62 718 GLU A O 1
ATOM 5671 N N . VAL A 1 719 ? -0.962 -6.198 35.552 1.00 84.88 719 VAL A N 1
ATOM 5672 C CA . VAL A 1 719 ? -1.480 -7.575 35.430 1.00 84.88 719 VAL A CA 1
ATOM 5673 C C . VAL A 1 719 ? -0.410 -8.637 35.733 1.00 84.88 719 VAL A C 1
ATOM 5675 O O . VAL A 1 719 ? -0.763 -9.771 36.083 1.00 84.88 719 VAL A O 1
ATOM 5678 N N . MET A 1 720 ? 0.871 -8.270 35.614 1.00 82.25 720 MET A N 1
ATOM 5679 C CA . MET A 1 720 ? 2.042 -9.153 35.693 1.00 82.25 720 MET A CA 1
ATOM 5680 C C . MET A 1 720 ? 2.799 -9.050 37.028 1.00 82.25 720 MET A C 1
ATOM 5682 O O . MET A 1 720 ? 3.488 -9.995 37.400 1.00 82.25 720 MET A O 1
ATOM 5686 N N . ASP A 1 721 ? 2.638 -7.953 37.772 1.00 73.69 721 ASP A N 1
ATOM 5687 C CA . ASP A 1 721 ? 3.379 -7.664 39.014 1.00 73.69 721 ASP A CA 1
ATOM 5688 C C . ASP A 1 721 ? 2.790 -8.316 40.294 1.00 73.69 721 ASP A C 1
ATOM 5690 O O . ASP A 1 721 ? 3.180 -7.976 41.411 1.00 73.69 721 ASP A O 1
ATOM 5694 N N . GLY A 1 722 ? 1.847 -9.260 40.170 1.00 63.47 722 GLY A N 1
ATOM 5695 C CA . GLY A 1 722 ? 1.254 -9.977 41.312 1.00 63.47 722 GLY A CA 1
ATOM 5696 C C . GLY A 1 722 ? 2.120 -11.134 41.839 1.00 63.47 722 GLY A C 1
ATOM 5697 O O . GLY A 1 722 ? 2.788 -11.811 41.063 1.00 63.47 722 GLY A O 1
ATOM 5698 N N . GLU A 1 723 ? 2.065 -11.416 43.149 1.00 51.06 723 GLU A N 1
ATOM 5699 C CA . GLU A 1 723 ? 2.862 -12.485 43.796 1.00 51.06 723 GLU A CA 1
ATOM 5700 C C . GLU A 1 723 ? 2.525 -13.918 43.306 1.00 51.06 723 GLU A C 1
ATOM 5702 O O . GLU A 1 723 ? 3.332 -14.825 43.491 1.00 51.06 723 GLU A O 1
ATOM 5707 N N . GLU A 1 724 ? 1.396 -14.117 42.609 1.00 58.03 724 GLU A N 1
ATOM 5708 C CA . GLU A 1 724 ? 0.952 -15.398 42.021 1.00 58.03 724 GLU A CA 1
ATOM 5709 C C . GLU A 1 724 ? 0.348 -15.205 40.609 1.00 58.03 724 GLU A C 1
ATOM 5711 O O . GLU A 1 724 ? -0.834 -15.455 40.364 1.00 58.03 724 GLU A O 1
ATOM 5716 N N . VAL A 1 725 ? 1.123 -14.697 39.643 1.00 71.00 725 VAL A N 1
ATOM 5717 C CA . VAL A 1 725 ? 0.667 -14.651 38.239 1.00 71.00 725 VAL A CA 1
ATOM 5718 C C . VAL A 1 725 ? 0.940 -15.992 37.554 1.00 71.00 725 VAL A C 1
ATOM 5720 O O . VAL A 1 725 ? 2.058 -16.263 37.120 1.00 71.00 725 VAL A O 1
ATOM 5723 N N . GLU A 1 726 ? -0.096 -16.822 37.420 1.00 79.62 726 GLU A N 1
ATOM 5724 C CA . GLU A 1 726 ? -0.052 -18.018 36.571 1.00 79.62 726 GLU A CA 1
ATOM 5725 C C . GLU A 1 726 ? -0.144 -17.619 35.091 1.00 79.62 726 GLU A C 1
ATOM 5727 O O . GLU A 1 726 ? -1.163 -17.103 34.622 1.00 79.62 726 GLU A O 1
ATOM 5732 N N . LEU A 1 727 ? 0.948 -17.836 34.353 1.00 86.62 727 LEU A N 1
ATOM 5733 C CA . LEU A 1 727 ? 0.967 -17.715 32.898 1.00 86.62 727 LEU A CA 1
ATOM 5734 C C . LEU A 1 727 ? 0.482 -19.018 32.267 1.00 86.62 727 LEU A C 1
ATOM 5736 O O . LEU A 1 727 ? 0.890 -20.106 32.671 1.00 86.62 727 LEU A O 1
ATOM 5740 N N . GLN A 1 728 ? -0.346 -18.891 31.238 1.00 89.81 728 GLN A N 1
ATOM 5741 C CA . GLN A 1 728 ? -0.868 -20.002 30.452 1.00 89.81 728 GLN A CA 1
ATOM 5742 C C . GLN A 1 728 ? -0.300 -19.975 29.030 1.00 89.81 728 GLN A C 1
ATOM 5744 O O . GLN A 1 728 ? 0.107 -18.927 28.518 1.00 89.81 728 GLN A O 1
ATOM 5749 N N . GLU A 1 729 ? -0.295 -21.136 28.380 1.00 91.31 729 GLU A N 1
ATOM 5750 C CA . GLU A 1 729 ? 0.042 -21.256 26.964 1.00 91.31 729 GLU A CA 1
ATOM 5751 C C . GLU A 1 729 ? -1.164 -20.849 26.109 1.00 91.31 729 GLU A C 1
ATOM 5753 O O . GLU A 1 729 ? -2.276 -21.352 26.269 1.00 91.31 729 GLU A O 1
ATOM 5758 N N . ILE A 1 730 ? -0.949 -19.897 25.207 1.00 92.25 730 ILE A N 1
ATOM 5759 C CA . ILE A 1 730 ? -1.963 -19.339 24.314 1.00 92.25 730 ILE A CA 1
ATOM 5760 C C . ILE A 1 730 ? -1.528 -19.651 22.888 1.00 92.25 730 ILE A C 1
ATOM 5762 O O . ILE A 1 730 ? -0.487 -19.172 22.435 1.00 92.25 730 ILE A O 1
ATOM 5766 N N . THR A 1 731 ? -2.328 -20.443 22.174 1.00 91.81 731 THR A N 1
ATOM 5767 C CA . THR A 1 731 ? -2.033 -20.832 20.790 1.00 91.81 731 THR A CA 1
ATOM 5768 C C . THR A 1 731 ? -2.783 -19.933 19.811 1.00 91.81 731 THR A C 1
ATOM 5770 O O . THR A 1 731 ? -4.014 -19.898 19.812 1.00 91.81 731 THR A O 1
ATOM 5773 N N . LEU A 1 732 ? -2.047 -19.236 18.947 1.00 90.50 732 LEU A N 1
ATOM 5774 C CA . LEU A 1 732 ? -2.579 -18.464 17.826 1.00 90.50 732 LEU A CA 1
ATOM 5775 C C . LEU A 1 732 ? -2.595 -19.357 16.579 1.00 90.50 732 LEU A C 1
ATOM 5777 O O . LEU A 1 732 ? -1.540 -19.807 16.128 1.00 90.50 732 LEU A O 1
ATOM 5781 N N . GLU A 1 733 ? -3.777 -19.645 16.033 1.00 73.94 733 GLU A N 1
ATOM 5782 C CA . GLU A 1 733 ? -3.969 -20.679 15.002 1.00 73.94 733 GLU A CA 1
ATOM 5783 C C . GLU A 1 733 ? -4.507 -20.135 13.658 1.00 73.94 733 GLU A C 1
ATOM 5785 O O . GLU A 1 733 ? -5.073 -19.043 13.584 1.00 73.94 733 GLU A O 1
ATOM 5790 N N . SER A 1 734 ? -4.319 -20.929 12.587 1.00 53.19 734 SER A N 1
ATOM 5791 C CA . SER A 1 734 ? -5.066 -20.835 11.334 1.00 53.19 734 SER A CA 1
ATOM 5792 C C . SER A 1 734 ? -6.299 -21.764 11.302 1.00 53.19 734 SER A C 1
ATOM 5794 O O . SER A 1 734 ? -6.165 -22.935 11.645 1.00 53.19 734 SER A O 1
ATOM 5796 N N . LYS A 1 735 ? -7.476 -21.287 10.873 1.00 43.19 735 LYS A N 1
ATOM 5797 C CA . LYS A 1 735 ? -8.751 -22.031 10.796 1.00 43.19 735 LYS A CA 1
ATOM 5798 C C . LYS A 1 735 ? -8.552 -23.499 10.380 1.00 43.19 735 LYS A C 1
ATOM 5800 O O . LYS A 1 735 ? -7.988 -23.780 9.330 1.00 43.19 735 LYS A O 1
ATOM 5805 N N . CYS A 1 736 ? -9.073 -24.405 11.206 1.00 36.06 736 CYS A N 1
ATOM 5806 C CA . CYS A 1 736 ? -9.068 -25.844 10.979 1.00 36.06 736 CYS A CA 1
ATOM 5807 C C . CYS A 1 736 ? -9.770 -26.187 9.651 1.00 36.06 736 CYS A C 1
ATOM 5809 O O . CYS A 1 736 ? -10.980 -25.973 9.506 1.00 36.06 736 CYS A O 1
ATOM 5811 N N . ASP A 1 737 ? -9.030 -26.741 8.690 1.00 35.75 737 ASP A N 1
ATOM 5812 C CA . ASP A 1 737 ? -9.622 -27.501 7.597 1.00 35.75 737 ASP A CA 1
ATOM 5813 C C . ASP A 1 737 ? -10.221 -28.779 8.192 1.00 35.75 737 ASP A C 1
ATOM 5815 O O . ASP A 1 737 ? -9.536 -29.776 8.418 1.00 35.75 737 ASP A O 1
ATOM 5819 N N . ILE A 1 738 ? -11.538 -28.79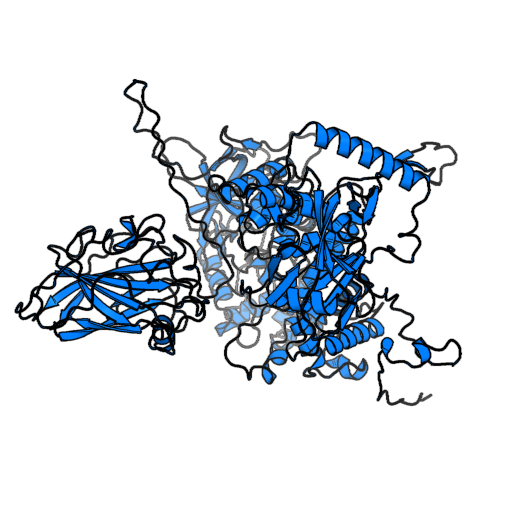0 8.391 1.00 34.03 738 ILE A N 1
ATOM 5820 C CA . ILE A 1 738 ? -12.306 -29.999 8.743 1.00 34.03 738 ILE A CA 1
ATOM 5821 C C . ILE A 1 738 ? -12.278 -31.054 7.601 1.00 34.03 738 ILE A C 1
ATOM 5823 O O . ILE A 1 738 ? -12.900 -32.109 7.686 1.00 34.03 738 ILE A O 1
ATOM 5827 N N . ILE A 1 739 ? -11.473 -30.869 6.549 1.00 33.75 739 ILE A N 1
ATOM 5828 C CA . ILE A 1 739 ? -11.241 -31.862 5.491 1.00 33.75 739 ILE A CA 1
ATOM 5829 C C . ILE A 1 739 ? -9.946 -32.650 5.762 1.00 33.75 739 ILE A C 1
ATOM 5831 O O . ILE A 1 739 ? -9.062 -32.735 4.916 1.00 33.75 739 ILE A O 1
ATOM 5835 N N . ARG A 1 740 ? -9.802 -33.253 6.949 1.00 32.19 740 ARG A N 1
ATOM 5836 C CA . ARG A 1 740 ? -8.778 -34.301 7.173 1.00 32.19 740 ARG A CA 1
ATOM 5837 C C . ARG A 1 740 ? -9.204 -35.484 8.048 1.00 32.19 740 ARG A C 1
ATOM 5839 O O . ARG A 1 740 ? -8.399 -36.381 8.257 1.00 32.19 740 ARG A O 1
ATOM 5846 N N . LEU A 1 741 ? -10.468 -35.555 8.480 1.00 28.53 741 LEU A N 1
ATOM 5847 C CA . LEU A 1 741 ? -10.979 -36.637 9.344 1.00 28.53 741 LEU A CA 1
ATOM 5848 C C . LEU A 1 741 ? -12.028 -37.565 8.696 1.00 28.53 741 LEU A C 1
ATOM 5850 O O . LEU A 1 741 ? -12.702 -38.306 9.400 1.00 28.53 741 LEU A O 1
ATOM 5854 N N . LEU A 1 742 ? -12.154 -37.581 7.362 1.00 28.22 742 LEU A N 1
ATOM 5855 C CA . LEU A 1 742 ? -13.051 -38.520 6.654 1.00 28.22 742 LEU A CA 1
ATOM 5856 C C . LEU A 1 742 ? -12.369 -39.402 5.598 1.00 28.22 742 LEU A C 1
ATOM 5858 O O . LEU A 1 742 ? -13.052 -40.016 4.785 1.00 28.22 742 LEU A O 1
ATOM 5862 N N . LEU A 1 743 ? -11.039 -39.513 5.611 1.00 29.59 743 LEU A N 1
ATOM 5863 C CA . LEU A 1 743 ? -10.308 -40.434 4.731 1.00 29.59 743 LEU A CA 1
ATOM 5864 C C . LEU A 1 743 ? -9.214 -41.179 5.505 1.00 29.59 743 LEU A C 1
ATOM 5866 O O . LEU A 1 743 ? -8.033 -41.089 5.187 1.00 29.59 743 LEU A O 1
ATOM 5870 N N . SER A 1 744 ? -9.611 -41.921 6.536 1.00 30.56 744 SER A N 1
ATOM 5871 C CA . SER A 1 744 ? -8.825 -43.046 7.044 1.00 30.56 744 SER A CA 1
ATOM 5872 C C . SER A 1 744 ? -9.670 -44.306 6.907 1.00 30.56 744 SER A C 1
ATOM 5874 O O . SER A 1 744 ? -10.336 -44.709 7.851 1.00 30.56 744 SER A O 1
ATOM 5876 N N . ASP A 1 745 ? -9.734 -44.842 5.693 1.00 29.77 745 ASP A N 1
ATOM 5877 C CA . ASP A 1 745 ? -9.830 -46.280 5.447 1.00 29.77 745 ASP A CA 1
ATOM 5878 C C . ASP A 1 745 ? -9.743 -46.548 3.940 1.00 29.77 745 ASP A C 1
ATOM 5880 O O . ASP A 1 745 ? -10.331 -45.828 3.135 1.00 29.77 745 ASP A O 1
ATOM 5884 N N . GLN A 1 746 ? -9.051 -47.640 3.607 1.00 29.31 746 GLN A N 1
ATOM 5885 C CA . GLN A 1 746 ? -8.793 -48.247 2.290 1.00 29.31 746 GLN A CA 1
ATOM 5886 C C . GLN A 1 746 ? -7.404 -47.974 1.682 1.00 29.31 746 GLN A C 1
ATOM 5888 O O . GLN A 1 746 ? -7.167 -47.048 0.908 1.00 29.31 746 GLN A O 1
ATOM 5893 N N . GLU A 1 747 ? -6.495 -48.894 2.012 1.00 27.64 747 GLU A N 1
ATOM 5894 C CA . GLU A 1 747 ? -5.279 -49.231 1.273 1.00 27.64 747 GLU A CA 1
ATOM 5895 C C . GLU A 1 747 ? -5.594 -49.667 -0.176 1.00 27.64 747 GLU A C 1
ATOM 5897 O O . GLU A 1 747 ? -6.378 -50.591 -0.387 1.00 27.64 747 GLU A O 1
ATOM 5902 N N . ASN A 1 748 ? -4.932 -49.073 -1.178 1.00 26.95 748 ASN A N 1
ATOM 5903 C CA . ASN A 1 748 ? -4.110 -49.805 -2.161 1.00 26.95 748 ASN A CA 1
ATOM 5904 C C . ASN A 1 748 ? -3.411 -48.858 -3.166 1.00 26.95 748 ASN A C 1
ATOM 5906 O O . ASN A 1 748 ? -3.971 -47.822 -3.529 1.00 26.95 748 ASN A O 1
ATOM 5910 N N . PRO A 1 749 ? -2.204 -49.203 -3.663 1.00 33.28 749 PRO A N 1
ATOM 5911 C CA . PRO A 1 749 ? -1.390 -48.339 -4.508 1.00 33.28 749 PRO A CA 1
ATOM 5912 C C . PRO A 1 749 ? -1.600 -48.660 -5.993 1.00 33.28 749 PRO A C 1
ATOM 5914 O O . PRO A 1 749 ? -1.424 -49.802 -6.400 1.00 33.28 749 PRO A O 1
ATOM 5917 N N . THR A 1 750 ? -1.939 -47.672 -6.827 1.00 26.17 750 THR A N 1
ATOM 5918 C CA . THR A 1 750 ? -1.511 -47.564 -8.243 1.00 26.17 750 THR A CA 1
ATOM 5919 C C . THR A 1 750 ? -2.172 -46.376 -8.951 1.00 26.17 750 THR A C 1
ATOM 5921 O O . THR A 1 750 ? -3.321 -46.037 -8.707 1.00 26.17 750 THR A O 1
ATOM 5924 N N . SER A 1 751 ? -1.422 -45.799 -9.896 1.00 24.94 751 SER A N 1
ATOM 5925 C CA . SER A 1 751 ? -1.798 -44.743 -10.850 1.00 24.94 751 SER A CA 1
ATOM 5926 C C . SER A 1 751 ? -1.723 -43.290 -10.356 1.00 24.94 751 SER A C 1
ATOM 5928 O O . SER A 1 751 ? -2.656 -42.711 -9.808 1.00 24.94 751 SER A O 1
ATOM 5930 N N . LYS A 1 752 ? -0.570 -42.670 -10.645 1.00 28.62 752 LYS A N 1
ATOM 5931 C CA . LYS A 1 752 ? -0.395 -41.217 -10.705 1.00 28.62 752 LYS A CA 1
ATOM 5932 C C . LYS A 1 752 ? -1.209 -40.675 -11.885 1.00 28.62 752 LYS A C 1
ATOM 5934 O O . LYS A 1 752 ? -0.859 -40.952 -13.029 1.00 28.62 752 LYS A O 1
ATOM 5939 N N . MET A 1 753 ? -2.200 -39.828 -11.623 1.00 22.80 753 MET A N 1
ATOM 5940 C CA . MET A 1 753 ? -2.760 -38.930 -12.634 1.00 22.80 753 MET A CA 1
ATOM 5941 C C . MET A 1 753 ? -2.920 -37.540 -12.011 1.00 22.80 753 MET A C 1
ATOM 5943 O O . MET A 1 753 ? -3.669 -37.344 -11.060 1.00 22.80 753 MET A O 1
ATOM 5947 N N . LYS A 1 754 ? -2.094 -36.610 -12.496 1.00 28.06 754 LYS A N 1
ATOM 5948 C CA . LYS A 1 754 ? -1.994 -35.218 -12.053 1.00 28.06 754 LYS A CA 1
ATOM 5949 C C . LYS A 1 754 ? -3.225 -34.444 -12.532 1.00 28.06 754 LYS A C 1
ATOM 5951 O O . LYS A 1 754 ? -3.469 -34.411 -13.733 1.00 28.06 754 LYS A O 1
ATOM 5956 N N . PHE A 1 755 ? -3.919 -33.766 -11.622 1.00 20.95 755 PHE A N 1
ATOM 5957 C CA . PHE A 1 755 ? -4.774 -32.627 -11.954 1.00 20.95 755 PHE A CA 1
ATOM 5958 C C . PHE A 1 755 ? -4.165 -31.387 -11.303 1.00 20.95 755 PHE A C 1
ATOM 5960 O O . PHE A 1 755 ? -4.195 -31.221 -10.089 1.00 20.95 755 PHE A O 1
ATOM 5967 N N . SER A 1 756 ? -3.514 -30.576 -12.132 1.00 23.25 756 SER A N 1
ATOM 5968 C CA . SER A 1 756 ? -3.010 -29.247 -11.809 1.00 23.25 756 SER A CA 1
ATOM 5969 C C . SER A 1 756 ? -4.132 -28.237 -12.035 1.00 23.25 756 SER A C 1
ATOM 5971 O O . SER A 1 756 ? -4.537 -28.024 -13.178 1.00 23.25 756 SER A O 1
ATOM 5973 N N . THR A 1 757 ? -4.632 -27.631 -10.966 1.00 21.78 757 THR A N 1
ATOM 5974 C CA . THR A 1 757 ? -5.593 -26.522 -11.018 1.00 21.78 757 THR A CA 1
ATOM 5975 C C . THR A 1 757 ? -4.814 -25.203 -10.928 1.00 21.78 757 THR A C 1
ATOM 5977 O O . THR A 1 757 ? -4.065 -25.035 -9.965 1.00 21.78 757 THR A O 1
ATOM 5980 N N . PRO A 1 758 ? -4.925 -24.274 -11.895 1.00 23.77 758 PRO A N 1
ATOM 5981 C CA . PRO A 1 758 ? -4.235 -22.990 -11.836 1.00 23.77 758 PRO A CA 1
ATOM 5982 C C . PRO A 1 758 ? -5.054 -22.007 -10.985 1.00 23.77 758 PRO A C 1
ATOM 5984 O O . PRO A 1 758 ? -6.209 -21.727 -11.300 1.00 23.77 758 PRO A O 1
ATOM 5987 N N . LEU A 1 759 ? -4.475 -21.486 -9.899 1.00 26.06 759 LEU A N 1
ATOM 5988 C CA . LEU A 1 759 ? -5.075 -20.411 -9.105 1.00 26.06 759 LEU A CA 1
ATOM 5989 C C . LEU A 1 759 ? -4.575 -19.063 -9.651 1.00 26.06 759 LEU A C 1
ATOM 5991 O O . LEU A 1 759 ? -3.380 -18.775 -9.620 1.00 26.06 759 LEU A O 1
ATOM 5995 N N . VAL A 1 760 ? -5.491 -18.267 -10.202 1.00 27.30 760 VAL A N 1
ATOM 5996 C CA . VAL A 1 760 ? -5.236 -16.936 -10.774 1.00 27.30 760 VAL A CA 1
ATOM 5997 C C . VAL A 1 760 ? -5.053 -15.918 -9.638 1.00 27.30 760 VAL A C 1
ATOM 5999 O O . VAL A 1 760 ? -5.901 -15.808 -8.756 1.00 27.30 760 VAL A O 1
ATOM 6002 N N . LEU A 1 761 ? -3.924 -15.198 -9.658 1.00 25.11 761 LEU A N 1
ATOM 6003 C CA . LEU A 1 761 ? -3.580 -14.097 -8.752 1.00 25.11 761 LEU A CA 1
ATOM 6004 C C . LEU A 1 761 ? -4.533 -12.901 -8.942 1.00 25.11 761 LEU A C 1
ATOM 6006 O O . LEU A 1 761 ? -4.594 -12.341 -10.033 1.00 25.11 761 LEU A O 1
ATOM 6010 N N . ALA A 1 762 ? -5.189 -12.452 -7.869 1.00 25.16 762 ALA A N 1
ATOM 6011 C CA . ALA A 1 762 ? -5.823 -11.135 -7.793 1.00 25.16 762 ALA A CA 1
ATOM 6012 C C . ALA A 1 762 ? -4.839 -10.129 -7.160 1.00 25.16 762 ALA A C 1
ATOM 6014 O O . ALA A 1 762 ? -4.345 -10.343 -6.051 1.00 25.16 762 ALA A O 1
ATOM 6015 N N . ALA A 1 763 ? -4.523 -9.055 -7.886 1.00 25.64 763 ALA A N 1
ATOM 6016 C CA . ALA A 1 763 ? -3.694 -7.939 -7.435 1.00 25.64 763 ALA A CA 1
ATOM 6017 C C . ALA A 1 763 ? -4.574 -6.862 -6.778 1.00 25.64 763 ALA A C 1
ATOM 6019 O O . ALA A 1 763 ? -5.570 -6.444 -7.365 1.00 25.64 763 ALA A O 1
ATOM 6020 N N . ALA A 1 764 ? -4.208 -6.388 -5.584 1.00 24.55 764 ALA A N 1
ATOM 6021 C CA . ALA A 1 764 ? -4.889 -5.281 -4.915 1.00 24.55 764 ALA A CA 1
ATOM 6022 C C . ALA A 1 764 ? -4.138 -3.959 -5.164 1.00 24.55 764 ALA A C 1
ATOM 6024 O O . ALA A 1 764 ? -2.997 -3.794 -4.734 1.00 24.55 764 ALA A O 1
ATOM 6025 N N . ALA A 1 765 ? -4.802 -3.011 -5.832 1.00 24.36 765 ALA A N 1
ATOM 6026 C CA . ALA A 1 765 ? -4.439 -1.597 -5.895 1.00 24.36 765 ALA A CA 1
ATOM 6027 C C . ALA A 1 765 ? -5.582 -0.760 -5.292 1.00 24.36 765 ALA A C 1
ATOM 6029 O O . ALA A 1 765 ? -6.749 -1.126 -5.379 1.00 24.36 765 ALA A O 1
ATOM 6030 N N . THR A 1 766 ? -5.216 0.347 -4.647 1.00 24.25 766 THR A N 1
ATOM 6031 C CA . THR A 1 766 ? -6.078 1.280 -3.902 1.00 24.25 766 THR A CA 1
ATOM 6032 C C . THR A 1 766 ? -7.367 1.661 -4.625 1.00 24.25 766 THR A C 1
ATOM 6034 O O . THR A 1 766 ? -7.290 2.020 -5.795 1.00 24.25 766 THR A O 1
ATOM 6037 N N . SER A 1 767 ? -8.478 1.660 -3.878 1.00 30.62 767 SER A N 1
ATOM 6038 C CA . SER A 1 767 ? -9.878 1.997 -4.193 1.00 30.62 767 SER A CA 1
ATOM 6039 C C . SER A 1 767 ? -10.122 2.862 -5.441 1.00 30.62 767 SER A C 1
ATOM 6041 O O . SER A 1 767 ? -10.539 4.014 -5.359 1.00 30.62 767 SER A O 1
ATOM 6043 N N . ALA A 1 768 ? -9.879 2.276 -6.603 1.00 32.06 768 ALA A N 1
ATOM 6044 C CA . ALA A 1 768 ? -10.498 2.607 -7.870 1.00 32.06 768 ALA A CA 1
ATOM 6045 C C . ALA A 1 768 ? -11.333 1.380 -8.244 1.00 32.06 768 ALA A C 1
ATOM 6047 O O . ALA A 1 768 ? -10.950 0.267 -7.887 1.00 32.06 768 ALA A O 1
ATOM 6048 N N . SER A 1 769 ? -12.460 1.609 -8.911 1.00 51.28 769 SER A N 1
ATOM 6049 C CA . SER A 1 769 ? -13.540 0.669 -9.241 1.00 51.28 769 SER A CA 1
ATOM 6050 C C . SER A 1 769 ? -13.107 -0.569 -10.052 1.00 51.28 769 SER A C 1
ATOM 6052 O O . SER A 1 769 ? -13.628 -0.817 -11.123 1.00 51.28 769 SER A O 1
ATOM 6054 N N . ALA A 1 770 ? -12.101 -1.338 -9.646 1.00 61.03 770 ALA A N 1
ATOM 6055 C CA . ALA A 1 770 ? -11.363 -2.220 -10.549 1.00 61.03 770 ALA A CA 1
ATOM 6056 C C . ALA A 1 770 ? -12.190 -3.373 -11.144 1.00 61.03 770 ALA A C 1
ATOM 6058 O O . ALA A 1 770 ? -11.758 -3.947 -12.127 1.00 61.03 770 ALA A O 1
ATOM 6059 N N . HIS A 1 771 ? -13.337 -3.730 -10.572 1.00 86.62 771 HIS A N 1
ATOM 6060 C CA . HIS A 1 771 ? -14.119 -4.926 -10.909 1.00 86.62 771 HIS A CA 1
ATOM 6061 C C . HIS A 1 771 ? -15.626 -4.655 -10.689 1.00 86.62 771 HIS A C 1
ATOM 6063 O O . HIS A 1 771 ? -15.973 -3.555 -10.269 1.00 86.62 771 HIS A O 1
ATOM 6069 N N . THR A 1 772 ? -16.549 -5.570 -11.019 1.00 94.62 772 THR A N 1
ATOM 6070 C CA . THR A 1 772 ? -18.002 -5.291 -10.934 1.00 94.62 772 THR A CA 1
ATOM 6071 C C . THR A 1 772 ? -18.840 -6.505 -10.542 1.00 94.62 772 THR A C 1
ATOM 6073 O O . THR A 1 772 ? -18.444 -7.644 -10.770 1.00 94.62 772 THR A O 1
ATOM 6076 N N . ILE A 1 773 ? -20.038 -6.248 -10.018 1.00 96.25 773 ILE A N 1
ATOM 6077 C CA . ILE A 1 773 ? -21.060 -7.226 -9.642 1.00 96.25 773 ILE A CA 1
ATOM 6078 C C . ILE A 1 773 ? -22.422 -6.752 -10.169 1.00 96.25 773 ILE A C 1
ATOM 6080 O O . ILE A 1 773 ? -22.810 -5.595 -9.974 1.00 96.25 773 ILE A O 1
ATOM 6084 N N . PHE A 1 774 ? -23.203 -7.645 -10.777 1.00 97.38 774 PHE A N 1
ATOM 6085 C CA . PHE A 1 774 ? -24.628 -7.424 -11.025 1.00 97.38 774 PHE A CA 1
ATOM 6086 C C . PHE A 1 774 ? -25.416 -7.652 -9.725 1.00 97.38 774 PHE A C 1
ATOM 6088 O O . PHE A 1 774 ? -25.615 -8.776 -9.269 1.00 97.38 774 PHE A O 1
ATOM 6095 N N . VAL A 1 775 ? -25.866 -6.557 -9.106 1.00 95.62 775 VAL A N 1
ATOM 6096 C CA . VAL A 1 775 ? -26.355 -6.552 -7.718 1.00 95.62 775 VAL A CA 1
ATOM 6097 C C . VAL A 1 775 ? -27.873 -6.614 -7.566 1.00 95.62 775 VAL A C 1
ATOM 6099 O O . VAL A 1 775 ? -28.355 -7.102 -6.542 1.00 95.62 775 VAL A O 1
ATOM 6102 N N . SER A 1 776 ? -28.648 -6.099 -8.529 1.00 96.31 776 SER A N 1
ATOM 6103 C CA . SER A 1 776 ? -30.114 -6.055 -8.412 1.00 96.31 776 SER A CA 1
ATOM 6104 C C . SER A 1 776 ? -30.850 -5.875 -9.738 1.00 96.31 776 SER A C 1
ATOM 6106 O O . SER A 1 776 ? -30.322 -5.304 -10.693 1.00 96.31 776 SER A O 1
ATOM 6108 N N . VAL A 1 777 ? -32.111 -6.316 -9.775 1.00 96.56 777 VAL A N 1
ATOM 6109 C CA . VAL A 1 777 ? -33.034 -6.129 -10.907 1.00 96.56 777 VAL A CA 1
ATOM 6110 C C . VAL A 1 777 ? -34.116 -5.112 -10.547 1.00 96.56 777 VAL A C 1
ATOM 6112 O O . VAL A 1 777 ? -34.640 -5.139 -9.436 1.00 96.56 777 VAL A O 1
ATOM 6115 N N . ASN A 1 778 ? -34.490 -4.239 -11.488 1.00 94.75 778 ASN A N 1
ATOM 6116 C CA . ASN A 1 778 ? -35.579 -3.258 -11.350 1.00 94.75 778 ASN A CA 1
ATOM 6117 C C . ASN A 1 778 ? -35.453 -2.342 -10.116 1.00 94.75 778 ASN A C 1
ATOM 6119 O O . ASN A 1 778 ? -36.459 -1.937 -9.537 1.00 94.75 778 ASN A O 1
ATOM 6123 N N . GLY A 1 779 ? -34.221 -2.026 -9.699 1.00 87.12 779 GLY A N 1
ATOM 6124 C CA . GLY A 1 779 ? -33.956 -1.198 -8.516 1.00 87.12 779 GLY A CA 1
ATOM 6125 C C . GLY A 1 779 ? -34.251 -1.884 -7.176 1.00 87.12 779 GLY A C 1
ATOM 6126 O O . GLY A 1 779 ? -34.401 -1.193 -6.171 1.00 87.12 779 GLY A O 1
ATOM 6127 N N . GLY A 1 780 ? -34.353 -3.219 -7.149 1.00 88.56 780 GLY A N 1
ATOM 6128 C CA . GLY A 1 780 ? -34.479 -3.998 -5.916 1.00 88.56 780 GLY A CA 1
ATOM 6129 C C . GLY A 1 780 ? -33.260 -3.876 -4.992 1.00 88.56 780 GLY A C 1
ATOM 6130 O O . GLY A 1 780 ? -32.206 -3.365 -5.386 1.00 88.56 780 GLY A O 1
ATOM 6131 N N . ALA A 1 781 ? -33.404 -4.362 -3.757 1.00 88.69 781 ALA A N 1
ATOM 6132 C CA . ALA A 1 781 ? -32.298 -4.422 -2.805 1.00 88.69 781 ALA A CA 1
ATOM 6133 C C . ALA A 1 781 ? -31.169 -5.329 -3.327 1.00 88.69 781 ALA A C 1
ATOM 6135 O O . ALA A 1 781 ? -31.413 -6.293 -4.056 1.00 88.69 781 ALA A O 1
ATOM 6136 N N . VAL A 1 782 ? -29.927 -5.020 -2.948 1.00 90.69 782 VAL A N 1
ATOM 6137 C CA . VAL A 1 782 ? -28.746 -5.805 -3.338 1.00 90.69 782 VAL A CA 1
ATOM 6138 C C . VAL A 1 782 ? -28.911 -7.261 -2.888 1.00 90.69 782 VAL A C 1
ATOM 6140 O O . VAL A 1 782 ? -29.186 -7.522 -1.718 1.00 90.69 782 VAL A O 1
ATOM 6143 N N . GLY A 1 783 ? -28.765 -8.204 -3.823 1.00 87.44 783 GLY A N 1
ATOM 6144 C CA . GLY A 1 783 ? -28.908 -9.645 -3.569 1.00 87.44 783 GLY A CA 1
ATOM 6145 C C . GLY A 1 783 ? -30.353 -10.152 -3.422 1.00 87.44 783 GLY A C 1
ATOM 6146 O O . GLY A 1 783 ? -30.579 -11.356 -3.256 1.00 87.44 783 GLY A O 1
ATOM 6147 N N . ASP A 1 784 ? -31.363 -9.280 -3.517 1.00 91.00 784 ASP A N 1
ATOM 6148 C CA . ASP A 1 784 ? -32.765 -9.700 -3.478 1.00 91.00 784 ASP A CA 1
ATOM 6149 C C . ASP A 1 784 ? -33.204 -10.233 -4.850 1.00 91.00 784 ASP A C 1
ATOM 6151 O O . ASP A 1 784 ? -33.357 -9.495 -5.822 1.00 91.00 784 ASP A O 1
ATOM 6155 N N . GLY A 1 785 ? -33.345 -11.556 -4.953 1.00 92.06 785 GLY A N 1
ATOM 6156 C CA . GLY A 1 785 ? -33.613 -12.260 -6.205 1.00 92.06 785 GLY A CA 1
ATOM 6157 C C . GLY A 1 785 ? -32.418 -12.367 -7.159 1.00 92.06 785 GLY A C 1
ATOM 6158 O O . GLY A 1 785 ? -32.591 -12.932 -8.236 1.00 92.06 785 GLY A O 1
ATOM 6159 N N . VAL A 1 786 ? -31.225 -11.889 -6.781 1.00 95.69 786 VAL A N 1
ATOM 6160 C CA . VAL A 1 786 ? -29.967 -12.030 -7.540 1.00 95.69 786 VAL A CA 1
ATOM 6161 C C . VAL A 1 786 ? -28.940 -12.807 -6.718 1.00 95.69 786 VAL A C 1
ATOM 6163 O O . VAL A 1 786 ? -28.735 -12.521 -5.542 1.00 95.69 786 VAL A O 1
ATOM 6166 N N . ARG A 1 787 ? -28.302 -13.813 -7.323 1.00 94.06 787 ARG A N 1
ATOM 6167 C CA . ARG A 1 787 ? -27.256 -14.629 -6.689 1.00 94.06 787 ARG A CA 1
ATOM 6168 C C . ARG A 1 787 ? -25.921 -13.892 -6.769 1.00 94.06 787 ARG A C 1
ATOM 6170 O O . ARG A 1 787 ? -25.197 -14.056 -7.744 1.00 94.06 787 ARG A O 1
ATOM 6177 N N . VAL A 1 788 ? -25.657 -13.044 -5.779 1.00 90.50 788 VAL A N 1
ATOM 6178 C CA . VAL A 1 788 ? -24.463 -12.189 -5.743 1.00 90.50 788 VAL A CA 1
ATOM 6179 C C . VAL A 1 788 ? -23.262 -12.894 -5.087 1.00 90.50 788 VAL A C 1
ATOM 6181 O O . VAL A 1 788 ? -23.455 -13.633 -4.117 1.00 90.50 788 VAL A O 1
ATOM 6184 N N . PRO A 1 789 ? -22.034 -12.681 -5.590 1.00 86.94 789 PRO A N 1
ATOM 6185 C CA . PRO A 1 789 ? -20.801 -13.180 -4.990 1.00 86.94 789 PRO A CA 1
ATOM 6186 C C . PRO A 1 789 ? -20.340 -12.352 -3.780 1.00 86.94 789 PRO A C 1
ATOM 6188 O O . PRO A 1 789 ? -20.772 -11.217 -3.581 1.00 86.94 789 PRO A O 1
ATOM 6191 N N . SER A 1 790 ? -19.423 -12.906 -2.979 1.00 78.69 790 SER A N 1
ATOM 6192 C CA . SER A 1 790 ? -18.788 -12.218 -1.843 1.00 78.69 790 SER A CA 1
ATOM 6193 C C . SER A 1 790 ? -17.689 -11.218 -2.233 1.00 78.69 790 SER A C 1
ATOM 6195 O O . SER A 1 790 ? -17.327 -10.368 -1.423 1.00 78.69 790 SER A O 1
ATOM 6197 N N . TYR A 1 791 ? -17.135 -11.339 -3.440 1.00 79.00 791 TYR A N 1
ATOM 6198 C CA . TYR A 1 791 ? -16.087 -10.481 -3.999 1.00 79.00 791 TYR A CA 1
ATOM 6199 C C . TYR A 1 791 ? -16.391 -10.197 -5.482 1.00 79.00 791 TYR A C 1
ATOM 6201 O O . TYR A 1 791 ? -17.173 -10.917 -6.096 1.00 79.00 791 TYR A O 1
ATOM 6209 N N . ASP A 1 792 ? -15.809 -9.156 -6.069 1.00 81.25 792 ASP A N 1
ATOM 6210 C CA . ASP A 1 792 ? -16.124 -8.663 -7.419 1.00 81.25 792 ASP A CA 1
ATOM 6211 C C . ASP A 1 792 ? -15.228 -9.242 -8.530 1.00 81.25 792 ASP A C 1
ATOM 6213 O O . ASP A 1 792 ? -15.375 -8.891 -9.697 1.00 81.25 792 ASP A O 1
ATOM 6217 N N . GLY A 1 793 ? -14.323 -10.164 -8.195 1.00 81.25 793 GLY A N 1
ATOM 6218 C CA . GLY A 1 793 ? -13.390 -10.779 -9.140 1.00 81.25 793 GLY A CA 1
ATOM 6219 C C . GLY A 1 793 ? -14.051 -11.563 -10.288 1.00 81.25 793 GLY A C 1
ATOM 6220 O O . GLY A 1 793 ? -15.138 -12.126 -10.119 1.00 81.25 793 GLY A O 1
ATOM 6221 N N . PRO A 1 794 ? -13.377 -11.663 -11.450 1.00 93.19 794 PRO A N 1
ATOM 6222 C CA . PRO A 1 794 ? -13.937 -12.285 -12.638 1.00 93.19 794 PRO A CA 1
ATOM 6223 C C . PRO A 1 794 ? -13.743 -13.803 -12.647 1.00 93.19 794 PRO A C 1
ATOM 6225 O O . PRO A 1 794 ? -12.834 -14.356 -12.025 1.00 93.19 794 PRO A O 1
ATOM 6228 N N . VAL A 1 795 ? -14.538 -14.478 -13.471 1.00 91.44 795 VAL A N 1
ATOM 6229 C CA . VAL A 1 795 ? -14.231 -15.824 -13.966 1.00 91.44 795 VAL A CA 1
ATOM 6230 C C . VAL A 1 795 ? -13.432 -15.678 -15.260 1.00 91.44 795 VAL A C 1
ATOM 6232 O O . VAL A 1 795 ? -13.797 -14.865 -16.100 1.00 91.44 795 VAL A O 1
ATOM 6235 N N . SER A 1 796 ? -12.368 -16.461 -15.453 1.00 89.94 796 SER A N 1
ATOM 6236 C CA . SER A 1 796 ? -11.544 -16.410 -16.682 1.00 89.94 796 SER A CA 1
ATOM 6237 C C . SER A 1 796 ? -11.550 -17.707 -17.494 1.00 89.94 796 SER A C 1
ATOM 6239 O O . SER A 1 796 ? -11.282 -17.680 -18.694 1.00 89.94 796 SER A O 1
ATOM 6241 N N . ASP A 1 797 ? -11.868 -18.843 -16.864 1.00 91.81 797 ASP A N 1
ATOM 6242 C CA . ASP A 1 797 ? -11.926 -20.148 -17.525 1.00 91.81 797 ASP A CA 1
ATOM 6243 C C . ASP A 1 797 ? -13.365 -20.488 -17.942 1.00 91.81 797 ASP A C 1
ATOM 6245 O O . ASP A 1 797 ? -14.208 -20.888 -17.129 1.00 91.81 797 ASP A O 1
ATOM 6249 N N . VAL A 1 798 ? -13.623 -20.361 -19.246 1.00 93.75 798 VAL A N 1
ATOM 6250 C CA . VAL A 1 798 ? -14.936 -20.596 -19.867 1.00 93.75 798 VAL A CA 1
ATOM 6251 C C . VAL A 1 798 ? -15.377 -22.064 -19.877 1.00 93.75 798 VAL A C 1
ATOM 6253 O O . VAL A 1 798 ? -16.520 -22.358 -20.238 1.00 93.75 798 VAL A O 1
ATOM 6256 N N . SER A 1 799 ? -14.491 -22.995 -19.505 1.00 92.81 799 SER A N 1
ATOM 6257 C CA . SER A 1 799 ? -14.789 -24.429 -19.432 1.00 92.81 799 SER A CA 1
ATOM 6258 C C . SER A 1 799 ? -15.371 -24.865 -18.081 1.00 92.81 799 SER A C 1
ATOM 6260 O O . SER A 1 799 ? -15.916 -25.965 -17.973 1.00 92.81 799 SER A O 1
ATOM 6262 N N . THR A 1 800 ? -15.299 -24.007 -17.061 1.00 92.06 800 THR A N 1
ATOM 6263 C CA . THR A 1 800 ? -15.745 -24.315 -15.695 1.00 92.06 800 THR A CA 1
ATOM 6264 C C . THR A 1 800 ? -17.232 -24.038 -15.480 1.00 92.06 800 THR A C 1
ATOM 6266 O O . THR A 1 800 ? -17.848 -23.242 -16.184 1.00 92.06 800 THR A O 1
ATOM 6269 N N . ASN A 1 801 ? -17.825 -24.641 -14.444 1.00 93.88 801 ASN A N 1
ATOM 6270 C CA . ASN A 1 801 ? -19.204 -24.333 -14.044 1.00 93.88 801 ASN A CA 1
ATOM 6271 C C . ASN A 1 801 ? -19.371 -22.900 -13.504 1.00 93.88 801 ASN A C 1
ATOM 6273 O O . ASN A 1 801 ? -20.488 -22.385 -13.523 1.00 93.88 801 ASN A O 1
ATOM 6277 N N . SER A 1 802 ? -18.289 -22.244 -13.066 1.00 92.94 802 SER A N 1
ATOM 6278 C CA . SER A 1 802 ? -18.331 -20.859 -12.578 1.00 92.94 802 SER A CA 1
ATOM 6279 C C . SER A 1 802 ? -18.735 -19.869 -13.680 1.00 92.94 802 SER A C 1
ATOM 6281 O O . SER A 1 802 ? -19.316 -18.836 -13.375 1.00 92.94 802 SER A O 1
ATOM 6283 N N . ILE A 1 803 ? -18.547 -20.200 -14.968 1.00 95.25 803 ILE A N 1
ATOM 6284 C CA . ILE A 1 803 ? -18.951 -19.333 -16.095 1.00 95.25 803 ILE A CA 1
ATOM 6285 C C . ILE A 1 803 ? -20.475 -19.135 -16.202 1.00 95.25 803 ILE A C 1
ATOM 6287 O O . ILE A 1 803 ? -20.957 -18.292 -16.958 1.00 95.25 803 ILE A O 1
ATOM 6291 N N . VAL A 1 804 ? -21.260 -19.945 -15.490 1.00 95.50 804 VAL A N 1
ATOM 6292 C CA . VAL A 1 804 ? -22.717 -19.992 -15.620 1.00 95.50 804 VAL A CA 1
ATOM 6293 C C . VAL A 1 804 ? -23.385 -18.869 -14.833 1.00 95.50 804 VAL A C 1
ATOM 6295 O O . VAL A 1 804 ? -24.089 -18.055 -15.422 1.00 95.50 804 VAL A O 1
ATOM 6298 N N . CYS A 1 805 ? -23.174 -18.835 -13.519 1.00 93.81 805 CYS A N 1
ATOM 6299 C CA . CYS A 1 805 ? -23.825 -17.918 -12.580 1.00 93.81 805 CYS A CA 1
ATOM 6300 C C . CYS A 1 805 ? -22.839 -17.457 -11.489 1.00 93.81 805 CYS A C 1
ATOM 6302 O O . CYS A 1 805 ? -23.247 -17.323 -10.337 1.00 93.81 805 CYS A O 1
ATOM 6304 N N . ASN A 1 806 ? -21.561 -17.284 -11.849 1.00 92.44 806 ASN A N 1
ATOM 6305 C CA . ASN A 1 806 ? -20.428 -17.151 -10.930 1.00 92.44 806 ASN A CA 1
ATOM 6306 C C . ASN A 1 806 ? -20.165 -18.434 -10.104 1.00 92.44 806 ASN A C 1
ATOM 6308 O O . ASN A 1 806 ? -20.915 -19.415 -10.177 1.00 92.44 806 ASN A O 1
ATOM 6312 N N . GLY A 1 807 ? -19.052 -18.482 -9.370 1.00 82.06 807 GLY A N 1
ATOM 6313 C CA . GLY A 1 807 ? -18.665 -19.646 -8.568 1.00 82.06 807 GLY A CA 1
ATOM 6314 C C . GLY A 1 807 ? -17.201 -19.622 -8.115 1.00 82.06 807 GLY A C 1
ATOM 6315 O O . GLY A 1 807 ? -16.516 -18.618 -8.314 1.00 82.06 807 GLY A O 1
ATOM 6316 N N . PRO A 1 808 ? -16.690 -20.724 -7.527 1.00 69.69 808 PRO A N 1
ATOM 6317 C CA . PRO A 1 808 ? -15.331 -20.793 -6.989 1.00 69.69 808 PRO A CA 1
ATOM 6318 C C . PRO A 1 808 ? -14.275 -20.267 -7.981 1.00 69.69 808 PRO A C 1
ATOM 6320 O O . PRO A 1 808 ? -14.370 -20.585 -9.173 1.00 69.69 808 PRO A O 1
ATOM 6323 N N . PRO A 1 809 ? -13.277 -19.485 -7.518 1.00 61.12 809 PRO A N 1
ATOM 6324 C CA . PRO A 1 809 ? -12.941 -19.200 -6.115 1.00 61.12 809 PRO A CA 1
ATOM 6325 C C . PRO A 1 809 ? -13.858 -18.175 -5.421 1.00 61.12 809 PRO A C 1
ATOM 6327 O O . PRO A 1 809 ? -13.700 -17.947 -4.225 1.00 61.12 809 PRO A O 1
ATOM 6330 N N . ASN A 1 810 ? -14.815 -17.579 -6.137 1.00 70.00 810 ASN A N 1
ATOM 6331 C CA . ASN A 1 810 ? -15.745 -16.605 -5.586 1.00 70.00 810 ASN A CA 1
ATOM 6332 C C . ASN A 1 810 ? -16.903 -17.314 -4.859 1.00 70.00 810 ASN A C 1
ATOM 6334 O O . ASN A 1 810 ? -17.646 -18.091 -5.470 1.00 70.00 810 ASN A O 1
ATOM 6338 N N . ASP A 1 811 ? -17.060 -17.085 -3.551 1.00 71.56 811 ASP A N 1
ATOM 6339 C CA . ASP A 1 811 ? -18.188 -17.654 -2.808 1.00 71.56 811 ASP A CA 1
ATOM 6340 C C . ASP A 1 811 ? -19.471 -16.944 -3.250 1.00 71.56 811 ASP A C 1
ATOM 6342 O O . ASP A 1 811 ? -19.716 -15.783 -2.924 1.00 71.56 811 ASP A O 1
ATOM 6346 N N . THR A 1 812 ? -20.269 -17.638 -4.058 1.00 68.12 812 THR A N 1
ATOM 6347 C CA . THR A 1 812 ? -21.548 -17.146 -4.578 1.00 68.12 812 THR A CA 1
ATOM 6348 C C . THR A 1 812 ? -22.660 -17.939 -3.902 1.00 68.12 812 THR A C 1
ATOM 6350 O O . THR A 1 812 ? -23.115 -18.958 -4.437 1.00 68.12 812 THR A O 1
ATOM 6353 N N . PRO A 1 813 ? -23.077 -17.556 -2.681 1.00 58.91 813 PRO A N 1
ATOM 6354 C CA . PRO A 1 813 ? -24.059 -18.326 -1.943 1.00 58.91 813 PRO A CA 1
ATOM 6355 C C . PRO A 1 813 ? -25.385 -18.372 -2.709 1.00 58.91 813 PRO A C 1
ATOM 6357 O O . PRO A 1 813 ? -25.962 -17.349 -3.068 1.00 58.91 813 PRO A O 1
ATOM 6360 N N . ALA A 1 814 ? -25.942 -19.573 -2.880 1.00 53.31 814 ALA A N 1
ATOM 6361 C CA . ALA A 1 814 ? -27.250 -19.801 -3.507 1.00 53.31 814 ALA A CA 1
ATOM 6362 C C . ALA A 1 814 ? -28.450 -19.295 -2.665 1.00 53.31 814 ALA A C 1
ATOM 6364 O O . ALA A 1 814 ? -29.554 -19.823 -2.756 1.00 53.31 814 ALA A O 1
ATOM 6365 N N . LYS A 1 815 ? -28.256 -18.314 -1.778 1.00 58.94 815 LYS A N 1
ATOM 6366 C CA . LYS A 1 815 ? -29.189 -17.999 -0.688 1.00 58.94 815 LYS A CA 1
ATOM 6367 C C . LYS A 1 815 ? -29.997 -16.732 -0.949 1.00 58.94 815 LYS A C 1
ATOM 6369 O O . LYS A 1 815 ? -30.034 -15.837 -0.113 1.00 58.94 815 LYS A O 1
ATOM 6374 N N . THR A 1 816 ? -30.715 -16.697 -2.069 1.00 74.38 816 THR A N 1
ATOM 6375 C CA . THR A 1 816 ? -31.849 -15.779 -2.226 1.00 74.38 816 THR A CA 1
ATOM 6376 C C . THR A 1 816 ? -33.122 -16.577 -2.500 1.00 74.38 816 THR A C 1
ATOM 6378 O O . THR A 1 816 ? -33.218 -17.338 -3.459 1.00 74.38 816 THR A O 1
ATOM 6381 N N . ASN A 1 817 ? -34.111 -16.459 -1.610 1.00 84.38 817 ASN A N 1
ATOM 6382 C CA . ASN A 1 817 ? -35.389 -17.178 -1.723 1.00 84.38 817 ASN A CA 1
ATOM 6383 C C . ASN A 1 817 ? -36.434 -16.406 -2.545 1.00 84.38 817 ASN A C 1
ATOM 6385 O O . ASN A 1 817 ? -37.565 -16.883 -2.708 1.00 84.38 817 ASN A O 1
ATOM 6389 N N . THR A 1 818 ? -36.066 -15.228 -3.044 1.00 93.12 818 THR A N 1
ATOM 6390 C CA . THR A 1 818 ? -36.928 -14.327 -3.806 1.00 93.12 818 THR A CA 1
ATOM 6391 C C . THR A 1 818 ? -36.931 -14.706 -5.283 1.00 93.12 818 THR A C 1
ATOM 6393 O O . THR A 1 818 ? -35.887 -14.979 -5.869 1.00 93.12 818 THR A O 1
ATOM 6396 N N . VAL A 1 819 ? -38.113 -14.714 -5.901 1.00 96.75 819 VAL A N 1
ATOM 6397 C CA . VAL A 1 819 ? -38.282 -14.864 -7.353 1.00 96.75 819 VAL A CA 1
ATOM 6398 C C . VAL A 1 819 ? -39.027 -13.634 -7.858 1.00 96.75 819 VAL A C 1
ATOM 6400 O O . VAL A 1 819 ? -40.175 -13.396 -7.483 1.00 96.75 819 VAL A O 1
ATOM 6403 N N . ILE A 1 820 ? -38.363 -12.838 -8.690 1.00 97.38 820 ILE A N 1
ATOM 6404 C CA . ILE A 1 820 ? -38.837 -11.532 -9.148 1.00 97.38 820 ILE A CA 1
ATOM 6405 C C . ILE A 1 820 ? -39.830 -11.730 -10.293 1.00 97.38 820 ILE A C 1
ATOM 6407 O O . ILE A 1 820 ? -39.510 -12.341 -11.312 1.00 97.38 820 ILE A O 1
ATOM 6411 N N . THR A 1 821 ? -41.049 -11.210 -10.154 1.00 97.81 821 THR A N 1
ATOM 6412 C CA . THR A 1 821 ? -42.052 -11.307 -11.225 1.00 97.81 821 THR A CA 1
ATOM 6413 C C . THR A 1 821 ? -41.846 -10.206 -12.264 1.00 97.81 821 THR A C 1
ATOM 6415 O O . THR A 1 821 ? -41.771 -9.032 -11.908 1.00 97.81 821 THR A O 1
ATOM 6418 N N . VAL A 1 822 ? -41.776 -10.575 -13.547 1.00 96.62 822 VAL A N 1
ATOM 6419 C CA . VAL A 1 822 ? -41.586 -9.640 -14.672 1.00 96.62 822 VAL A CA 1
ATOM 6420 C C . VAL A 1 822 ? -42.582 -9.956 -15.789 1.00 96.62 822 VAL A C 1
ATOM 6422 O O . VAL A 1 822 ? -42.845 -11.121 -16.088 1.00 96.62 822 VAL A O 1
ATOM 6425 N N . GLN A 1 823 ? -43.151 -8.929 -16.420 1.00 97.75 823 GLN A N 1
ATOM 6426 C CA . GLN A 1 823 ? -44.101 -9.097 -17.520 1.00 97.75 823 GLN A CA 1
ATOM 6427 C C . GLN A 1 823 ? -43.360 -9.362 -18.839 1.00 97.75 823 GLN A C 1
ATOM 6429 O O . GLN A 1 823 ? -42.459 -8.623 -19.228 1.00 97.75 823 GLN A O 1
ATOM 6434 N N . ALA A 1 824 ? -43.766 -10.388 -19.584 1.00 97.31 824 ALA A N 1
ATOM 6435 C CA . ALA A 1 824 ? -43.239 -10.624 -20.922 1.00 97.31 824 ALA A CA 1
ATOM 6436 C C . ALA A 1 824 ? -43.561 -9.432 -21.845 1.00 97.31 824 ALA A C 1
ATOM 6438 O O . ALA A 1 824 ? -44.696 -8.954 -21.902 1.00 97.31 824 ALA A O 1
ATOM 6439 N N . GLY A 1 825 ? -42.559 -8.949 -22.577 1.00 95.25 825 GLY A N 1
ATOM 6440 C CA . GLY A 1 825 ? -42.629 -7.740 -23.398 1.00 95.25 825 GLY A CA 1
ATOM 6441 C C . GLY A 1 825 ? -42.282 -6.439 -22.667 1.00 95.25 825 GLY A C 1
ATOM 6442 O O . GLY A 1 825 ? -42.180 -5.412 -23.335 1.00 95.25 825 GLY A O 1
ATOM 6443 N N . SER A 1 826 ? -42.098 -6.445 -21.339 1.00 96.12 826 SER A N 1
ATOM 6444 C CA . SER A 1 826 ? -41.656 -5.254 -20.602 1.00 96.12 826 SER A CA 1
ATOM 6445 C C . SER A 1 826 ? -40.136 -5.092 -20.628 1.00 96.12 826 SER A C 1
ATOM 6447 O O . SER A 1 826 ? -39.387 -6.032 -20.919 1.00 96.12 826 SER A O 1
ATOM 6449 N N . GLN A 1 827 ? -39.676 -3.891 -20.280 1.00 97.00 827 GLN A N 1
ATOM 6450 C CA . GLN A 1 827 ? -38.273 -3.664 -19.952 1.00 97.00 827 GLN A CA 1
ATOM 6451 C C . GLN A 1 827 ? -37.979 -4.129 -18.520 1.00 97.00 827 GLN A C 1
ATOM 6453 O O . GLN A 1 827 ? -38.850 -4.058 -17.650 1.00 97.00 827 GLN A O 1
ATOM 6458 N N . ALA A 1 828 ? -36.761 -4.609 -18.299 1.00 95.81 828 ALA A N 1
ATOM 6459 C CA . ALA A 1 828 ? -36.180 -4.858 -16.988 1.00 95.81 828 ALA A CA 1
ATOM 6460 C C . ALA A 1 828 ? -34.804 -4.187 -16.924 1.00 95.81 828 ALA A C 1
ATOM 6462 O O . ALA A 1 828 ? -34.107 -4.112 -17.939 1.00 95.81 828 ALA A O 1
ATOM 6463 N N . THR A 1 829 ? -34.412 -3.702 -15.751 1.00 97.81 829 THR A N 1
ATOM 6464 C CA . THR A 1 829 ? -33.094 -3.091 -15.542 1.00 97.81 829 THR A CA 1
ATOM 6465 C C . THR A 1 829 ? -32.220 -3.980 -14.672 1.00 97.81 829 THR A C 1
ATOM 6467 O O . THR A 1 829 ? -32.692 -4.526 -13.680 1.00 97.81 829 THR A O 1
ATOM 6470 N N . LEU A 1 830 ? -30.955 -4.145 -15.052 1.00 98.38 830 LEU A N 1
ATOM 6471 C CA . LEU A 1 830 ? -29.924 -4.841 -14.287 1.00 98.38 830 LEU A CA 1
ATOM 6472 C C . LEU A 1 830 ? -28.938 -3.790 -13.786 1.00 98.38 830 LEU A C 1
ATOM 6474 O O . LEU A 1 830 ? -28.420 -2.998 -14.575 1.00 98.38 830 LEU A O 1
ATOM 6478 N N . THR A 1 831 ? -28.709 -3.769 -12.480 1.00 98.25 831 THR A N 1
ATOM 6479 C CA . THR A 1 831 ? -27.844 -2.788 -11.824 1.00 98.25 831 THR A CA 1
ATOM 6480 C C . THR A 1 831 ? -26.476 -3.400 -11.558 1.00 98.25 831 THR A C 1
ATOM 6482 O O . THR A 1 831 ? -26.387 -4.402 -10.854 1.00 98.25 831 THR A O 1
ATOM 6485 N N . TRP A 1 832 ? -25.428 -2.773 -12.080 1.00 98.06 832 TRP A N 1
ATOM 6486 C CA . TRP A 1 832 ? -24.026 -3.152 -11.924 1.00 98.06 832 TRP A CA 1
ATOM 6487 C C . TRP A 1 832 ? -23.305 -2.175 -10.997 1.00 98.06 832 TRP A C 1
ATOM 6489 O O . TRP A 1 832 ? -23.496 -0.958 -11.105 1.00 98.06 832 TRP A O 1
ATOM 6499 N N . ARG A 1 833 ? -22.507 -2.693 -10.067 1.00 95.94 833 ARG A N 1
ATOM 6500 C CA . ARG A 1 833 ? -21.785 -1.920 -9.047 1.00 95.94 833 ARG A CA 1
ATOM 6501 C C . ARG A 1 833 ? -20.412 -2.517 -8.813 1.00 95.94 833 ARG A C 1
ATOM 6503 O O . ARG A 1 833 ? -20.264 -3.722 -8.951 1.00 95.94 833 ARG A O 1
ATOM 6510 N N . HIS A 1 834 ? -19.451 -1.694 -8.410 1.00 88.69 834 HIS A N 1
ATOM 6511 C CA . HIS A 1 834 ? -18.106 -2.178 -8.112 1.00 88.69 834 HIS A CA 1
ATOM 6512 C C . HIS A 1 834 ? -18.124 -3.234 -7.007 1.00 88.69 834 HIS A C 1
ATOM 6514 O O . HIS A 1 834 ? -17.700 -4.363 -7.209 1.00 88.69 834 HIS A O 1
ATOM 6520 N N . THR A 1 835 ? -18.739 -2.892 -5.876 1.00 87.75 835 THR A N 1
ATOM 6521 C CA . THR A 1 835 ? -18.950 -3.793 -4.742 1.00 87.75 835 THR A CA 1
ATOM 6522 C C . THR A 1 835 ? -20.429 -3.843 -4.349 1.00 87.75 835 THR A C 1
ATOM 6524 O O . THR A 1 835 ? -21.246 -3.042 -4.812 1.00 87.75 835 THR A O 1
ATOM 6527 N N . LEU A 1 836 ? -20.790 -4.744 -3.429 1.00 86.56 836 LEU A N 1
ATOM 6528 C CA . LEU A 1 836 ? -22.158 -4.862 -2.902 1.00 86.56 836 LEU A CA 1
ATOM 6529 C C . LEU A 1 836 ? -22.657 -3.603 -2.163 1.00 86.56 836 LEU A C 1
ATOM 6531 O O . LEU A 1 836 ? -23.860 -3.467 -1.943 1.00 86.56 836 LEU A O 1
ATOM 6535 N N . THR A 1 837 ? -21.763 -2.691 -1.772 1.00 85.69 837 THR A N 1
ATOM 6536 C CA . THR A 1 837 ? -22.096 -1.437 -1.072 1.00 85.69 837 THR A CA 1
ATOM 6537 C C . THR A 1 837 ? -21.894 -0.191 -1.939 1.00 85.69 837 THR A C 1
ATOM 6539 O O . THR A 1 837 ? -22.189 0.919 -1.492 1.00 85.69 837 THR A O 1
ATOM 6542 N N . SER A 1 838 ? -21.426 -0.353 -3.180 1.00 85.56 838 SER A N 1
ATOM 6543 C CA . SER A 1 838 ? -21.097 0.756 -4.076 1.00 85.56 838 SER A CA 1
ATOM 6544 C C . SER A 1 838 ? -22.339 1.487 -4.605 1.00 85.56 838 SER A C 1
ATOM 6546 O O . SER A 1 838 ? -23.399 0.908 -4.860 1.00 85.56 838 SER A O 1
ATOM 6548 N N . GLY A 1 839 ? -22.197 2.804 -4.778 1.00 84.19 839 GLY A N 1
ATOM 6549 C CA . GLY A 1 839 ? -23.240 3.692 -5.296 1.00 84.19 839 GLY A CA 1
ATOM 6550 C C . GLY A 1 839 ? -23.246 3.825 -6.829 1.00 84.19 839 GLY A C 1
ATOM 6551 O O . GLY A 1 839 ? -22.395 3.263 -7.509 1.00 84.19 839 GLY A O 1
ATOM 6552 N N . PRO A 1 840 ? -24.177 4.608 -7.408 1.00 86.38 840 PRO A N 1
ATOM 6553 C CA . PRO A 1 840 ? -24.319 4.780 -8.864 1.00 86.38 840 PRO A CA 1
ATOM 6554 C C . PRO A 1 840 ? -23.096 5.363 -9.593 1.00 86.38 840 PRO A C 1
ATOM 6556 O O . PRO A 1 840 ? -22.977 5.194 -10.803 1.00 86.38 840 PRO A O 1
ATOM 6559 N N . ASN A 1 841 ? -22.198 6.034 -8.868 1.00 84.50 841 ASN A N 1
ATOM 6560 C CA . ASN A 1 841 ? -20.967 6.614 -9.415 1.00 84.50 841 ASN A CA 1
ATOM 6561 C C . ASN A 1 841 ? -19.784 5.626 -9.417 1.00 84.50 841 ASN A C 1
ATOM 6563 O O . ASN A 1 841 ? -18.694 5.995 -9.838 1.00 84.50 841 ASN A O 1
ATOM 6567 N N . ASP A 1 842 ? -19.988 4.398 -8.930 1.00 84.25 842 ASP A N 1
ATOM 6568 C CA . ASP A 1 842 ? -18.952 3.382 -8.743 1.00 84.25 842 ASP A CA 1
ATOM 6569 C C . ASP A 1 842 ? -19.437 2.033 -9.309 1.00 84.25 842 ASP A C 1
ATOM 6571 O O . ASP A 1 842 ? -20.092 1.229 -8.638 1.00 84.25 842 ASP A O 1
ATOM 6575 N N . VAL A 1 843 ? -19.198 1.847 -10.610 1.00 90.88 843 VAL A N 1
ATOM 6576 C CA . VAL A 1 843 ? -19.796 0.782 -11.436 1.00 90.88 843 VAL A CA 1
ATOM 6577 C C . VAL A 1 843 ? -18.770 -0.285 -11.800 1.00 90.88 843 VAL A C 1
ATOM 6579 O O . VAL A 1 843 ? -18.961 -1.453 -11.472 1.00 90.88 843 VAL A O 1
ATOM 6582 N N . ILE A 1 844 ? -17.742 0.124 -12.540 1.00 91.69 844 ILE A N 1
ATOM 6583 C CA . ILE A 1 844 ? -16.604 -0.665 -13.012 1.00 91.69 844 ILE A CA 1
ATOM 6584 C C . ILE A 1 844 ? -15.564 0.318 -13.564 1.00 91.69 844 ILE A C 1
ATOM 6586 O O . ILE A 1 844 ? -15.914 1.412 -14.023 1.00 91.69 844 ILE A O 1
ATOM 6590 N N . ASP A 1 845 ? -14.295 -0.066 -13.559 1.00 86.25 845 ASP A N 1
ATOM 6591 C CA . ASP A 1 845 ? -13.200 0.753 -14.041 1.00 86.25 845 ASP A CA 1
ATOM 6592 C C . ASP A 1 845 ? -13.308 0.950 -15.553 1.00 86.25 845 ASP A C 1
ATOM 6594 O O . ASP A 1 845 ? -13.603 0.033 -16.325 1.00 86.25 845 ASP A O 1
ATOM 6598 N N . SER A 1 846 ? -13.032 2.172 -15.996 1.00 88.62 846 SER A N 1
ATOM 6599 C CA . SER A 1 846 ? -13.179 2.543 -17.402 1.00 88.62 846 SER A CA 1
ATOM 6600 C C . SER A 1 846 ? -12.259 1.758 -18.346 1.00 88.62 846 SER A C 1
ATOM 6602 O O . SER A 1 846 ? -12.542 1.703 -19.545 1.00 88.62 846 SER A O 1
ATOM 6604 N N . SER A 1 847 ? -11.191 1.126 -17.847 1.00 84.44 847 SER A N 1
ATOM 6605 C CA . SER A 1 847 ? -10.328 0.241 -18.636 1.00 84.44 847 SER A CA 1
ATOM 6606 C C . SER A 1 847 ? -11.031 -1.039 -19.089 1.00 84.44 847 SER A C 1
ATOM 6608 O O . SER A 1 847 ? -10.629 -1.606 -20.103 1.00 84.44 847 SER A O 1
ATOM 6610 N N . HIS A 1 848 ? -12.105 -1.474 -18.418 1.00 93.12 848 HIS A N 1
ATOM 6611 C CA . HIS A 1 848 ? -12.792 -2.750 -18.650 1.00 93.12 848 HIS A CA 1
ATOM 6612 C C . HIS A 1 848 ? -13.690 -2.741 -19.894 1.00 93.12 848 HIS A C 1
ATOM 6614 O O . HIS A 1 848 ? -14.849 -3.142 -19.863 1.00 93.12 848 HIS A O 1
ATOM 6620 N N . LYS A 1 849 ? -13.158 -2.288 -21.030 1.00 94.44 849 LYS A N 1
ATOM 6621 C CA . LYS A 1 849 ? -13.884 -2.244 -22.299 1.00 94.44 849 LYS A CA 1
ATOM 6622 C C . LYS A 1 849 ? -14.327 -3.644 -22.722 1.00 94.44 849 LYS A C 1
ATOM 6624 O O . LYS A 1 849 ? -13.536 -4.587 -22.689 1.00 94.44 849 LYS A O 1
ATOM 6629 N N . GLY A 1 850 ? -15.563 -3.748 -23.192 1.00 95.62 850 GLY A N 1
ATOM 6630 C CA . GLY A 1 850 ? -16.102 -4.974 -23.765 1.00 95.62 850 GLY A CA 1
ATOM 6631 C C . GLY A 1 850 ? -17.629 -4.965 -23.872 1.00 95.62 850 GLY A C 1
ATOM 6632 O O . GLY A 1 850 ? -18.253 -3.906 -23.709 1.00 95.62 850 GLY A O 1
ATOM 6633 N N . PRO A 1 851 ? -18.246 -6.096 -24.246 1.00 97.56 851 PRO A N 1
ATOM 6634 C CA . PRO A 1 851 ? -19.691 -6.197 -24.380 1.00 97.56 851 PRO A CA 1
ATOM 6635 C C . PRO A 1 851 ? -20.402 -6.361 -23.031 1.00 97.56 851 PRO A C 1
ATOM 6637 O O . PRO A 1 851 ? -19.862 -6.930 -22.082 1.00 97.56 851 PRO A O 1
ATOM 6640 N N . VAL A 1 852 ? -21.666 -5.941 -23.003 1.00 98.25 852 VAL A N 1
ATOM 6641 C CA . VAL A 1 852 ? -22.619 -6.194 -21.919 1.00 98.25 852 VAL A CA 1
ATOM 6642 C C . VAL A 1 852 ? -23.815 -6.946 -22.507 1.00 98.25 852 VAL A C 1
ATOM 6644 O O . VAL A 1 852 ? -24.410 -6.524 -23.497 1.00 98.25 852 VAL A O 1
ATOM 6647 N N . MET A 1 853 ? -24.161 -8.097 -21.944 1.00 98.31 853 MET A N 1
ATOM 6648 C CA . MET A 1 853 ? -25.113 -9.055 -22.512 1.00 98.31 853 MET A CA 1
ATOM 6649 C C . MET A 1 853 ? -26.100 -9.557 -21.460 1.00 98.31 853 MET A C 1
ATOM 6651 O O . MET A 1 853 ? -25.914 -9.373 -20.258 1.00 98.31 853 MET A O 1
ATOM 6655 N N . ALA A 1 854 ? -27.182 -10.189 -21.916 1.00 98.50 854 ALA A N 1
ATOM 6656 C CA . ALA A 1 854 ? -28.104 -10.892 -21.033 1.00 98.50 854 ALA A CA 1
ATOM 6657 C C . ALA A 1 854 ? -28.674 -12.154 -21.688 1.00 98.50 854 ALA A C 1
ATOM 6659 O O . ALA A 1 854 ? -28.990 -12.163 -22.884 1.00 98.50 854 ALA A O 1
ATOM 6660 N N . TYR A 1 855 ? -28.857 -13.198 -20.882 1.00 98.81 855 TYR A N 1
ATOM 6661 C CA . TYR A 1 855 ? -29.384 -14.498 -21.296 1.00 98.81 855 TYR A CA 1
ATOM 6662 C C . TYR A 1 855 ? -30.527 -14.952 -20.391 1.00 98.81 855 TYR A C 1
ATOM 6664 O O . TYR A 1 855 ? -30.543 -14.648 -19.201 1.00 98.81 855 TYR A O 1
ATOM 6672 N N . LEU A 1 856 ? -31.445 -15.748 -20.937 1.00 98.75 856 LEU A N 1
ATOM 6673 C CA . LEU A 1 856 ? -32.477 -16.441 -20.166 1.00 98.75 856 LEU A CA 1
ATOM 6674 C C . LEU A 1 856 ? -32.314 -17.960 -20.275 1.00 98.75 856 LEU A C 1
ATOM 6676 O O . LEU A 1 856 ? -31.961 -18.473 -21.337 1.00 98.75 856 LEU A O 1
ATOM 6680 N N . LYS A 1 857 ? -32.641 -18.675 -19.194 1.00 98.50 857 LYS A N 1
ATOM 6681 C CA . LYS A 1 857 ? -32.816 -20.136 -19.160 1.00 98.50 857 LYS A CA 1
ATOM 6682 C C . LYS A 1 857 ? -34.137 -20.476 -18.487 1.00 98.50 857 LYS A C 1
ATOM 6684 O O . LYS A 1 857 ? -34.363 -20.078 -17.346 1.00 98.50 857 LYS A O 1
ATOM 6689 N N . LYS A 1 858 ? -35.019 -21.211 -19.173 1.00 98.12 858 LYS A N 1
ATOM 6690 C CA . LYS A 1 858 ? -36.258 -21.721 -18.561 1.00 98.12 858 LYS A CA 1
ATOM 6691 C C . LYS A 1 858 ? -35.892 -22.805 -17.550 1.00 98.12 858 LYS A C 1
ATOM 6693 O O . LYS A 1 858 ? -35.174 -23.736 -17.898 1.00 98.12 858 LYS A O 1
ATOM 6698 N N . VAL A 1 859 ? -36.429 -22.711 -16.337 1.00 97.75 859 VAL A N 1
ATOM 6699 C CA . VAL A 1 859 ? -36.184 -23.681 -15.257 1.00 97.75 859 VAL A CA 1
ATOM 6700 C C . VAL A 1 859 ? -37.496 -24.115 -14.607 1.00 97.75 859 VAL A C 1
ATOM 6702 O O . VAL A 1 859 ? -38.533 -23.460 -14.778 1.00 97.75 859 VAL A O 1
ATOM 6705 N N . SER A 1 860 ? -37.477 -25.246 -13.902 1.00 95.94 860 SER A N 1
ATOM 6706 C CA . SER A 1 860 ? -38.610 -25.695 -13.082 1.00 95.94 860 SER A CA 1
ATOM 6707 C C . SER A 1 860 ? -38.711 -24.894 -11.785 1.00 95.94 860 SER A C 1
ATOM 6709 O O . SER A 1 860 ? -39.808 -24.487 -11.410 1.00 95.94 860 SER A O 1
ATOM 6711 N N . ASP A 1 861 ? -37.571 -24.625 -11.145 1.00 95.38 861 ASP A N 1
ATOM 6712 C CA . ASP A 1 861 ? -37.464 -23.836 -9.919 1.00 95.38 861 ASP A CA 1
ATOM 6713 C C . ASP A 1 861 ? -36.216 -22.944 -9.969 1.00 95.38 861 ASP A C 1
ATOM 6715 O O . ASP A 1 861 ? -35.080 -23.414 -9.899 1.00 95.38 861 ASP A O 1
ATOM 6719 N N . ALA A 1 862 ? -36.431 -21.636 -10.093 1.00 95.50 862 ALA A N 1
ATOM 6720 C CA . ALA A 1 862 ? -35.370 -20.641 -10.173 1.00 95.50 862 ALA A CA 1
ATOM 6721 C C . ALA A 1 862 ? -34.630 -20.440 -8.847 1.00 95.50 862 ALA A C 1
ATOM 6723 O O . ALA A 1 862 ? -33.561 -19.840 -8.862 1.00 95.50 862 ALA A O 1
ATOM 6724 N N . LYS A 1 863 ? -35.138 -20.950 -7.718 1.00 92.06 863 LYS A N 1
ATOM 6725 C CA . LYS A 1 863 ? -34.426 -20.885 -6.432 1.00 92.06 863 LYS A CA 1
ATOM 6726 C C . LYS A 1 863 ? -33.319 -21.928 -6.327 1.00 92.06 863 LYS A C 1
ATOM 6728 O O . LYS A 1 863 ? -32.309 -21.681 -5.681 1.00 92.06 863 LYS A O 1
ATOM 6733 N N . THR A 1 864 ? -33.510 -23.092 -6.947 1.00 91.25 864 THR A N 1
ATOM 6734 C CA . THR A 1 864 ? -32.659 -24.272 -6.728 1.00 91.25 864 THR A CA 1
ATOM 6735 C C . THR A 1 864 ? -31.871 -24.707 -7.962 1.00 91.25 864 THR A C 1
ATOM 6737 O O . THR A 1 864 ? -30.817 -25.320 -7.811 1.00 91.25 864 THR A O 1
ATOM 6740 N N . ASP A 1 865 ? -32.316 -24.372 -9.180 1.00 93.94 865 ASP A N 1
ATOM 6741 C CA . ASP A 1 865 ? -31.590 -24.724 -10.409 1.00 93.94 865 ASP A CA 1
ATOM 6742 C C . ASP A 1 865 ? -30.224 -24.024 -10.448 1.00 93.94 865 ASP A C 1
ATOM 6744 O O . ASP A 1 865 ? -30.138 -22.800 -10.320 1.00 93.94 865 ASP A O 1
ATOM 6748 N N . SER A 1 866 ? -29.143 -24.782 -10.638 1.00 91.75 866 SER A N 1
ATOM 6749 C CA . SER A 1 866 ? -27.774 -24.246 -10.663 1.00 91.75 866 SER A CA 1
ATOM 6750 C C . SER A 1 866 ? -27.474 -23.404 -11.905 1.00 91.75 866 SER A C 1
ATOM 6752 O O . SER A 1 866 ? -26.457 -22.722 -11.953 1.00 91.75 866 SER A O 1
ATOM 6754 N N . GLY A 1 867 ? -28.324 -23.465 -12.931 1.00 94.50 867 GLY A N 1
ATOM 6755 C CA . GLY A 1 867 ? -28.083 -22.852 -14.231 1.00 94.50 867 GLY A CA 1
ATOM 6756 C C . GLY A 1 867 ? -27.191 -23.688 -15.150 1.00 94.50 867 GLY A C 1
ATOM 6757 O O . GLY A 1 867 ? -27.286 -23.524 -16.366 1.00 94.50 867 GLY A O 1
ATOM 6758 N N . VAL A 1 868 ? -26.400 -24.626 -14.617 1.00 96.06 868 VAL A N 1
ATOM 6759 C CA . VAL A 1 868 ? -25.394 -25.392 -15.373 1.00 96.06 868 VAL A CA 1
ATOM 6760 C C . VAL A 1 868 ? -26.044 -26.217 -16.489 1.00 96.06 868 VAL A C 1
ATOM 6762 O O . VAL A 1 868 ? -27.131 -26.778 -16.318 1.00 96.06 868 VAL A O 1
ATOM 6765 N N . GLY A 1 869 ? -25.377 -26.288 -17.641 1.00 94.62 869 GLY A N 1
ATOM 6766 C CA . GLY A 1 869 ? -25.799 -27.067 -18.801 1.00 94.62 869 GLY A CA 1
ATOM 6767 C C . GLY A 1 869 ? -26.602 -26.266 -19.827 1.00 94.62 869 GLY A C 1
ATOM 6768 O O . GLY A 1 869 ? -26.471 -25.047 -19.940 1.00 94.62 869 GLY A O 1
ATOM 6769 N N . GLY A 1 870 ? -27.392 -26.983 -20.628 1.00 95.25 870 GLY A N 1
ATOM 6770 C CA . GLY A 1 870 ? -28.170 -26.430 -21.739 1.00 95.25 870 GLY A CA 1
ATOM 6771 C C . GLY A 1 870 ? -29.386 -25.607 -21.311 1.00 95.25 870 GLY A C 1
ATOM 6772 O O . GLY A 1 870 ? -29.835 -25.672 -20.167 1.00 95.25 870 GLY A O 1
ATOM 6773 N N . GLY A 1 871 ? -29.956 -24.867 -22.263 1.00 97.06 871 GLY A N 1
ATOM 6774 C CA . GLY A 1 871 ? -31.217 -24.133 -22.091 1.00 97.06 871 GLY A CA 1
ATOM 6775 C C . GLY A 1 871 ? -31.087 -22.609 -22.138 1.00 97.06 871 GLY A C 1
ATOM 6776 O O . GLY A 1 871 ? -32.100 -21.917 -22.048 1.00 97.06 871 GLY A O 1
ATOM 6777 N N . TRP A 1 872 ? -29.870 -22.086 -22.302 1.00 98.69 872 TRP A N 1
ATOM 6778 C CA . TRP A 1 872 ? -29.597 -20.651 -22.359 1.00 98.69 872 TRP A CA 1
ATOM 6779 C C . TRP A 1 872 ? -29.843 -20.077 -23.752 1.00 98.69 872 TRP A C 1
ATOM 6781 O O . TRP A 1 872 ? -29.410 -20.655 -24.745 1.00 98.69 872 TRP A O 1
ATOM 6791 N N . PHE A 1 873 ? -30.464 -18.907 -23.843 1.00 98.56 873 PHE A N 1
ATOM 6792 C CA . PHE A 1 873 ? -30.578 -18.139 -25.085 1.00 98.56 873 PHE A CA 1
ATOM 6793 C C . PHE A 1 873 ? -30.344 -16.649 -24.816 1.00 98.56 873 PHE A C 1
ATOM 6795 O O . PHE A 1 873 ? -30.778 -16.118 -23.792 1.00 98.56 873 PHE A O 1
ATOM 6802 N N . LYS A 1 874 ? -29.623 -15.978 -25.721 1.00 98.62 874 LYS A N 1
ATOM 6803 C CA . LYS A 1 874 ? -29.254 -14.560 -25.589 1.00 98.62 874 LYS A CA 1
ATOM 6804 C C . LYS A 1 874 ? -30.464 -13.677 -25.887 1.00 98.62 874 LYS A C 1
ATOM 6806 O O . LYS A 1 874 ? -31.135 -13.901 -26.890 1.00 98.62 874 LYS A O 1
ATOM 6811 N N . ILE A 1 875 ? -30.735 -12.676 -25.054 1.00 98.31 875 ILE A N 1
ATOM 6812 C CA . ILE A 1 875 ? -31.868 -11.743 -25.220 1.00 98.31 875 ILE A CA 1
ATOM 6813 C C . ILE A 1 875 ? -31.449 -10.277 -25.339 1.00 98.31 875 ILE A C 1
ATOM 6815 O O . ILE A 1 875 ? -32.238 -9.458 -25.801 1.00 98.31 875 ILE A O 1
ATOM 6819 N N . SER A 1 876 ? -30.218 -9.943 -24.952 1.00 98.06 876 SER A N 1
ATOM 6820 C CA . SER A 1 876 ? -29.651 -8.607 -25.123 1.00 98.06 876 SER A CA 1
ATOM 6821 C C . SER A 1 876 ? -28.155 -8.695 -25.395 1.00 98.06 876 SER A C 1
ATOM 6823 O O . SER A 1 876 ? -27.477 -9.581 -24.870 1.00 98.06 876 SER A O 1
ATOM 6825 N N . GLU A 1 877 ? -27.665 -7.769 -26.211 1.00 97.25 877 GLU A N 1
ATOM 6826 C CA . GLU A 1 877 ? -26.253 -7.577 -26.513 1.00 97.25 877 GLU A CA 1
ATOM 6827 C C . GLU A 1 877 ? -25.995 -6.102 -26.801 1.00 97.25 877 GLU A C 1
ATOM 6829 O O . GLU A 1 877 ? -26.590 -5.535 -27.718 1.00 97.25 877 GLU A O 1
ATOM 6834 N N . ASP A 1 878 ? -25.097 -5.507 -26.026 1.00 97.38 878 ASP A N 1
ATOM 6835 C CA . ASP A 1 878 ? -24.532 -4.190 -26.270 1.00 97.38 878 ASP A CA 1
ATOM 6836 C C . ASP A 1 878 ? -23.005 -4.317 -26.372 1.00 97.38 878 ASP A C 1
ATOM 6838 O O . ASP A 1 878 ? -22.313 -4.486 -25.370 1.00 97.38 878 ASP A O 1
ATOM 6842 N N . ALA A 1 879 ? -22.484 -4.321 -27.600 1.00 94.69 879 ALA A N 1
ATOM 6843 C CA . ALA A 1 879 ? -21.083 -4.609 -27.908 1.00 94.69 879 ALA A CA 1
ATOM 6844 C C . ALA A 1 879 ? -20.316 -3.337 -28.320 1.00 94.69 879 ALA A C 1
ATOM 6846 O O . ALA A 1 879 ? -20.557 -2.257 -27.790 1.00 94.69 879 ALA A O 1
ATOM 6847 N N . PHE A 1 880 ? -19.357 -3.424 -29.240 1.00 93.25 880 PHE A N 1
ATOM 6848 C CA . PHE A 1 880 ? -18.711 -2.233 -29.795 1.00 93.25 880 PHE A CA 1
ATOM 6849 C C . PHE A 1 880 ? -19.570 -1.628 -30.915 1.00 93.25 880 PHE A C 1
ATOM 6851 O O . PHE A 1 880 ? -19.894 -2.320 -31.877 1.00 93.25 880 PHE A O 1
ATOM 6858 N N . ASP A 1 881 ? -19.926 -0.342 -30.813 1.00 89.88 881 ASP A N 1
ATOM 6859 C CA . ASP A 1 881 ? -20.763 0.349 -31.817 1.00 89.88 881 ASP A CA 1
ATOM 6860 C C . ASP A 1 881 ? -19.957 1.081 -32.909 1.00 89.88 881 ASP A C 1
ATOM 6862 O O . ASP A 1 881 ? -20.524 1.767 -33.759 1.00 89.88 881 ASP A O 1
ATOM 6866 N N . GLY A 1 882 ? -18.628 0.945 -32.885 1.00 85.25 882 GLY A N 1
ATOM 6867 C CA . GLY A 1 882 ? -17.701 1.688 -33.742 1.00 85.25 882 GLY A CA 1
ATOM 6868 C C . GLY A 1 882 ? -17.064 2.904 -33.060 1.00 85.25 882 GLY A C 1
ATOM 6869 O O . GLY A 1 882 ? -16.068 3.423 -33.568 1.00 85.25 882 GLY A O 1
ATOM 6870 N N . SER A 1 883 ? -17.592 3.332 -31.910 1.00 87.69 883 SER A N 1
ATOM 6871 C CA . SER A 1 883 ? -17.076 4.451 -31.111 1.00 87.69 883 SER A CA 1
ATOM 6872 C C . SER A 1 883 ? -16.873 4.099 -29.636 1.00 87.69 883 SER A C 1
ATOM 6874 O O . SER A 1 883 ? -15.839 4.437 -29.063 1.00 87.69 883 SER A O 1
ATOM 6876 N N . LYS A 1 884 ? -17.834 3.402 -29.027 1.00 92.31 884 LYS A N 1
ATOM 6877 C CA . LYS A 1 884 ? -17.891 3.087 -27.600 1.00 92.31 884 LYS A CA 1
ATOM 6878 C C . LYS A 1 884 ? -18.242 1.619 -27.393 1.00 92.31 884 LYS A C 1
ATOM 6880 O O . LYS A 1 884 ? -19.000 1.022 -28.168 1.00 92.31 884 LYS A O 1
ATOM 6885 N N . TRP A 1 885 ? -17.723 1.047 -26.318 1.00 95.44 885 TRP A N 1
ATOM 6886 C CA . TRP A 1 885 ? -18.074 -0.290 -25.855 1.00 95.44 885 TRP A CA 1
ATOM 6887 C C . TRP A 1 885 ? -19.357 -0.276 -25.024 1.00 95.44 885 TRP A C 1
ATOM 6889 O O . TRP A 1 885 ? -19.737 0.760 -24.477 1.00 95.44 885 TRP A O 1
ATOM 6899 N N . GLY A 1 886 ? -20.004 -1.436 -24.886 1.00 96.25 886 GLY A N 1
ATOM 6900 C CA . GLY A 1 886 ? -21.174 -1.582 -24.018 1.00 96.25 886 GLY A CA 1
ATOM 6901 C C . GLY A 1 886 ? -20.874 -1.147 -22.585 1.00 96.25 886 GLY A C 1
ATOM 6902 O O . GLY A 1 886 ? -21.677 -0.452 -21.970 1.00 96.25 886 GLY A O 1
ATOM 6903 N N . VAL A 1 887 ? -19.670 -1.448 -22.088 1.00 96.69 887 VAL A N 1
ATOM 6904 C CA . VAL A 1 887 ? -19.219 -0.996 -20.762 1.00 96.69 887 VAL A CA 1
ATOM 6905 C C . VAL A 1 887 ? -19.148 0.530 -20.647 1.00 96.69 887 VAL A C 1
ATOM 6907 O O . VAL A 1 887 ? -19.552 1.077 -19.625 1.00 96.69 887 VAL A O 1
ATOM 6910 N N . ASP A 1 888 ? -18.737 1.247 -21.697 1.00 95.75 888 ASP A N 1
ATOM 6911 C CA . ASP A 1 888 ? -18.713 2.718 -21.673 1.00 95.75 888 ASP A CA 1
ATOM 6912 C C . ASP A 1 888 ? -20.118 3.296 -21.499 1.00 95.75 888 ASP A C 1
ATOM 6914 O O . ASP A 1 888 ? -20.332 4.248 -20.747 1.00 95.75 888 ASP A O 1
ATOM 6918 N N . ARG A 1 889 ? -21.092 2.707 -22.201 1.00 97.81 889 ARG A N 1
ATOM 6919 C CA . ARG A 1 889 ? -22.501 3.091 -22.085 1.00 97.81 889 ARG A CA 1
ATOM 6920 C C . ARG A 1 889 ? -23.088 2.673 -20.741 1.00 97.81 889 ARG A C 1
ATOM 6922 O O . ARG A 1 889 ? -23.886 3.421 -20.185 1.00 97.81 889 ARG A O 1
ATOM 6929 N N . LEU A 1 890 ? -22.665 1.537 -20.191 1.00 97.62 890 LEU A N 1
ATOM 6930 C CA . LEU A 1 890 ? -23.064 1.087 -18.860 1.00 97.62 890 LEU A CA 1
ATOM 6931 C C . LEU A 1 890 ? -22.590 2.058 -17.770 1.00 97.62 890 LEU A C 1
ATOM 6933 O O . LEU A 1 890 ? -23.395 2.460 -16.933 1.00 97.62 890 LEU A O 1
ATOM 6937 N N . ILE A 1 891 ? -21.322 2.480 -17.813 1.00 96.00 891 ILE A N 1
ATOM 6938 C CA . ILE A 1 891 ? -20.760 3.482 -16.894 1.00 96.00 891 ILE A CA 1
ATOM 6939 C C . ILE A 1 891 ? -21.508 4.812 -17.043 1.00 96.00 891 ILE A C 1
ATOM 6941 O O . ILE A 1 891 ? -21.957 5.379 -16.048 1.00 96.00 891 ILE A O 1
ATOM 6945 N N . ALA A 1 892 ? -21.716 5.283 -18.279 1.00 95.31 892 ALA A N 1
ATOM 6946 C CA . ALA A 1 892 ? -22.450 6.524 -18.541 1.00 95.31 892 ALA A CA 1
ATOM 6947 C C . ALA A 1 892 ? -23.900 6.481 -18.019 1.00 95.31 892 ALA A C 1
ATOM 6949 O O . ALA A 1 892 ? -24.433 7.500 -17.585 1.00 95.31 892 ALA A O 1
ATOM 6950 N N . ASN A 1 893 ? -24.514 5.296 -18.008 1.00 96.38 893 ASN A N 1
ATOM 6951 C CA . ASN A 1 893 ? -25.843 5.048 -17.454 1.00 96.38 893 ASN A CA 1
ATOM 6952 C C . ASN A 1 893 ? -25.812 4.661 -15.966 1.00 96.38 893 ASN A C 1
ATOM 6954 O O . ASN A 1 893 ? -26.742 4.011 -15.485 1.00 96.38 893 ASN A O 1
ATOM 6958 N N . GLN A 1 894 ? -24.757 5.029 -15.230 1.00 96.19 894 GLN A N 1
ATOM 6959 C CA . GLN A 1 894 ? -24.631 4.790 -13.786 1.00 96.19 894 GLN A CA 1
ATOM 6960 C C . GLN A 1 894 ? -24.829 3.311 -13.403 1.00 96.19 894 GLN A C 1
ATOM 6962 O O . GLN A 1 894 ? -25.480 2.973 -12.408 1.00 96.19 894 GLN A O 1
ATOM 6967 N N . GLY A 1 895 ? -24.320 2.404 -14.239 1.00 96.31 895 GLY A N 1
ATOM 6968 C CA . GLY A 1 895 ? -24.385 0.959 -14.039 1.00 96.31 895 GLY A CA 1
ATOM 6969 C C . GLY A 1 895 ? -25.739 0.333 -14.352 1.00 96.31 895 GLY A C 1
ATOM 6970 O O . GLY A 1 895 ? -25.969 -0.809 -13.975 1.00 96.31 895 GLY A O 1
ATOM 6971 N N . VAL A 1 896 ? -26.654 1.044 -15.013 1.00 97.94 896 VAL A N 1
ATOM 6972 C CA . VAL A 1 896 ? -27.986 0.520 -15.338 1.00 97.94 896 VAL A CA 1
ATOM 6973 C C . VAL A 1 896 ? -28.018 -0.040 -16.763 1.00 97.94 896 VAL A C 1
ATOM 6975 O O . VAL A 1 896 ? -28.046 0.699 -17.747 1.00 97.94 896 VAL A O 1
ATOM 6978 N N . GLN A 1 897 ? -28.076 -1.367 -16.881 1.00 98.06 897 GLN A N 1
ATOM 6979 C CA . GLN A 1 897 ? -28.300 -2.079 -18.139 1.00 98.06 897 GLN A CA 1
ATOM 6980 C C . GLN A 1 897 ? -29.803 -2.309 -18.340 1.00 98.06 897 GLN A C 1
ATOM 6982 O O . GLN A 1 897 ? -30.441 -3.005 -17.556 1.00 98.06 897 GLN A O 1
ATOM 6987 N N . THR A 1 898 ? -30.380 -1.776 -19.416 1.00 97.81 898 THR A N 1
ATOM 6988 C CA . THR A 1 898 ? -31.799 -1.998 -19.745 1.00 97.81 898 THR A CA 1
ATOM 6989 C C . THR A 1 898 ? -31.946 -3.121 -20.767 1.00 97.81 898 THR A C 1
ATOM 6991 O O . THR A 1 898 ? -31.307 -3.098 -21.818 1.00 97.81 898 THR A O 1
ATOM 6994 N N . ILE A 1 899 ? -32.806 -4.100 -20.484 1.00 97.75 899 ILE A N 1
ATOM 6995 C CA . ILE A 1 899 ? -33.103 -5.232 -21.371 1.00 97.75 899 ILE A CA 1
ATOM 6996 C C . ILE A 1 899 ? -34.609 -5.363 -21.601 1.00 97.75 899 ILE A C 1
ATOM 6998 O O . ILE A 1 899 ? -35.409 -4.923 -20.782 1.00 97.75 899 ILE A O 1
ATOM 7002 N N . THR A 1 900 ? -35.016 -5.997 -22.703 1.00 97.88 900 THR A N 1
ATOM 7003 C CA . THR A 1 900 ? -36.431 -6.313 -22.970 1.00 97.88 900 THR A CA 1
ATOM 7004 C C . THR A 1 900 ? -36.673 -7.806 -22.794 1.00 97.88 900 THR A C 1
ATOM 7006 O O . THR A 1 900 ? -35.991 -8.620 -23.416 1.00 97.88 900 THR A O 1
ATOM 7009 N N . ILE A 1 901 ? -37.664 -8.178 -21.982 1.00 98.06 901 ILE A N 1
ATOM 7010 C CA . ILE A 1 901 ? -38.078 -9.577 -21.846 1.00 98.06 901 ILE A CA 1
ATOM 7011 C C . ILE A 1 901 ? -38.909 -9.960 -23.079 1.00 98.06 901 ILE A C 1
ATOM 7013 O O . ILE A 1 901 ? -39.918 -9.304 -23.338 1.00 98.06 901 ILE A O 1
ATOM 7017 N N . PRO A 1 902 ? -38.549 -10.997 -23.859 1.00 98.00 902 PRO A N 1
ATOM 7018 C CA . PRO A 1 902 ? -39.300 -11.346 -25.064 1.00 98.00 902 PRO A CA 1
ATOM 7019 C C . PRO A 1 902 ? -40.772 -11.662 -24.755 1.00 98.00 902 PRO A C 1
ATOM 7021 O O . PRO A 1 902 ? -41.074 -12.398 -23.822 1.00 98.00 902 PRO A O 1
ATOM 7024 N N . LYS A 1 903 ? -41.715 -11.137 -25.544 1.00 97.62 903 LYS A N 1
ATOM 7025 C CA . LYS A 1 903 ? -43.156 -11.393 -25.337 1.00 97.62 903 LYS A CA 1
ATOM 7026 C C . LYS A 1 903 ? -43.585 -12.812 -25.744 1.00 97.62 903 LYS A C 1
ATOM 7028 O O . LYS A 1 903 ? -44.542 -13.354 -25.205 1.00 97.62 903 LYS A O 1
ATOM 7033 N N . CYS A 1 904 ? -42.878 -13.399 -26.705 1.00 96.94 904 CYS A N 1
ATOM 7034 C CA . CYS A 1 904 ? -43.242 -14.645 -27.380 1.00 96.94 904 CYS A CA 1
ATOM 7035 C C . CYS A 1 904 ? -42.729 -15.928 -26.703 1.00 96.94 904 CYS A C 1
ATOM 7037 O O . CYS A 1 904 ? -43.024 -17.019 -27.186 1.00 96.94 904 CYS A O 1
ATOM 7039 N N . ILE A 1 905 ? -41.954 -15.822 -25.617 1.00 97.88 905 ILE A N 1
ATOM 7040 C CA . ILE A 1 905 ? -41.493 -16.993 -24.853 1.00 97.88 905 ILE A CA 1
ATOM 7041 C C . ILE A 1 905 ? -42.602 -17.511 -23.933 1.00 97.88 905 ILE A C 1
ATOM 7043 O O . ILE A 1 905 ? -43.585 -16.818 -23.666 1.00 97.88 905 ILE A O 1
ATOM 7047 N N . ALA A 1 906 ? -42.453 -18.743 -23.454 1.00 97.44 906 ALA A N 1
ATOM 7048 C CA . ALA A 1 906 ? -43.387 -19.326 -22.501 1.00 97.44 906 ALA A CA 1
ATOM 7049 C C . ALA A 1 906 ? -43.366 -18.581 -21.148 1.00 97.44 906 ALA A C 1
ATOM 7051 O O . ALA A 1 906 ? -42.311 -18.109 -20.725 1.00 97.44 906 ALA A O 1
ATOM 7052 N N . PRO A 1 907 ? -44.500 -18.487 -20.434 1.00 97.69 907 PRO A N 1
ATOM 7053 C CA . PRO A 1 907 ? -44.511 -17.985 -19.066 1.00 97.69 907 PRO A CA 1
ATOM 7054 C C . PRO A 1 907 ? -43.895 -19.003 -18.084 1.00 97.69 907 PRO A C 1
ATOM 7056 O O . PRO A 1 907 ? -43.722 -20.186 -18.389 1.00 97.69 907 PRO A O 1
ATOM 7059 N N . GLY A 1 908 ? -43.586 -18.551 -16.870 1.00 97.75 908 GLY A N 1
ATOM 7060 C CA . GLY A 1 908 ? -43.085 -19.361 -15.757 1.00 97.75 908 GLY A CA 1
ATOM 7061 C C . GLY A 1 908 ? -41.699 -18.932 -15.278 1.00 97.75 908 GLY A C 1
ATOM 7062 O O . GLY A 1 908 ? -41.231 -17.842 -15.588 1.00 97.75 908 GLY A O 1
ATOM 7063 N N . GLN A 1 909 ? -41.032 -19.794 -14.506 1.00 98.44 909 GLN A N 1
ATOM 7064 C CA . GLN A 1 909 ? -39.748 -19.449 -13.890 1.00 98.44 909 GLN A CA 1
ATOM 7065 C C . GLN A 1 909 ? -38.552 -19.541 -14.848 1.00 98.44 909 GLN A C 1
ATOM 7067 O O . GLN A 1 909 ? -38.469 -20.470 -15.660 1.00 98.44 909 GLN A O 1
ATOM 7072 N N . TYR A 1 910 ? -37.632 -18.587 -14.723 1.00 98.69 910 TYR A N 1
ATOM 7073 C CA . TYR A 1 910 ? -36.407 -18.457 -15.508 1.00 98.69 910 TYR A CA 1
ATOM 7074 C C . TYR A 1 910 ? -35.233 -18.027 -14.622 1.00 98.69 910 TYR A C 1
ATOM 7076 O O . TYR A 1 910 ? -35.422 -17.317 -13.637 1.00 98.69 910 TYR A O 1
ATOM 7084 N N . LEU A 1 911 ? -34.017 -18.391 -15.027 1.00 98.50 911 LEU A N 1
ATOM 7085 C CA . LEU A 1 911 ? -32.807 -17.684 -14.614 1.00 98.50 911 LEU A CA 1
ATOM 7086 C C . LEU A 1 911 ? -32.465 -16.623 -15.660 1.00 98.50 911 LEU A C 1
ATOM 7088 O O . LEU A 1 911 ? -32.485 -16.911 -16.859 1.00 98.50 911 LEU A O 1
ATOM 7092 N N . LEU A 1 912 ? -32.156 -15.414 -15.200 1.00 98.50 912 LEU A N 1
ATOM 7093 C CA . LEU A 1 912 ? -31.633 -14.310 -15.999 1.00 98.50 912 LEU A CA 1
ATOM 7094 C C . LEU A 1 912 ? -30.156 -14.124 -15.667 1.00 98.50 912 LEU A C 1
ATOM 7096 O O . LEU A 1 912 ? -29.832 -13.706 -14.563 1.00 98.50 912 LEU A O 1
ATOM 7100 N N . ARG A 1 913 ? -29.277 -14.404 -16.624 1.00 98.50 913 ARG A N 1
ATOM 7101 C CA . ARG A 1 913 ? -27.832 -14.196 -16.502 1.00 98.50 913 ARG A CA 1
ATOM 7102 C C . ARG A 1 913 ? -27.471 -12.856 -17.124 1.00 98.50 913 ARG A C 1
ATOM 7104 O O . ARG A 1 913 ? -27.527 -12.734 -18.350 1.00 98.50 913 ARG A O 1
ATOM 7111 N N . GLY A 1 914 ? -27.152 -11.871 -16.290 1.00 98.25 914 GLY A N 1
ATOM 7112 C CA . GLY A 1 914 ? -26.506 -10.632 -16.727 1.00 98.25 914 GLY A CA 1
ATOM 7113 C C . GLY A 1 914 ? -25.014 -10.885 -16.875 1.00 98.25 914 GLY A C 1
ATOM 7114 O O . GLY A 1 914 ? -24.443 -11.558 -16.026 1.00 98.25 914 GLY A O 1
ATOM 7115 N N . GLU A 1 915 ? -24.396 -10.411 -17.954 1.00 98.19 915 GLU A N 1
ATOM 7116 C CA . GLU A 1 915 ? -22.965 -10.616 -18.182 1.00 98.19 915 GLU A CA 1
ATOM 7117 C C . GLU A 1 915 ? -22.279 -9.364 -18.722 1.00 98.19 915 GLU A C 1
ATOM 7119 O O . GLU A 1 915 ? -22.802 -8.688 -19.607 1.00 98.19 915 GLU A O 1
ATOM 7124 N N . LEU A 1 916 ? -21.060 -9.139 -18.249 1.00 97.44 916 LEU A N 1
ATOM 7125 C CA . LEU A 1 916 ? -20.085 -8.218 -18.806 1.00 97.44 916 LEU A CA 1
ATOM 7126 C C . LEU A 1 916 ? -18.787 -8.989 -19.074 1.00 97.44 916 LEU A C 1
ATOM 7128 O O . LEU A 1 916 ? -18.352 -9.784 -18.242 1.00 97.44 916 LEU A O 1
ATOM 7132 N N . ILE A 1 917 ? -18.159 -8.756 -20.228 1.00 97.62 917 ILE A N 1
ATOM 7133 C CA . ILE A 1 917 ? -16.830 -9.307 -20.535 1.00 97.62 917 ILE A CA 1
ATOM 7134 C C . ILE A 1 917 ? -15.856 -8.142 -20.662 1.00 97.62 917 ILE A C 1
ATOM 7136 O O . ILE A 1 917 ? -16.050 -7.297 -21.527 1.00 97.62 917 ILE A O 1
ATOM 7140 N N . ALA A 1 918 ? -14.810 -8.099 -19.841 1.00 96.31 918 ALA A N 1
ATOM 7141 C CA . ALA A 1 918 ? -13.745 -7.112 -19.957 1.00 96.31 918 ALA A CA 1
ATOM 7142 C C . ALA A 1 918 ? -12.576 -7.677 -20.776 1.00 96.31 918 ALA A C 1
ATOM 7144 O O . ALA A 1 918 ? -12.073 -8.773 -20.519 1.00 96.31 918 ALA A O 1
ATOM 7145 N N . LEU A 1 919 ? -12.149 -6.912 -21.784 1.00 94.25 919 LEU A N 1
ATOM 7146 C CA . LEU A 1 919 ? -11.203 -7.352 -22.815 1.00 94.25 919 LEU A CA 1
ATOM 7147 C C . LEU A 1 919 ? -9.823 -6.692 -22.709 1.00 94.25 919 LEU A C 1
ATOM 7149 O O . LEU A 1 919 ? -8.970 -6.911 -23.565 1.00 94.25 919 LEU A O 1
ATOM 7153 N N . HIS A 1 920 ? -9.580 -5.888 -21.672 1.00 89.38 920 HIS A N 1
ATOM 7154 C CA . HIS A 1 920 ? -8.322 -5.153 -21.505 1.00 89.38 920 HIS A CA 1
ATOM 7155 C C . HIS A 1 920 ? -7.099 -6.076 -21.373 1.00 89.38 920 HIS A C 1
ATOM 7157 O O . HIS A 1 920 ? -6.013 -5.720 -21.814 1.00 89.38 920 HIS A O 1
ATOM 7163 N N . ALA A 1 921 ? -7.281 -7.284 -20.835 1.00 84.38 921 ALA A N 1
ATOM 7164 C CA . ALA A 1 921 ? -6.244 -8.310 -20.743 1.00 84.38 921 ALA A CA 1
ATOM 7165 C C . ALA A 1 921 ? -6.444 -9.471 -21.741 1.00 84.38 921 ALA A C 1
ATOM 7167 O O . ALA A 1 921 ? -5.687 -10.434 -21.725 1.00 84.38 921 ALA A O 1
ATOM 7168 N N . ALA A 1 922 ? -7.422 -9.389 -22.652 1.00 89.06 922 ALA A N 1
ATOM 7169 C CA . ALA A 1 922 ? -7.846 -10.496 -23.517 1.00 89.06 922 ALA A CA 1
ATOM 7170 C C . ALA A 1 922 ? -6.934 -10.780 -24.729 1.00 89.06 922 ALA A C 1
ATOM 7172 O O . ALA A 1 922 ? -7.289 -11.583 -25.592 1.00 89.06 922 ALA A O 1
ATOM 7173 N N . SER A 1 923 ? -5.755 -10.154 -24.813 1.00 83.56 923 SER A N 1
ATOM 7174 C CA . SER A 1 923 ? -4.768 -10.438 -25.866 1.00 83.56 923 SER A CA 1
ATOM 7175 C C . SER A 1 923 ? -4.099 -11.810 -25.705 1.00 83.56 923 SER A C 1
ATOM 7177 O O . SER A 1 923 ? -3.525 -12.327 -26.664 1.00 83.56 923 SER A O 1
ATOM 7179 N N . SER A 1 924 ? -4.203 -12.415 -24.521 1.00 78.31 924 SER A N 1
ATOM 7180 C CA . SER A 1 924 ? -3.732 -13.760 -24.204 1.00 78.31 924 SER A CA 1
ATOM 7181 C C . SER A 1 924 ? -4.889 -14.687 -23.810 1.00 78.31 924 SER A C 1
ATOM 7183 O O . SER A 1 924 ? -5.966 -14.260 -23.385 1.00 78.31 924 SER A O 1
ATOM 7185 N N . SER A 1 925 ? -4.673 -15.996 -23.969 1.00 79.06 925 SER A N 1
ATOM 7186 C CA . SER A 1 925 ? -5.622 -17.015 -23.505 1.00 79.06 925 SER A CA 1
ATOM 7187 C C . SER A 1 925 ? -5.851 -16.877 -21.998 1.00 79.06 925 SER A C 1
ATOM 7189 O O . SER A 1 925 ? -4.904 -16.623 -21.260 1.00 79.06 925 SER A O 1
ATOM 7191 N N . MET A 1 926 ? -7.095 -17.062 -21.547 1.00 83.31 926 MET A N 1
ATOM 7192 C CA . MET A 1 926 ? -7.566 -16.791 -20.177 1.00 83.31 926 MET A CA 1
ATOM 7193 C C . MET A 1 926 ? -7.440 -15.329 -19.715 1.00 83.31 926 MET A C 1
ATOM 7195 O O . MET A 1 926 ? -7.693 -15.034 -18.553 1.00 83.31 926 MET A O 1
ATOM 7199 N N . GLY A 1 927 ? -7.089 -14.404 -20.610 1.00 76.56 927 GLY A N 1
ATOM 7200 C CA . GLY A 1 927 ? -6.982 -12.986 -20.285 1.00 76.56 927 GLY A CA 1
ATOM 7201 C C . GLY A 1 927 ? -8.321 -12.241 -20.256 1.00 76.56 927 GLY A C 1
ATOM 7202 O O . GLY A 1 927 ? -8.442 -11.229 -19.573 1.00 76.56 927 GLY A O 1
ATOM 7203 N N . ALA A 1 928 ? -9.344 -12.729 -20.969 1.00 92.88 928 ALA A N 1
ATOM 7204 C CA . ALA A 1 928 ? -10.692 -12.171 -20.871 1.00 92.88 928 ALA A CA 1
ATOM 7205 C C . ALA A 1 928 ? -11.287 -12.421 -19.481 1.00 92.88 928 ALA A C 1
ATOM 7207 O O . ALA A 1 928 ? -11.206 -13.526 -18.940 1.00 92.88 928 ALA A O 1
ATOM 7208 N N . GLN A 1 929 ? -11.906 -11.386 -18.928 1.00 96.88 929 GLN A N 1
ATOM 7209 C CA . GLN A 1 929 ? -12.491 -11.400 -17.595 1.00 96.88 929 GLN A CA 1
ATOM 7210 C C . GLN A 1 929 ? -14.012 -11.359 -17.711 1.00 96.88 929 GLN A C 1
ATOM 7212 O O . GLN A 1 929 ? -14.567 -10.431 -18.297 1.00 96.88 929 GLN A O 1
ATOM 7217 N N . PHE A 1 930 ? -14.684 -12.378 -17.187 1.00 97.44 930 PHE A N 1
ATOM 7218 C CA . PHE A 1 930 ? -16.128 -12.541 -17.292 1.00 97.44 930 PHE A CA 1
ATOM 7219 C C . PHE A 1 930 ? -16.778 -12.274 -15.933 1.00 97.44 930 PHE A C 1
ATOM 7221 O O . PHE A 1 930 ? -16.477 -12.956 -14.954 1.00 97.44 930 PHE A O 1
ATOM 7228 N N . TYR A 1 931 ? -17.707 -11.324 -15.895 1.00 97.69 931 TYR A N 1
ATOM 7229 C CA . TYR A 1 931 ? -18.505 -10.981 -14.719 1.00 97.69 931 TYR A CA 1
ATOM 7230 C C . TYR A 1 931 ? -19.947 -11.358 -15.021 1.00 97.69 931 TYR A C 1
ATOM 7232 O O . TYR A 1 931 ? -20.531 -10.837 -15.975 1.00 97.69 931 TYR A O 1
ATOM 7240 N N . MET A 1 932 ? -20.511 -12.307 -14.277 1.00 97.75 932 MET A N 1
ATOM 7241 C CA . MET A 1 932 ? -21.895 -12.716 -14.482 1.00 97.75 932 MET A CA 1
ATOM 7242 C C . MET A 1 932 ? -22.562 -13.166 -13.193 1.00 97.75 932 MET A C 1
ATOM 7244 O O . MET A 1 932 ? -22.050 -14.019 -12.481 1.00 97.75 932 MET A O 1
ATOM 7248 N N . GLU A 1 933 ? -23.785 -12.703 -12.973 1.00 97.31 933 GLU A N 1
ATOM 7249 C CA . GLU A 1 933 ? -24.649 -13.179 -11.897 1.00 97.31 933 GLU A CA 1
ATOM 7250 C C . GLU A 1 933 ? -26.002 -13.611 -12.465 1.00 97.31 933 GLU A C 1
ATOM 7252 O O . GLU A 1 933 ? -26.439 -13.176 -13.539 1.00 97.31 933 GLU A O 1
ATOM 7257 N N . CYS A 1 934 ? -26.688 -14.485 -11.727 1.00 97.44 934 CYS A N 1
ATOM 7258 C CA . CYS A 1 934 ? -28.001 -14.990 -12.108 1.00 97.44 934 CYS A CA 1
ATOM 7259 C C . CYS A 1 934 ? -29.100 -14.453 -11.194 1.00 97.44 934 CYS A C 1
ATOM 7261 O O . CYS A 1 934 ? -29.099 -14.687 -9.985 1.00 97.44 934 CYS A O 1
ATOM 7263 N N . ALA A 1 935 ? -30.084 -13.796 -11.800 1.00 97.62 935 ALA A N 1
ATOM 7264 C CA . ALA A 1 935 ? -31.331 -13.409 -11.167 1.00 97.62 935 ALA A CA 1
ATOM 7265 C C . ALA A 1 935 ? -32.418 -14.472 -11.360 1.00 97.62 935 ALA A C 1
ATOM 7267 O O . ALA A 1 935 ? -32.480 -15.160 -12.381 1.00 97.62 935 ALA A O 1
ATOM 7268 N N . GLN A 1 936 ? -33.302 -14.587 -10.377 1.00 97.56 936 GLN A N 1
ATOM 7269 C CA . GLN A 1 936 ? -34.377 -15.570 -10.320 1.00 97.56 936 GLN A CA 1
ATOM 7270 C C . GLN A 1 936 ? -35.678 -14.883 -10.719 1.00 97.56 936 GLN A C 1
ATOM 7272 O O . GLN A 1 936 ? -36.182 -14.037 -9.980 1.00 97.56 936 GLN A O 1
ATOM 7277 N N . LEU A 1 937 ? -36.225 -15.223 -11.886 1.00 98.06 937 LEU A N 1
ATOM 7278 C CA . LEU A 1 937 ? -37.404 -14.561 -12.438 1.00 98.06 937 LEU A CA 1
ATOM 7279 C C . LEU A 1 937 ? -38.613 -15.492 -12.517 1.00 98.06 937 LEU A C 1
ATOM 7281 O O . LEU A 1 937 ? -38.488 -16.686 -12.780 1.00 98.06 937 LEU A O 1
ATOM 7285 N N . ASN A 1 938 ? -39.801 -14.911 -12.390 1.00 98.25 938 ASN A N 1
ATOM 7286 C CA . ASN A 1 938 ? -41.069 -15.497 -12.800 1.00 98.25 938 ASN A CA 1
ATOM 7287 C C . ASN A 1 938 ? -41.675 -14.624 -13.905 1.00 98.25 938 ASN A C 1
ATOM 7289 O O . ASN A 1 938 ? -42.185 -13.536 -13.643 1.00 98.25 938 ASN A O 1
ATOM 7293 N N . ILE A 1 939 ? -41.594 -15.085 -15.151 1.00 98.31 939 ILE A N 1
ATOM 7294 C CA . ILE A 1 939 ? -42.081 -14.342 -16.313 1.00 98.31 939 ILE A CA 1
ATOM 7295 C C . ILE A 1 939 ? -43.568 -14.632 -16.511 1.00 98.31 939 ILE A C 1
ATOM 7297 O O . ILE A 1 939 ? -43.969 -15.780 -16.700 1.00 98.31 939 ILE A O 1
ATOM 7301 N N . VAL A 1 940 ? -44.396 -13.590 -16.502 1.00 97.88 940 VAL A N 1
ATOM 7302 C CA . VAL A 1 940 ? -45.853 -13.694 -16.672 1.00 97.88 940 VAL A CA 1
ATOM 7303 C C . VAL A 1 940 ? -46.307 -13.094 -18.003 1.00 97.88 940 VAL A C 1
ATOM 7305 O O . VAL A 1 940 ? -45.683 -12.182 -18.537 1.00 97.88 940 VAL A O 1
ATOM 7308 N N . GLY A 1 941 ? -47.398 -13.621 -18.568 1.00 94.75 941 GLY A N 1
ATOM 7309 C CA . GLY A 1 941 ? -48.007 -13.095 -19.798 1.00 94.75 941 GLY A CA 1
ATOM 7310 C C . GLY A 1 941 ? -47.232 -13.349 -21.098 1.00 94.75 941 GLY A C 1
ATOM 7311 O O . GLY A 1 941 ? -47.515 -12.693 -22.099 1.00 94.75 941 GLY A O 1
ATOM 7312 N N . GLY A 1 942 ? -46.270 -14.278 -21.093 1.00 94.81 942 GLY A N 1
ATOM 7313 C CA . GLY A 1 942 ? -45.624 -14.765 -22.314 1.00 94.81 942 GLY A CA 1
ATOM 7314 C C . GLY A 1 942 ? -46.599 -15.570 -23.174 1.00 94.81 942 GLY A C 1
ATOM 7315 O O . GLY A 1 942 ? -47.378 -16.357 -22.634 1.00 94.81 942 GLY A O 1
ATOM 7316 N N . SER A 1 943 ? -46.590 -15.368 -24.494 1.00 94.69 943 SER A N 1
ATOM 7317 C CA . SER A 1 943 ? -47.550 -16.033 -25.390 1.00 94.69 943 SER A CA 1
ATOM 7318 C C . SER A 1 943 ? -47.178 -17.473 -25.744 1.00 94.69 943 SER A C 1
ATOM 7320 O O . SER A 1 943 ? -48.042 -18.224 -26.179 1.00 94.69 943 SER A O 1
ATOM 7322 N N . ALA A 1 944 ? -45.920 -17.873 -25.518 1.00 93.19 944 ALA A N 1
ATOM 7323 C CA . ALA A 1 944 ? -45.371 -19.177 -25.900 1.00 93.19 944 ALA A CA 1
ATOM 7324 C C . ALA A 1 944 ? -45.398 -19.491 -27.414 1.00 93.19 944 ALA A C 1
ATOM 7326 O O . ALA A 1 944 ? -45.231 -20.647 -27.797 1.00 93.19 944 ALA A O 1
ATOM 7327 N N . ASP A 1 945 ? -45.547 -18.483 -28.281 1.00 92.19 945 ASP A N 1
ATOM 7328 C CA . ASP A 1 945 ? -45.630 -18.674 -29.739 1.00 92.19 945 ASP A CA 1
ATOM 7329 C C . ASP A 1 945 ? -44.277 -19.010 -30.398 1.00 92.19 945 ASP A C 1
ATOM 7331 O O . ASP A 1 945 ? -44.233 -19.427 -31.557 1.00 92.19 945 ASP A O 1
ATOM 7335 N N . LYS A 1 946 ? -43.152 -18.812 -29.692 1.00 94.50 946 LYS A N 1
ATOM 7336 C CA . LYS A 1 946 ? -41.807 -19.171 -30.167 1.00 94.50 946 LYS A CA 1
ATOM 7337 C C . LYS A 1 946 ? -40.981 -19.854 -29.083 1.00 94.50 946 LYS A C 1
ATOM 7339 O O . LYS A 1 946 ? -40.944 -19.426 -27.930 1.00 94.50 946 LYS A O 1
ATOM 7344 N N . THR A 1 947 ? -40.221 -20.865 -29.495 1.00 94.25 947 THR A N 1
ATOM 7345 C CA . THR A 1 947 ? -39.227 -21.545 -28.657 1.00 94.25 947 THR A CA 1
ATOM 7346 C C . THR A 1 947 ? -37.817 -21.142 -29.108 1.00 94.25 947 THR A C 1
ATOM 7348 O O . THR A 1 947 ? -37.463 -21.404 -30.258 1.00 94.25 947 THR A O 1
ATOM 7351 N N . PRO A 1 948 ? -37.008 -20.490 -28.252 1.00 95.12 948 PRO A N 1
ATOM 7352 C CA . PRO A 1 948 ? -35.632 -20.128 -28.588 1.00 95.12 948 PRO A CA 1
ATOM 7353 C C . PRO A 1 948 ? -34.751 -21.357 -28.832 1.00 95.12 948 PRO A C 1
ATOM 7355 O O . PRO A 1 948 ? -34.855 -22.348 -28.112 1.00 95.12 948 PRO A O 1
ATOM 7358 N N . ALA A 1 949 ? -33.836 -21.269 -29.799 1.00 95.12 949 ALA A N 1
ATOM 7359 C CA . ALA A 1 949 ? -32.708 -22.193 -29.865 1.00 95.12 949 ALA A CA 1
ATOM 7360 C C . ALA A 1 949 ? -31.761 -21.909 -28.693 1.00 95.12 949 ALA A C 1
ATOM 7362 O O . ALA A 1 949 ? -31.477 -20.747 -28.393 1.00 95.12 949 ALA A O 1
ATOM 7363 N N . THR A 1 950 ? -31.282 -22.962 -28.033 1.00 97.94 950 THR A N 1
ATOM 7364 C CA . THR A 1 950 ? -30.516 -22.834 -26.790 1.00 97.94 950 THR A CA 1
ATOM 7365 C C . THR A 1 950 ? -29.093 -23.351 -26.917 1.00 97.94 950 THR A C 1
ATOM 7367 O O . THR A 1 950 ? -28.831 -24.295 -27.659 1.00 97.94 950 THR A O 1
ATOM 7370 N N . VAL A 1 951 ? -28.200 -22.785 -26.113 1.00 97.88 951 VAL A N 1
ATOM 7371 C CA . VAL A 1 951 ? -26.813 -23.216 -25.918 1.00 97.88 951 VAL A CA 1
ATOM 7372 C C . VAL A 1 951 ? -26.589 -23.663 -24.468 1.00 97.88 951 VAL A C 1
ATOM 7374 O O . VAL A 1 951 ? -27.491 -23.554 -23.629 1.00 97.88 951 VAL A O 1
ATOM 7377 N N . SER A 1 952 ? -25.391 -24.171 -24.179 1.00 97.69 952 SER A N 1
ATOM 7378 C CA . SER A 1 952 ? -24.981 -24.605 -22.839 1.00 97.69 952 SER A CA 1
ATOM 7379 C C . SER A 1 952 ? -23.930 -23.680 -22.244 1.00 97.69 952 SER A C 1
ATOM 7381 O O . SER A 1 952 ? -23.027 -23.253 -22.954 1.00 97.69 952 SER A O 1
ATOM 7383 N N . PHE A 1 953 ? -23.999 -23.433 -20.938 1.00 96.56 953 PHE A N 1
ATOM 7384 C CA . PHE A 1 953 ? -22.872 -22.899 -20.174 1.00 96.56 953 PHE A CA 1
ATOM 7385 C C . PHE A 1 953 ? -22.475 -23.927 -19.094 1.00 96.56 953 PHE A C 1
ATOM 7387 O O . PHE A 1 953 ? -23.363 -24.371 -18.355 1.00 96.56 953 PHE A O 1
ATOM 7394 N N . PRO A 1 954 ? -21.191 -24.334 -18.997 1.00 96.56 954 PRO A N 1
ATOM 7395 C CA . PRO A 1 954 ? -20.116 -24.102 -19.976 1.00 96.56 954 PRO A CA 1
ATOM 7396 C C . PRO A 1 954 ? -20.417 -24.748 -21.347 1.00 96.56 954 PRO A C 1
ATOM 7398 O O . PRO A 1 954 ? -21.238 -25.661 -21.452 1.00 96.56 954 PRO A O 1
ATOM 7401 N N . GLY A 1 955 ? -19.772 -24.252 -22.410 1.00 93.75 955 GLY A N 1
ATOM 7402 C CA . GLY A 1 955 ? -19.836 -24.831 -23.765 1.00 93.75 955 GLY A CA 1
ATOM 7403 C C . GLY A 1 955 ? -20.126 -23.845 -24.903 1.00 93.75 955 GLY A C 1
ATOM 7404 O O . GLY A 1 955 ? -19.602 -24.017 -26.000 1.00 93.75 955 GLY A O 1
ATOM 7405 N N . ALA A 1 956 ? -20.927 -22.805 -24.665 1.00 94.69 956 ALA A N 1
ATOM 7406 C CA . ALA A 1 956 ? -21.252 -21.784 -25.666 1.00 94.69 956 ALA A CA 1
ATOM 7407 C C . ALA A 1 956 ? -20.058 -20.886 -26.012 1.00 94.69 956 ALA A C 1
ATOM 7409 O O . ALA A 1 956 ? -20.044 -20.291 -27.087 1.00 94.69 956 ALA A O 1
ATOM 7410 N N . TYR A 1 957 ? -19.093 -20.793 -25.095 1.00 97.56 957 TYR A N 1
ATOM 7411 C CA . TYR A 1 957 ? -17.850 -20.048 -25.238 1.00 97.56 957 TYR A CA 1
ATOM 7412 C C . TYR A 1 957 ? -16.674 -21.004 -25.359 1.00 97.56 957 TYR A C 1
ATOM 7414 O O . TYR A 1 957 ? -16.605 -22.018 -24.659 1.00 97.56 957 TYR A O 1
ATOM 7422 N N . LYS A 1 958 ? -15.724 -20.645 -26.217 1.00 94.75 958 LYS A N 1
ATOM 7423 C CA . LYS A 1 958 ? -14.409 -21.275 -26.305 1.00 94.75 958 LYS A CA 1
ATOM 7424 C C . LYS A 1 958 ? -13.342 -20.238 -26.010 1.00 94.75 958 LYS A C 1
ATOM 7426 O O . LYS A 1 958 ? -13.459 -19.081 -26.404 1.00 94.75 958 LYS A O 1
ATOM 7431 N N . GLN A 1 959 ? -12.261 -20.669 -25.366 1.00 92.69 959 GLN A N 1
ATOM 7432 C CA . GLN A 1 959 ? -11.178 -19.771 -24.962 1.00 92.69 959 GLN A CA 1
ATOM 7433 C C . GLN A 1 959 ? -10.534 -19.023 -26.144 1.00 92.69 959 GLN A C 1
ATOM 7435 O O . GLN A 1 959 ? -9.947 -17.964 -25.954 1.00 92.69 959 GLN A O 1
ATOM 7440 N N . ASN A 1 960 ? -10.658 -19.574 -27.355 1.00 90.88 960 ASN A N 1
ATOM 7441 C CA . ASN A 1 960 ? -10.140 -19.029 -28.603 1.00 90.88 960 ASN A CA 1
ATOM 7442 C C . ASN A 1 960 ? -11.212 -18.393 -29.509 1.00 90.88 960 ASN A C 1
ATOM 7444 O O . ASN A 1 960 ? -10.915 -18.118 -30.672 1.00 90.88 960 ASN A O 1
ATOM 7448 N N . ASP A 1 961 ? -12.443 -18.177 -29.031 1.00 94.38 961 ASP A N 1
ATOM 7449 C CA . ASP A 1 961 ? -13.424 -17.404 -29.797 1.00 94.38 961 ASP A CA 1
ATOM 7450 C C . ASP A 1 961 ? -12.886 -15.983 -30.025 1.00 94.38 961 ASP A C 1
ATOM 7452 O O . ASP A 1 961 ? -12.311 -15.375 -29.123 1.00 94.38 961 ASP A O 1
ATOM 7456 N N . ALA A 1 962 ? -13.101 -15.422 -31.218 1.00 90.88 962 ALA A N 1
ATOM 7457 C CA . ALA A 1 962 ? -12.545 -14.117 -31.601 1.00 90.88 962 ALA A CA 1
ATOM 7458 C C . ALA A 1 962 ? -13.029 -12.944 -30.722 1.00 90.88 962 ALA A C 1
ATOM 7460 O O . ALA A 1 962 ? -12.395 -11.894 -30.691 1.00 90.88 962 ALA A O 1
ATOM 7461 N N . GLY A 1 963 ? -14.152 -13.113 -30.015 1.00 90.88 963 GLY A N 1
ATOM 7462 C CA . GLY A 1 963 ? -14.667 -12.155 -29.033 1.00 90.88 963 GLY A CA 1
ATOM 7463 C C . GLY A 1 963 ? -14.130 -12.334 -27.610 1.00 90.88 963 GLY A C 1
ATOM 7464 O O . GLY A 1 963 ? -14.490 -11.538 -26.744 1.00 90.88 963 GLY A O 1
ATOM 7465 N N . ILE A 1 964 ? -13.325 -13.376 -27.372 1.00 95.31 964 ILE A N 1
ATOM 7466 C CA . ILE A 1 964 ? -12.758 -13.778 -26.073 1.00 95.31 964 ILE A CA 1
ATOM 7467 C C . ILE A 1 964 ? -11.231 -13.693 -26.101 1.00 95.31 964 ILE A C 1
ATOM 7469 O O . ILE A 1 964 ? -10.647 -13.118 -25.195 1.00 95.31 964 ILE A O 1
ATOM 7473 N N . LEU A 1 965 ? -10.573 -14.222 -27.136 1.00 90.81 965 LEU A N 1
ATOM 7474 C CA . LEU A 1 965 ? -9.163 -13.947 -27.407 1.00 90.81 965 LEU A CA 1
ATOM 7475 C C . LEU A 1 965 ? -9.098 -12.739 -28.345 1.00 90.81 965 LEU A C 1
ATOM 7477 O O . LEU A 1 965 ? -9.107 -12.879 -29.569 1.00 90.81 965 LEU A O 1
ATOM 7481 N N . TYR A 1 966 ? -9.115 -11.547 -27.756 1.00 88.88 966 TYR A N 1
ATOM 7482 C CA . TYR A 1 966 ? -9.267 -10.283 -28.462 1.00 88.88 966 TYR A CA 1
ATOM 7483 C C . TYR A 1 966 ? -8.235 -9.261 -27.988 1.00 88.88 966 TYR A C 1
ATOM 7485 O O . TYR A 1 966 ? -8.201 -8.875 -26.822 1.00 88.88 966 TYR A O 1
ATOM 7493 N N . ASN A 1 967 ? -7.417 -8.758 -28.914 1.00 87.44 967 ASN A N 1
ATOM 7494 C CA . ASN A 1 967 ? -6.507 -7.660 -28.617 1.00 87.44 967 ASN A CA 1
ATOM 7495 C C . ASN A 1 967 ? -7.222 -6.313 -28.803 1.00 87.44 967 ASN A C 1
ATOM 7497 O O . ASN A 1 967 ? -7.261 -5.766 -29.911 1.00 87.44 967 ASN A O 1
ATOM 7501 N N . LEU A 1 968 ? -7.731 -5.775 -27.691 1.00 83.31 968 LEU A N 1
ATOM 7502 C CA . LEU A 1 968 ? -8.406 -4.477 -27.604 1.00 83.31 968 LEU A CA 1
ATOM 7503 C C . LEU A 1 968 ? -7.588 -3.312 -28.186 1.00 83.31 968 LEU A C 1
ATOM 7505 O O . LEU A 1 968 ? -8.166 -2.352 -28.691 1.00 83.31 968 LEU A O 1
ATOM 7509 N N . TYR A 1 969 ? -6.259 -3.412 -28.159 1.00 81.06 969 TYR A N 1
ATOM 7510 C CA . TYR A 1 969 ? -5.339 -2.333 -28.520 1.00 81.06 969 TYR A CA 1
ATOM 7511 C C . TYR A 1 969 ? -4.741 -2.473 -29.924 1.00 81.06 969 TYR A C 1
ATOM 7513 O O . TYR A 1 969 ? -3.992 -1.610 -30.366 1.00 81.06 969 TYR A O 1
ATOM 7521 N N . SER A 1 970 ? -5.098 -3.526 -30.664 1.00 74.50 970 SER A N 1
ATOM 7522 C CA . SER A 1 970 ? -4.577 -3.805 -32.014 1.00 74.50 970 SER A CA 1
ATOM 7523 C C . SER A 1 970 ? -5.009 -2.804 -33.103 1.00 74.50 970 SER A C 1
ATOM 7525 O O . SER A 1 970 ? -4.646 -2.971 -34.265 1.00 74.50 970 SER A O 1
ATOM 7527 N N . GLY A 1 971 ? -5.822 -1.794 -32.768 1.00 59.19 971 GLY A N 1
ATOM 7528 C CA . GLY A 1 971 ? -6.402 -0.838 -33.722 1.00 59.19 971 GLY A CA 1
ATOM 7529 C C . GLY A 1 971 ? -7.561 -1.395 -34.563 1.00 59.19 971 GLY A C 1
ATOM 7530 O O . GLY A 1 971 ? -8.169 -0.651 -35.337 1.00 59.19 971 GLY A O 1
ATOM 7531 N N . SER A 1 972 ? -7.901 -2.682 -34.406 1.00 61.59 972 SER A N 1
ATOM 7532 C CA . SER A 1 972 ? -9.053 -3.313 -35.056 1.00 61.59 972 SER A CA 1
ATOM 7533 C C . SER A 1 972 ? -10.369 -2.690 -34.579 1.00 61.59 972 SER A C 1
ATOM 7535 O O . SER A 1 972 ? -10.620 -2.576 -33.380 1.00 61.59 972 SER A O 1
ATOM 7537 N N . LYS A 1 973 ? -11.234 -2.302 -35.525 1.00 66.06 973 LYS A N 1
ATOM 7538 C CA . LYS A 1 973 ? -12.562 -1.717 -35.247 1.00 66.06 973 LYS A CA 1
ATOM 7539 C C . LYS A 1 973 ? -13.703 -2.736 -35.302 1.00 66.06 973 LYS A C 1
ATOM 7541 O O . LYS A 1 973 ? -14.867 -2.350 -35.229 1.00 66.06 973 LYS A O 1
ATOM 7546 N N . THR A 1 974 ? -13.392 -4.018 -35.478 1.00 80.12 974 THR A N 1
ATOM 7547 C CA . THR A 1 974 ? -14.392 -5.079 -35.637 1.00 80.12 974 THR A CA 1
ATOM 7548 C C . THR A 1 974 ? -14.359 -6.016 -34.441 1.00 80.12 974 THR A C 1
ATOM 7550 O O . THR A 1 974 ? -13.356 -6.690 -34.215 1.00 80.12 974 THR A O 1
ATOM 7553 N N . TYR A 1 975 ? -15.474 -6.093 -33.719 1.00 91.31 975 TYR A N 1
ATOM 7554 C CA . TYR A 1 975 ? -15.674 -7.019 -32.610 1.00 91.31 975 TYR A CA 1
ATOM 7555 C C . TYR A 1 975 ? -16.831 -7.967 -32.925 1.00 91.31 975 TYR A C 1
ATOM 7557 O O . TYR A 1 975 ? -17.865 -7.540 -33.436 1.00 91.31 975 TYR A O 1
ATOM 7565 N N . THR A 1 976 ? -16.653 -9.254 -32.627 1.00 92.12 976 THR A N 1
ATOM 7566 C CA . THR A 1 976 ? -17.712 -10.265 -32.734 1.00 92.12 976 THR A CA 1
ATOM 7567 C C . THR A 1 976 ? -17.989 -10.813 -31.348 1.00 92.12 976 THR A C 1
ATOM 7569 O O . THR A 1 976 ? -17.131 -11.478 -30.773 1.00 92.12 976 THR A O 1
ATOM 7572 N N . SER A 1 977 ? -19.175 -10.540 -30.815 1.00 92.88 977 SER A N 1
ATOM 7573 C CA . SER A 1 977 ? -19.581 -11.026 -29.498 1.00 92.88 977 SER A CA 1
ATOM 7574 C C . SER A 1 977 ? -19.615 -12.558 -29.453 1.00 92.88 977 SER A C 1
ATOM 7576 O O . SER A 1 977 ? -20.075 -13.184 -30.414 1.00 92.88 977 SER A O 1
ATOM 7578 N N . PRO A 1 978 ? -19.173 -13.188 -28.351 1.00 94.44 978 PRO A N 1
ATOM 7579 C CA . PRO A 1 978 ? -19.211 -14.638 -28.221 1.00 94.44 978 PRO A CA 1
ATOM 7580 C C . PRO A 1 978 ? -20.642 -15.156 -27.996 1.00 94.44 978 PRO A C 1
ATOM 7582 O O . PRO A 1 978 ? -21.559 -14.415 -27.624 1.00 94.44 978 PRO A O 1
ATOM 7585 N N . GLY A 1 979 ? -20.842 -16.460 -28.200 1.00 94.38 979 GLY A N 1
ATOM 7586 C CA . GLY A 1 979 ? -22.133 -17.128 -28.004 1.00 94.38 979 GLY A CA 1
ATOM 7587 C C . GLY A 1 979 ? -23.138 -16.944 -29.155 1.00 94.38 979 GLY A C 1
ATOM 7588 O O . GLY A 1 979 ? -22.783 -16.482 -30.239 1.00 94.38 979 GLY A O 1
ATOM 7589 N N . PRO A 1 980 ? -24.411 -17.339 -28.959 1.00 95.94 980 PRO A N 1
ATOM 7590 C CA . PRO A 1 980 ? -25.425 -17.305 -30.012 1.00 95.94 980 PRO A CA 1
ATOM 7591 C C . PRO A 1 980 ? -25.873 -15.874 -30.342 1.00 95.94 980 PRO A C 1
ATOM 7593 O O . PRO A 1 980 ? -25.690 -14.943 -29.556 1.00 95.94 980 PRO A O 1
ATOM 7596 N N . SER A 1 981 ? -26.538 -15.706 -31.486 1.00 96.06 981 SER A N 1
ATOM 7597 C CA . SER A 1 981 ? -27.227 -14.461 -31.843 1.00 96.06 981 SER A CA 1
ATOM 7598 C C . SER A 1 981 ? -28.371 -14.139 -30.872 1.00 96.06 981 SER A C 1
ATOM 7600 O O . SER A 1 981 ? -29.027 -15.051 -30.364 1.00 96.06 981 SER A O 1
ATOM 7602 N N . VAL A 1 982 ? -28.672 -12.850 -30.685 1.00 97.69 982 VAL A N 1
ATOM 7603 C CA . VAL A 1 982 ? -29.813 -12.387 -29.876 1.00 97.69 982 VAL A CA 1
ATOM 7604 C C . VAL A 1 982 ? -31.134 -12.950 -30.420 1.00 97.69 982 VAL A C 1
ATOM 7606 O O . VAL A 1 982 ? -31.481 -12.744 -31.585 1.00 97.69 982 VAL A O 1
ATOM 7609 N N . PHE A 1 983 ? -31.884 -13.647 -29.567 1.00 97.50 983 PHE A N 1
ATOM 7610 C CA . PHE A 1 983 ? -33.214 -14.167 -29.864 1.00 97.50 983 PHE A CA 1
ATOM 7611 C C . PHE A 1 983 ? -34.214 -13.026 -30.063 1.00 97.50 983 PHE A C 1
ATOM 7613 O O . PHE A 1 983 ? -34.266 -12.080 -29.278 1.00 97.50 983 PHE A O 1
ATOM 7620 N N . LYS A 1 984 ? -35.054 -13.147 -31.094 1.00 94.06 984 LYS A N 1
ATOM 7621 C CA . LYS A 1 984 ? -36.100 -12.174 -31.410 1.00 94.06 984 LYS A CA 1
ATOM 7622 C C . LYS A 1 984 ? -37.455 -12.858 -31.560 1.00 94.06 984 LYS A C 1
ATOM 7624 O O . LYS A 1 984 ? -37.589 -13.871 -32.258 1.00 94.06 984 LYS A O 1
ATOM 7629 N N . CYS A 1 985 ? -38.461 -12.252 -30.934 1.00 91.12 985 CYS A N 1
ATOM 7630 C CA . CYS A 1 985 ? -39.828 -12.353 -31.422 1.00 91.12 985 CYS A CA 1
ATOM 7631 C C . CYS A 1 985 ? -39.890 -11.706 -32.817 1.00 91.12 985 CYS A C 1
ATOM 7633 O O . CYS A 1 985 ? -40.580 -12.301 -33.663 1.00 91.12 985 CYS A O 1
#

Solvent-accessible surface area (backbone atoms only — not comparable to full-atom values): 55185 Å² total; per-residue (Å²): 133,90,77,81,88,75,86,84,86,75,89,75,53,73,90,69,40,78,63,75,81,41,101,78,70,96,70,91,64,77,71,65,79,76,58,85,73,65,77,92,72,74,23,24,92,82,42,55,94,53,82,89,41,64,74,52,72,68,58,52,48,56,46,45,54,51,35,53,53,53,51,58,58,49,70,74,51,90,70,92,74,72,97,76,53,70,74,75,90,71,58,91,57,39,48,38,34,35,37,36,45,46,43,58,83,89,53,83,49,42,33,43,80,44,68,28,31,58,73,67,59,53,80,62,48,75,49,77,50,77,81,91,60,104,48,97,83,70,79,82,70,50,77,47,75,48,68,52,76,41,50,37,29,35,24,66,87,80,58,40,77,43,32,23,23,30,58,39,68,55,67,72,72,96,54,59,82,34,66,38,45,34,90,54,50,74,45,69,35,27,60,50,56,54,52,50,50,49,74,61,43,32,72,85,45,50,29,22,37,32,40,70,84,73,44,38,62,81,91,39,63,70,57,45,62,65,48,60,79,42,51,39,50,53,27,40,24,18,53,30,31,43,37,43,61,44,70,42,88,90,55,47,48,49,50,17,51,54,47,40,51,52,51,30,77,73,44,70,95,56,87,60,72,56,53,82,86,45,23,78,81,71,75,44,74,60,91,79,35,66,51,61,38,24,39,40,52,61,23,30,34,66,49,65,40,36,36,57,50,50,38,48,57,41,43,24,78,38,49,33,42,34,31,52,90,26,71,47,38,40,70,62,54,39,54,29,35,52,44,30,50,66,21,43,45,40,61,48,62,62,69,44,63,70,58,50,65,86,67,61,85,61,85,91,71,88,74,62,72,50,50,26,48,66,45,42,51,52,44,50,52,53,33,53,49,61,73,73,46,103,60,64,47,58,48,67,60,54,49,59,78,46,24,77,35,45,46,77,50,57,54,39,58,58,55,38,44,47,64,60,26,60,71,88,82,74,80,68,86,52,79,85,55,48,57,60,55,54,46,42,52,58,45,65,76,41,39,92,82,39,51,58,49,48,40,49,55,23,74,48,69,60,75,51,75,35,19,67,49,46,64,60,70,50,57,78,71,52,65,74,73,52,73,42,83,44,26,62,69,70,26,23,16,23,28,74,91,57,93,89,60,83,76,73,58,72,49,64,46,97,86,62,54,31,45,32,35,41,23,36,79,78,47,35,33,64,44,73,56,70,66,32,74,78,53,67,81,52,74,88,52,20,56,79,67,28,50,69,62,43,51,50,52,51,54,65,60,69,63,77,37,51,59,53,40,61,74,71,70,46,37,59,30,54,45,51,56,35,30,50,21,59,50,27,40,55,77,51,62,45,62,62,49,71,69,45,52,49,54,50,50,53,48,46,21,52,29,66,73,33,85,72,70,43,63,69,56,80,73,52,73,49,47,76,70,67,74,56,54,70,74,54,41,76,36,76,68,48,31,51,47,48,52,36,49,40,50,10,28,29,51,46,33,21,48,17,20,51,33,33,31,71,66,36,42,39,28,34,35,38,58,53,66,54,73,69,30,32,37,30,34,35,58,53,20,43,44,33,32,36,31,38,75,59,96,55,99,84,57,90,57,44,25,36,40,45,18,48,30,44,43,51,87,32,36,76,10,65,75,54,75,52,100,79,63,78,68,43,75,41,31,38,38,41,84,83,72,84,86,72,83,86,78,88,81,85,92,81,92,83,82,94,77,89,83,86,80,87,73,81,86,84,65,74,71,81,97,55,40,79,34,36,37,54,32,21,50,71,83,43,57,73,36,55,19,17,36,40,54,77,61,35,76,60,46,43,59,47,79,37,68,30,60,39,36,41,32,78,95,38,59,44,58,76,80,32,92,46,65,46,76,43,55,34,58,36,76,46,35,42,34,36,13,20,48,94,83,47,52,60,91,32,24,49,36,87,70,45,40,26,38,33,37,31,31,40,26,78,42,94,45,41,64,72,59,76,66,65,40,67,47,36,32,31,51,39,78,36,45,71,77,76,87,51,30,22,38,55,53,27,52,74,47,41,14,47,44,78,41,57,40,61,36,31,33,65,52,47,32,21,36,37,31,45,36,39,40,24,28,71,51,1,68,41,78,63,29,26,32,36,35,42,19,31,30,17,30,31,33,40,80,25,68,46,81,47,80,81,76,58,40,25,33,40,65,47,51,54,67,77,36,69,50,39,39,26,57,73,82,72,76,69,82,80,80,52,79,69,53,72,74,68,60,78,123

pLDDT: mean 82.51, std 18.67, range [20.95, 98.81]